Protein AF-0000000087730775 (afdb_homodimer)

Foldseek 3Di:
DDDDDPDDDDDDYDDDDYYDDDDDDDDDDDPPPDPPPPPPPPPPPPPQQDQDPQQRATDPPHQDLFADDCVHNNQVVVVVVLVVCVVVVNPSPPPPPPRPNVPPPVPPVPPPVVVVPPPDDDDDDPPVLLVVLVVLCVQFPCLQQVLDDPVLLVQQVVCVVVVHDHRDDPLLSQLLSLLSSLQSLLQQLVDFQVVSVVSSVVSNVRSCVSPVLDPPDQADSSNLSSLLSNLSSCLLDDCLPSNVVSLVSSQVSLVRSVLLAQCVLVVDPDLVSSLSSQSSNLSSVLSQLVSCVVVVHDGDADPVSNVNHDHRQQDDDDDPPPDPHSVSCLLNRLSSQLSSLLNVLCVLQSDCVLVVVVVVCVVPPDPPCCVSVVVLLVVLVVSVVVLVVSLVPRDQLQHPVCLVVHPDQSSSLSNLAVLLSSLVSLLSSLVNLLLCLLVPPDPDPPPPLVPDPVSVSSLVSLVVSLVSLLVSLVSCVVQDDDPSGCGSYHRLSVNLVSLLSSLVSLLSVLSCCVNDPPVVSVVSNVSSLVSLVVSVRSDCSSVVSNVVSVVSNVVSVVVVVVVVPVPDDPPPPPPDDPDPPPPPPDPDDPPDPVVVVVVVVVVVVVCDDDPPDPPVVCVVPPPPVVPCVCVVVVVPVVVVVVD/DDDPDDDDDYDDDDDDDDYDDDDDDDDDDDDDPDDPDPPPPPPPPPPQQDQDPQQRATDPPHQDLFADDCVHNNQVVVVVVLVVCVVVVNPSPPPPPPRPNVPPPVPPVPPPVVVVPPPDDDDDDDPVLLVVLVVLCVQFPCLQQVLDDPVLLVVQVVCVVVVHDHRDDPLLSQLLSLLSSLQSLLQQLVDFQVVSVVSSVVSNVRSCVSPVLDPPDQADSSNLSSLLSNLSSCLLDDCLPSNVVSLVSSQVSLVRSVLLAQCVLVVDPDLVSSLSSQSSNLSSVLSQLVSCVVVVHDGDADPVSNVNHDHRQQDDDDDPPPDPHSVSCLLNRLSSQLSSLLNVLCVLQSDCVLVVVVVVCVVPPDPPCCVSVVVLLVVLVVSVVVLVVSQVPRDQLQHPVCLVVRPDQSSNLSNLAVLLSSLVSLLSSLVNLLLCLLVPPDPDPPPPLVPDPSSVSSLVSLVVSLVSLLVSLVSCVVQDDDPSGCGSYHRLSVNLVSLLSSLVSLLSVLSCCVRDPPVVSVVSNVSSLVSLVVSVRSDCSSVVSNVVSVVSNVVSVVVVVVVVPVVDDPPPPPPDPPDPDPPPPDDDDPPDPVVVVVVVVVVVVVCDPDPCPPPVVCVVPPPPVVPCCCVVVVVPVVVPVVD

Solvent-accessible surface area (backbone atoms only — not comparable to full-atom values): 74127 Å² total; per-residue (Å²): 136,87,81,88,85,85,79,82,90,73,88,81,88,81,80,89,84,80,81,84,81,82,87,79,82,86,85,84,81,82,77,82,76,76,79,75,75,74,73,72,74,71,68,75,72,75,67,69,78,59,32,30,31,46,37,47,46,62,52,86,90,51,71,60,83,56,41,44,23,64,60,8,49,27,37,41,48,51,51,51,47,51,52,46,39,48,72,57,63,41,75,61,64,81,65,67,91,57,64,60,54,56,70,64,67,76,55,68,73,69,68,63,78,63,60,73,60,70,84,71,87,78,86,78,71,58,64,70,58,50,52,52,31,49,50,44,32,61,63,70,42,34,53,62,56,60,60,66,60,64,68,65,47,50,53,39,54,52,18,60,80,67,71,47,85,58,94,60,64,62,60,61,50,52,22,35,48,23,34,50,45,16,38,27,36,68,57,44,59,69,51,53,40,68,59,31,52,52,54,19,49,52,29,36,50,53,15,42,70,63,46,60,68,34,46,83,58,82,80,49,73,67,55,34,40,35,32,51,54,43,32,57,37,32,46,71,37,54,39,39,64,38,30,55,42,35,46,51,51,26,42,53,42,38,46,37,53,30,50,58,38,42,62,58,33,67,68,41,82,49,60,70,59,21,42,47,46,30,33,42,41,49,46,41,52,39,51,37,42,51,50,18,44,31,36,28,45,85,59,55,74,51,72,68,53,62,64,52,30,69,74,49,75,33,63,76,79,80,79,81,68,81,63,71,67,31,70,50,41,33,55,36,52,52,47,43,55,49,42,50,52,44,45,52,43,40,63,68,73,53,38,69,67,51,60,50,52,55,50,58,42,57,72,70,39,59,91,79,63,60,55,66,63,49,52,48,54,52,50,46,53,52,50,50,50,51,54,50,51,54,62,71,66,47,56,69,71,46,28,69,94,43,41,87,74,46,81,49,66,64,43,35,21,47,14,49,38,49,49,52,53,53,42,48,46,49,37,66,58,28,42,65,51,31,51,52,62,47,65,47,79,72,78,65,87,70,79,66,65,84,75,39,72,65,56,50,50,47,50,51,43,28,51,48,30,46,50,41,28,45,49,50,45,51,52,52,63,73,44,57,51,86,78,48,48,56,65,44,48,60,60,67,57,54,48,44,37,53,41,51,48,26,47,50,48,50,55,47,43,62,66,35,58,91,78,40,54,64,68,67,50,46,54,52,46,51,52,38,52,53,51,32,58,65,39,37,56,70,35,68,60,25,48,52,49,51,52,54,50,49,55,48,54,53,51,46,53,53,39,60,56,53,65,65,58,70,70,60,80,81,72,76,79,78,77,73,90,78,78,72,81,73,75,80,72,79,84,66,86,65,79,74,72,63,67,61,49,59,58,50,53,65,57,50,77,71,54,67,84,72,75,86,68,73,66,78,81,57,65,82,64,82,79,56,82,82,60,66,66,59,73,72,53,56,70,59,60,62,58,58,75,79,102,133,79,87,80,78,81,88,82,86,85,81,90,83,83,85,83,81,80,80,81,82,80,79,77,82,80,85,79,76,86,78,83,81,76,83,76,76,80,74,72,76,71,70,76,73,74,67,70,80,59,30,31,32,45,36,47,46,62,53,84,89,52,73,60,84,56,43,43,23,64,59,8,49,28,38,41,48,52,51,51,48,50,51,47,38,48,72,58,64,42,75,61,64,81,66,66,90,55,64,61,53,56,70,63,66,77,55,70,72,71,68,63,80,61,59,73,61,69,83,72,86,78,86,79,73,60,64,70,59,49,52,52,32,49,50,45,32,63,62,69,41,34,53,61,57,62,60,67,58,64,68,65,47,50,52,39,54,51,18,61,78,67,71,46,85,56,93,60,63,62,60,61,49,52,22,36,48,24,34,47,45,16,38,27,36,68,57,44,59,70,50,53,40,68,60,30,51,52,54,19,48,52,29,37,50,53,15,42,71,63,45,61,69,34,46,84,58,82,78,49,71,68,54,34,41,36,30,53,53,42,31,59,38,32,44,70,38,54,41,39,65,37,30,55,41,35,45,50,50,26,43,52,42,37,46,38,52,29,50,59,38,40,62,58,34,67,68,42,83,50,62,70,57,21,42,48,46,31,34,43,42,49,46,41,51,41,52,39,42,52,49,18,44,31,36,28,45,84,57,54,73,51,72,68,53,62,63,53,31,70,74,50,77,34,65,70,77,80,78,80,68,82,63,71,66,27,70,48,41,34,54,37,53,52,46,43,55,49,43,51,52,44,44,52,44,39,61,67,73,54,39,69,66,52,60,50,50,54,51,57,43,58,72,71,39,59,90,79,63,60,53,67,64,48,50,48,54,52,49,47,53,50,51,49,49,51,54,51,50,53,62,72,66,48,55,70,69,47,29,67,91,43,41,86,74,46,82,50,67,64,42,37,23,47,13,50,39,50,49,50,52,53,40,48,47,48,39,65,59,28,42,65,50,31,51,52,62,45,66,46,78,73,79,64,84,70,79,68,64,83,77,39,70,66,57,51,50,46,52,52,43,29,52,48,30,46,49,39,26,44,50,48,45,49,52,52,64,73,44,58,51,88,78,49,48,55,66,43,46,60,61,68,55,54,49,46,38,54,40,50,50,25,46,50,46,48,56,48,43,60,65,35,57,91,78,39,53,64,70,68,48,45,55,51,46,53,50,37,53,52,52,32,59,65,40,37,57,70,34,68,60,24,49,53,51,51,52,53,51,50,55,49,53,52,51,46,54,53,39,59,54,53,63,66,59,69,68,60,78,81,70,76,79,76,77,72,88,76,78,74,81,73,75,81,74,78,83,68,86,69,82,75,70,62,69,62,49,58,59,50,52,66,57,48,77,70,54,66,84,70,76,85,68,75,67,77,82,58,66,81,64,80,78,57,82,83,62,66,65,59,74,72,52,58,69,60,62,64,57,56,75,77,102

Radius of gyration: 39.63 Å; Cα contacts (8 Å, |Δi|>4): 1350; chains: 2; bounding box: 137×130×146 Å

Secondary structure (DSSP, 8-state):
----------------------------------------------------TTT----TT---S----TTSHHHHHHHHHHHHHHHTT-------S-------------TT-----------PPPHHHHHHHHHHIIIIITTT---S-HHHHHHHHHHHHHT---SS-HHHHHHHHHHHHHHHHHT-TTS-HHHHHHHHHHHHHHHHHH----TTSPP-HHHHHHHHHHHHHHTTTT-HHHHHHHHHHHHHHHHHTTTTSHHHHHT-S-HHHHHHHHHHHHHHHHHHHHHHHHHT---SS-HHHHHHSPPPP-S-SSS----S-THHHHHHHHHHHHHHHHHHHIIIIISTHHHHHHHHHHHHS-TT--HHHHHHHHHHHHHHHHHHHHHHT--GGG-GGGGGG---HHHHHHHHHHHHHHHHHHHHHHHHHHHHHHHSPP--S-GGGGG-HHHHHHHHHHHHHHHHHHHHHHHHHHT--SSSS-TTSPPHHHHHHHHHHHHHHHHHHTT-TTTS-HHHHHHHHHHHHHHHHHHTTT-HHHHHHHHHHHHHHHHHHHHHHHHHHTTS------------------------THHHHHHHHHHHTT--------GGGGTT----TT-GGGGGGHHHHHHHHT-/----------------------------------------------------TTT----TT---S----TTSHHHHHHHHHHHHHHHTT-------S-------------TT-----------PPPHHHHHHHHHHIIIIITTT---S-HHHHHHHHHHHHHT---SS-HHHHHHHHHHHHHHHHHT-TTS-HHHHHHHHHHHHHHHHHH----TTSPP-HHHHHHHHHHHHHHTTTT-HHHHHHHHHHHHHHHHHTTTTSHHHHHT-S-HHHHHHHHHHHHHHHHHHHHHHHHHT---SS-HHHHHHSPPPP-S--SS----S-THHHHHHHHHHHHHHHHHHHIIIIISTHHHHHHHHHHHHS-TT--HHHHHHHHHHHHHHHHHHHHHHT--GGG-GGGGGG---HHHHHHHHHHHHHHHHHHHHHHHHHHHHHHHSPP--S-GGGGG-HHHHHHHHHHHHHHHHHHHHHHHHHHT--SSSS-TTSPPHHHHHHHHHHHHHHHHHHTT-TTTS-HHHHHHHHHHHHHHHHHGGGT-HHHHHHHHHHHHHHHHHHHHHHHHHHTT-------------------------THHHHHHHHHHHTT--------GGGGTT----TT-GGGGGGHHHHHHHHT-

Nearest PDB structures (foldseek):
  6hc2-assembly1_C  TM=2.573E-01  e=1.402E-01  Homo sapiens
  8fbj-assembly1_A  TM=2.754E-01  e=6.454E+00  synthetic construct
  7zbw-assembly1_D  TM=2.064E-01  e=3.025E+00  Homo sapiens
  7k8a-assembly1_A  TM=1.127E-01  e=3.025E+00  Mycolicibacterium smegmatis MC2 155
  6hc2-assembly1_C  TM=2.617E-01  e=2.419E-01  Homo sapiens

InterPro domains:
  IPR007219 Xylanolytic transcriptional activator, regulatory domain [PF04082] (134-390)
  IPR007219 Xylanolytic transcriptional activator, regulatory domain [SM00906] (243-318)
  IPR051127 Fungal secondary metabolite regulators [PTHR47424] (12-629)

Sequence (1286 aa):
MGTQPARRPSNPPSQPHNSSPSTSTPGSRRQDAHGHHKAGVSLPSTSPSAIDSMTAVFDEGSSTGEFFGKSSAGSFTAQIKKAIDVRLGRPATNSQDNPSCVSRSAGGIDSTTSASFPAFPYVLPPRRQADHLMELYWFYVDPLYPFLDRTRWNRAYDAIFAGTAMDLDERIFMATLNVILALSTQLLESQSLDQREQSSETFFRRAQELLPMNPWEPGSLELVQCLLVTSQYLQSTYNPHQTWMVIGSAIRMAQGLGLHLPETSSSRSDLGERELLRRIWYGCVLMDRMVSVTHGRPAMISQHLAKSVPLPTESTTNEPCKIQNPEYYSFFVRSVRLYEIIHKTMMAFYSHIQDSRSKEKETHSDPESSDGEDDDLDRVVQLDRCISRWESRLPNHLRWDLLESNTDKIAQRQAVILRMRFLHARILLLRPVLSRFCLSPFPSKRPQAEDNLQTRVIQQSAMFCVATAQNMINTLVAHQSMDRTVGLLPAWWYRVYYVYSAATVLIAAKLRPDIFSAAGIGQSWGQAISLLKTHEQFGQSAKRCVTALHILSSKILQATSRGSLGREVVNNNGIPNLDTRDDQISPHMVPDIESIDRIQQMVQGFESPVPDFNPQDFVDFDFNVNDMSWLNDIQGVWELLNEMGTQPARRPSNPPSQPHNSSPSTSTPGSRRQDAHGHHKAGVSLPSTSPSAIDSMTAVFDEGSSTGEFFGKSSAGSFTAQIKKAIDVRLGRPATNSQDNPSCVSRSAGGIDSTTSASFPAFPYVLPPRRQADHLMELYWFYVDPLYPFLDRTRWNRAYDAIFAGTAMDLDERIFMATLNVILALSTQLLESQSLDQREQSSETFFRRAQELLPMNPWEPGSLELVQCLLVTSQYLQSTYNPHQTWMVIGSAIRMAQGLGLHLPETSSSRSDLGERELLRRIWYGCVLMDRMVSVTHGRPAMISQHLAKSVPLPTESTTNEPCKIQNPEYYSFFVRSVRLYEIIHKTMMAFYSHIQDSRSKEKETHSDPESSDGEDDDLDRVVQLDRCISRWESRLPNHLRWDLLESNTDKIAQRQAVILRMRFLHARILLLRPVLSRFCLSPFPSKRPQAEDNLQTRVIQQSAMFCVATAQNMINTLVAHQSMDRTVGLLPAWWYRVYYVYSAATVLIAAKLRPDIFSAAGIGQSWGQAISLLKTHEQFGQSAKRCVTALHILSSKILQATSRGSLGREVVNNNGIPNLDTRDDQISPHMVPDIESIDRIQQMVQGFESPVPDFNPQDFVDFDFNVNDMSWLNDIQGVWELLNE

Structure (mmCIF, N/CA/C/O backbone):
data_AF-0000000087730775-model_v1
#
loop_
_entity.id
_entity.type
_entity.pdbx_description
1 polymer 'Transcription factor domain-containing protein'
#
loop_
_atom_site.group_PDB
_atom_site.id
_atom_site.type_symbol
_atom_site.label_atom_id
_atom_site.label_alt_id
_atom_site.label_comp_id
_atom_site.label_asym_id
_atom_site.label_entity_id
_atom_site.label_seq_id
_atom_site.pdbx_PDB_ins_code
_atom_site.Cartn_x
_atom_site.Cartn_y
_atom_site.Cartn_z
_atom_site.occupancy
_atom_site.B_iso_or_equiv
_atom_site.auth_seq_id
_atom_site.auth_comp_id
_atom_site.auth_asym_id
_atom_site.auth_atom_id
_atom_site.pdbx_PDB_model_num
ATOM 1 N N . MET A 1 1 ? -70.938 -31.562 -40.219 1 16.22 1 MET A N 1
ATOM 2 C CA . MET A 1 1 ? -71.188 -31.422 -41.625 1 16.22 1 MET A CA 1
ATOM 3 C C . MET A 1 1 ? -70.562 -30.156 -42.188 1 16.22 1 MET A C 1
ATOM 5 O O . MET A 1 1 ? -69.812 -30.203 -43.188 1 16.22 1 MET A O 1
ATOM 9 N N . GLY A 1 2 ? -71.312 -29.125 -42.094 1 15.84 2 GLY A N 1
ATOM 10 C CA . GLY A 1 2 ? -71.688 -28.344 -43.25 1 15.84 2 GLY A CA 1
ATOM 11 C C . GLY A 1 2 ? -70.625 -27.406 -43.781 1 15.84 2 GLY A C 1
ATOM 12 O O . GLY A 1 2 ? -69.625 -27.125 -43.062 1 15.84 2 GLY A O 1
ATOM 13 N N . THR A 1 3 ? -71 -26.641 -44.75 1 15.52 3 THR A N 1
ATOM 14 C CA . THR A 1 3 ? -70.688 -26.25 -46.125 1 15.52 3 THR A CA 1
ATOM 15 C C . THR A 1 3 ? -69.875 -24.953 -46.125 1 15.52 3 THR A C 1
ATOM 17 O O . THR A 1 3 ? -68.875 -24.891 -46.781 1 15.52 3 THR A O 1
ATOM 20 N N . GLN A 1 4 ? -70.5 -23.812 -46.188 1 15.14 4 GLN A N 1
ATOM 21 C CA . GLN A 1 4 ? -70.562 -23.031 -47.406 1 15.14 4 GLN A CA 1
ATOM 22 C C . GLN A 1 4 ? -69.438 -22 -47.469 1 15.14 4 GLN A C 1
ATOM 24 O O . GLN A 1 4 ? -68.812 -21.688 -46.438 1 15.14 4 GLN A O 1
ATOM 29 N N . PRO A 1 5 ? -69.688 -20.719 -48.125 1 15.45 5 PRO A N 1
ATOM 30 C CA . PRO A 1 5 ? -69.375 -20 -49.344 1 15.45 5 PRO A CA 1
ATOM 31 C C . PRO A 1 5 ? -68.438 -18.828 -49.094 1 15.45 5 PRO A C 1
ATOM 33 O O . PRO A 1 5 ? -68.438 -18.25 -48 1 15.45 5 PRO A O 1
ATOM 36 N N . ALA A 1 6 ? -67.312 -18.656 -49.938 1 16.91 6 ALA A N 1
ATOM 37 C CA . ALA A 1 6 ? -66 -18.031 -50.25 1 16.91 6 ALA A CA 1
ATOM 38 C C . ALA A 1 6 ? -66.188 -16.578 -50.656 1 16.91 6 ALA A C 1
ATOM 40 O O . ALA A 1 6 ? -65.25 -15.953 -51.156 1 16.91 6 ALA A O 1
ATOM 41 N N . ARG A 1 7 ? -67.375 -15.969 -50.219 1 14.36 7 ARG A N 1
ATOM 42 C CA . ARG A 1 7 ? -67.812 -15.031 -51.281 1 14.36 7 ARG A CA 1
ATOM 43 C C . ARG A 1 7 ? -66.688 -14.016 -51.562 1 14.36 7 ARG A C 1
ATOM 45 O O . ARG A 1 7 ? -65.812 -13.781 -50.719 1 14.36 7 ARG A O 1
ATOM 52 N N . ARG A 1 8 ? -67.062 -12.961 -52.344 1 14.34 8 ARG A N 1
ATOM 53 C CA . ARG A 1 8 ? -66.812 -12.383 -53.656 1 14.34 8 ARG A CA 1
ATOM 54 C C . ARG A 1 8 ? -65.875 -11.195 -53.531 1 14.34 8 ARG A C 1
ATOM 56 O O . ARG A 1 8 ? -64.875 -11.125 -54.25 1 14.34 8 ARG A O 1
ATOM 63 N N . PRO A 1 9 ? -66.438 -9.938 -53.375 1 14.51 9 PRO A N 1
ATOM 64 C CA . PRO A 1 9 ? -66.312 -9.062 -54.562 1 14.51 9 PRO A CA 1
ATOM 65 C C . PRO A 1 9 ? -65.062 -8.219 -54.594 1 14.51 9 PRO A C 1
ATOM 67 O O . PRO A 1 9 ? -64.438 -8.047 -53.562 1 14.51 9 PRO A O 1
ATOM 70 N N . SER A 1 10 ? -65 -7.363 -55.719 1 13.97 10 SER A N 1
ATOM 71 C CA . SER A 1 10 ? -64.188 -6.836 -56.844 1 13.97 10 SER A CA 1
ATOM 72 C C . SER A 1 10 ? -63.562 -5.504 -56.469 1 13.97 10 SER A C 1
ATOM 74 O O . SER A 1 10 ? -62.5 -5.168 -57 1 13.97 10 SER A O 1
ATOM 76 N N . ASN A 1 11 ? -64.25 -4.586 -55.812 1 14.02 11 ASN A N 1
ATOM 77 C CA . ASN A 1 11 ? -64.25 -3.396 -56.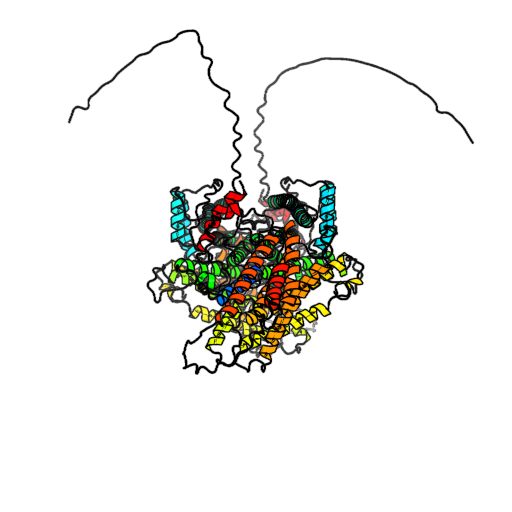656 1 14.02 11 ASN A CA 1
ATOM 78 C C . ASN A 1 11 ? -62.844 -2.748 -56.688 1 14.02 11 ASN A C 1
ATOM 80 O O . ASN A 1 11 ? -62.156 -2.766 -55.688 1 14.02 11 ASN A O 1
ATOM 84 N N . PRO A 1 12 ? -62.719 -2.016 -57.844 1 15.19 12 PRO A N 1
ATOM 85 C CA . PRO A 1 12 ? -61.594 -1.668 -58.75 1 15.19 12 PRO A CA 1
ATOM 86 C C . PRO A 1 12 ? -60.688 -0.576 -58.188 1 15.19 12 PRO A C 1
ATOM 88 O O . PRO A 1 12 ? -59.5 -0.777 -58.062 1 15.19 12 PRO A O 1
ATOM 91 N N . PRO A 1 13 ? -61.031 0.633 -58.812 1 14.6 13 PRO A N 1
ATOM 92 C CA . PRO A 1 13 ? -60.125 1.263 -59.781 1 14.6 13 PRO A CA 1
ATOM 93 C C . PRO A 1 13 ? -59.125 2.215 -59.125 1 14.6 13 PRO A C 1
ATOM 95 O O . PRO A 1 13 ? -59.219 2.463 -57.938 1 14.6 13 PRO A O 1
ATOM 98 N N . SER A 1 14 ? -59.25 3.465 -59.75 1 14.21 14 SER A N 1
ATOM 99 C CA . SER A 1 14 ? -58.375 4.227 -60.656 1 14.21 14 SER A CA 1
ATOM 100 C C . SER A 1 14 ? -57.562 5.27 -59.875 1 14.21 14 SER A C 1
ATOM 102 O O . SER A 1 14 ? -56.344 5.25 -59.875 1 14.21 14 SER A O 1
ATOM 104 N N . GLN A 1 15 ? -57.875 6.555 -60.312 1 13.59 15 GLN A N 1
ATOM 105 C CA . GLN A 1 15 ? -56.969 7.363 -61.156 1 13.59 15 GLN A CA 1
ATOM 106 C C . GLN A 1 15 ? -56.219 8.391 -60.312 1 13.59 15 GLN A C 1
ATOM 108 O O . GLN A 1 15 ? -55 8.492 -60.375 1 13.59 15 GLN A O 1
ATOM 113 N N . PRO A 1 16 ? -56.938 9.656 -60.188 1 14.73 16 PRO A N 1
ATOM 114 C CA . PRO A 1 16 ? -56.406 10.766 -61 1 14.73 16 PRO A CA 1
ATOM 115 C C . PRO A 1 16 ? -55.281 11.508 -60.281 1 14.73 16 PRO A C 1
ATOM 117 O O . PRO A 1 16 ? -55.062 11.297 -59.094 1 14.73 16 PRO A O 1
ATOM 120 N N . HIS A 1 17 ? -55.281 12.859 -60.656 1 14.44 17 HIS A N 1
ATOM 121 C CA . HIS A 1 17 ? -54.469 13.805 -61.406 1 14.44 17 HIS A CA 1
ATOM 122 C C . HIS A 1 17 ? -53.688 14.703 -60.438 1 14.44 17 HIS A C 1
ATOM 124 O O . HIS A 1 17 ? -52.438 14.789 -60.531 1 14.44 17 HIS A O 1
ATOM 130 N N . ASN A 1 18 ? -54.188 15.969 -60.438 1 14.16 18 ASN A N 1
ATOM 131 C CA . ASN A 1 18 ? -53.531 17.094 -61.125 1 14.16 18 ASN A CA 1
ATOM 132 C C . ASN A 1 18 ? -52.656 17.891 -60.156 1 14.16 18 ASN A C 1
ATOM 134 O O . ASN A 1 18 ? -51.469 18.078 -60.375 1 14.16 18 ASN A O 1
ATOM 138 N N . SER A 1 19 ? -53.156 19.125 -59.969 1 14.26 19 SER A N 1
ATOM 139 C CA . SER A 1 19 ? -52.562 20.328 -60.562 1 14.26 19 SER A CA 1
ATOM 140 C C . SER A 1 19 ? -51.625 21.016 -59.562 1 14.26 19 SER A C 1
ATOM 142 O O . SER A 1 19 ? -50.469 21.266 -59.875 1 14.26 19 SER A O 1
ATOM 144 N N . SER A 1 20 ? -52 22.312 -59.312 1 15.17 20 SER A N 1
ATOM 145 C CA . SER A 1 20 ? -51.344 23.484 -59.875 1 15.17 20 SER A CA 1
ATOM 146 C C . SER A 1 20 ? -50.344 24.094 -58.906 1 15.17 20 SER A C 1
ATOM 148 O O . SER A 1 20 ? -50.375 23.75 -57.719 1 15.17 20 SER A O 1
ATOM 150 N N . PRO A 1 21 ? -50.344 25.406 -59.031 1 14.96 21 PRO A N 1
ATOM 151 C CA . PRO A 1 21 ? -49.281 26.328 -59.438 1 14.96 21 PRO A CA 1
ATOM 152 C C . PRO A 1 21 ? -48.594 26.984 -58.25 1 14.96 21 PRO A C 1
ATOM 154 O O . PRO A 1 21 ? -47.344 26.984 -58.188 1 14.96 21 PRO A O 1
ATOM 157 N N . SER A 1 22 ? -49.375 27.969 -57.594 1 14.53 22 SER A N 1
ATOM 158 C CA . SER A 1 22 ? -48.969 29.344 -57.906 1 14.53 22 SER A CA 1
ATOM 159 C C . SER A 1 22 ? -47.875 29.812 -56.969 1 14.53 22 SER A C 1
ATOM 161 O O . SER A 1 22 ? -46.812 30.297 -57.406 1 14.53 22 SER A O 1
ATOM 163 N N . THR A 1 23 ? -48.281 30.859 -56.188 1 15.06 23 THR A N 1
ATOM 164 C CA . THR A 1 23 ? -47.844 32.25 -56.281 1 15.06 23 THR A CA 1
ATOM 165 C C . THR A 1 23 ? -46.75 32.531 -55.25 1 15.06 23 THR A C 1
ATOM 167 O O . THR A 1 23 ? -46.719 31.969 -54.188 1 15.06 23 THR A O 1
ATOM 170 N N . SER A 1 24 ? -45.844 33.469 -55.656 1 15.75 24 SER A N 1
ATOM 171 C CA . SER A 1 24 ? -44.469 33.906 -55.594 1 15.75 24 SER A CA 1
ATOM 172 C C . SER A 1 24 ? -44.25 34.719 -54.312 1 15.75 24 SER A C 1
ATOM 174 O O . SER A 1 24 ? -43.094 34.938 -53.906 1 15.75 24 SER A O 1
ATOM 176 N N . THR A 1 25 ? -45.312 35.406 -53.75 1 15.34 25 THR A N 1
ATOM 177 C CA . THR A 1 25 ? -44.906 36.812 -53.656 1 15.34 25 THR A CA 1
ATOM 178 C C . THR A 1 25 ? -43.812 36.969 -52.625 1 15.34 25 THR A C 1
ATOM 180 O O . THR A 1 25 ? -43.656 36.125 -51.719 1 15.34 25 THR A O 1
ATOM 183 N N . PRO A 1 26 ? -43.812 38.281 -52.094 1 15.95 26 PRO A N 1
ATOM 184 C CA . PRO A 1 26 ? -42.812 39.375 -52.094 1 15.95 26 PRO A CA 1
ATOM 185 C C . PRO A 1 26 ? -41.938 39.344 -50.844 1 15.95 26 PRO A C 1
ATOM 187 O O . PRO A 1 26 ? -40.781 38.906 -50.906 1 15.95 26 PRO A O 1
ATOM 190 N N . GLY A 1 27 ? -42.094 40.438 -50.031 1 15.44 27 GLY A N 1
ATOM 191 C CA . GLY A 1 27 ? -41.188 41.562 -49.812 1 15.44 27 GLY A CA 1
ATOM 192 C C . GLY A 1 27 ? -40.344 41.406 -48.531 1 15.44 27 GLY A C 1
ATOM 193 O O . GLY A 1 27 ? -39.125 41.281 -48.625 1 15.44 27 GLY A O 1
ATOM 194 N N . SER A 1 28 ? -40.844 42.062 -47.469 1 16.77 28 SER A N 1
ATOM 195 C CA . SER A 1 28 ? -40.219 43.156 -46.75 1 16.77 28 SER A CA 1
ATOM 196 C C . SER A 1 28 ? -39.312 42.656 -45.625 1 16.77 28 SER A C 1
ATOM 198 O O . SER A 1 28 ? -39.5 41.562 -45.125 1 16.77 28 SER A O 1
ATOM 200 N N . ARG A 1 29 ? -38.406 43.562 -45.219 1 16.5 29 ARG A N 1
ATOM 201 C CA . ARG A 1 29 ? -37.062 43.688 -44.656 1 16.5 29 ARG A CA 1
ATOM 202 C C . ARG A 1 29 ? -37.031 43.25 -43.219 1 16.5 29 ARG A C 1
ATOM 204 O O . ARG A 1 29 ? -38.062 43.25 -42.531 1 16.5 29 ARG A O 1
ATOM 211 N N . ARG A 1 30 ? -35.812 43.188 -42.719 1 16.75 30 ARG A N 1
ATOM 212 C CA . ARG A 1 30 ? -35 42.5 -41.719 1 16.75 30 ARG A CA 1
ATOM 213 C C . ARG A 1 30 ? -35.125 43.156 -40.344 1 16.75 30 ARG A C 1
ATOM 215 O O . ARG A 1 30 ? -34.594 44.25 -40.125 1 16.75 30 ARG A O 1
ATOM 222 N N . GLN A 1 31 ? -36.375 43.25 -39.844 1 16.3 31 GLN A N 1
ATOM 223 C CA . GLN A 1 31 ? -36.438 44.031 -38.594 1 16.3 31 GLN A CA 1
ATOM 224 C C . GLN A 1 31 ? -35.375 43.531 -37.594 1 16.3 31 GLN A C 1
ATOM 226 O O . GLN A 1 31 ? -35.094 42.344 -37.531 1 16.3 31 GLN A O 1
ATOM 231 N N . ASP A 1 32 ? -34.719 44.562 -36.938 1 18.78 32 ASP A N 1
ATOM 232 C CA . ASP A 1 32 ? -33.594 44.906 -36.062 1 18.78 32 ASP A CA 1
ATOM 233 C C . ASP A 1 32 ? -33.719 44.188 -34.719 1 18.78 32 ASP A C 1
ATOM 235 O O . ASP A 1 32 ? -34.5 44.625 -33.875 1 18.78 32 ASP A O 1
ATOM 239 N N . ALA A 1 33 ? -33.969 42.875 -34.688 1 16.44 33 ALA A N 1
ATOM 240 C CA . ALA A 1 33 ? -34.281 42.188 -33.438 1 16.44 33 ALA A CA 1
ATOM 241 C C . ALA A 1 33 ? -33.25 42.531 -32.375 1 16.44 33 ALA A C 1
ATOM 243 O O . ALA A 1 33 ? -32.031 42.469 -32.625 1 16.44 33 ALA A O 1
ATOM 244 N N . HIS A 1 34 ? -33.75 43.188 -31.359 1 17.8 34 HIS A N 1
ATOM 245 C CA . HIS A 1 34 ? -33.281 43.625 -30.047 1 17.8 34 HIS A CA 1
ATOM 246 C C . HIS A 1 34 ? -32.562 42.531 -29.297 1 17.8 34 HIS A C 1
ATOM 248 O O . HIS A 1 34 ? -33 41.375 -29.344 1 17.8 34 HIS A O 1
ATOM 254 N N . GLY A 1 35 ? -31.266 42.75 -29 1 18.3 35 GLY A N 1
ATOM 255 C CA . GLY A 1 35 ? -30.125 42.031 -28.438 1 18.3 35 GLY A CA 1
ATOM 256 C C . GLY A 1 35 ? -30.391 41.5 -27.047 1 18.3 35 GLY A C 1
ATOM 257 O O . GLY A 1 35 ? -29.953 42.062 -26.047 1 18.3 35 GLY A O 1
ATOM 258 N N . HIS A 1 36 ? -31.609 40.875 -26.797 1 18.27 36 HIS A N 1
ATOM 259 C CA . HIS A 1 36 ? -31.797 40.531 -25.391 1 18.27 36 HIS A CA 1
ATOM 260 C C . HIS A 1 36 ? -30.656 39.656 -24.891 1 18.27 36 HIS A C 1
ATOM 262 O O . HIS A 1 36 ? -30.281 38.688 -25.547 1 18.27 36 HIS A O 1
ATOM 268 N N . HIS A 1 37 ? -29.875 40.219 -24.047 1 18.92 37 HIS A N 1
ATOM 269 C CA . HIS A 1 37 ? -28.75 39.719 -23.266 1 18.92 37 HIS A CA 1
ATOM 270 C C . HIS A 1 37 ? -29.125 38.5 -22.469 1 18.92 37 HIS A C 1
ATOM 272 O O . HIS A 1 37 ? -29.938 38.562 -21.547 1 18.92 37 HIS A O 1
ATOM 278 N N . LYS A 1 38 ? -29.344 37.375 -23.109 1 21.12 38 LYS A N 1
ATOM 279 C CA . LYS A 1 38 ? -29.578 36.156 -22.344 1 21.12 38 LYS A CA 1
ATOM 280 C C . LYS A 1 38 ? -28.547 36 -21.219 1 21.12 38 LYS A C 1
ATOM 282 O O . LYS A 1 38 ? -27.344 36 -21.484 1 21.12 38 LYS A O 1
ATOM 287 N N . ALA A 1 39 ? -28.953 36.438 -20.141 1 21.3 39 ALA A N 1
ATOM 288 C CA . ALA A 1 39 ? -28.328 36.188 -18.844 1 21.3 39 ALA A CA 1
ATOM 289 C C . ALA A 1 39 ? -27.953 34.719 -18.703 1 21.3 39 ALA A C 1
ATOM 291 O O . ALA A 1 39 ? -28.812 33.844 -18.812 1 21.3 39 ALA A O 1
ATOM 292 N N . GLY A 1 40 ? -26.844 34.406 -19.25 1 21.61 40 GLY A N 1
ATOM 293 C CA . GLY A 1 40 ? -26.234 33.094 -19.125 1 21.61 40 GLY A CA 1
ATOM 294 C C . GLY A 1 40 ? -26.453 32.469 -17.766 1 21.61 40 GLY A C 1
ATOM 295 O O . GLY A 1 40 ? -26.219 33.094 -16.734 1 21.61 40 GLY A O 1
ATOM 296 N N . VAL A 1 41 ? -27.5 31.719 -17.594 1 26.62 41 VAL A N 1
ATOM 297 C CA . VAL A 1 41 ? -27.766 30.938 -16.391 1 26.62 41 VAL A CA 1
ATOM 298 C C . VAL A 1 41 ? -26.5 30.219 -15.953 1 26.62 41 VAL A C 1
ATOM 300 O O . VAL A 1 41 ? -25.922 29.422 -16.703 1 26.62 41 VAL A O 1
ATOM 303 N N . SER A 1 42 ? -25.703 30.938 -15.211 1 24.84 42 SER A N 1
ATOM 304 C CA . SER A 1 42 ? -24.594 30.312 -14.508 1 24.84 42 SER A CA 1
ATOM 305 C C . SER A 1 42 ? -25.016 28.969 -13.898 1 24.84 42 SER A C 1
ATOM 307 O O . SER A 1 42 ? -26.016 28.906 -13.172 1 24.84 42 SER A O 1
ATOM 309 N N . LEU A 1 43 ? -25.031 27.969 -14.727 1 27.05 43 LEU A N 1
ATOM 310 C CA . LEU A 1 43 ? -25.234 26.625 -14.188 1 27.05 43 LEU A CA 1
ATOM 311 C C . LEU A 1 43 ? -24.641 26.484 -12.797 1 27.05 43 LEU A C 1
ATOM 313 O O . LEU A 1 43 ? -23.484 26.875 -12.57 1 27.05 43 LEU A O 1
ATOM 317 N N . PRO A 1 44 ? -25.438 26.656 -11.836 1 28.36 44 PRO A N 1
ATOM 318 C CA . PRO A 1 44 ? -24.859 26.484 -10.5 1 28.36 44 PRO A CA 1
ATOM 319 C C . PRO A 1 44 ? -23.969 25.234 -10.406 1 28.36 44 PRO A C 1
ATOM 321 O O . PRO A 1 44 ? -24.344 24.172 -10.883 1 28.36 44 PRO A O 1
ATOM 324 N N . SER A 1 45 ? -22.688 25.344 -10.688 1 29.08 45 SER A N 1
ATOM 325 C CA . SER A 1 45 ? -21.703 24.312 -10.406 1 29.08 45 SER A CA 1
ATOM 326 C C . SER A 1 45 ? -22 23.594 -9.086 1 29.08 45 SER A C 1
ATOM 328 O O . SER A 1 45 ? -22 24.234 -8.023 1 29.08 45 SER A O 1
ATOM 330 N N . THR A 1 46 ? -23 22.797 -9.031 1 32.34 46 THR A N 1
ATOM 331 C CA . THR A 1 46 ? -23.141 21.922 -7.875 1 32.34 46 THR A CA 1
ATOM 332 C C . THR A 1 46 ? -21.766 21.453 -7.379 1 32.34 46 THR A C 1
ATOM 334 O O . THR A 1 46 ? -21.062 20.75 -8.086 1 32.34 46 THR A O 1
ATOM 337 N N . SER A 1 47 ? -21.078 22.25 -6.793 1 35.44 47 SER A N 1
ATOM 338 C CA . SER A 1 47 ? -19.766 21.953 -6.234 1 35.44 47 SER A CA 1
ATOM 339 C C . SER A 1 47 ? -19.75 20.609 -5.508 1 35.44 47 SER A C 1
ATOM 341 O O . SER A 1 47 ? -20.578 20.375 -4.621 1 35.44 47 SER A O 1
ATOM 343 N N . PRO A 1 48 ? -19.453 19.531 -6.133 1 42.34 48 PRO A N 1
ATOM 344 C CA . PRO A 1 48 ? -19.266 18.281 -5.398 1 42.34 48 PRO A CA 1
ATOM 345 C C . PRO A 1 48 ? -18.812 18.5 -3.957 1 42.34 48 PRO A C 1
ATOM 347 O O . PRO A 1 48 ? -18.219 19.547 -3.646 1 42.34 48 PRO A O 1
ATOM 350 N N . SER A 1 49 ? -19.516 18.031 -2.963 1 49.44 49 SER A N 1
ATOM 351 C CA . SER A 1 49 ? -19.219 18.109 -1.534 1 49.44 49 SER A CA 1
ATOM 352 C C . SER A 1 49 ? -17.719 18.062 -1.272 1 49.44 49 SER A C 1
ATOM 354 O O . SER A 1 49 ? -17.094 17.016 -1.479 1 49.44 49 SER A O 1
ATOM 356 N N . ALA A 1 50 ? -17.016 19.141 -1.376 1 61.59 50 ALA A N 1
ATOM 357 C CA . ALA A 1 50 ? -15.586 19.359 -1.268 1 61.59 50 ALA A CA 1
ATOM 358 C C . ALA A 1 50 ? -15.07 19 0.123 1 61.59 50 ALA A C 1
ATOM 360 O O . ALA A 1 50 ? -15.648 19.406 1.132 1 61.59 50 ALA A O 1
ATOM 361 N N . ILE A 1 51 ? -14.492 17.875 0.335 1 72.19 51 ILE A N 1
ATOM 362 C CA . ILE A 1 51 ? -13.766 17.453 1.527 1 72.19 51 ILE A CA 1
ATOM 363 C C . ILE A 1 51 ? -12.305 17.891 1.421 1 72.19 51 ILE A C 1
ATOM 365 O O . ILE A 1 51 ? -11.695 17.766 0.359 1 72.19 51 ILE A O 1
ATOM 369 N N . ASP A 1 52 ? -11.875 18.469 2.48 1 77.94 52 ASP A N 1
ATOM 370 C CA . ASP A 1 52 ? -10.5 18.953 2.518 1 77.94 52 ASP A CA 1
ATOM 371 C C . ASP A 1 52 ? -9.523 17.797 2.725 1 77.94 52 ASP A C 1
ATOM 373 O O . ASP A 1 52 ? -9.781 16.891 3.52 1 77.94 52 ASP A O 1
ATOM 377 N N . SER A 1 53 ? -8.414 17.891 2.148 1 79.94 53 SER A N 1
ATOM 378 C CA . SER A 1 53 ? -7.422 16.828 2.184 1 79.94 53 SER A CA 1
ATOM 379 C C . SER A 1 53 ? -6.785 16.703 3.562 1 79.94 53 SER A C 1
ATOM 381 O O . SER A 1 53 ? -6.395 15.617 3.982 1 79.94 53 SER A O 1
ATOM 383 N N . MET A 1 54 ? -6.715 17.859 4.277 1 79.25 54 MET A N 1
ATOM 384 C CA . MET A 1 54 ? -5.98 17.828 5.539 1 79.25 54 MET A CA 1
ATOM 385 C C . MET A 1 54 ? -6.938 17.688 6.719 1 79.25 54 MET A C 1
ATOM 387 O O . MET A 1 54 ? -6.711 16.875 7.617 1 79.25 54 MET A O 1
ATOM 391 N N . THR A 1 55 ? -8.055 18.359 6.715 1 76.81 55 THR A N 1
ATOM 392 C CA . THR A 1 55 ? -8.914 18.406 7.891 1 76.81 55 THR A CA 1
ATOM 393 C C . THR A 1 55 ? -10.016 17.344 7.801 1 76.81 55 THR A C 1
ATOM 395 O O . THR A 1 55 ? -10.609 16.969 8.82 1 76.81 55 THR A O 1
ATOM 398 N N . ALA A 1 56 ? -10.305 16.906 6.629 1 76.25 56 ALA A N 1
ATOM 399 C CA . ALA A 1 56 ? -11.352 15.914 6.391 1 76.25 56 ALA A CA 1
ATOM 400 C C . ALA A 1 56 ? -12.695 16.406 6.914 1 76.25 56 ALA A C 1
ATOM 402 O O . ALA A 1 56 ? -13.5 15.609 7.406 1 76.25 56 ALA A O 1
ATOM 403 N N . VAL A 1 57 ? -12.914 17.688 7.035 1 71.38 57 VAL A N 1
ATOM 404 C CA . VAL A 1 57 ? -14.18 18.266 7.48 1 71.38 57 VAL A CA 1
ATOM 405 C C . VAL A 1 57 ? -15.141 18.391 6.293 1 71.38 57 VAL A C 1
ATOM 407 O O . VAL A 1 57 ? -14.727 18.781 5.195 1 71.38 57 VAL A O 1
ATOM 410 N N . PHE A 1 58 ? -16.344 17.906 6.543 1 65.88 58 PHE A N 1
ATOM 411 C CA . PHE A 1 58 ? -17.344 17.906 5.492 1 65.88 58 PHE A CA 1
ATOM 412 C C . PHE A 1 58 ? -18.391 18.984 5.738 1 65.88 58 PHE A C 1
ATOM 414 O O . PHE A 1 58 ? -18.594 19.422 6.875 1 65.88 58 PHE A O 1
ATOM 421 N N . ASP A 1 59 ? -18.766 19.344 4.539 1 60.06 59 ASP A N 1
ATOM 422 C CA . ASP A 1 59 ? -19.906 20.234 4.668 1 60.06 59 ASP A CA 1
ATOM 423 C C . ASP A 1 59 ? -21.109 19.516 5.289 1 60.06 59 ASP A C 1
ATOM 425 O O . ASP A 1 59 ? -21.328 18.328 5.012 1 60.06 59 ASP A O 1
ATOM 429 N N . GLU A 1 60 ? -21.562 20.062 6.285 1 55.44 60 GLU A N 1
ATOM 430 C CA . GLU A 1 60 ? -22.734 19.469 6.941 1 55.44 60 GLU A CA 1
ATOM 431 C C . GLU A 1 60 ? -23.75 18.984 5.918 1 55.44 60 GLU A C 1
ATOM 433 O O . GLU A 1 60 ? -24.094 19.719 4.98 1 55.44 60 GLU A O 1
ATOM 438 N N . GLY A 1 61 ? -24.266 17.828 5.902 1 50.41 61 GLY A N 1
ATOM 439 C CA . GLY A 1 61 ? -25.25 17.25 5 1 50.41 61 GLY A CA 1
ATOM 440 C C . GLY A 1 61 ? -24.625 16.531 3.82 1 50.41 61 GLY A C 1
ATOM 441 O O . GLY A 1 61 ? -25.312 15.859 3.061 1 50.41 61 GLY A O 1
ATOM 442 N N . SER A 1 62 ? -23.359 16.828 3.701 1 55.34 62 SER A N 1
ATOM 443 C CA . SER A 1 62 ? -22.75 16.156 2.559 1 55.34 62 SER A CA 1
ATOM 444 C C . SER A 1 62 ? -22.156 14.812 2.955 1 55.34 62 SER A C 1
ATOM 446 O O . SER A 1 62 ? -21.766 14.609 4.105 1 55.34 62 SER A O 1
ATOM 448 N N . SER A 1 63 ? -22.656 13.719 2.404 1 56.69 63 SER A N 1
ATOM 449 C CA . SER A 1 63 ? -22.094 12.391 2.625 1 56.69 63 SER A CA 1
ATOM 450 C C . SER A 1 63 ? -21.062 12.047 1.551 1 56.69 63 SER A C 1
ATOM 452 O O . SER A 1 63 ? -21.266 12.359 0.374 1 56.69 63 SER A O 1
ATOM 454 N N . THR A 1 64 ? -19.812 11.93 2.082 1 63.84 64 THR A N 1
ATOM 455 C CA . THR A 1 64 ? -18.844 11.414 1.121 1 63.84 64 THR A CA 1
ATOM 456 C C . THR A 1 64 ? -18.75 9.891 1.198 1 63.84 64 THR A C 1
ATOM 458 O O . THR A 1 64 ? -19.062 9.305 2.238 1 63.84 64 THR A O 1
ATOM 461 N N . GLY A 1 65 ? -18.656 9.203 0.133 1 68.88 65 GLY A N 1
ATOM 462 C CA . GLY A 1 65 ? -18.469 7.766 0.111 1 68.88 65 GLY A CA 1
ATOM 463 C C . GLY A 1 65 ? -17.078 7.34 0.566 1 68.88 65 GLY A C 1
ATOM 464 O O . GLY A 1 65 ? -16.734 6.16 0.48 1 68.88 65 GLY A O 1
ATOM 465 N N . GLU A 1 66 ? -16.328 8.398 1.211 1 80.62 66 GLU A N 1
ATOM 466 C CA . GLU A 1 66 ? -14.953 8.086 1.622 1 80.62 66 GLU A CA 1
ATOM 467 C C . GLU A 1 66 ? -14.875 7.836 3.125 1 80.62 66 GLU A C 1
ATOM 469 O O . GLU A 1 66 ? -15.609 8.453 3.902 1 80.62 66 GLU A O 1
ATOM 474 N N . PHE A 1 67 ? -14.008 6.953 3.562 1 82.81 67 PHE A N 1
ATOM 475 C CA . PHE A 1 67 ? -13.797 6.652 4.973 1 82.81 67 PHE A CA 1
ATOM 476 C C . PHE A 1 67 ? -12.68 7.523 5.547 1 82.81 67 PHE A C 1
ATOM 478 O O . PHE A 1 67 ? -11.609 7.645 4.945 1 82.81 67 PHE A O 1
ATOM 485 N N . PHE A 1 68 ? -12.93 8.117 6.695 1 79.44 68 PHE A N 1
ATOM 486 C CA . PHE A 1 68 ? -11.938 8.805 7.504 1 79.44 68 PHE A CA 1
ATOM 487 C C . PHE A 1 68 ? -11.93 8.266 8.93 1 79.44 68 PHE A C 1
ATOM 489 O O . PHE A 1 68 ? -12.969 8.25 9.602 1 79.44 68 PHE A O 1
ATOM 496 N N . GLY A 1 69 ? -10.828 7.867 9.469 1 79.19 69 GLY A N 1
ATOM 497 C CA . GLY A 1 69 ? -10.711 7.188 10.75 1 79.19 69 GLY A CA 1
ATOM 498 C C . GLY A 1 69 ? -10.672 8.141 11.922 1 79.19 69 GLY A C 1
ATOM 499 O O . GLY A 1 69 ? -10.695 9.359 11.742 1 79.19 69 GLY A O 1
ATOM 500 N N . LYS A 1 70 ? -10.5 7.629 13.086 1 79.69 70 LYS A N 1
ATOM 501 C CA . LYS A 1 70 ? -10.664 8.328 14.359 1 79.69 70 LYS A CA 1
ATOM 502 C C . LYS A 1 70 ? -9.578 9.383 14.547 1 79.69 70 LYS A C 1
ATOM 504 O O . LYS A 1 70 ? -9.773 10.359 15.281 1 79.69 70 LYS A O 1
ATOM 509 N N . SER A 1 71 ? -8.461 9.172 13.938 1 81.19 71 SER A N 1
ATOM 510 C CA . SER A 1 71 ? -7.367 10.117 14.133 1 81.19 71 SER A CA 1
ATOM 511 C C . SER A 1 71 ? -7.578 11.383 13.305 1 81.19 71 SER A C 1
ATOM 513 O O . SER A 1 71 ? -6.906 12.391 13.523 1 81.19 71 SER A O 1
ATOM 515 N N . SER A 1 72 ? -8.461 11.273 12.258 1 78 72 SER A N 1
ATOM 516 C CA . SER A 1 72 ? -8.719 12.453 11.438 1 78 72 SER A CA 1
ATOM 517 C C . SER A 1 72 ? -9.406 13.555 12.234 1 78 72 SER A C 1
ATOM 519 O O . SER A 1 72 ? -10.172 13.266 13.156 1 78 72 SER A O 1
ATOM 521 N N . ALA A 1 73 ? -9.109 14.781 11.938 1 78.56 73 ALA A N 1
ATOM 522 C CA . ALA A 1 73 ? -9.711 15.914 12.648 1 78.56 73 ALA A CA 1
ATOM 523 C C . ALA A 1 73 ? -11.227 15.922 12.477 1 78.56 73 ALA A C 1
ATOM 525 O O . ALA A 1 73 ? -11.961 16.203 13.422 1 78.56 73 ALA A O 1
ATOM 526 N N . GLY A 1 74 ? -11.672 15.594 11.312 1 80.31 74 GLY A N 1
ATOM 527 C CA . GLY A 1 74 ? -13.102 15.531 11.062 1 80.31 74 GLY A CA 1
ATOM 528 C C . GLY A 1 74 ? -13.812 14.492 11.906 1 80.31 74 GLY A C 1
ATOM 529 O O . GLY A 1 74 ? -14.883 14.766 12.461 1 80.31 74 GLY A O 1
ATOM 530 N N . SER A 1 75 ? -13.227 13.352 12.008 1 79.12 75 SER A N 1
ATOM 531 C CA . SER A 1 75 ? -13.836 12.281 12.789 1 79.12 75 SER A CA 1
ATOM 532 C C . SER A 1 75 ? -13.844 12.625 14.273 1 79.12 75 SER A C 1
ATOM 534 O O . SER A 1 75 ? -14.781 12.258 15 1 79.12 75 SER A O 1
ATOM 536 N N . PHE A 1 76 ? -12.867 13.227 14.734 1 80.94 76 PHE A N 1
ATOM 537 C CA . PHE A 1 76 ? -12.844 13.664 16.125 1 80.94 76 PHE A CA 1
ATOM 538 C C . PHE A 1 76 ? -13.953 14.664 16.406 1 80.94 76 PHE A C 1
ATOM 540 O O . PHE A 1 76 ? -14.641 14.578 17.422 1 80.94 76 PHE A O 1
ATOM 547 N N . THR A 1 77 ? -14.078 15.508 15.531 1 80 77 THR A N 1
ATOM 548 C CA . THR A 1 77 ? -15.164 16.484 15.648 1 80 77 THR A CA 1
ATOM 549 C C . THR A 1 77 ? -16.516 15.781 15.711 1 80 77 THR A C 1
ATOM 551 O O . THR A 1 77 ? -17.375 16.141 16.516 1 80 77 THR A O 1
ATOM 554 N N . ALA A 1 78 ? -16.656 14.836 14.875 1 76.75 78 ALA A N 1
ATOM 555 C CA . ALA A 1 78 ? -17.891 14.07 14.867 1 76.75 78 ALA A CA 1
ATOM 556 C C . ALA A 1 78 ? -18.109 13.352 16.203 1 76.75 78 ALA A C 1
ATOM 558 O O . ALA A 1 78 ? -19.234 13.25 16.672 1 76.75 78 ALA A O 1
ATOM 559 N N . GLN A 1 79 ? -17.047 12.898 16.781 1 75.12 79 GLN A N 1
ATOM 560 C CA . GLN A 1 79 ? -17.109 12.234 18.078 1 75.12 79 GLN A CA 1
ATOM 561 C C . GLN A 1 79 ? -17.578 13.195 19.172 1 75.12 79 GLN A C 1
ATOM 563 O O . GLN A 1 79 ? -18.422 12.828 20 1 75.12 79 GLN A O 1
ATOM 568 N N . ILE A 1 80 ? -17.047 14.367 19.141 1 74.88 80 ILE A N 1
ATOM 569 C CA . ILE A 1 80 ? -17.422 15.367 20.141 1 74.88 80 ILE A CA 1
ATOM 570 C C . ILE A 1 80 ? -18.875 15.789 19.938 1 74.88 80 ILE A C 1
ATOM 572 O O . ILE A 1 80 ? -19.609 15.969 20.891 1 74.88 80 ILE A O 1
ATOM 576 N N . LYS A 1 81 ? -19.234 15.883 18.703 1 75.75 81 LYS A N 1
ATOM 577 C CA . LYS A 1 81 ? -20.609 16.219 18.391 1 75.75 81 LYS A CA 1
ATOM 578 C C . LYS A 1 81 ? -21.578 15.18 18.938 1 75.75 81 LYS A C 1
ATOM 580 O O . LYS A 1 81 ? -22.609 15.531 19.531 1 75.75 81 LYS A O 1
ATOM 585 N N . LYS A 1 82 ? -21.266 13.984 18.703 1 76 82 LYS A N 1
ATOM 586 C CA . LYS A 1 82 ? -22.094 12.898 19.219 1 76 82 LYS A CA 1
ATOM 587 C C . LYS A 1 82 ? -22.203 12.945 20.734 1 76 82 LYS A C 1
ATOM 589 O O . LYS A 1 82 ? -23.266 12.711 21.312 1 76 82 LYS A O 1
ATOM 594 N N . ALA A 1 83 ? -21.141 13.219 21.328 1 72.06 83 ALA A N 1
ATOM 595 C CA . ALA A 1 83 ? -21.109 13.297 22.781 1 72.06 83 ALA A CA 1
ATOM 596 C C . ALA A 1 83 ? -22 14.43 23.297 1 72.06 83 ALA A C 1
ATOM 598 O O . ALA A 1 83 ? -22.688 14.289 24.312 1 72.06 83 ALA A O 1
ATOM 599 N N . ILE A 1 84 ? -21.984 15.484 22.625 1 74 84 ILE A N 1
ATOM 600 C CA . ILE A 1 84 ? -22.812 16.625 22.984 1 74 84 ILE A CA 1
ATOM 601 C C . ILE A 1 84 ? -24.297 16.266 22.797 1 74 84 ILE A C 1
ATOM 603 O O . ILE A 1 84 ? -25.125 16.578 23.656 1 74 84 ILE A O 1
ATOM 607 N N . ASP A 1 85 ? -24.547 15.555 21.781 1 75.25 85 ASP A N 1
ATOM 608 C CA . ASP A 1 85 ? -25.922 15.148 21.5 1 75.25 85 ASP A CA 1
ATOM 609 C C . ASP A 1 85 ? -26.453 14.219 22.578 1 75.25 85 ASP A C 1
ATOM 611 O O . ASP A 1 85 ? -27.609 14.328 22.984 1 75.25 85 ASP A O 1
ATOM 615 N N . VAL A 1 86 ? -25.625 13.336 23 1 73.12 86 VAL A N 1
ATOM 616 C CA . VAL A 1 86 ? -26 12.414 24.062 1 73.12 86 VAL A CA 1
ATOM 617 C C . VAL A 1 86 ? -26.312 13.195 25.344 1 73.12 86 VAL A C 1
ATOM 619 O O . VAL A 1 86 ? -27.281 12.891 26.047 1 73.12 86 VAL A O 1
ATOM 622 N N . ARG A 1 87 ? -25.562 14.156 25.625 1 71.75 87 ARG A N 1
ATOM 623 C CA . ARG A 1 87 ? -25.75 14.961 26.828 1 71.75 87 ARG A CA 1
ATOM 624 C C . ARG A 1 87 ? -27.016 15.797 26.734 1 71.75 87 ARG A C 1
ATOM 626 O O . ARG A 1 87 ? -27.656 16.094 27.766 1 71.75 87 ARG A O 1
ATOM 633 N N . LEU A 1 88 ? -27.391 16.141 25.516 1 72.12 88 LEU A N 1
ATOM 634 C CA . LEU A 1 88 ? -28.578 16.953 25.297 1 72.12 88 LEU A CA 1
ATOM 635 C C . LEU A 1 88 ? -29.828 16.062 25.219 1 72.12 88 LEU A C 1
ATOM 637 O O . LEU A 1 88 ? -30.938 16.578 25.078 1 72.12 88 LEU A O 1
ATOM 641 N N . GLY A 1 89 ? -29.75 14.758 25.641 1 66.19 89 GLY A N 1
ATOM 642 C CA . GLY A 1 89 ? -30.859 13.828 25.625 1 66.19 89 GLY A CA 1
ATOM 643 C C . GLY A 1 89 ? -31.375 13.539 24.234 1 66.19 89 GLY A C 1
ATOM 644 O O . GLY A 1 89 ? -32.531 13.125 24.062 1 66.19 89 GLY A O 1
ATOM 645 N N . ARG A 1 90 ? -30.984 14.102 23.391 1 60.25 90 ARG A N 1
ATOM 646 C CA . ARG A 1 90 ? -31.406 13.797 22.031 1 60.25 90 ARG A CA 1
ATOM 647 C C . ARG A 1 90 ? -31.047 12.359 21.656 1 60.25 90 ARG A C 1
ATOM 649 O O . ARG A 1 90 ? -30 11.852 22.047 1 60.25 90 ARG A O 1
ATOM 656 N N . PRO A 1 91 ? -32.25 11.5 21.453 1 48.16 91 PRO A N 1
ATOM 657 C CA . PRO A 1 91 ? -31.938 10.102 21.156 1 48.16 91 PRO A CA 1
ATOM 658 C C . PRO A 1 91 ? -30.703 9.945 20.266 1 48.16 91 PRO A C 1
ATOM 660 O O . PRO A 1 91 ? -30.547 10.703 19.297 1 48.16 91 PRO A O 1
ATOM 663 N N . ALA A 1 92 ? -29.719 9.586 20.938 1 45.62 92 ALA A N 1
ATOM 664 C CA . ALA A 1 92 ? -28.625 9.109 20.094 1 45.62 92 ALA A CA 1
ATOM 665 C C . ALA A 1 92 ? -29.156 8.445 18.828 1 45.62 92 ALA A C 1
ATOM 667 O O . ALA A 1 92 ? -29.812 7.402 18.906 1 45.62 92 ALA A O 1
ATOM 668 N N . THR A 1 93 ? -29.859 9.039 17.984 1 39.31 93 THR A N 1
ATOM 669 C CA . THR A 1 93 ? -30.109 8.156 16.859 1 39.31 93 THR A CA 1
ATOM 670 C C . THR A 1 93 ? -29.078 7.031 16.828 1 39.31 93 THR A C 1
ATOM 672 O O . THR A 1 93 ? -27.875 7.273 16.984 1 39.31 93 THR A O 1
ATOM 675 N N . ASN A 1 94 ? -29.422 5.855 17.281 1 35.06 94 ASN A N 1
ATOM 676 C CA . ASN A 1 94 ? -28.641 4.621 17.219 1 35.06 94 ASN A CA 1
ATOM 677 C C . ASN A 1 94 ? -27.594 4.668 16.109 1 35.06 94 ASN A C 1
ATOM 679 O O . ASN A 1 94 ? -27.719 3.973 15.102 1 35.06 94 ASN A O 1
ATOM 683 N N . SER A 1 95 ? -27.328 5.734 15.617 1 35.81 95 SER A N 1
ATOM 684 C CA . SER A 1 95 ? -26.203 5.543 14.695 1 35.81 95 SER A CA 1
ATOM 685 C C . SER A 1 95 ? -25 4.922 15.398 1 35.81 95 SER A C 1
ATOM 687 O O . SER A 1 95 ? -24.484 5.48 16.375 1 35.81 95 SER A O 1
ATOM 689 N N . GLN A 1 96 ? -24.891 3.66 15.625 1 33.75 96 GLN A N 1
ATOM 690 C CA . GLN A 1 96 ? -23.797 2.807 16.062 1 33.75 96 GLN A CA 1
ATOM 691 C C . GLN A 1 96 ? -22.469 3.543 15.969 1 33.75 96 GLN A C 1
ATOM 693 O O . GLN A 1 96 ? -22.25 4.352 15.055 1 33.75 96 GLN A O 1
ATOM 698 N N . ASP A 1 97 ? -21.75 3.74 17.094 1 37.66 97 ASP A N 1
ATOM 699 C CA . ASP A 1 97 ? -20.391 4.211 17.391 1 37.66 97 ASP A CA 1
ATOM 700 C C . ASP A 1 97 ? -19.484 4.066 16.172 1 37.66 97 ASP A C 1
ATOM 702 O O . ASP A 1 97 ? -18.281 3.846 16.312 1 37.66 97 ASP A O 1
ATOM 706 N N . ASN A 1 98 ? -20.016 3.52 15.039 1 36.22 98 ASN A N 1
ATOM 707 C CA . ASN A 1 98 ? -19.109 3.215 13.93 1 36.22 98 ASN A CA 1
ATOM 708 C C . ASN A 1 98 ? -18.406 4.469 13.414 1 36.22 98 ASN A C 1
ATOM 710 O O . ASN A 1 98 ? -19.031 5.523 13.281 1 36.22 98 ASN A O 1
ATOM 714 N N . PRO A 1 99 ? -17.281 4.66 13.695 1 40.5 99 PRO A N 1
ATOM 715 C CA . PRO A 1 99 ? -16.578 5.723 12.969 1 40.5 99 PRO A CA 1
ATOM 716 C C . PRO A 1 99 ? -17.344 6.195 11.734 1 40.5 99 PRO A C 1
ATOM 718 O O . PRO A 1 99 ? -18.109 5.434 11.148 1 40.5 99 PRO A O 1
ATOM 721 N N . SER A 1 100 ? -17.719 7.508 11.781 1 36.75 100 SER A N 1
ATOM 722 C CA . SER A 1 100 ? -18.5 8.227 10.789 1 36.75 100 SER A CA 1
ATOM 723 C C . SER A 1 100 ? -18.312 7.621 9.398 1 36.75 100 SER A C 1
ATOM 725 O O . SER A 1 100 ? -17.344 7.922 8.703 1 36.75 100 SER A O 1
ATOM 727 N N . CYS A 1 101 ? -18.406 6.375 9.305 1 35.75 101 CYS A N 1
ATOM 728 C CA . CYS A 1 101 ? -18.906 6.145 7.957 1 35.75 101 CYS A CA 1
ATOM 729 C C . CYS A 1 101 ? -20.203 6.906 7.723 1 35.75 101 CYS A C 1
ATOM 731 O O . CYS A 1 101 ? -21.219 6.617 8.352 1 35.75 101 CYS A O 1
ATOM 733 N N . VAL A 1 102 ? -20.359 8.258 7.832 1 31.8 102 VAL A N 1
ATOM 734 C CA . VAL A 1 102 ? -21.594 8.883 7.359 1 31.8 102 VAL A CA 1
ATOM 735 C C . VAL A 1 102 ? -22.391 7.883 6.527 1 31.8 102 VAL A C 1
ATOM 737 O O . VAL A 1 102 ? -21.859 7.285 5.586 1 31.8 102 VAL A O 1
ATOM 740 N N . SER A 1 103 ? -23.312 7.285 7.277 1 29.44 103 SER A N 1
ATOM 741 C CA . SER A 1 103 ? -24.297 6.41 6.656 1 29.44 103 SER A CA 1
ATOM 742 C C . SER A 1 103 ? -24.641 6.875 5.246 1 29.44 103 SER A C 1
ATOM 744 O O . SER A 1 103 ? -25.109 8 5.055 1 29.44 103 SER A O 1
ATOM 746 N N . ARG A 1 104 ? -24.047 6.285 4.383 1 30.66 104 ARG A N 1
ATOM 747 C CA . ARG A 1 104 ? -24.609 6.309 3.037 1 30.66 104 ARG A CA 1
ATOM 748 C C . ARG A 1 104 ? -26.094 5.965 3.055 1 30.66 104 ARG A C 1
ATOM 750 O O . ARG A 1 104 ? -26.484 4.867 3.467 1 30.66 104 ARG A O 1
ATOM 757 N N . SER A 1 105 ? -27.047 6.77 3.537 1 25.47 105 SER A N 1
ATOM 758 C CA . SER A 1 105 ? -28.203 6.34 2.766 1 25.47 105 SER A CA 1
ATOM 759 C C . SER A 1 105 ? -27.797 5.703 1.446 1 25.47 105 SER A C 1
ATOM 761 O O . SER A 1 105 ? -26.969 6.258 0.711 1 25.47 105 SER A O 1
ATOM 763 N N . ALA A 1 106 ? -27.672 4.473 1.556 1 26.59 106 ALA A N 1
ATOM 764 C CA . ALA A 1 106 ? -27.844 3.84 0.249 1 26.59 106 ALA A CA 1
ATOM 765 C C . ALA A 1 106 ? -28.781 4.648 -0.633 1 26.59 106 ALA A C 1
ATOM 767 O O . ALA A 1 106 ? -29.906 4.223 -0.896 1 26.59 106 ALA A O 1
ATOM 768 N N . GLY A 1 107 ? -29.203 5.891 -0.181 1 25.67 107 GLY A N 1
ATOM 769 C CA . GLY A 1 107 ? -30 6.527 -1.218 1 25.67 107 GLY A CA 1
ATOM 770 C C . GLY A 1 107 ? -29.578 6.133 -2.621 1 25.67 107 GLY A C 1
ATOM 771 O O . GLY A 1 107 ? -28.484 5.602 -2.82 1 25.67 107 GLY A O 1
ATOM 772 N N . GLY A 1 108 ? -30.641 5.957 -3.4 1 25.98 108 GLY A N 1
ATOM 773 C CA . GLY A 1 108 ? -30.609 5.883 -4.852 1 25.98 108 GLY A CA 1
ATOM 774 C C . GLY A 1 108 ? -29.453 6.648 -5.465 1 25.98 108 GLY A C 1
ATOM 775 O O . GLY A 1 108 ? -28.984 7.629 -4.891 1 25.98 108 GLY A O 1
ATOM 776 N N . ILE A 1 109 ? -28.438 5.934 -5.93 1 27.95 109 ILE A N 1
ATOM 777 C CA . ILE A 1 109 ? -27.844 6.543 -7.117 1 27.95 109 ILE A CA 1
ATOM 778 C C . ILE A 1 109 ? -28.734 7.688 -7.602 1 27.95 109 ILE A C 1
ATOM 780 O O . ILE A 1 109 ? -29.859 7.461 -8.055 1 27.95 109 ILE A O 1
ATOM 784 N N . ASP A 1 110 ? -29.016 8.531 -6.719 1 28.47 110 ASP A N 1
ATOM 785 C CA . ASP A 1 110 ? -29.656 9.57 -7.523 1 28.47 110 ASP A CA 1
ATOM 786 C C . ASP A 1 110 ? -29.078 9.609 -8.938 1 28.47 110 ASP A C 1
ATOM 788 O O . ASP A 1 110 ? -27.891 9.898 -9.117 1 28.47 110 ASP A O 1
ATOM 792 N N . SER A 1 111 ? -29.516 8.719 -9.688 1 28.84 111 SER A N 1
ATOM 793 C CA . SER A 1 111 ? -29.672 8.672 -11.133 1 28.84 111 SER A CA 1
ATOM 794 C C . SER A 1 111 ? -29.781 10.078 -11.719 1 28.84 111 SER A C 1
ATOM 796 O O . SER A 1 111 ? -30.125 10.242 -12.891 1 28.84 111 SER A O 1
ATOM 798 N N . THR A 1 112 ? -30.078 11.07 -10.836 1 28.77 112 THR A N 1
ATOM 799 C CA . THR A 1 112 ? -30.5 12.25 -11.578 1 28.77 112 THR A CA 1
ATOM 800 C C . THR A 1 112 ? -29.344 12.828 -12.391 1 28.77 112 THR A C 1
ATOM 802 O O . THR A 1 112 ? -29.562 13.633 -13.297 1 28.77 112 THR A O 1
ATOM 805 N N . THR A 1 113 ? -28.266 13.203 -11.664 1 29.25 113 THR A N 1
ATOM 806 C CA . THR A 1 113 ? -27.562 13.938 -12.703 1 29.25 113 THR A CA 1
ATOM 807 C C . THR A 1 113 ? -27.141 12.992 -13.836 1 29.25 113 THR A C 1
ATOM 809 O O . THR A 1 113 ? -26.281 12.133 -13.648 1 29.25 113 THR A O 1
ATOM 812 N N . SER A 1 114 ? -28 12.508 -14.508 1 30.03 114 SER A N 1
ATOM 813 C CA . SER A 1 114 ? -27.75 12.203 -15.914 1 30.03 114 SER A CA 1
ATOM 814 C C . SER A 1 114 ? -26.656 13.094 -16.484 1 30.03 114 SER A C 1
ATOM 816 O O . SER A 1 114 ? -26.938 14.133 -17.078 1 30.03 114 SER A O 1
ATOM 818 N N . ALA A 1 115 ? -25.766 13.641 -15.625 1 33.12 115 ALA A N 1
ATOM 819 C CA . ALA A 1 115 ? -24.75 14.266 -16.453 1 33.12 115 ALA A CA 1
ATOM 820 C C . ALA A 1 115 ? -24.516 13.461 -17.734 1 33.12 115 ALA A C 1
ATOM 822 O O . ALA A 1 115 ? -24.391 12.234 -17.688 1 33.12 115 ALA A O 1
ATOM 823 N N . SER A 1 116 ? -25.031 13.812 -18.641 1 34 116 SER A N 1
ATOM 824 C CA . SER A 1 116 ? -24.703 13.398 -20 1 34 116 SER A CA 1
ATOM 825 C C . SER A 1 116 ? -23.266 12.93 -20.094 1 34 116 SER A C 1
ATOM 827 O O . SER A 1 116 ? -22.328 13.734 -20.016 1 34 116 SER A O 1
ATOM 829 N N . PHE A 1 117 ? -22.859 11.883 -19.234 1 39.12 117 PHE A N 1
ATOM 830 C CA . PHE A 1 117 ? -21.562 11.344 -19.594 1 39.12 117 PHE A CA 1
ATOM 831 C C . PHE A 1 117 ? -21.281 11.531 -21.078 1 39.12 117 PHE A C 1
ATOM 833 O O . PHE A 1 117 ? -22.172 11.328 -21.906 1 39.12 117 PHE A O 1
ATOM 840 N N . PRO A 1 118 ? -20.469 12.344 -21.312 1 45.81 118 PRO A N 1
ATOM 841 C CA . PRO A 1 118 ? -20.141 12.367 -22.734 1 45.81 118 PRO A CA 1
ATOM 842 C C . PRO A 1 118 ? -20.188 10.977 -23.375 1 45.81 118 PRO A C 1
ATOM 844 O O . PRO A 1 118 ? -19.922 9.977 -22.703 1 45.81 118 PRO A O 1
ATOM 847 N N . ALA A 1 119 ? -21.125 10.703 -24.188 1 53.53 119 ALA A N 1
ATOM 848 C CA . ALA A 1 119 ? -21.203 9.523 -25.062 1 53.53 119 ALA A CA 1
ATOM 849 C C . ALA A 1 119 ? -19.812 8.969 -25.359 1 53.53 119 ALA A C 1
ATOM 851 O O . ALA A 1 119 ? -18.969 9.672 -25.922 1 53.53 119 ALA A O 1
ATOM 852 N N . PHE A 1 120 ? -19.266 8.102 -24.328 1 66.94 120 PHE A N 1
ATOM 853 C CA . PHE A 1 120 ? -18 7.469 -24.672 1 66.94 120 PHE A CA 1
ATOM 854 C C . PHE A 1 120 ? -18.188 6.441 -25.781 1 66.94 120 PHE A C 1
ATOM 856 O O . PHE A 1 120 ? -19.047 5.57 -25.688 1 66.94 120 PHE A O 1
ATOM 863 N N . PRO A 1 121 ? -17.734 6.75 -26.812 1 72.12 121 PRO A N 1
ATOM 864 C CA . PRO A 1 121 ? -17.812 5.738 -27.875 1 72.12 121 PRO A CA 1
ATOM 865 C C . PRO A 1 121 ? -17.078 4.449 -27.516 1 72.12 121 PRO A C 1
ATOM 867 O O . PRO A 1 121 ? -16 4.492 -26.906 1 72.12 121 PRO A O 1
ATOM 870 N N . TYR A 1 122 ? -17.906 3.354 -27.391 1 81.25 122 TYR A N 1
ATOM 871 C CA . TYR A 1 122 ? -17.25 2.062 -27.25 1 81.25 122 TYR A CA 1
ATOM 872 C C . TYR A 1 122 ? -17.75 1.075 -28.297 1 81.25 122 TYR A C 1
ATOM 874 O O . TYR A 1 122 ? -18.75 1.329 -28.969 1 81.25 122 TYR A O 1
ATOM 882 N N . VAL A 1 123 ? -16.953 0.061 -28.531 1 84.19 123 VAL A N 1
ATOM 883 C CA . VAL A 1 123 ? -17.25 -0.992 -29.5 1 84.19 123 VAL A CA 1
ATOM 884 C C . VAL A 1 123 ? -17.547 -2.295 -28.766 1 84.19 123 VAL A C 1
ATOM 886 O O . VAL A 1 123 ? -16.859 -2.641 -27.797 1 84.19 123 VAL A O 1
ATOM 889 N N . LEU A 1 124 ? -18.688 -2.902 -29.141 1 87.06 124 LEU A N 1
ATOM 890 C CA . LEU A 1 124 ? -19.016 -4.219 -28.609 1 87.06 124 LEU A CA 1
ATOM 891 C C . LEU A 1 124 ? -18.688 -5.312 -29.625 1 87.06 124 LEU A C 1
ATOM 893 O O . LEU A 1 124 ? -18.906 -5.133 -30.828 1 87.06 124 LEU A O 1
ATOM 897 N N . PRO A 1 125 ? -18.109 -6.359 -29.141 1 91 125 PRO A N 1
ATOM 898 C CA . PRO A 1 125 ? -17.969 -7.496 -30.047 1 91 125 PRO A CA 1
ATOM 899 C C . PRO A 1 125 ? -19.312 -8.148 -30.375 1 91 125 PRO A C 1
ATOM 901 O O . PRO A 1 125 ? -20.312 -7.855 -29.734 1 91 125 PRO A O 1
ATOM 904 N N . PRO A 1 126 ? -19.297 -9.023 -31.438 1 92.25 126 PRO A N 1
ATOM 905 C CA . PRO A 1 126 ? -20.531 -9.781 -31.672 1 92.25 126 PRO A CA 1
ATOM 906 C C . PRO A 1 126 ? -21.031 -10.508 -30.438 1 92.25 126 PRO A C 1
ATOM 908 O O . PRO A 1 126 ? -20.234 -11.055 -29.672 1 92.25 126 PRO A O 1
ATOM 911 N N . ARG A 1 127 ? -22.375 -10.5 -30.25 1 94.12 127 ARG A N 1
ATOM 912 C CA . ARG A 1 127 ? -22.984 -11.039 -29.047 1 94.12 127 ARG A CA 1
ATOM 913 C C . ARG A 1 127 ? -22.578 -12.492 -28.812 1 94.12 127 ARG A C 1
ATOM 915 O O . ARG A 1 127 ? -22.312 -12.898 -27.688 1 94.12 127 ARG A O 1
ATOM 922 N N . ARG A 1 128 ? -22.547 -13.266 -29.922 1 94.69 128 ARG A N 1
ATOM 923 C CA . ARG A 1 128 ? -22.188 -14.672 -29.812 1 94.69 128 ARG A CA 1
ATOM 924 C C . ARG A 1 128 ? -20.797 -14.836 -29.234 1 94.69 128 ARG A C 1
ATOM 926 O O . ARG A 1 128 ? -20.562 -15.711 -28.391 1 94.69 128 ARG A O 1
ATOM 933 N N . GLN A 1 129 ? -19.938 -14.047 -29.719 1 94.94 129 GLN A N 1
ATOM 934 C CA . GLN A 1 129 ? -18.562 -14.094 -29.234 1 94.94 129 GLN A CA 1
ATOM 935 C C . GLN A 1 129 ? -18.484 -13.664 -27.766 1 94.94 129 GLN A C 1
ATOM 937 O O . GLN A 1 129 ? -17.812 -14.312 -26.953 1 94.94 129 GLN A O 1
ATOM 942 N N . ALA A 1 130 ? -19.109 -12.586 -27.453 1 97.06 130 ALA A N 1
ATOM 943 C CA . ALA A 1 130 ? -19.125 -12.086 -26.078 1 97.06 130 ALA A CA 1
ATOM 944 C C . ALA A 1 130 ? -19.734 -13.117 -25.125 1 97.06 130 ALA A C 1
ATOM 946 O O . ALA A 1 130 ? -19.203 -13.344 -24.031 1 97.06 130 ALA A O 1
ATOM 947 N N . ASP A 1 131 ? -20.844 -13.734 -25.531 1 97.44 131 ASP A N 1
ATOM 948 C CA . ASP A 1 131 ? -21.484 -14.758 -24.719 1 97.44 131 ASP A CA 1
ATOM 949 C C . ASP A 1 131 ? -20.547 -15.922 -24.438 1 97.44 131 ASP A C 1
ATOM 951 O O . ASP A 1 131 ? -20.484 -16.438 -23.312 1 97.44 131 ASP A O 1
ATOM 955 N N . HIS A 1 132 ? -19.875 -16.297 -25.484 1 96.5 132 HIS A N 1
ATOM 956 C CA . HIS A 1 132 ? -18.938 -17.406 -25.328 1 96.5 132 HIS A CA 1
ATOM 957 C C . HIS A 1 132 ? -17.844 -17.078 -24.344 1 96.5 132 HIS A C 1
ATOM 959 O O . HIS A 1 132 ? -17.531 -17.875 -23.453 1 96.5 132 HIS A O 1
ATOM 965 N N . LEU A 1 133 ? -17.219 -15.938 -24.516 1 97.44 133 LEU A N 1
ATOM 966 C CA . LEU A 1 133 ? -16.141 -15.516 -23.625 1 97.44 133 LEU A CA 1
ATOM 967 C C . LEU A 1 133 ? -16.656 -15.312 -22.203 1 97.44 133 LEU A C 1
ATOM 969 O O . LEU A 1 133 ? -15.945 -15.617 -21.234 1 97.44 133 LEU A O 1
ATOM 973 N N . MET A 1 134 ? -17.875 -14.812 -22.047 1 97.69 134 MET A N 1
ATOM 974 C CA . MET A 1 134 ? -18.469 -14.656 -20.719 1 97.69 134 MET A CA 1
ATOM 975 C C . MET A 1 134 ? -18.703 -16.016 -20.062 1 97.69 134 MET A C 1
ATOM 977 O O . MET A 1 134 ? -18.547 -16.156 -18.859 1 97.69 134 MET A O 1
ATOM 981 N N . GLU A 1 135 ? -19.078 -16.969 -20.859 1 96.5 135 GLU A N 1
ATOM 982 C CA . GLU A 1 135 ? -19.266 -18.312 -20.344 1 96.5 135 GLU A CA 1
ATOM 983 C C . GLU A 1 135 ? -17.953 -18.891 -19.797 1 96.5 135 GLU A C 1
ATOM 985 O O . GLU A 1 135 ? -17.938 -19.547 -18.766 1 96.5 135 GLU A O 1
ATOM 990 N N . LEU A 1 136 ? -16.906 -18.641 -20.531 1 96.19 136 LEU A N 1
ATOM 991 C CA . LEU A 1 136 ? -15.594 -19.078 -20.062 1 96.19 136 LEU A CA 1
ATOM 992 C C . LEU A 1 136 ? -15.242 -18.406 -18.734 1 96.19 136 LEU A C 1
ATOM 994 O O . LEU A 1 136 ? -14.703 -19.047 -17.828 1 96.19 136 LEU A O 1
ATOM 998 N N . TYR A 1 137 ? -15.547 -17.156 -18.641 1 97.75 137 TYR A N 1
ATOM 999 C CA . TYR A 1 137 ? -15.273 -16.422 -17.422 1 97.75 137 TYR A CA 1
ATOM 1000 C C . TYR A 1 137 ? -16.016 -17.031 -16.234 1 97.75 137 TYR A C 1
ATOM 1002 O O . TYR A 1 137 ? -15.43 -17.281 -15.18 1 97.75 137 TYR A O 1
ATOM 1010 N N . TRP A 1 138 ? -17.328 -17.25 -16.391 1 96.56 138 TRP A N 1
ATOM 1011 C CA . TRP A 1 138 ? -18.156 -17.766 -15.305 1 96.56 138 TRP A CA 1
ATOM 1012 C C . TRP A 1 138 ? -17.75 -19.172 -14.922 1 96.56 138 TRP A C 1
ATOM 1014 O O . TRP A 1 138 ? -17.906 -19.578 -13.773 1 96.56 138 TRP A O 1
ATOM 1024 N N . PHE A 1 139 ? -17.094 -19.859 -15.859 1 94.69 139 PHE A N 1
ATOM 1025 C CA . PHE A 1 139 ? -16.734 -21.25 -15.594 1 94.69 139 PHE A CA 1
ATOM 1026 C C . PHE A 1 139 ? -15.32 -21.344 -15.023 1 94.69 139 PHE A C 1
ATOM 1028 O O . PHE A 1 139 ? -15.07 -22.109 -14.086 1 94.69 139 PHE A O 1
ATOM 1035 N N . TYR A 1 140 ? -14.398 -20.578 -15.547 1 95.88 140 TYR A N 1
ATOM 1036 C CA . TYR A 1 140 ? -13 -20.797 -15.227 1 95.88 140 TYR A CA 1
ATOM 1037 C C . TYR A 1 140 ? -12.492 -19.766 -14.227 1 95.88 140 TYR A C 1
ATOM 1039 O O . TYR A 1 140 ? -11.531 -20.016 -13.5 1 95.88 140 TYR A O 1
ATOM 1047 N N . VAL A 1 141 ? -13.062 -18.562 -14.172 1 97.31 141 VAL A N 1
ATOM 1048 C CA . VAL A 1 141 ? -12.453 -17.484 -13.398 1 97.31 141 VAL A CA 1
ATOM 1049 C C . VAL A 1 141 ? -13.289 -17.203 -12.156 1 97.31 141 VAL A C 1
ATOM 1051 O O . VAL A 1 141 ? -12.773 -17.25 -11.031 1 97.31 141 VAL A O 1
ATOM 1054 N N . ASP A 1 142 ? -14.555 -17.047 -12.25 1 96.88 142 ASP A N 1
ATOM 1055 C CA . ASP A 1 142 ? -15.422 -16.594 -11.172 1 96.88 142 ASP A CA 1
ATOM 1056 C C . ASP A 1 142 ? -15.43 -17.594 -10.016 1 96.88 142 ASP A C 1
ATOM 1058 O O . ASP A 1 142 ? -15.461 -17.188 -8.852 1 96.88 142 ASP A O 1
ATOM 1062 N N . PRO A 1 143 ? -15.43 -18.891 -10.289 1 95.31 143 PRO A N 1
ATOM 1063 C CA . PRO A 1 143 ? -15.445 -19.844 -9.172 1 95.31 143 PRO A CA 1
ATOM 1064 C C . PRO A 1 143 ? -14.203 -19.734 -8.289 1 95.31 143 PRO A C 1
ATOM 1066 O O . PRO A 1 143 ? -14.227 -20.141 -7.129 1 95.31 143 PRO A O 1
ATOM 1069 N N . LEU A 1 144 ? -13.141 -19.234 -8.859 1 97.38 144 LEU A N 1
ATOM 1070 C CA . LEU A 1 144 ? -11.898 -19.078 -8.109 1 97.38 144 LEU A CA 1
ATOM 1071 C C . LEU A 1 144 ? -11.812 -17.688 -7.488 1 97.38 144 LEU A C 1
ATOM 1073 O O . LEU A 1 144 ? -11.336 -17.531 -6.363 1 97.38 144 LEU A O 1
ATOM 1077 N N . TYR A 1 145 ? -12.266 -16.672 -8.227 1 97.75 145 TYR A N 1
ATOM 1078 C CA . TYR A 1 145 ? -12.18 -15.273 -7.852 1 97.75 145 TYR A CA 1
ATOM 1079 C C . TYR A 1 145 ? -13.531 -14.578 -8.016 1 97.75 145 TYR A C 1
ATOM 1081 O O . TYR A 1 145 ? -13.719 -13.781 -8.945 1 97.75 145 TYR A O 1
ATOM 1089 N N . PRO A 1 146 ? -14.398 -14.766 -7.055 1 96.31 146 PRO A N 1
ATOM 1090 C CA . PRO A 1 146 ? -15.766 -14.266 -7.172 1 96.31 146 PRO A CA 1
ATOM 1091 C C . PRO A 1 146 ? -15.898 -12.797 -6.781 1 96.31 146 PRO A C 1
ATOM 1093 O O . PRO A 1 146 ? -16.516 -12.477 -5.77 1 96.31 146 PRO A O 1
ATOM 1096 N N . PHE A 1 147 ? -15.508 -11.938 -7.66 1 97.06 147 PHE A N 1
ATOM 1097 C CA . PHE A 1 147 ? -15.453 -10.516 -7.344 1 97.06 147 PHE A CA 1
ATOM 1098 C C . PHE A 1 147 ? -16.703 -9.805 -7.84 1 97.06 147 PHE A C 1
ATOM 1100 O O . PHE A 1 147 ? -16.953 -8.648 -7.48 1 97.06 147 PHE A O 1
ATOM 1107 N N . LEU A 1 148 ? -17.484 -10.484 -8.672 1 96.31 148 LEU A N 1
ATOM 1108 C CA . LEU A 1 148 ? -18.656 -9.852 -9.266 1 96.31 148 LEU A CA 1
ATOM 1109 C C . LEU A 1 148 ? -19.953 -10.492 -8.758 1 96.31 148 LEU A C 1
ATOM 1111 O O . LEU A 1 148 ? -19.969 -11.68 -8.43 1 96.31 148 LEU A O 1
ATOM 1115 N N . ASP A 1 149 ? -20.953 -9.68 -8.617 1 93.5 149 ASP A N 1
ATOM 1116 C CA . ASP A 1 149 ? -22.297 -10.203 -8.438 1 93.5 149 ASP A CA 1
ATOM 1117 C C . ASP A 1 149 ? -22.906 -10.656 -9.773 1 93.5 149 ASP A C 1
ATOM 1119 O O . ASP A 1 149 ? -23.266 -9.828 -10.609 1 93.5 149 ASP A O 1
ATOM 1123 N N . ARG A 1 150 ? -23.094 -11.891 -9.906 1 93.62 150 ARG A N 1
ATOM 1124 C CA . ARG A 1 150 ? -23.469 -12.477 -11.188 1 93.62 150 ARG A CA 1
ATOM 1125 C C . ARG A 1 150 ? -24.828 -11.961 -11.648 1 93.62 150 ARG A C 1
ATOM 1127 O O . ARG A 1 150 ? -25.016 -11.68 -12.836 1 93.62 150 ARG A O 1
ATOM 1134 N N . THR A 1 151 ? -25.75 -11.812 -10.734 1 92.5 151 THR A N 1
ATOM 1135 C CA . THR A 1 151 ? -27.094 -11.375 -11.078 1 92.5 151 THR A CA 1
ATOM 1136 C C . THR A 1 151 ? -27.094 -9.93 -11.57 1 92.5 151 THR A C 1
ATOM 1138 O O . THR A 1 151 ? -27.641 -9.625 -12.633 1 92.5 151 THR A O 1
ATOM 1141 N N . ARG A 1 152 ? -26.438 -9.148 -10.789 1 92.69 152 ARG A N 1
ATOM 1142 C CA . ARG A 1 152 ? -26.359 -7.742 -11.156 1 92.69 152 ARG A CA 1
ATOM 1143 C C . ARG A 1 152 ? -25.578 -7.559 -12.453 1 92.69 152 ARG A C 1
ATOM 1145 O O . ARG A 1 152 ? -25.938 -6.727 -13.289 1 92.69 152 ARG A O 1
ATOM 1152 N N . TRP A 1 153 ? -24.594 -8.344 -12.656 1 95.56 153 TRP A N 1
ATOM 1153 C CA . TRP A 1 153 ? -23.75 -8.281 -13.852 1 95.56 153 TRP A CA 1
ATOM 1154 C C . TRP A 1 153 ? -24.547 -8.688 -15.094 1 95.56 153 TRP A C 1
ATOM 1156 O O . TRP A 1 153 ? -24.484 -8.008 -16.125 1 95.56 153 TRP A O 1
ATOM 1166 N N . ASN A 1 154 ? -25.25 -9.758 -14.977 1 95.44 154 ASN A N 1
ATOM 1167 C CA . ASN A 1 154 ? -26 -10.258 -16.125 1 95.44 154 ASN A CA 1
ATOM 1168 C C . ASN A 1 154 ? -27.109 -9.297 -16.531 1 95.44 154 ASN A C 1
ATOM 1170 O O . ASN A 1 154 ? -27.406 -9.148 -17.719 1 95.44 154 ASN A O 1
ATOM 1174 N N . ARG A 1 155 ? -27.688 -8.664 -15.539 1 95.06 155 ARG A N 1
ATOM 1175 C CA . ARG A 1 155 ? -28.703 -7.656 -15.844 1 95.06 155 ARG A CA 1
ATOM 1176 C C . ARG A 1 155 ? -28.094 -6.508 -16.641 1 95.06 155 ARG A C 1
ATOM 1178 O O . ARG A 1 155 ? -28.688 -6.059 -17.625 1 95.06 155 ARG A O 1
ATOM 1185 N N . ALA A 1 156 ? -26.938 -6.059 -16.234 1 95.25 156 ALA A N 1
ATOM 1186 C CA . ALA A 1 156 ? -26.25 -4.98 -16.938 1 95.25 156 ALA A CA 1
ATOM 1187 C C . ALA A 1 156 ? -25.797 -5.434 -18.328 1 95.25 156 ALA A C 1
ATOM 1189 O O . ALA A 1 156 ? -25.875 -4.68 -19.297 1 95.25 156 ALA A O 1
ATOM 1190 N N . TYR A 1 157 ? -25.312 -6.66 -18.438 1 96.25 157 TYR A N 1
ATOM 1191 C CA . TYR A 1 157 ? -24.844 -7.258 -19.672 1 96.25 157 TYR A CA 1
ATOM 1192 C C . TYR A 1 157 ? -25.969 -7.34 -20.703 1 96.25 157 TYR A C 1
ATOM 1194 O O . TYR A 1 157 ? -25.781 -6.965 -21.859 1 96.25 157 TYR A O 1
ATOM 1202 N N . ASP A 1 158 ? -27.078 -7.715 -20.25 1 95.5 158 ASP A N 1
ATOM 1203 C CA . ASP A 1 158 ? -28.25 -7.801 -21.141 1 95.5 158 ASP A CA 1
ATOM 1204 C C . ASP A 1 158 ? -28.734 -6.414 -21.531 1 95.5 158 ASP A C 1
ATOM 1206 O O . ASP A 1 158 ? -29.156 -6.203 -22.672 1 95.5 158 ASP A O 1
ATOM 1210 N N . ALA A 1 159 ? -28.656 -5.543 -20.625 1 94.12 159 ALA A N 1
ATOM 1211 C CA . ALA A 1 159 ? -29.125 -4.184 -20.875 1 94.12 159 ALA A CA 1
ATOM 1212 C C . ALA A 1 159 ? -28.266 -3.514 -21.953 1 94.12 159 ALA A C 1
ATOM 1214 O O . ALA A 1 159 ? -28.781 -2.807 -22.812 1 94.12 159 ALA A O 1
ATOM 1215 N N . ILE A 1 160 ? -26.953 -3.736 -21.922 1 92.19 160 ILE A N 1
ATOM 1216 C CA . ILE A 1 160 ? -26.047 -3.082 -22.859 1 92.19 160 ILE A CA 1
ATOM 1217 C C . ILE A 1 160 ? -26.297 -3.609 -24.281 1 92.19 160 ILE A C 1
ATOM 1219 O O . ILE A 1 160 ? -26.266 -2.846 -25.234 1 92.19 160 ILE A O 1
ATOM 1223 N N . PHE A 1 161 ? -26.531 -4.879 -24.453 1 92.56 161 PHE A N 1
ATOM 1224 C CA . PHE A 1 161 ? -26.75 -5.469 -25.766 1 92.56 161 PHE A CA 1
ATOM 1225 C C . PHE A 1 161 ? -28.156 -5.16 -26.266 1 92.56 161 PHE A C 1
ATOM 1227 O O . PHE A 1 161 ? -28.391 -5.133 -27.484 1 92.56 161 PHE A O 1
ATOM 1234 N N . ALA A 1 162 ? -29.031 -4.836 -25.281 1 92.19 162 ALA A N 1
ATOM 1235 C CA . ALA A 1 162 ? -30.375 -4.453 -25.672 1 92.19 162 ALA A CA 1
ATOM 1236 C C . ALA A 1 162 ? -30.484 -2.949 -25.906 1 92.19 162 ALA A C 1
ATOM 1238 O O . ALA A 1 162 ? -31.453 -2.469 -26.484 1 92.19 162 ALA A O 1
ATOM 1239 N N . GLY A 1 163 ? -29.484 -2.205 -25.469 1 88.25 163 GLY A N 1
ATOM 1240 C CA . GLY A 1 163 ? -29.5 -0.757 -25.594 1 88.25 163 GLY A CA 1
ATOM 1241 C C . GLY A 1 163 ? -30.406 -0.082 -24.562 1 88.25 163 GLY A C 1
ATOM 1242 O O . GLY A 1 163 ? -31 0.956 -24.844 1 88.25 163 GLY A O 1
ATOM 1243 N N . THR A 1 164 ? -30.609 -0.749 -23.453 1 89.56 164 THR A N 1
ATOM 1244 C CA . THR A 1 164 ? -31.438 -0.191 -22.406 1 89.56 164 THR A CA 1
ATOM 1245 C C . THR A 1 164 ? -30.578 0.358 -21.266 1 89.56 164 THR A C 1
ATOM 1247 O O . THR A 1 164 ? -29.359 0.146 -21.25 1 89.56 164 THR A O 1
ATOM 1250 N N . ALA A 1 165 ? -31.219 1.153 -20.375 1 86 165 ALA A N 1
ATOM 1251 C CA . ALA A 1 165 ? -30.516 1.764 -19.266 1 86 165 ALA A CA 1
ATOM 1252 C C . ALA A 1 165 ? -30.062 0.706 -18.266 1 86 165 ALA A C 1
ATOM 1254 O O . ALA A 1 165 ? -30.719 -0.323 -18.094 1 86 165 ALA A O 1
ATOM 1255 N N . MET A 1 166 ? -28.875 1.049 -17.703 1 87.25 166 MET A N 1
ATOM 1256 C CA . MET A 1 166 ? -28.375 0.115 -16.703 1 87.25 166 MET A CA 1
ATOM 1257 C C . MET A 1 166 ? -28.172 0.815 -15.359 1 87.25 166 MET A C 1
ATOM 1259 O O . MET A 1 166 ? -28.078 2.043 -15.305 1 87.25 166 MET A O 1
ATOM 1263 N N . ASP A 1 167 ? -28.078 0.013 -14.297 1 85 167 ASP A N 1
ATOM 1264 C CA . ASP A 1 167 ? -27.953 0.498 -12.93 1 85 167 ASP A CA 1
ATOM 1265 C C . ASP A 1 167 ? -26.5 0.757 -12.57 1 85 167 ASP A C 1
ATOM 1267 O O . ASP A 1 167 ? -26.203 1.459 -11.594 1 85 167 ASP A O 1
ATOM 1271 N N . LEU A 1 168 ? -25.625 0.196 -13.344 1 87.31 168 LEU A N 1
ATOM 1272 C CA . LEU A 1 168 ? -24.203 0.343 -13.07 1 87.31 168 LEU A CA 1
ATOM 1273 C C . LEU A 1 168 ? -23.609 1.489 -13.883 1 87.31 168 LEU A C 1
ATOM 1275 O O . LEU A 1 168 ? -24.203 1.929 -14.875 1 87.31 168 LEU A O 1
ATOM 1279 N N . ASP A 1 169 ? -22.484 2.088 -13.422 1 89.38 169 ASP A N 1
ATOM 1280 C CA . ASP A 1 169 ? -21.734 3.039 -14.227 1 89.38 169 ASP A CA 1
ATOM 1281 C C . ASP A 1 169 ? -21.297 2.414 -15.555 1 89.38 169 ASP A C 1
ATOM 1283 O O . ASP A 1 169 ? -20.5 1.48 -15.578 1 89.38 169 ASP A O 1
ATOM 1287 N N . GLU A 1 170 ? -21.859 2.867 -16.609 1 91.62 170 GLU A N 1
ATOM 1288 C CA . GLU A 1 170 ? -21.688 2.262 -17.938 1 91.62 170 GLU A CA 1
ATOM 1289 C C . GLU A 1 170 ? -20.219 2.242 -18.344 1 91.62 170 GLU A C 1
ATOM 1291 O O . GLU A 1 170 ? -19.75 1.281 -18.969 1 91.62 170 GLU A O 1
ATOM 1296 N N . ARG A 1 171 ? -19.484 3.293 -18.078 1 92.31 171 ARG A N 1
ATOM 1297 C CA . ARG A 1 171 ? -18.078 3.375 -18.453 1 92.31 171 ARG A CA 1
ATOM 1298 C C . ARG A 1 171 ? -17.266 2.303 -17.734 1 92.31 171 ARG A C 1
ATOM 1300 O O . ARG A 1 171 ? -16.469 1.602 -18.359 1 92.31 171 ARG A O 1
ATOM 1307 N N . ILE A 1 172 ? -17.453 2.205 -16.438 1 94.56 172 ILE A N 1
ATOM 1308 C CA . ILE A 1 172 ? -16.734 1.216 -15.641 1 94.56 172 ILE A CA 1
ATOM 1309 C C . ILE A 1 172 ? -17.141 -0.19 -16.062 1 94.56 172 ILE A C 1
ATOM 1311 O O . ILE A 1 172 ? -16.312 -1.086 -16.172 1 94.56 172 ILE A O 1
ATOM 1315 N N . PHE A 1 173 ? -18.438 -0.377 -16.328 1 95.44 173 PHE A N 1
ATOM 1316 C CA . PHE A 1 173 ? -18.938 -1.675 -16.766 1 95.44 173 PHE A CA 1
ATOM 1317 C C . PHE A 1 173 ? -18.281 -2.098 -18.078 1 95.44 173 PHE A C 1
ATOM 1319 O O . PHE A 1 173 ? -17.812 -3.229 -18.203 1 95.44 173 PHE A O 1
ATOM 1326 N N . MET A 1 174 ? -18.25 -1.206 -19.016 1 95.5 174 MET A N 1
ATOM 1327 C CA . MET A 1 174 ? -17.703 -1.517 -20.344 1 95.5 174 MET A CA 1
ATOM 1328 C C . MET A 1 174 ? -16.203 -1.806 -20.25 1 95.5 174 MET A C 1
ATOM 1330 O O . MET A 1 174 ? -15.695 -2.678 -20.953 1 95.5 174 MET A O 1
ATOM 1334 N N . ALA A 1 175 ? -15.5 -1.043 -19.469 1 96.69 175 ALA A N 1
ATOM 1335 C CA . ALA A 1 175 ? -14.078 -1.312 -19.25 1 96.69 175 ALA A CA 1
ATOM 1336 C C . ALA A 1 175 ? -13.867 -2.695 -18.641 1 96.69 175 ALA A C 1
ATOM 1338 O O . ALA A 1 175 ? -13.008 -3.453 -19.094 1 96.69 175 ALA A O 1
ATOM 1339 N N . THR A 1 176 ? -14.664 -3 -17.609 1 97.88 176 THR A N 1
ATOM 1340 C CA . THR A 1 176 ? -14.562 -4.297 -16.953 1 97.88 176 THR A CA 1
ATOM 1341 C C . THR A 1 176 ? -14.891 -5.426 -17.922 1 97.88 176 THR A C 1
ATOM 1343 O O . THR A 1 176 ? -14.234 -6.473 -17.906 1 97.88 176 THR A O 1
ATOM 1346 N N . LEU A 1 177 ? -15.945 -5.191 -18.703 1 98 177 LEU A N 1
ATOM 1347 C CA . LEU A 1 177 ? -16.312 -6.184 -19.719 1 98 177 LEU A CA 1
ATOM 1348 C C . LEU A 1 177 ? -15.141 -6.449 -20.656 1 98 177 LEU A C 1
ATOM 1350 O O . LEU A 1 177 ? -14.82 -7.605 -20.953 1 98 177 LEU A O 1
ATOM 1354 N N . ASN A 1 178 ? -14.555 -5.445 -21.141 1 97.88 178 ASN A N 1
ATOM 1355 C CA . ASN A 1 178 ? -13.422 -5.613 -22.031 1 97.88 178 ASN A CA 1
ATOM 1356 C C . ASN A 1 178 ? -12.281 -6.363 -21.359 1 97.88 178 ASN A C 1
ATOM 1358 O O . ASN A 1 178 ? -11.594 -7.168 -22 1 97.88 178 ASN A O 1
ATOM 1362 N N . VAL A 1 179 ? -12.023 -6.113 -20.094 1 98.38 179 VAL A N 1
ATOM 1363 C CA . VAL A 1 179 ? -10.977 -6.828 -19.359 1 98.38 179 VAL A CA 1
ATOM 1364 C C . VAL A 1 179 ? -11.344 -8.305 -19.266 1 98.38 179 VAL A C 1
ATOM 1366 O O . VAL A 1 179 ? -10.484 -9.18 -19.422 1 98.38 179 VAL A O 1
ATOM 1369 N N . ILE A 1 180 ? -12.609 -8.562 -18.938 1 98.62 180 ILE A N 1
ATOM 1370 C CA . ILE A 1 180 ? -13.086 -9.938 -18.828 1 98.62 180 ILE A CA 1
ATOM 1371 C C . ILE A 1 180 ? -12.906 -10.648 -20.172 1 98.62 180 ILE A C 1
ATOM 1373 O O . ILE A 1 180 ? -12.445 -11.789 -20.219 1 98.62 180 ILE A O 1
ATOM 1377 N N . LEU A 1 181 ? -13.266 -9.984 -21.25 1 98.44 181 LEU A N 1
ATOM 1378 C CA . LEU A 1 181 ? -13.102 -10.57 -22.578 1 98.44 181 LEU A CA 1
ATOM 1379 C C . LEU A 1 181 ? -11.625 -10.82 -22.875 1 98.44 181 LEU A C 1
ATOM 1381 O O . LEU A 1 181 ? -11.281 -11.844 -23.469 1 98.44 181 LEU A O 1
ATOM 1385 N N . ALA A 1 182 ? -10.773 -9.898 -22.516 1 98.44 182 ALA A N 1
ATOM 1386 C CA . ALA A 1 182 ? -9.336 -10.086 -22.688 1 98.44 182 ALA A CA 1
ATOM 1387 C C . ALA A 1 182 ? -8.852 -11.305 -21.906 1 98.44 182 ALA A C 1
ATOM 1389 O O . ALA A 1 182 ? -8.109 -12.141 -22.438 1 98.44 182 ALA A O 1
ATOM 1390 N N . LEU A 1 183 ? -9.266 -11.422 -20.672 1 98.31 183 LEU A N 1
ATOM 1391 C CA . LEU A 1 183 ? -8.859 -12.508 -19.781 1 98.31 183 LEU A CA 1
ATOM 1392 C C . LEU A 1 183 ? -9.359 -13.852 -20.297 1 98.31 183 LEU A C 1
ATOM 1394 O O . LEU A 1 183 ? -8.602 -14.82 -20.344 1 98.31 183 LEU A O 1
ATOM 1398 N N . SER A 1 184 ? -10.609 -13.898 -20.703 1 98.12 184 SER A N 1
ATOM 1399 C CA . SER A 1 184 ? -11.211 -15.133 -21.203 1 98.12 184 SER A CA 1
ATOM 1400 C C . SER A 1 184 ? -10.547 -15.562 -22.516 1 98.12 184 SER A C 1
ATOM 1402 O O . SER A 1 184 ? -10.414 -16.766 -22.781 1 98.12 184 SER A O 1
ATOM 1404 N N . THR A 1 185 ? -10.18 -14.609 -23.297 1 97.31 185 THR A N 1
ATOM 1405 C CA . THR A 1 185 ? -9.461 -14.93 -24.531 1 97.31 185 THR A CA 1
ATOM 1406 C C . THR A 1 185 ? -8.164 -15.672 -24.219 1 97.31 185 THR A C 1
ATOM 1408 O O . THR A 1 185 ? -7.789 -16.594 -24.938 1 97.31 185 THR A O 1
ATOM 1411 N N . GLN A 1 186 ? -7.492 -15.273 -23.141 1 95.62 186 GLN A N 1
ATOM 1412 C CA . GLN A 1 186 ? -6.25 -15.93 -22.734 1 95.62 186 GLN A CA 1
ATOM 1413 C C . GLN A 1 186 ? -6.496 -17.375 -22.312 1 95.62 186 GLN A C 1
ATOM 1415 O O . GLN A 1 186 ? -5.57 -18.188 -22.297 1 95.62 186 GLN A O 1
ATOM 1420 N N . LEU A 1 187 ? -7.738 -17.719 -22.047 1 95.56 187 LEU A N 1
ATOM 1421 C CA . LEU A 1 187 ? -8.078 -19.047 -21.562 1 95.56 187 LEU A CA 1
ATOM 1422 C C . LEU A 1 187 ? -8.492 -19.953 -22.719 1 95.56 187 LEU A C 1
ATOM 1424 O O . LEU A 1 187 ? -8.703 -21.156 -22.531 1 95.56 187 LEU A O 1
ATOM 1428 N N . LEU A 1 188 ? -8.578 -19.312 -23.922 1 93.94 188 LEU A N 1
ATOM 1429 C CA . LEU A 1 188 ? -8.867 -20.109 -25.109 1 93.94 188 LEU A CA 1
ATOM 1430 C C . LEU A 1 188 ? -7.609 -20.812 -25.609 1 93.94 188 LEU A C 1
ATOM 1432 O O . LEU A 1 188 ? -7.016 -20.406 -26.609 1 93.94 188 LEU A O 1
ATOM 1436 N N . GLU A 1 189 ? -7.352 -21.875 -25.031 1 90.38 189 GLU A N 1
ATOM 1437 C CA . GLU A 1 189 ? -6.094 -22.578 -25.281 1 90.38 189 GLU A CA 1
ATOM 1438 C C . GLU A 1 189 ? -6.113 -23.281 -26.625 1 90.38 189 GLU A C 1
ATOM 1440 O O . GLU A 1 189 ? -5.078 -23.75 -27.109 1 90.38 189 GLU A O 1
ATOM 1445 N N . SER A 1 190 ? -7.227 -23.281 -27.297 1 89.38 190 SER A N 1
ATOM 1446 C CA . SER A 1 190 ? -7.328 -23.844 -28.641 1 89.38 190 SER A CA 1
ATOM 1447 C C . SER A 1 190 ? -6.793 -22.891 -29.688 1 89.38 190 SER A C 1
ATOM 1449 O O . SER A 1 190 ? -6.461 -23.297 -30.797 1 89.38 190 SER A O 1
ATOM 1451 N N . GLN A 1 191 ? -6.773 -21.672 -29.406 1 90.25 191 GLN A N 1
ATOM 1452 C CA . GLN A 1 191 ? -6.293 -20.656 -30.328 1 90.25 191 GLN A CA 1
ATOM 1453 C C . GLN A 1 191 ? -4.773 -20.531 -30.281 1 90.25 191 GLN A C 1
ATOM 1455 O O . GLN A 1 191 ? -4.16 -20.828 -29.25 1 90.25 191 GLN A O 1
ATOM 1460 N N . SER A 1 192 ? -4.203 -20.078 -31.359 1 90.94 192 SER A N 1
ATOM 1461 C CA . SER A 1 192 ? -2.758 -19.859 -31.406 1 90.94 192 SER A CA 1
ATOM 1462 C C . SER A 1 192 ? -2.342 -18.719 -30.5 1 90.94 192 SER A C 1
ATOM 1464 O O . SER A 1 192 ? -3.154 -17.844 -30.188 1 90.94 192 SER A O 1
ATOM 1466 N N . LEU A 1 193 ? -1.147 -18.781 -30.109 1 91 193 LEU A N 1
ATOM 1467 C CA . LEU A 1 193 ? -0.595 -17.75 -29.234 1 91 193 LEU A CA 1
ATOM 1468 C C . LEU A 1 193 ? -0.771 -16.359 -29.844 1 91 193 LEU A C 1
ATOM 1470 O O . LEU A 1 193 ? -1.22 -15.438 -29.156 1 91 193 LEU A O 1
ATOM 1474 N N . ASP A 1 194 ? -0.465 -16.172 -31.109 1 91.69 194 ASP A N 1
ATOM 1475 C CA . ASP A 1 194 ? -0.512 -14.867 -31.766 1 91.69 194 ASP A CA 1
ATOM 1476 C C . ASP A 1 194 ? -1.941 -14.336 -31.828 1 91.69 194 ASP A C 1
ATOM 1478 O O . ASP A 1 194 ? -2.174 -13.148 -31.594 1 91.69 194 ASP A O 1
ATOM 1482 N N . GLN A 1 195 ? -2.84 -15.234 -32.188 1 91.81 195 GLN A N 1
ATOM 1483 C CA . GLN A 1 195 ? -4.242 -14.836 -32.25 1 91.81 195 GLN A CA 1
ATOM 1484 C C . GLN A 1 195 ? -4.777 -14.43 -30.875 1 91.81 195 GLN A C 1
ATOM 1486 O O . GLN A 1 195 ? -5.496 -13.438 -30.766 1 91.81 195 GLN A O 1
ATOM 1491 N N . ARG A 1 196 ? -4.473 -15.156 -29.891 1 94 196 ARG A N 1
ATOM 1492 C CA . ARG A 1 196 ? -4.914 -14.867 -28.531 1 94 196 ARG A CA 1
ATOM 1493 C C . ARG A 1 196 ? -4.344 -13.539 -28.031 1 94 196 ARG A C 1
ATOM 1495 O O . ARG A 1 196 ? -5.066 -12.719 -27.469 1 94 196 ARG A O 1
ATOM 1502 N N . GLU A 1 197 ? -3.064 -13.359 -28.281 1 92.19 197 GLU A N 1
ATOM 1503 C CA . GLU A 1 197 ? -2.406 -12.133 -27.828 1 92.19 197 GLU A CA 1
ATOM 1504 C C . GLU A 1 197 ? -2.984 -10.906 -28.516 1 92.19 197 GLU A C 1
ATOM 1506 O O . GLU A 1 197 ? -3.219 -9.875 -27.875 1 92.19 197 GLU A O 1
ATOM 1511 N N . GLN A 1 198 ? -3.213 -11.023 -29.766 1 93.62 198 GLN A N 1
ATOM 1512 C CA . GLN A 1 198 ? -3.748 -9.891 -30.531 1 93.62 198 GLN A CA 1
ATOM 1513 C C . GLN A 1 198 ? -5.156 -9.539 -30.062 1 93.62 198 GLN A C 1
ATOM 1515 O O . GLN A 1 198 ? -5.461 -8.375 -29.812 1 93.62 198 GLN A O 1
ATOM 1520 N N . SER A 1 199 ? -5.984 -10.547 -29.984 1 94.25 199 SER A N 1
ATOM 1521 C CA . SER A 1 199 ? -7.359 -10.32 -29.562 1 94.25 199 SER A CA 1
ATOM 1522 C C . SER A 1 199 ? -7.422 -9.82 -28.125 1 94.25 199 SER A C 1
ATOM 1524 O O . SER A 1 199 ? -8.164 -8.883 -27.828 1 94.25 199 SER A O 1
ATOM 1526 N N . SER A 1 200 ? -6.707 -10.477 -27.266 1 96.69 200 SER A N 1
ATOM 1527 C CA . SER A 1 200 ? -6.668 -10.094 -25.859 1 96.69 200 SER A CA 1
ATOM 1528 C C . SER A 1 200 ? -6.18 -8.664 -25.688 1 96.69 200 SER A C 1
ATOM 1530 O O . SER A 1 200 ? -6.762 -7.887 -24.938 1 96.69 200 SER A O 1
ATOM 1532 N N . GLU A 1 201 ? -5.145 -8.273 -26.406 1 95.88 201 GLU A N 1
ATOM 1533 C CA . GLU A 1 201 ? -4.574 -6.934 -26.312 1 95.88 201 GLU A CA 1
ATOM 1534 C C . GLU A 1 201 ? -5.551 -5.883 -26.828 1 95.88 201 GLU A C 1
ATOM 1536 O O . GLU A 1 201 ? -5.594 -4.762 -26.312 1 95.88 201 GLU A O 1
ATOM 1541 N N . THR A 1 202 ? -6.27 -6.219 -27.859 1 95.94 202 THR A N 1
ATOM 1542 C CA . THR A 1 202 ? -7.266 -5.301 -28.406 1 95.94 202 THR A CA 1
ATOM 1543 C C . THR A 1 202 ? -8.336 -4.988 -27.359 1 95.94 202 THR A C 1
ATOM 1545 O O . THR A 1 202 ? -8.688 -3.824 -27.156 1 95.94 202 THR A O 1
ATOM 1548 N N . PHE A 1 203 ? -8.883 -6.023 -26.734 1 97.38 203 PHE A N 1
ATOM 1549 C CA . PHE A 1 203 ? -9.883 -5.824 -25.688 1 97.38 203 PHE A CA 1
ATOM 1550 C C . PHE A 1 203 ? -9.312 -4.992 -24.547 1 97.38 203 PHE A C 1
ATOM 1552 O O . PHE A 1 203 ? -9.984 -4.086 -24.031 1 97.38 203 PHE A O 1
ATOM 1559 N N . PHE A 1 204 ? -8.078 -5.273 -24.203 1 96.94 204 PHE A N 1
ATOM 1560 C CA . PHE A 1 204 ? -7.488 -4.57 -23.062 1 96.94 204 PHE A CA 1
ATOM 1561 C C . PHE A 1 204 ? -7.223 -3.111 -23.406 1 96.94 204 PHE A C 1
ATOM 1563 O O . PHE A 1 204 ? -7.41 -2.229 -22.562 1 96.94 204 PHE A O 1
ATOM 1570 N N . ARG A 1 205 ? -6.75 -2.859 -24.547 1 95.38 205 ARG A N 1
ATOM 1571 C CA . ARG A 1 205 ? -6.539 -1.484 -24.984 1 95.38 205 ARG A CA 1
ATOM 1572 C C . ARG A 1 205 ? -7.84 -0.687 -24.922 1 95.38 205 ARG A C 1
ATOM 1574 O O . ARG A 1 205 ? -7.844 0.473 -24.5 1 95.38 205 ARG A O 1
ATOM 1581 N N . ARG A 1 206 ? -8.891 -1.273 -25.328 1 94.94 206 ARG A N 1
ATOM 1582 C CA . ARG A 1 206 ? -10.195 -0.629 -25.234 1 94.94 206 ARG A CA 1
ATOM 1583 C C . ARG A 1 206 ? -10.555 -0.301 -23.797 1 94.94 206 ARG A C 1
ATOM 1585 O O . ARG A 1 206 ? -11.102 0.764 -23.516 1 94.94 206 ARG A O 1
ATOM 1592 N N . ALA A 1 207 ? -10.258 -1.259 -22.922 1 95.94 207 ALA A N 1
ATOM 1593 C CA . ALA A 1 207 ? -10.516 -1.029 -21.5 1 95.94 207 ALA A CA 1
ATOM 1594 C C . ALA A 1 207 ? -9.703 0.156 -20.984 1 95.94 207 ALA A C 1
ATOM 1596 O O . ALA A 1 207 ? -10.219 0.993 -20.234 1 95.94 207 ALA A O 1
ATOM 1597 N N . GLN A 1 208 ? -8.422 0.264 -21.344 1 93.5 208 GLN A N 1
ATOM 1598 C CA . GLN A 1 208 ? -7.539 1.336 -20.906 1 93.5 208 GLN A CA 1
ATOM 1599 C C . GLN A 1 208 ? -8.023 2.691 -21.406 1 93.5 208 GLN A C 1
ATOM 1601 O O . GLN A 1 208 ? -7.891 3.703 -20.719 1 93.5 208 GLN A O 1
ATOM 1606 N N . GLU A 1 209 ? -8.508 2.682 -22.578 1 91 209 GLU A N 1
ATOM 1607 C CA . GLU A 1 209 ? -9.008 3.92 -23.156 1 91 209 GLU A CA 1
ATOM 1608 C C . GLU A 1 209 ? -10.258 4.41 -22.438 1 91 209 GLU A C 1
ATOM 1610 O O . GLU A 1 209 ? -10.453 5.617 -22.266 1 91 209 GLU A O 1
ATOM 1615 N N . LEU A 1 210 ? -11.062 3.486 -22.047 1 91.31 210 LEU A N 1
ATOM 1616 C CA . LEU A 1 210 ? -12.289 3.832 -21.344 1 91.31 210 LEU A CA 1
ATOM 1617 C C . LEU A 1 210 ? -11.992 4.281 -19.922 1 91.31 210 LEU A C 1
ATOM 1619 O O . LEU A 1 210 ? -12.617 5.215 -19.406 1 91.31 210 LEU A O 1
ATOM 1623 N N . LEU A 1 211 ? -11.055 3.568 -19.297 1 89.94 211 LEU A N 1
ATOM 1624 C CA . LEU A 1 211 ? -10.711 3.832 -17.906 1 89.94 211 LEU A CA 1
ATOM 1625 C C . LEU A 1 211 ? -9.195 3.842 -17.719 1 89.94 211 LEU A C 1
ATOM 1627 O O . LEU A 1 211 ? -8.609 2.822 -17.344 1 89.94 211 LEU A O 1
ATOM 1631 N N . PRO A 1 212 ? -8.633 4.98 -17.734 1 79.69 212 PRO A N 1
ATOM 1632 C CA . PRO A 1 212 ? -7.172 5.043 -17.609 1 79.69 212 PRO A CA 1
ATOM 1633 C C . PRO A 1 212 ? -6.676 4.613 -16.234 1 79.69 212 PRO A C 1
ATOM 1635 O O . PRO A 1 212 ? -5.477 4.391 -16.047 1 79.69 212 PRO A O 1
ATOM 1638 N N . MET A 1 213 ? -7.551 4.418 -15.32 1 84.5 213 MET A N 1
ATOM 1639 C CA . MET A 1 213 ? -7.234 3.928 -13.984 1 84.5 213 MET A CA 1
ATOM 1640 C C . MET A 1 213 ? -6.238 4.852 -13.289 1 84.5 213 MET A C 1
ATOM 1642 O O . MET A 1 213 ? -5.328 4.383 -12.602 1 84.5 213 MET A O 1
ATOM 1646 N N . ASN A 1 214 ? -6.32 6.102 -13.586 1 84.31 214 ASN A N 1
ATOM 1647 C CA . ASN A 1 214 ? -5.488 7.102 -12.922 1 84.31 214 ASN A CA 1
ATOM 1648 C C . ASN A 1 214 ? -6.055 7.484 -11.555 1 84.31 214 ASN A C 1
ATOM 1650 O O . ASN A 1 214 ? -7.176 7.109 -11.219 1 84.31 214 ASN A O 1
ATOM 1654 N N . PRO A 1 215 ? -5.254 8.102 -10.758 1 87.75 215 PRO A N 1
ATOM 1655 C CA . PRO A 1 215 ? -5.684 8.414 -9.391 1 87.75 215 PRO A CA 1
ATOM 1656 C C . PRO A 1 215 ? -6.648 9.594 -9.328 1 87.75 215 PRO A C 1
ATOM 1658 O O . PRO A 1 215 ? -7.109 9.961 -8.242 1 87.75 215 PRO A O 1
ATOM 1661 N N . TRP A 1 216 ? -7.027 10.148 -10.414 1 87.69 216 TRP A N 1
ATOM 1662 C CA . TRP A 1 216 ? -7.738 11.422 -10.414 1 87.69 216 TRP A CA 1
ATOM 1663 C C . TRP A 1 216 ? -9.242 11.203 -10.25 1 87.69 216 TRP A C 1
ATOM 1665 O O . TRP A 1 216 ? -9.953 12.094 -9.773 1 87.69 216 TRP A O 1
ATOM 1675 N N . GLU A 1 217 ? -9.688 9.984 -10.523 1 82.12 217 GLU A N 1
ATOM 1676 C CA . GLU A 1 217 ? -11.109 9.688 -10.414 1 82.12 217 GLU A CA 1
ATOM 1677 C C . GLU A 1 217 ? -11.461 9.148 -9.031 1 82.12 217 GLU A C 1
ATOM 1679 O O . GLU A 1 217 ? -10.688 8.383 -8.445 1 82.12 217 GLU A O 1
ATOM 1684 N N . PRO A 1 218 ? -12.656 9.609 -8.578 1 85.25 218 PRO A N 1
ATOM 1685 C CA . PRO A 1 218 ? -13.062 9.117 -7.262 1 85.25 218 PRO A CA 1
ATOM 1686 C C . PRO A 1 218 ? -13.211 7.598 -7.219 1 85.25 218 PRO A C 1
ATOM 1688 O O . PRO A 1 218 ? -13.578 6.98 -8.219 1 85.25 218 PRO A O 1
ATOM 1691 N N . GLY A 1 219 ? -13.062 7.105 -6.082 1 88.69 219 GLY A N 1
ATOM 1692 C CA . GLY A 1 219 ? -13.156 5.664 -5.91 1 88.69 219 GLY A CA 1
ATOM 1693 C C . GLY A 1 219 ? -14.578 5.164 -5.809 1 88.69 219 GLY A C 1
ATOM 1694 O O . GLY A 1 219 ? -15.477 5.902 -5.387 1 88.69 219 GLY A O 1
ATOM 1695 N N . SER A 1 220 ? -14.805 3.984 -6.25 1 92.19 220 SER A N 1
ATOM 1696 C CA . SER A 1 220 ? -16.078 3.295 -6.129 1 92.19 220 SER A CA 1
ATOM 1697 C C . SER A 1 220 ? -15.891 1.788 -5.996 1 92.19 220 SER A C 1
ATOM 1699 O O . SER A 1 220 ? -14.812 1.267 -6.297 1 92.19 220 SER A O 1
ATOM 1701 N N . LEU A 1 221 ? -16.922 1.155 -5.48 1 93.94 221 LEU A N 1
ATOM 1702 C CA . LEU A 1 221 ? -16.859 -0.296 -5.336 1 93.94 221 LEU A CA 1
ATOM 1703 C C . LEU A 1 221 ? -16.672 -0.97 -6.691 1 93.94 221 LEU A C 1
ATOM 1705 O O . LEU A 1 221 ? -15.914 -1.931 -6.812 1 93.94 221 LEU A O 1
ATOM 1709 N N . GLU A 1 222 ? -17.344 -0.502 -7.746 1 94.94 222 GLU A N 1
ATOM 1710 C CA . GLU A 1 222 ? -17.25 -1.057 -9.094 1 94.94 222 GLU A CA 1
ATOM 1711 C C . GLU A 1 222 ? -15.844 -0.92 -9.648 1 94.94 222 GLU A C 1
ATOM 1713 O O . GLU A 1 222 ? -15.359 -1.809 -10.352 1 94.94 222 GLU A O 1
ATOM 1718 N N . LEU A 1 223 ? -15.273 0.205 -9.344 1 96 223 LEU A N 1
ATOM 1719 C CA . LEU A 1 223 ? -13.906 0.406 -9.82 1 96 223 LEU A CA 1
ATOM 1720 C C . LEU A 1 223 ? -12.945 -0.557 -9.133 1 96 223 LEU A C 1
ATOM 1722 O O . LEU A 1 223 ? -12 -1.047 -9.75 1 96 223 LEU A O 1
ATOM 1726 N N . VAL A 1 224 ? -13.125 -0.804 -7.789 1 97.62 224 VAL A N 1
ATOM 1727 C CA . VAL A 1 224 ? -12.305 -1.786 -7.09 1 97.62 224 VAL A CA 1
ATOM 1728 C C . VAL A 1 224 ? -12.469 -3.156 -7.742 1 97.62 224 VAL A C 1
ATOM 1730 O O . VAL A 1 224 ? -11.484 -3.865 -7.969 1 97.62 224 VAL A O 1
ATOM 1733 N N . GLN A 1 225 ? -13.695 -3.529 -8.047 1 97.88 225 GLN A N 1
ATOM 1734 C CA . GLN A 1 225 ? -13.961 -4.785 -8.742 1 97.88 225 GLN A CA 1
ATOM 1735 C C . GLN A 1 225 ? -13.227 -4.836 -10.086 1 97.88 225 GLN A C 1
ATOM 1737 O O . GLN A 1 225 ? -12.625 -5.855 -10.422 1 97.88 225 GLN A O 1
ATOM 1742 N N . CYS A 1 226 ? -13.312 -3.771 -10.805 1 97.69 226 CYS A N 1
ATOM 1743 C CA . CYS A 1 226 ? -12.648 -3.684 -12.102 1 97.69 226 CYS A CA 1
ATOM 1744 C C . CYS A 1 226 ? -11.141 -3.879 -11.961 1 97.69 226 CYS A C 1
ATOM 1746 O O . CYS A 1 226 ? -10.531 -4.605 -12.75 1 97.69 226 CYS A O 1
ATOM 1748 N N . LEU A 1 227 ? -10.578 -3.219 -10.992 1 98 227 LEU A N 1
ATOM 1749 C CA . LEU A 1 227 ? -9.141 -3.322 -10.758 1 98 227 LEU A CA 1
ATOM 1750 C C . LEU A 1 227 ? -8.75 -4.746 -10.375 1 98 227 LEU A C 1
ATOM 1752 O O . LEU A 1 227 ? -7.719 -5.254 -10.82 1 98 227 LEU A O 1
ATOM 1756 N N . LEU A 1 228 ? -9.516 -5.41 -9.57 1 98.5 228 LEU A N 1
ATOM 1757 C CA . LEU A 1 228 ? -9.25 -6.789 -9.172 1 98.5 228 LEU A CA 1
ATOM 1758 C C . LEU A 1 228 ? -9.281 -7.719 -10.375 1 98.5 228 LEU A C 1
ATOM 1760 O O . LEU A 1 228 ? -8.391 -8.555 -10.547 1 98.5 228 LEU A O 1
ATOM 1764 N N . VAL A 1 229 ? -10.281 -7.539 -11.219 1 98.5 229 VAL A N 1
ATOM 1765 C CA . VAL A 1 229 ? -10.367 -8.352 -12.43 1 98.5 229 VAL A CA 1
ATOM 1766 C C . VAL A 1 229 ? -9.195 -8.031 -13.352 1 98.5 229 VAL A C 1
ATOM 1768 O O . VAL A 1 229 ? -8.633 -8.93 -13.984 1 98.5 229 VAL A O 1
ATOM 1771 N N . THR A 1 230 ? -8.875 -6.766 -13.453 1 98.25 230 THR A N 1
ATOM 1772 C CA . THR A 1 230 ? -7.738 -6.348 -14.273 1 98.25 230 THR A CA 1
ATOM 1773 C C . THR A 1 230 ? -6.453 -7.008 -13.781 1 98.25 230 THR A C 1
ATOM 1775 O O . THR A 1 230 ? -5.605 -7.406 -14.586 1 98.25 230 THR A O 1
ATOM 1778 N N . SER A 1 231 ? -6.316 -7.086 -12.484 1 97.31 231 SER A N 1
ATOM 1779 C CA . SER A 1 231 ? -5.121 -7.715 -11.93 1 97.31 231 SER A CA 1
ATOM 1780 C C . SER A 1 231 ? -5.027 -9.18 -12.336 1 97.31 231 SER A C 1
ATOM 1782 O O . SER A 1 231 ? -3.934 -9.695 -12.562 1 97.31 231 SER A O 1
ATOM 1784 N N . GLN A 1 232 ? -6.113 -9.867 -12.445 1 97.31 232 GLN A N 1
ATOM 1785 C CA . GLN A 1 232 ? -6.137 -11.25 -12.906 1 97.31 232 GLN A CA 1
ATOM 1786 C C . GLN A 1 232 ? -5.641 -11.359 -14.344 1 97.31 232 GLN A C 1
ATOM 1788 O O . GLN A 1 232 ? -4.848 -12.242 -14.672 1 97.31 232 GLN A O 1
ATOM 1793 N N . TYR A 1 233 ? -6.148 -10.492 -15.141 1 97.81 233 TYR A N 1
ATOM 1794 C CA . TYR A 1 233 ? -5.715 -10.477 -16.531 1 97.81 233 TYR A CA 1
ATOM 1795 C C . TYR A 1 233 ? -4.219 -10.211 -16.641 1 97.81 233 TYR A C 1
ATOM 1797 O O . TYR A 1 233 ? -3.516 -10.883 -17.406 1 97.81 233 TYR A O 1
ATOM 1805 N N . LEU A 1 234 ? -3.75 -9.219 -15.898 1 96.25 234 LEU A N 1
ATOM 1806 C CA . LEU A 1 234 ? -2.361 -8.781 -16.016 1 96.25 234 LEU A CA 1
ATOM 1807 C C . LEU A 1 234 ? -1.407 -9.891 -15.586 1 96.25 234 LEU A C 1
ATOM 1809 O O . LEU A 1 234 ? -0.256 -9.93 -16.031 1 96.25 234 LEU A O 1
ATOM 1813 N N . GLN A 1 235 ? -1.827 -10.828 -14.773 1 93.56 235 GLN A N 1
ATOM 1814 C CA . GLN A 1 235 ? -1.003 -11.969 -14.391 1 93.56 235 GLN A CA 1
ATOM 1815 C C . GLN A 1 235 ? -0.683 -12.852 -15.594 1 93.56 235 GLN A C 1
ATOM 1817 O O . GLN A 1 235 ? 0.288 -13.609 -15.578 1 93.56 235 GLN A O 1
ATOM 1822 N N . SER A 1 236 ? -1.502 -12.773 -16.609 1 93.75 236 SER A N 1
ATOM 1823 C CA . SER A 1 236 ? -1.276 -13.562 -17.812 1 93.75 236 SER A CA 1
ATOM 1824 C C . SER A 1 236 ? -0.376 -12.828 -18.812 1 93.75 236 SER A C 1
ATOM 1826 O O . SER A 1 236 ? -0.084 -13.344 -19.891 1 93.75 236 SER A O 1
ATOM 1828 N N . THR A 1 237 ? 0.063 -11.617 -18.453 1 91.75 237 THR A N 1
ATOM 1829 C CA . THR A 1 237 ? 0.834 -10.773 -19.359 1 91.75 237 THR A CA 1
ATOM 1830 C C . THR A 1 237 ? 2.289 -10.688 -18.906 1 91.75 237 THR A C 1
ATOM 1832 O O . THR A 1 237 ? 2.695 -11.367 -17.953 1 91.75 237 THR A O 1
ATOM 1835 N N . TYR A 1 238 ? 3.041 -9.867 -19.578 1 86.31 238 TYR A N 1
ATOM 1836 C CA . TYR A 1 238 ? 4.469 -9.727 -19.312 1 86.31 238 TYR A CA 1
ATOM 1837 C C . TYR A 1 238 ? 4.777 -8.367 -18.688 1 86.31 238 TYR A C 1
ATOM 1839 O O . TYR A 1 238 ? 5.797 -7.754 -19 1 86.31 238 TYR A O 1
ATOM 1847 N N . ASN A 1 239 ? 3.859 -7.91 -17.859 1 88 239 ASN A N 1
ATOM 1848 C CA . ASN A 1 239 ? 4.027 -6.594 -17.25 1 88 239 ASN A CA 1
ATOM 1849 C C . ASN A 1 239 ? 3.869 -6.652 -15.734 1 88 239 ASN A C 1
ATOM 1851 O O . ASN A 1 239 ? 2.887 -6.148 -15.188 1 88 239 ASN A O 1
ATOM 1855 N N . PRO A 1 240 ? 4.906 -7.148 -15.062 1 90.25 240 PRO A N 1
ATOM 1856 C CA . PRO A 1 240 ? 4.805 -7.27 -13.609 1 90.25 240 PRO A CA 1
ATOM 1857 C C . PRO A 1 240 ? 4.586 -5.926 -12.922 1 90.25 240 PRO A C 1
ATOM 1859 O O . PRO A 1 240 ? 3.91 -5.859 -11.891 1 90.25 240 PRO A O 1
ATOM 1862 N N . HIS A 1 241 ? 5.137 -4.832 -13.461 1 91.12 241 HIS A N 1
ATOM 1863 C CA . HIS A 1 241 ? 4.949 -3.508 -12.875 1 91.12 241 HIS A CA 1
ATOM 1864 C C . HIS A 1 241 ? 3.471 -3.129 -12.836 1 91.12 241 HIS A C 1
ATO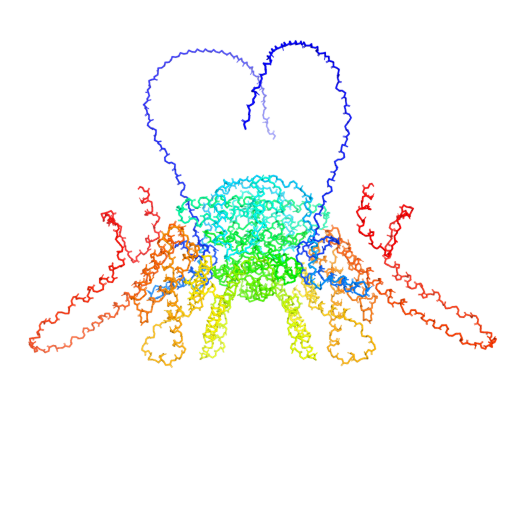M 1866 O O . HIS A 1 241 ? 2.971 -2.67 -11.812 1 91.12 241 HIS A O 1
ATOM 1872 N N . GLN A 1 242 ? 2.834 -3.35 -13.953 1 93.38 242 GLN A N 1
ATOM 1873 C CA . GLN A 1 242 ? 1.416 -3.014 -14.031 1 93.38 242 GLN A CA 1
ATOM 1874 C C . GLN A 1 242 ? 0.6 -3.844 -13.047 1 93.38 242 GLN A C 1
ATOM 1876 O O . GLN A 1 242 ? -0.318 -3.33 -12.406 1 93.38 242 GLN A O 1
ATOM 1881 N N . THR A 1 243 ? 0.932 -5.141 -12.992 1 94.44 243 THR A N 1
ATOM 1882 C CA . THR A 1 243 ? 0.24 -6.008 -12.055 1 94.44 243 THR A CA 1
ATOM 1883 C C . THR A 1 243 ? 0.402 -5.496 -10.625 1 94.44 243 THR A C 1
ATOM 1885 O O . THR A 1 243 ? -0.577 -5.387 -9.883 1 94.44 243 THR A O 1
ATOM 1888 N N . TRP A 1 244 ? 1.642 -5.133 -10.25 1 95.06 244 TRP A N 1
ATOM 1889 C CA . TRP A 1 244 ? 1.998 -4.629 -8.93 1 95.06 244 TRP A CA 1
ATOM 1890 C C . TRP A 1 244 ? 1.232 -3.348 -8.609 1 95.06 244 TRP A C 1
ATOM 1892 O O . TRP A 1 244 ? 0.619 -3.232 -7.547 1 95.06 244 TRP A O 1
ATOM 1902 N N . MET A 1 245 ? 1.167 -2.436 -9.539 1 96.44 245 MET A N 1
ATOM 1903 C CA . MET A 1 245 ? 0.569 -1.118 -9.336 1 96.44 245 MET A CA 1
ATOM 1904 C C . MET A 1 245 ? -0.951 -1.216 -9.266 1 96.44 245 MET A C 1
ATOM 1906 O O . MET A 1 245 ? -1.584 -0.546 -8.445 1 96.44 245 MET A O 1
ATOM 1910 N N . VAL A 1 246 ? -1.55 -2.039 -10.133 1 96.94 246 VAL A N 1
ATOM 1911 C CA . VAL A 1 246 ? -3.002 -2.16 -10.195 1 96.94 246 VAL A CA 1
ATOM 1912 C C . VAL A 1 246 ? -3.533 -2.758 -8.898 1 96.94 246 VAL A C 1
ATOM 1914 O O . VAL A 1 246 ? -4.547 -2.303 -8.367 1 96.94 246 VAL A O 1
ATOM 1917 N N . ILE A 1 247 ? -2.869 -3.748 -8.398 1 97.5 247 ILE A N 1
ATOM 1918 C CA . ILE A 1 247 ? -3.283 -4.355 -7.137 1 97.5 247 ILE A CA 1
ATOM 1919 C C . ILE A 1 247 ? -3.174 -3.334 -6.008 1 97.5 247 ILE A C 1
ATOM 1921 O O . ILE A 1 247 ? -4.074 -3.227 -5.168 1 97.5 247 ILE A O 1
ATOM 1925 N N . GLY A 1 248 ? -2.064 -2.592 -5.973 1 97 248 GLY A N 1
ATOM 1926 C CA . GLY A 1 248 ? -1.923 -1.534 -4.984 1 97 248 GLY A CA 1
ATOM 1927 C C . GLY A 1 248 ? -3.049 -0.519 -5.031 1 97 248 GLY A C 1
ATOM 1928 O O . GLY A 1 248 ? -3.568 -0.111 -3.992 1 97 248 GLY A O 1
ATOM 1929 N N . SER A 1 249 ? -3.396 -0.133 -6.227 1 96.56 249 SER A N 1
ATOM 1930 C CA . SER A 1 249 ? -4.48 0.827 -6.398 1 96.56 249 SER A CA 1
ATOM 1931 C C . SER A 1 249 ? -5.801 0.268 -5.883 1 96.56 249 SER A C 1
ATOM 1933 O O . SER A 1 249 ? -6.59 0.988 -5.266 1 96.56 249 SER A O 1
ATOM 1935 N N . ALA A 1 250 ? -6.066 -0.991 -6.203 1 97.69 250 ALA A N 1
ATOM 1936 C CA . ALA A 1 250 ? -7.293 -1.627 -5.723 1 97.69 250 ALA A CA 1
ATOM 1937 C C . ALA A 1 250 ? -7.367 -1.592 -4.199 1 97.69 250 ALA A C 1
ATOM 1939 O O . ALA A 1 250 ? -8.414 -1.264 -3.631 1 97.69 250 ALA A O 1
ATOM 1940 N N . ILE A 1 251 ? -6.289 -1.92 -3.537 1 97.94 251 ILE A N 1
ATOM 1941 C CA . ILE A 1 251 ? -6.246 -1.999 -2.082 1 97.94 251 ILE A CA 1
ATOM 1942 C C . ILE A 1 251 ? -6.457 -0.61 -1.482 1 97.94 251 ILE A C 1
ATOM 1944 O O . ILE A 1 251 ? -7.262 -0.438 -0.566 1 97.94 251 ILE A O 1
ATOM 1948 N N . ARG A 1 252 ? -5.734 0.406 -1.969 1 96.75 252 ARG A N 1
ATOM 1949 C CA . ARG A 1 252 ? -5.844 1.762 -1.438 1 96.75 252 ARG A CA 1
ATOM 1950 C C . ARG A 1 252 ? -7.254 2.311 -1.623 1 96.75 252 ARG A C 1
ATOM 1952 O O . ARG A 1 252 ? -7.777 2.998 -0.744 1 96.75 252 ARG A O 1
ATOM 1959 N N . MET A 1 253 ? -7.773 2.039 -2.771 1 95.81 253 MET A N 1
ATOM 1960 C CA . MET A 1 253 ? -9.141 2.496 -3.023 1 95.81 253 MET A CA 1
ATOM 1961 C C . MET A 1 253 ? -10.125 1.815 -2.078 1 95.81 253 MET A C 1
ATOM 1963 O O . MET A 1 253 ? -11.031 2.461 -1.554 1 95.81 253 MET A O 1
ATOM 1967 N N . ALA A 1 254 ? -9.977 0.508 -1.926 1 97.06 254 ALA A N 1
ATOM 1968 C CA . ALA A 1 254 ? -10.828 -0.219 -0.99 1 97.06 254 ALA A CA 1
ATOM 1969 C C . ALA A 1 254 ? -10.734 0.369 0.415 1 97.06 254 ALA A C 1
ATOM 1971 O O . ALA A 1 254 ? -11.742 0.501 1.112 1 97.06 254 ALA A O 1
ATOM 1972 N N . GLN A 1 255 ? -9.555 0.721 0.863 1 95.31 255 GLN A N 1
ATOM 1973 C CA . GLN A 1 255 ? -9.352 1.325 2.176 1 95.31 255 GLN A CA 1
ATOM 1974 C C . GLN A 1 255 ? -10 2.707 2.25 1 95.31 255 GLN A C 1
ATOM 1976 O O . GLN A 1 255 ? -10.547 3.09 3.287 1 95.31 255 GLN A O 1
ATOM 1981 N N . GLY A 1 256 ? -9.859 3.414 1.12 1 93.19 256 GLY A N 1
ATOM 1982 C CA . GLY A 1 256 ? -10.523 4.707 1.061 1 93.19 256 GLY A CA 1
ATOM 1983 C C . GLY A 1 256 ? -12.031 4.613 1.205 1 93.19 256 GLY A C 1
ATOM 1984 O O . GLY A 1 256 ? -12.672 5.551 1.685 1 93.19 256 GLY A O 1
ATOM 1985 N N . LEU A 1 257 ? -12.578 3.451 0.84 1 92.75 257 LEU A N 1
ATOM 1986 C CA . LEU A 1 257 ? -14.016 3.221 0.924 1 92.75 257 LEU A CA 1
ATOM 1987 C C . LEU A 1 257 ? -14.391 2.605 2.268 1 92.75 257 LEU A C 1
ATOM 1989 O O . LEU A 1 257 ? -15.57 2.398 2.555 1 92.75 257 LEU A O 1
ATOM 1993 N N . GLY A 1 258 ? -13.422 2.229 3.111 1 92.25 258 GLY A N 1
ATOM 1994 C CA . GLY A 1 258 ? -13.672 1.692 4.441 1 92.25 258 GLY A CA 1
ATOM 1995 C C . GLY A 1 258 ? -13.891 0.191 4.445 1 92.25 258 GLY A C 1
ATOM 1996 O O . GLY A 1 258 ? -14.359 -0.368 5.441 1 92.25 258 GLY A O 1
ATOM 1997 N N . LEU A 1 259 ? -13.531 -0.564 3.375 1 95.25 259 LEU A N 1
ATOM 1998 C CA . LEU A 1 259 ? -13.82 -1.99 3.266 1 95.25 259 LEU A CA 1
ATOM 1999 C C . LEU A 1 259 ? -12.984 -2.793 4.258 1 95.25 259 LEU A C 1
ATOM 2001 O O . LEU A 1 259 ? -13.289 -3.953 4.535 1 95.25 259 LEU A O 1
ATOM 2005 N N . HIS A 1 260 ? -11.922 -2.234 4.801 1 94.19 260 HIS A N 1
ATOM 2006 C CA . HIS A 1 260 ? -11.062 -2.922 5.758 1 94.19 260 HIS A CA 1
ATOM 2007 C C . HIS A 1 260 ? -11.68 -2.918 7.152 1 94.19 260 HIS A C 1
ATOM 2009 O O . HIS A 1 260 ? -11.141 -3.543 8.07 1 94.19 260 HIS A O 1
ATOM 2015 N N . LEU A 1 261 ? -12.734 -2.254 7.332 1 90.75 261 LEU A N 1
ATOM 2016 C CA . LEU A 1 261 ? -13.422 -2.176 8.617 1 90.75 261 LEU A CA 1
ATOM 2017 C C . LEU A 1 261 ? -14.531 -3.217 8.703 1 90.75 261 LEU A C 1
ATOM 2019 O O . LEU A 1 261 ? -15.32 -3.367 7.77 1 90.75 261 LEU A O 1
ATOM 2023 N N . PRO A 1 262 ? -14.641 -3.953 9.773 1 90.12 262 PRO A N 1
ATOM 2024 C CA . PRO A 1 262 ? -15.711 -4.941 9.914 1 90.12 262 PRO A CA 1
ATOM 2025 C C . PRO A 1 262 ? -17.094 -4.309 9.891 1 90.12 262 PRO A C 1
ATOM 2027 O O . PRO A 1 262 ? -18.047 -4.918 9.391 1 90.12 262 PRO A O 1
ATOM 2030 N N . GLU A 1 263 ? -17.25 -3.072 10.352 1 88.62 263 GLU A N 1
ATOM 2031 C CA . GLU A 1 263 ? -18.547 -2.395 10.445 1 88.62 263 GLU A CA 1
ATOM 2032 C C . GLU A 1 263 ? -19.109 -2.094 9.062 1 88.62 263 GLU A C 1
ATOM 2034 O O . GLU A 1 263 ? -20.328 -2.062 8.883 1 88.62 263 GLU A O 1
ATOM 2039 N N . THR A 1 264 ? -18.234 -1.89 8.109 1 90.38 264 THR A N 1
ATOM 2040 C CA . THR A 1 264 ? -18.688 -1.52 6.77 1 90.38 264 THR A CA 1
ATOM 2041 C C . THR A 1 264 ? -19.531 -2.635 6.156 1 90.38 264 THR A C 1
ATOM 2043 O O . THR A 1 264 ? -20.594 -2.375 5.594 1 90.38 264 THR A O 1
ATOM 2046 N N . SER A 1 265 ? -19.047 -3.84 6.23 1 91.12 265 SER A N 1
ATOM 2047 C CA . SER A 1 265 ? -19.828 -4.953 5.695 1 91.12 265 SER A CA 1
ATOM 2048 C C . SER A 1 265 ? -20.969 -5.332 6.633 1 91.12 265 SER A C 1
ATOM 2050 O O . SER A 1 265 ? -22.078 -5.602 6.18 1 91.12 265 SER A O 1
ATOM 2052 N N . SER A 1 266 ? -20.75 -5.273 7.953 1 90.38 266 SER A N 1
ATOM 2053 C CA . SER A 1 266 ? -21.734 -5.738 8.922 1 90.38 266 SER A CA 1
ATOM 2054 C C . SER A 1 266 ? -22.938 -4.812 8.977 1 90.38 266 SER A C 1
ATOM 2056 O O . SER A 1 266 ? -24.047 -5.242 9.328 1 90.38 266 SER A O 1
ATOM 2058 N N . SER A 1 267 ? -22.766 -3.598 8.609 1 87.88 267 SER A N 1
ATOM 2059 C CA . SER A 1 267 ? -23.844 -2.617 8.703 1 87.88 267 SER A CA 1
ATOM 2060 C C . SER A 1 267 ? -24.812 -2.756 7.535 1 87.88 267 SER A C 1
ATOM 2062 O O . SER A 1 267 ? -25.906 -2.191 7.562 1 87.88 267 SER A O 1
ATOM 2064 N N . ARG A 1 268 ? -24.422 -3.582 6.535 1 88.5 268 ARG A N 1
ATOM 2065 C CA . ARG A 1 268 ? -25.312 -3.764 5.387 1 88.5 268 ARG A CA 1
ATOM 2066 C C . ARG A 1 268 ? -26.453 -4.719 5.715 1 88.5 268 ARG A C 1
ATOM 2068 O O . ARG A 1 268 ? -26.219 -5.824 6.211 1 88.5 268 ARG A O 1
ATOM 2075 N N . SER A 1 269 ? -27.625 -4.23 5.477 1 89.31 269 SER A N 1
ATOM 2076 C CA . SER A 1 269 ? -28.797 -5.051 5.766 1 89.31 269 SER A CA 1
ATOM 2077 C C . SER A 1 269 ? -28.953 -6.168 4.738 1 89.31 269 SER A C 1
ATOM 2079 O O . SER A 1 269 ? -29.406 -7.27 5.074 1 89.31 269 SER A O 1
ATOM 2081 N N . ASP A 1 270 ? -28.609 -5.867 3.502 1 89.44 270 ASP A N 1
ATOM 2082 C CA . ASP A 1 270 ? -28.688 -6.879 2.449 1 89.44 270 ASP A CA 1
ATOM 2083 C C . ASP A 1 270 ? -27.547 -7.871 2.553 1 89.44 270 ASP A C 1
ATOM 2085 O O . ASP A 1 270 ? -26.375 -7.488 2.445 1 89.44 270 ASP A O 1
ATOM 2089 N N . LEU A 1 271 ? -27.891 -9.117 2.717 1 87.62 271 LEU A N 1
ATOM 2090 C CA . LEU A 1 271 ? -26.891 -10.164 2.902 1 87.62 271 LEU A CA 1
ATOM 2091 C C . LEU A 1 271 ? -26 -10.289 1.671 1 87.62 271 LEU A C 1
ATOM 2093 O O . LEU A 1 271 ? -24.797 -10.547 1.791 1 87.62 271 LEU A O 1
ATOM 2097 N N . GLY A 1 272 ? -26.656 -10.273 0.524 1 88 272 GLY A N 1
ATOM 2098 C CA . GLY A 1 272 ? -25.875 -10.352 -0.706 1 88 272 GLY A CA 1
ATOM 2099 C C . GLY A 1 272 ? -24.828 -9.266 -0.812 1 88 272 GLY A C 1
ATOM 2100 O O . GLY A 1 272 ? -23.688 -9.531 -1.211 1 88 272 GLY A O 1
ATOM 2101 N N . GLU A 1 273 ? -25.234 -8.094 -0.43 1 90.88 273 GLU A N 1
ATOM 2102 C CA . GLU A 1 273 ? -24.312 -6.965 -0.464 1 90.88 273 GLU A CA 1
ATOM 2103 C C . GLU A 1 273 ? -23.219 -7.121 0.583 1 90.88 273 GLU A C 1
ATOM 2105 O O . GLU A 1 273 ? -22.062 -6.797 0.323 1 90.88 273 GLU A O 1
ATOM 2110 N N . ARG A 1 274 ? -23.609 -7.551 1.72 1 93.25 274 ARG A N 1
ATOM 2111 C CA . ARG A 1 274 ? -22.641 -7.785 2.793 1 93.25 274 ARG A CA 1
ATOM 2112 C C . ARG A 1 274 ? -21.562 -8.773 2.361 1 93.25 274 ARG A C 1
ATOM 2114 O O . ARG A 1 274 ? -20.375 -8.523 2.547 1 93.25 274 ARG A O 1
ATOM 2121 N N . GLU A 1 275 ? -22 -9.883 1.799 1 93 275 GLU A N 1
ATOM 2122 C CA . GLU A 1 275 ? -21.078 -10.93 1.364 1 93 275 GLU A CA 1
ATOM 2123 C C . GLU A 1 275 ? -20.203 -10.438 0.215 1 93 275 GLU A C 1
ATOM 2125 O O . GLU A 1 275 ? -19.016 -10.797 0.13 1 93 275 GLU A O 1
ATOM 2130 N N . LEU A 1 276 ? -20.781 -9.68 -0.627 1 94.38 276 LEU A N 1
ATOM 2131 C CA . LEU A 1 276 ? -20.016 -9.141 -1.746 1 94.38 276 LEU A CA 1
ATOM 2132 C C . LEU A 1 276 ? -18.891 -8.227 -1.25 1 94.38 276 LEU A C 1
ATOM 2134 O O . LEU A 1 276 ? -17.766 -8.305 -1.738 1 94.38 276 LEU A O 1
ATOM 2138 N N . LEU A 1 277 ? -19.234 -7.332 -0.278 1 96.25 277 LEU A N 1
ATOM 2139 C CA . LEU A 1 277 ? -18.234 -6.43 0.28 1 96.25 277 LEU A CA 1
ATOM 2140 C C . LEU A 1 277 ? -17.078 -7.215 0.902 1 96.25 277 LEU A C 1
ATOM 2142 O O . LEU A 1 277 ? -15.914 -6.855 0.731 1 96.25 277 LEU A O 1
ATOM 2146 N N . ARG A 1 278 ? -17.406 -8.258 1.589 1 96.38 278 ARG A N 1
ATOM 2147 C CA . ARG A 1 278 ? -16.391 -9.094 2.217 1 96.38 278 ARG A CA 1
ATOM 2148 C C . ARG A 1 278 ? -15.539 -9.797 1.169 1 96.38 278 ARG A C 1
ATOM 2150 O O . ARG A 1 278 ? -14.312 -9.875 1.304 1 96.38 278 ARG A O 1
ATOM 2157 N N . ARG A 1 279 ? -16.141 -10.312 0.129 1 96.44 279 ARG A N 1
ATOM 2158 C CA . ARG A 1 279 ? -15.391 -10.969 -0.943 1 96.44 279 ARG A CA 1
ATOM 2159 C C . ARG A 1 279 ? -14.438 -9.992 -1.622 1 96.44 279 ARG A C 1
ATOM 2161 O O . ARG A 1 279 ? -13.305 -10.359 -1.951 1 96.44 279 ARG A O 1
ATOM 2168 N N . ILE A 1 280 ? -14.898 -8.805 -1.817 1 97.69 280 ILE A N 1
ATOM 2169 C CA . ILE A 1 280 ? -14.062 -7.809 -2.484 1 97.69 280 ILE A CA 1
ATOM 2170 C C . ILE A 1 280 ? -12.875 -7.453 -1.595 1 97.69 280 ILE A C 1
ATOM 2172 O O . ILE A 1 280 ? -11.742 -7.375 -2.068 1 97.69 280 ILE A O 1
ATOM 2176 N N . TRP A 1 281 ? -13.102 -7.223 -0.304 1 98 281 TRP A N 1
ATOM 2177 C CA . TRP A 1 281 ? -11.992 -6.922 0.594 1 98 281 TRP A CA 1
ATOM 2178 C C . TRP A 1 281 ? -10.977 -8.062 0.606 1 98 281 TRP A C 1
ATOM 2180 O O . TRP A 1 281 ? -9.773 -7.836 0.464 1 98 281 TRP A O 1
ATOM 2190 N N . TYR A 1 282 ? -11.492 -9.258 0.743 1 98.06 282 TYR A N 1
ATOM 2191 C CA . TYR A 1 282 ? -10.578 -10.391 0.817 1 98.06 282 TYR A CA 1
ATOM 2192 C C . TYR A 1 282 ? -9.992 -10.711 -0.554 1 98.06 282 TYR A C 1
ATOM 2194 O O . TYR A 1 282 ? -8.969 -11.398 -0.656 1 98.06 282 TYR A O 1
ATOM 2202 N N . GLY A 1 283 ? -10.711 -10.289 -1.609 1 98.5 283 GLY A N 1
ATOM 2203 C CA . GLY A 1 283 ? -10.055 -10.289 -2.904 1 98.5 283 GLY A CA 1
ATOM 2204 C C . GLY A 1 283 ? -8.797 -9.438 -2.93 1 98.5 283 GLY A C 1
ATOM 2205 O O . GLY A 1 283 ? -7.777 -9.852 -3.492 1 98.5 283 GLY A O 1
ATOM 2206 N N . CYS A 1 284 ? -8.867 -8.25 -2.32 1 98.5 284 CYS A N 1
ATOM 2207 C CA . CYS A 1 284 ? -7.695 -7.391 -2.18 1 98.5 284 CYS A CA 1
ATOM 2208 C C . CYS A 1 284 ? -6.602 -8.078 -1.374 1 98.5 284 CYS A C 1
ATOM 2210 O O . CYS A 1 284 ? -5.434 -8.055 -1.758 1 98.5 284 CYS A O 1
ATOM 2212 N N . VAL A 1 285 ? -6.992 -8.719 -0.277 1 98.31 285 VAL A N 1
ATOM 2213 C CA . VAL A 1 285 ? -6.039 -9.406 0.592 1 98.31 285 VAL A CA 1
ATOM 2214 C C . VAL A 1 285 ? -5.359 -10.531 -0.175 1 98.31 285 VAL A C 1
ATOM 2216 O O . VAL A 1 285 ? -4.133 -10.664 -0.142 1 98.31 285 VAL A O 1
ATOM 2219 N N . LEU A 1 286 ? -6.164 -11.297 -0.861 1 98.44 286 LEU A N 1
ATOM 2220 C CA . LEU A 1 286 ? -5.645 -12.445 -1.595 1 98.44 286 LEU A CA 1
ATOM 2221 C C . LEU A 1 286 ? -4.668 -12 -2.678 1 98.44 286 LEU A C 1
ATOM 2223 O O . LEU A 1 286 ? -3.584 -12.57 -2.812 1 98.44 286 LEU A O 1
ATOM 2227 N N . MET A 1 287 ? -5.043 -11.016 -3.461 1 98.19 287 MET A N 1
ATOM 2228 C CA . MET A 1 287 ? -4.168 -10.531 -4.523 1 98.19 287 MET A CA 1
ATOM 2229 C C . MET A 1 287 ? -2.883 -9.945 -3.949 1 98.19 287 MET A C 1
ATOM 2231 O O . MET A 1 287 ? -1.811 -10.094 -4.539 1 98.19 287 MET A O 1
ATOM 2235 N N . ASP A 1 288 ? -3.012 -9.258 -2.832 1 97.69 288 ASP A N 1
ATOM 2236 C CA . ASP A 1 288 ? -1.847 -8.695 -2.154 1 97.69 288 ASP A CA 1
ATOM 2237 C C . ASP A 1 288 ? -0.84 -9.781 -1.797 1 97.69 288 ASP A C 1
ATOM 2239 O O . ASP A 1 288 ? 0.358 -9.641 -2.051 1 97.69 288 ASP A O 1
ATOM 2243 N N . ARG A 1 289 ? -1.31 -10.859 -1.177 1 97.38 289 ARG A N 1
ATOM 2244 C CA . ARG A 1 289 ? -0.439 -11.953 -0.767 1 97.38 289 ARG A CA 1
ATOM 2245 C C . ARG A 1 289 ? 0.157 -12.664 -1.979 1 97.38 289 ARG A C 1
ATOM 2247 O O . ARG A 1 289 ? 1.344 -13 -1.987 1 97.38 289 ARG A O 1
ATOM 2254 N N . MET A 1 290 ? -0.655 -12.852 -2.961 1 96.12 290 MET A N 1
ATOM 2255 C CA . MET A 1 290 ? -0.22 -13.578 -4.152 1 96.12 290 MET A CA 1
ATOM 2256 C C . MET A 1 290 ? 0.899 -12.828 -4.863 1 96.12 290 MET A C 1
ATOM 2258 O O . MET A 1 290 ? 1.917 -13.414 -5.227 1 96.12 290 MET A O 1
ATOM 2262 N N . VAL A 1 291 ? 0.69 -11.555 -5.066 1 94.31 291 VAL A N 1
ATOM 2263 C CA . VAL A 1 291 ? 1.672 -10.797 -5.84 1 94.31 291 VAL A CA 1
ATOM 2264 C C . VAL A 1 291 ? 2.928 -10.57 -5.004 1 94.31 291 VAL A C 1
ATOM 2266 O O . VAL A 1 291 ? 4.043 -10.555 -5.535 1 94.31 291 VAL A O 1
ATOM 2269 N N . SER A 1 292 ? 2.777 -10.406 -3.688 1 94.31 292 SER A N 1
ATOM 2270 C CA . SER A 1 292 ? 3.928 -10.289 -2.797 1 94.31 292 SER A CA 1
ATOM 2271 C C . SER A 1 292 ? 4.848 -11.5 -2.912 1 94.31 292 SER A C 1
ATOM 2273 O O . SER A 1 292 ? 6.062 -11.352 -3.039 1 94.31 292 SER A O 1
ATOM 2275 N N . VAL A 1 293 ? 4.289 -12.68 -2.936 1 92.44 293 VAL A N 1
ATOM 2276 C CA . VAL A 1 293 ? 5.074 -13.906 -3 1 92.44 293 VAL A CA 1
ATOM 2277 C C . VAL A 1 293 ? 5.688 -14.055 -4.391 1 92.44 293 VAL A C 1
ATOM 2279 O O . VAL A 1 293 ? 6.855 -14.422 -4.523 1 92.44 293 VAL A O 1
ATOM 2282 N N . THR A 1 294 ? 4.914 -13.742 -5.391 1 91.44 294 THR A N 1
ATOM 2283 C CA . THR A 1 294 ? 5.371 -13.945 -6.762 1 91.44 294 THR A CA 1
ATOM 2284 C C . THR A 1 294 ? 6.469 -12.945 -7.121 1 91.44 294 THR A C 1
ATOM 2286 O O . THR A 1 294 ? 7.406 -13.281 -7.844 1 91.44 294 THR A O 1
ATOM 2289 N N . HIS A 1 295 ? 6.355 -11.719 -6.633 1 91.06 295 HIS A N 1
ATOM 2290 C CA . HIS A 1 295 ? 7.324 -10.68 -6.973 1 91.06 295 HIS A CA 1
ATOM 2291 C C . HIS A 1 295 ? 8.414 -10.578 -5.914 1 91.06 295 HIS A C 1
ATOM 2293 O O . HIS A 1 295 ? 9.477 -10 -6.164 1 91.06 295 HIS A O 1
ATOM 2299 N N . GLY A 1 296 ? 8.188 -11.18 -4.727 1 90.62 296 GLY A N 1
ATOM 2300 C CA . GLY A 1 296 ? 9.133 -11.047 -3.627 1 90.62 296 GLY A CA 1
ATOM 2301 C C . GLY A 1 296 ? 9.156 -9.648 -3.033 1 90.62 296 GLY A C 1
ATOM 2302 O O . GLY A 1 296 ? 10.219 -9.164 -2.623 1 90.62 296 GLY A O 1
ATOM 2303 N N . ARG A 1 297 ? 8.062 -8.953 -3.107 1 92 297 ARG A N 1
ATOM 2304 C CA . ARG A 1 297 ? 7.91 -7.598 -2.584 1 92 297 ARG A CA 1
ATOM 2305 C C . ARG A 1 297 ? 7.027 -7.59 -1.339 1 92 297 ARG A C 1
ATOM 2307 O O . ARG A 1 297 ? 6.266 -8.531 -1.107 1 92 297 ARG A O 1
ATOM 2314 N N . PRO A 1 298 ? 7.191 -6.598 -0.458 1 92.69 298 PRO A N 1
ATOM 2315 C CA . PRO A 1 298 ? 6.418 -6.594 0.786 1 92.69 298 PRO A CA 1
ATOM 2316 C C . PRO A 1 298 ? 4.918 -6.445 0.545 1 92.69 298 PRO A C 1
ATOM 2318 O O . PRO A 1 298 ? 4.5 -5.691 -0.336 1 92.69 298 PRO A O 1
ATOM 2321 N N . ALA A 1 299 ? 4.168 -7.203 1.325 1 94.44 299 ALA A N 1
ATOM 2322 C CA . ALA A 1 299 ? 2.715 -7.047 1.283 1 94.44 299 ALA A CA 1
ATOM 2323 C C . ALA A 1 299 ? 2.289 -5.707 1.881 1 94.44 299 ALA A C 1
ATOM 2325 O O . ALA A 1 299 ? 2.965 -5.172 2.762 1 94.44 299 ALA A O 1
ATOM 2326 N N . MET A 1 300 ? 1.176 -5.207 1.428 1 94.94 300 MET A N 1
ATOM 2327 C CA . MET A 1 300 ? 0.684 -3.893 1.833 1 94.94 300 MET A CA 1
ATOM 2328 C C . MET A 1 300 ? -0.253 -4.008 3.031 1 94.94 300 MET A C 1
ATOM 2330 O O . MET A 1 300 ? -0.359 -3.078 3.832 1 94.94 300 MET A O 1
ATOM 2334 N N . ILE A 1 301 ? -1.002 -5.039 3.111 1 95.81 301 ILE A N 1
ATOM 2335 C CA . ILE A 1 301 ? -2.016 -5.203 4.148 1 95.81 301 ILE A CA 1
ATOM 2336 C C . ILE A 1 301 ? -1.439 -6.012 5.309 1 95.81 301 ILE A C 1
ATOM 2338 O O . ILE A 1 301 ? -1.011 -7.152 5.129 1 95.81 301 ILE A O 1
ATOM 2342 N N . SER A 1 302 ? -1.445 -5.441 6.484 1 92.19 302 SER A N 1
ATOM 2343 C CA . SER A 1 302 ? -0.949 -6.152 7.656 1 92.19 302 SER A CA 1
ATOM 2344 C C . SER A 1 302 ? -1.85 -7.336 8.008 1 92.19 302 SER A C 1
ATOM 2346 O O . SER A 1 302 ? -3.016 -7.371 7.613 1 92.19 302 SER A O 1
ATOM 2348 N N . GLN A 1 303 ? -1.271 -8.289 8.727 1 89.69 303 GLN A N 1
ATOM 2349 C CA . GLN A 1 303 ? -2.031 -9.461 9.133 1 89.69 303 GLN A CA 1
ATOM 2350 C C . GLN A 1 303 ? -3.227 -9.07 10 1 89.69 303 GLN A C 1
ATOM 2352 O O . GLN A 1 303 ? -4.316 -9.625 9.844 1 89.69 303 GLN A O 1
ATOM 2357 N N . HIS A 1 304 ? -3.008 -8.164 10.852 1 86.62 304 HIS A N 1
ATOM 2358 C CA . HIS A 1 304 ? -4.059 -7.742 11.766 1 86.62 304 HIS A CA 1
ATOM 2359 C C . HIS A 1 304 ? -5.219 -7.09 11.023 1 86.62 304 HIS A C 1
ATOM 2361 O O . HIS A 1 304 ? -6.383 -7.355 11.32 1 86.62 304 HIS A O 1
ATOM 2367 N N . LEU A 1 305 ? -4.891 -6.289 10.102 1 88.88 305 LEU A N 1
ATOM 2368 C CA . LEU A 1 305 ? -5.91 -5.602 9.312 1 88.88 305 LEU A CA 1
ATOM 2369 C C . LEU A 1 305 ? -6.711 -6.594 8.484 1 88.88 305 LEU A C 1
ATOM 2371 O O . LEU A 1 305 ? -7.926 -6.441 8.328 1 88.88 305 LEU A O 1
ATOM 2375 N N . ALA A 1 306 ? -6.043 -7.543 7.918 1 90.69 306 ALA A N 1
ATOM 2376 C CA . ALA A 1 306 ? -6.707 -8.547 7.09 1 90.69 306 ALA A CA 1
ATOM 2377 C C . ALA A 1 306 ? -7.711 -9.352 7.91 1 90.69 306 ALA A C 1
ATOM 2379 O O . ALA A 1 306 ? -8.797 -9.68 7.43 1 90.69 306 ALA A O 1
ATOM 2380 N N . LYS A 1 307 ? -7.441 -9.602 9.141 1 88.31 307 LYS A N 1
ATOM 2381 C CA . LYS A 1 307 ? -8.25 -10.477 9.984 1 88.31 307 LYS A CA 1
ATOM 2382 C C . LYS A 1 307 ? -9.398 -9.719 10.625 1 88.31 307 LYS A C 1
ATOM 2384 O O . LYS A 1 307 ? -10.328 -10.328 11.172 1 88.31 307 LYS A O 1
ATOM 2389 N N . SER A 1 308 ? -9.383 -8.445 10.531 1 89.94 308 SER A N 1
ATOM 2390 C CA . SER A 1 308 ? -10.383 -7.629 11.211 1 89.94 308 SER A CA 1
ATOM 2391 C C . SER A 1 308 ? -11.758 -7.797 10.578 1 89.94 308 SER A C 1
ATOM 2393 O O . SER A 1 308 ? -12.781 -7.68 11.258 1 89.94 308 SER A O 1
ATOM 2395 N N . VAL A 1 309 ? -11.836 -8.078 9.312 1 93.88 309 VAL A N 1
ATOM 2396 C CA . VAL A 1 309 ? -13.094 -8.242 8.602 1 93.88 309 VAL A CA 1
ATOM 2397 C C . VAL A 1 309 ? -13.492 -9.719 8.602 1 93.88 309 VAL A C 1
ATOM 2399 O O . VAL A 1 309 ? -12.672 -10.586 8.297 1 93.88 309 VAL A O 1
ATOM 2402 N N . PRO A 1 310 ? -14.719 -10.023 9.008 1 93.44 310 PRO A N 1
ATOM 2403 C CA . PRO A 1 310 ? -15.133 -11.422 8.938 1 93.44 310 PRO A CA 1
ATOM 2404 C C . PRO A 1 310 ? -15.016 -12.008 7.527 1 93.44 310 PRO A C 1
ATOM 2406 O O . PRO A 1 310 ? -15.305 -11.32 6.547 1 93.44 310 PRO A O 1
ATOM 2409 N N . LEU A 1 311 ? -14.555 -13.25 7.414 1 93.94 311 LEU A N 1
ATOM 2410 C CA . LEU A 1 311 ? -14.461 -13.938 6.133 1 93.94 311 LEU A CA 1
ATOM 2411 C C . LEU A 1 311 ? -15.844 -14.133 5.512 1 93.94 311 LEU A C 1
ATOM 2413 O O . LEU A 1 311 ? -16.844 -14.242 6.23 1 93.94 311 LEU A O 1
ATOM 2417 N N . PRO A 1 312 ? -15.867 -14.117 4.156 1 91.5 312 PRO A N 1
ATOM 2418 C CA . PRO A 1 312 ? -17.141 -14.461 3.52 1 91.5 312 PRO A CA 1
ATOM 2419 C C . PRO A 1 312 ? -17.625 -15.852 3.918 1 91.5 312 PRO A C 1
ATOM 2421 O O . PRO A 1 312 ? -16.828 -16.734 4.25 1 91.5 312 PRO A O 1
ATOM 2424 N N . THR A 1 313 ? -18.906 -16.016 4 1 82.94 313 THR A N 1
ATOM 2425 C CA . THR A 1 313 ? -19.516 -17.297 4.367 1 82.94 313 THR A CA 1
ATOM 2426 C C . THR A 1 313 ? -19.219 -18.359 3.311 1 82.94 313 THR A C 1
ATOM 2428 O O . THR A 1 313 ? -19.312 -18.078 2.109 1 82.94 313 THR A O 1
ATOM 2431 N N . GLU A 1 314 ? -18.609 -19.453 3.859 1 68.06 314 GLU A N 1
ATOM 2432 C CA . GLU A 1 314 ? -18.375 -20.531 2.922 1 68.06 314 GLU A CA 1
ATOM 2433 C C . GLU A 1 314 ? -19.672 -21.219 2.516 1 68.06 314 GLU A C 1
ATOM 2435 O O . GLU A 1 314 ? -19.922 -21.438 1.328 1 68.06 314 GLU A O 1
ATOM 2440 N N . SER A 1 315 ? -20.031 -22.281 3.152 1 52.38 315 SER A N 1
ATOM 2441 C CA . SER A 1 315 ? -21.219 -23.109 2.928 1 52.38 315 SER A CA 1
ATOM 2442 C C . SER A 1 315 ? -22.375 -22.656 3.809 1 52.38 315 SER A C 1
ATOM 2444 O O . SER A 1 315 ? -22.375 -21.547 4.336 1 52.38 315 SER A O 1
ATOM 2446 N N . THR A 1 316 ? -22.969 -23.812 4.488 1 41.75 316 THR A N 1
ATOM 2447 C CA . THR A 1 316 ? -24.156 -24.641 4.594 1 41.75 316 THR A CA 1
ATOM 2448 C C . THR A 1 316 ? -25.078 -24.141 5.711 1 41.75 316 THR A C 1
ATOM 2450 O O . THR A 1 316 ? -26.125 -24.734 5.969 1 41.75 316 THR A O 1
ATOM 2453 N N . THR A 1 317 ? -24.578 -23.906 6.93 1 39.19 317 THR A N 1
ATOM 2454 C CA . THR A 1 317 ? -25.594 -24.406 7.859 1 39.19 317 THR A CA 1
ATOM 2455 C C . THR A 1 317 ? -26.891 -23.625 7.723 1 39.19 317 THR A C 1
ATOM 2457 O O . THR A 1 317 ? -27.969 -24.219 7.617 1 39.19 317 THR A O 1
ATOM 2460 N N . ASN A 1 318 ? -27.172 -22.609 8.734 1 37.62 318 ASN A N 1
ATOM 2461 C CA . ASN A 1 318 ? -28.516 -22.406 9.258 1 37.62 318 ASN A CA 1
ATOM 2462 C C . ASN A 1 318 ? -29.438 -21.75 8.227 1 37.62 318 ASN A C 1
ATOM 2464 O O . ASN A 1 318 ? -30.562 -22.203 8.023 1 37.62 318 ASN A O 1
ATOM 2468 N N . GLU A 1 319 ? -29.531 -20.344 8.234 1 40.19 319 GLU A N 1
ATOM 2469 C CA . GLU A 1 319 ? -30.75 -19.734 7.711 1 40.19 319 GLU A CA 1
ATOM 2470 C C . GLU A 1 319 ? -30.828 -19.891 6.195 1 40.19 319 GLU A C 1
ATOM 2472 O O . GLU A 1 319 ? -29.797 -19.875 5.508 1 40.19 319 GLU A O 1
ATOM 2477 N N . PRO A 1 320 ? -32.031 -20.375 5.613 1 36.22 320 PRO A N 1
ATOM 2478 C CA . PRO A 1 320 ? -32.469 -20.406 4.215 1 36.22 320 PRO A CA 1
ATOM 2479 C C . PRO A 1 320 ? -31.906 -19.266 3.387 1 36.22 320 PRO A C 1
ATOM 2481 O O . PRO A 1 320 ? -32.531 -18.828 2.408 1 36.22 320 PRO A O 1
ATOM 2484 N N . CYS A 1 321 ? -31.062 -18.516 3.809 1 37.41 321 CYS A N 1
ATOM 2485 C CA . CYS A 1 321 ? -30.875 -17.5 2.783 1 37.41 321 CYS A CA 1
ATOM 2486 C C . CYS A 1 321 ? -30.422 -18.125 1.469 1 37.41 321 CYS A C 1
ATOM 2488 O O . CYS A 1 321 ? -29.516 -18.969 1.456 1 37.41 321 CYS A O 1
ATOM 2490 N N . LYS A 1 322 ? -31.188 -18.078 0.384 1 41.5 322 LYS A N 1
ATOM 2491 C CA . LYS A 1 322 ? -31.125 -18.391 -1.042 1 41.5 322 LYS A CA 1
ATOM 2492 C C . LYS A 1 322 ? -29.75 -18.094 -1.618 1 41.5 322 LYS A C 1
ATOM 2494 O O . LYS A 1 322 ? -29.625 -17.312 -2.57 1 41.5 322 LYS A O 1
ATOM 2499 N N . ILE A 1 323 ? -28.844 -17.766 -0.77 1 45.88 323 ILE A N 1
ATOM 2500 C CA . ILE A 1 323 ? -27.625 -17.484 -1.516 1 45.88 323 ILE A CA 1
ATOM 2501 C C . ILE A 1 323 ? -27.25 -18.703 -2.359 1 45.88 323 ILE A C 1
ATOM 2503 O O . ILE A 1 323 ? -27.406 -19.844 -1.924 1 45.88 323 ILE A O 1
ATOM 2507 N N . GLN A 1 324 ? -26.828 -18.594 -3.543 1 49.19 324 GLN A N 1
ATOM 2508 C CA . GLN A 1 324 ? -26.234 -19.594 -4.434 1 49.19 324 GLN A CA 1
ATOM 2509 C C . GLN A 1 324 ? -25.359 -20.562 -3.66 1 49.19 324 GLN A C 1
ATOM 2511 O O . GLN A 1 324 ? -24.969 -20.297 -2.518 1 49.19 324 GLN A O 1
ATOM 2516 N N . ASN A 1 325 ? -24.953 -21.781 -4.223 1 56.56 325 ASN A N 1
ATOM 2517 C CA . ASN A 1 325 ? -24.203 -22.953 -3.795 1 56.56 325 ASN A CA 1
ATOM 2518 C C . ASN A 1 325 ? -23.031 -22.578 -2.906 1 56.56 325 ASN A C 1
ATOM 2520 O O . ASN A 1 325 ? -22.031 -22.047 -3.389 1 56.56 325 ASN A O 1
ATOM 2524 N N . PRO A 1 326 ? -23.344 -22.406 -1.547 1 57.72 326 PRO A N 1
ATOM 2525 C CA . PRO A 1 326 ? -22.281 -22.125 -0.585 1 57.72 326 PRO A CA 1
ATOM 2526 C C . PRO A 1 326 ? -20.969 -22.812 -0.933 1 57.72 326 PRO A C 1
ATOM 2528 O O . PRO A 1 326 ? -19.891 -22.312 -0.619 1 57.72 326 PRO A O 1
ATOM 2531 N N . GLU A 1 327 ? -21.109 -23.891 -1.551 1 79.44 327 GLU A N 1
ATOM 2532 C CA . GLU A 1 327 ? -19.906 -24.625 -1.892 1 79.44 327 GLU A CA 1
ATOM 2533 C C . GLU A 1 327 ? -19.094 -23.906 -2.973 1 79.44 327 GLU A C 1
ATOM 2535 O O . GLU A 1 327 ? -17.891 -24.109 -3.088 1 79.44 327 GLU A O 1
ATOM 2540 N N . TYR A 1 328 ? -19.797 -22.922 -3.396 1 81.88 328 TYR A N 1
ATOM 2541 C CA . TYR A 1 328 ? -19.219 -22.203 -4.527 1 81.88 328 TYR A CA 1
ATOM 2542 C C . TYR A 1 328 ? -18.094 -21.297 -4.07 1 81.88 328 TYR A C 1
ATOM 2544 O O . TYR A 1 328 ? -17.078 -21.156 -4.77 1 81.88 328 TYR A O 1
ATOM 2552 N N . TYR A 1 329 ? -18.219 -20.766 -2.844 1 91.56 329 TYR A N 1
ATOM 2553 C CA . TYR A 1 329 ? -17.281 -19.75 -2.391 1 91.56 329 TYR A CA 1
ATOM 2554 C C . TYR A 1 329 ? -16.219 -20.359 -1.467 1 91.56 329 TYR A C 1
ATOM 2556 O O . TYR A 1 329 ? -15.289 -19.672 -1.049 1 91.56 329 TYR A O 1
ATOM 2564 N N . SER A 1 330 ? -16.359 -21.656 -1.193 1 93.44 330 SER A N 1
ATOM 2565 C CA . SER A 1 330 ? -15.453 -22.297 -0.259 1 93.44 330 SER A CA 1
ATOM 2566 C C . SER A 1 330 ? -14.016 -22.25 -0.76 1 93.44 330 SER A C 1
ATOM 2568 O O . SER A 1 330 ? -13.086 -22.047 0.024 1 93.44 330 SER A O 1
ATOM 2570 N N . PHE A 1 331 ? -13.898 -22.484 -2.053 1 96.5 331 PHE A N 1
ATOM 2571 C CA . PHE A 1 331 ? -12.555 -22.438 -2.623 1 96.5 331 PHE A CA 1
ATOM 2572 C C . PHE A 1 331 ? -11.875 -21.109 -2.307 1 96.5 331 PHE A C 1
ATOM 2574 O O . PHE A 1 331 ? -10.711 -21.094 -1.896 1 96.5 331 PHE A O 1
ATOM 2581 N N . PHE A 1 332 ? -12.641 -20.047 -2.539 1 97.19 332 PHE A N 1
ATOM 2582 C CA . PHE A 1 332 ? -12.117 -18.703 -2.342 1 97.19 332 PHE A CA 1
ATOM 2583 C C . PHE A 1 332 ? -11.695 -18.484 -0.892 1 97.19 332 PHE A C 1
ATOM 2585 O O . PHE A 1 332 ? -10.586 -18.031 -0.622 1 97.19 332 PHE A O 1
ATOM 2592 N N . VAL A 1 333 ? -12.484 -18.812 0.02 1 96.06 333 VAL A N 1
ATOM 2593 C CA . VAL A 1 333 ? -12.242 -18.609 1.446 1 96.06 333 VAL A CA 1
ATOM 2594 C C . VAL A 1 333 ? -11.031 -19.438 1.882 1 96.06 333 VAL A C 1
ATOM 2596 O O . VAL A 1 333 ? -10.164 -18.938 2.6 1 96.06 333 VAL A O 1
ATOM 2599 N N . ARG A 1 334 ? -10.961 -20.703 1.411 1 96.81 334 ARG A N 1
ATOM 2600 C CA . ARG A 1 334 ? -9.852 -21.578 1.784 1 96.81 334 ARG A CA 1
ATOM 2601 C C . ARG A 1 334 ? -8.547 -21.094 1.159 1 96.81 334 ARG A C 1
ATOM 2603 O O . ARG A 1 334 ? -7.477 -21.266 1.748 1 96.81 334 ARG A O 1
ATOM 2610 N N . SER A 1 335 ? -8.672 -20.516 -0.035 1 98 335 SER A N 1
ATOM 2611 C CA . SER A 1 335 ? -7.488 -19.922 -0.645 1 98 335 SER A CA 1
ATOM 2612 C C . SER A 1 335 ? -6.973 -18.75 0.183 1 98 335 SER A C 1
ATOM 2614 O O . SER A 1 335 ? -5.762 -18.609 0.379 1 98 335 SER A O 1
ATOM 2616 N N . VAL A 1 336 ? -7.867 -17.906 0.647 1 97.75 336 VAL A N 1
ATOM 2617 C CA . VAL A 1 336 ? -7.48 -16.766 1.483 1 97.75 336 VAL A CA 1
ATOM 2618 C C . VAL A 1 336 ? -6.746 -17.266 2.725 1 97.75 336 VAL A C 1
ATOM 2620 O O . VAL A 1 336 ? -5.703 -16.734 3.098 1 97.75 336 VAL A O 1
ATOM 2623 N N . ARG A 1 337 ? -7.207 -18.297 3.34 1 97.38 337 ARG A N 1
ATOM 2624 C CA . ARG A 1 337 ? -6.594 -18.859 4.535 1 97.38 337 ARG A CA 1
ATOM 2625 C C . ARG A 1 337 ? -5.211 -19.422 4.23 1 97.38 337 ARG A C 1
ATOM 2627 O O . ARG A 1 337 ? -4.277 -19.25 5.02 1 97.38 337 ARG A O 1
ATOM 2634 N N . LEU A 1 338 ? -5.145 -20.125 3.145 1 98.31 338 LEU A N 1
ATOM 2635 C CA . LEU A 1 338 ? -3.857 -20.703 2.768 1 98.31 338 LEU A CA 1
ATOM 2636 C C . LEU A 1 338 ? -2.826 -19.609 2.516 1 98.31 338 LEU A C 1
ATOM 2638 O O . LEU A 1 338 ? -1.678 -19.719 2.947 1 98.31 338 LEU A O 1
ATOM 2642 N N . TYR A 1 339 ? -3.211 -18.594 1.836 1 98.19 339 TYR A N 1
ATOM 2643 C CA . TYR A 1 339 ? -2.275 -17.531 1.48 1 98.19 339 TYR A CA 1
ATOM 2644 C C . TYR A 1 339 ? -1.904 -16.688 2.701 1 98.19 339 TYR A C 1
ATOM 2646 O O . TYR A 1 339 ? -0.875 -16.016 2.707 1 98.19 339 TYR A O 1
ATOM 2654 N N . GLU A 1 340 ? -2.697 -16.688 3.732 1 97.25 340 GLU A N 1
ATOM 2655 C CA . GLU A 1 340 ? -2.264 -16.094 4.996 1 97.25 340 GLU A CA 1
ATOM 2656 C C . GLU A 1 340 ? -1.11 -16.875 5.609 1 97.25 340 GLU A C 1
ATOM 2658 O O . GLU A 1 340 ? -0.206 -16.297 6.211 1 97.25 340 GLU A O 1
ATOM 2663 N N . ILE A 1 341 ? -1.161 -18.188 5.5 1 97.31 341 ILE A N 1
ATOM 2664 C CA . ILE A 1 341 ? -0.061 -19.016 5.977 1 97.31 341 ILE A CA 1
ATOM 2665 C C . ILE A 1 341 ? 1.188 -18.75 5.145 1 97.31 341 ILE A C 1
ATOM 2667 O O . ILE A 1 341 ? 2.293 -18.641 5.684 1 97.31 341 ILE A O 1
ATOM 2671 N N . ILE A 1 342 ? 0.989 -18.688 3.848 1 97.38 342 ILE A N 1
ATOM 2672 C CA . ILE A 1 342 ? 2.102 -18.359 2.963 1 97.38 342 ILE A CA 1
ATOM 2673 C C . ILE A 1 342 ? 2.697 -17.016 3.355 1 97.38 342 ILE A C 1
ATOM 2675 O O . ILE A 1 342 ? 3.92 -16.844 3.367 1 97.38 342 ILE A O 1
ATOM 2679 N N . HIS A 1 343 ? 1.815 -16.078 3.652 1 96.19 343 HIS A N 1
ATOM 2680 C CA . HIS A 1 343 ? 2.281 -14.758 4.07 1 96.19 343 HIS A CA 1
ATOM 2681 C C . HIS A 1 343 ? 3.143 -14.852 5.328 1 96.19 343 HIS A C 1
ATOM 2683 O O . HIS A 1 343 ? 4.176 -14.188 5.426 1 96.19 343 HIS A O 1
ATOM 2689 N N . LYS A 1 344 ? 2.771 -15.617 6.293 1 95.19 344 LYS A N 1
ATOM 2690 C CA . LYS A 1 344 ? 3.576 -15.844 7.488 1 95.19 344 LYS A CA 1
ATOM 2691 C C . LYS A 1 344 ? 4.938 -16.438 7.133 1 95.19 344 LYS A C 1
ATOM 2693 O O . LYS A 1 344 ? 5.953 -16.078 7.738 1 95.19 344 LYS A O 1
ATOM 2698 N N . THR A 1 345 ? 4.895 -17.344 6.191 1 94.94 345 THR A N 1
ATOM 2699 C CA . THR A 1 345 ? 6.133 -17.938 5.707 1 94.94 345 THR A CA 1
ATOM 2700 C C . THR A 1 345 ? 7.055 -16.875 5.117 1 94.94 345 THR A C 1
ATOM 2702 O O . THR A 1 345 ? 8.258 -16.875 5.383 1 94.94 345 THR A O 1
ATOM 2705 N N . MET A 1 346 ? 6.48 -15.961 4.32 1 93.31 346 MET A N 1
ATOM 2706 C CA . MET A 1 346 ? 7.242 -14.875 3.703 1 93.31 346 MET A CA 1
ATOM 2707 C C . MET A 1 346 ? 7.887 -13.992 4.766 1 93.31 346 MET A C 1
ATOM 2709 O O . MET A 1 346 ? 9.055 -13.625 4.645 1 93.31 346 MET A O 1
ATOM 2713 N N . MET A 1 347 ? 7.148 -13.68 5.754 1 90.38 347 MET A N 1
ATOM 2714 C CA . MET A 1 347 ? 7.645 -12.82 6.82 1 90.38 347 MET A CA 1
ATOM 2715 C C . MET A 1 347 ? 8.75 -13.508 7.609 1 90.38 347 MET A C 1
ATOM 2717 O O . MET A 1 347 ? 9.703 -12.867 8.055 1 90.38 347 MET A O 1
ATOM 2721 N N . ALA A 1 348 ? 8.664 -14.773 7.711 1 90.06 348 ALA A N 1
ATOM 2722 C CA . ALA A 1 348 ? 9.586 -15.531 8.555 1 90.06 348 ALA A CA 1
ATOM 2723 C C . ALA A 1 348 ? 10.914 -15.773 7.836 1 90.06 348 ALA A C 1
ATOM 2725 O O . ALA A 1 348 ? 11.984 -15.711 8.453 1 90.06 348 ALA A O 1
ATOM 2726 N N . PHE A 1 349 ? 10.852 -16.016 6.477 1 89.81 349 PHE A N 1
ATOM 2727 C CA . PHE A 1 349 ? 12.055 -16.578 5.871 1 89.81 349 PHE A CA 1
ATOM 2728 C C . PHE A 1 349 ? 12.508 -15.734 4.688 1 89.81 349 PHE A C 1
ATOM 2730 O O . PHE A 1 349 ? 13.641 -15.867 4.219 1 89.81 349 PHE A O 1
ATOM 2737 N N . TYR A 1 350 ? 11.664 -14.922 4.211 1 86.88 350 TYR A N 1
ATOM 2738 C CA . TYR A 1 350 ? 12 -14.219 2.977 1 86.88 350 TYR A CA 1
ATOM 2739 C C . TYR A 1 350 ? 12.148 -12.727 3.221 1 86.88 350 TYR A C 1
ATOM 2741 O O . TYR A 1 350 ? 12.516 -11.977 2.312 1 86.88 350 TYR A O 1
ATOM 2749 N N . SER A 1 351 ? 11.789 -12.211 4.441 1 79.19 351 SER A N 1
ATOM 2750 C CA . SER A 1 351 ? 11.875 -10.781 4.746 1 79.19 351 SER A CA 1
ATOM 2751 C C . SER A 1 351 ? 13.281 -10.391 5.168 1 79.19 351 SER A C 1
ATOM 2753 O O . SER A 1 351 ? 14.031 -11.219 5.688 1 79.19 351 SER A O 1
ATOM 2755 N N . HIS A 1 352 ? 13.797 -9.312 4.785 1 62.22 352 HIS A N 1
ATOM 2756 C CA . HIS A 1 352 ? 15.133 -8.805 5.035 1 62.22 352 HIS A CA 1
ATOM 2757 C C . HIS A 1 352 ? 15.391 -8.641 6.531 1 62.22 352 HIS A C 1
ATOM 2759 O O . HIS A 1 352 ? 16.547 -8.492 6.957 1 62.22 352 HIS A O 1
ATOM 2765 N N . ILE A 1 353 ? 14.352 -8.438 7.316 1 53.94 353 ILE A N 1
ATOM 2766 C CA . ILE A 1 353 ? 14.555 -8.219 8.742 1 53.94 353 ILE A CA 1
ATOM 2767 C C . ILE A 1 353 ? 15.398 -9.352 9.328 1 53.94 353 ILE A C 1
ATOM 2769 O O . ILE A 1 353 ? 16.219 -9.125 10.211 1 53.94 353 ILE A O 1
ATOM 2773 N N . GLN A 1 354 ? 15.18 -10.57 8.859 1 48.81 354 GLN A N 1
ATOM 2774 C CA . GLN A 1 354 ? 15.812 -11.766 9.406 1 48.81 354 GLN A CA 1
ATOM 2775 C C . GLN A 1 354 ? 17.328 -11.734 9.172 1 48.81 354 GLN A C 1
ATOM 2777 O O . GLN A 1 354 ? 18.094 -12.211 10.016 1 48.81 354 GLN A O 1
ATOM 2782 N N . ASP A 1 355 ? 17.672 -11.133 8.039 1 46.91 355 ASP A N 1
ATOM 2783 C CA . ASP A 1 355 ? 19.109 -11.156 7.785 1 46.91 355 ASP A CA 1
ATOM 2784 C C . ASP A 1 355 ? 19.859 -10.289 8.805 1 46.91 355 ASP A C 1
ATOM 2786 O O . ASP A 1 355 ? 20.984 -10.609 9.195 1 46.91 355 ASP A O 1
ATOM 2790 N N . SER A 1 356 ? 19.125 -9.188 9.219 1 46 356 SER A N 1
ATOM 2791 C CA . SER A 1 356 ? 19.797 -8.297 10.156 1 46 356 SER A CA 1
ATOM 2792 C C . SER A 1 356 ? 19.797 -8.883 11.562 1 46 356 SER A C 1
ATOM 2794 O O . SER A 1 356 ? 20.688 -8.586 12.367 1 46 356 SER A O 1
ATOM 2796 N N . ARG A 1 357 ? 18.75 -9.609 11.992 1 45.47 357 ARG A N 1
ATOM 2797 C CA . ARG A 1 357 ? 18.766 -10.281 13.289 1 45.47 357 ARG A CA 1
ATOM 2798 C C . ARG A 1 357 ? 19.906 -11.289 13.375 1 45.47 357 ARG A C 1
ATOM 2800 O O . ARG A 1 357 ? 20.469 -11.5 14.445 1 45.47 357 ARG A O 1
ATOM 2807 N N . SER A 1 358 ? 20 -11.969 12.234 1 43.5 358 SER A N 1
ATOM 2808 C CA . SER A 1 358 ? 21.094 -12.93 12.211 1 43.5 358 SER A CA 1
ATOM 2809 C C . SER A 1 358 ? 22.438 -12.234 12.336 1 43.5 358 SER A C 1
ATOM 2811 O O . SER A 1 358 ? 23.391 -12.789 12.898 1 43.5 358 SER A O 1
ATOM 2813 N N . LYS A 1 359 ? 22.516 -11 11.789 1 46.84 359 LYS A N 1
ATOM 2814 C CA . LYS A 1 359 ? 23.797 -10.328 11.93 1 46.84 359 LYS A CA 1
ATOM 2815 C C . LYS A 1 359 ? 23.969 -9.734 13.328 1 46.84 359 LYS A C 1
ATOM 2817 O O . LYS A 1 359 ? 25.078 -9.695 13.867 1 46.84 359 LYS A O 1
ATOM 2822 N N . GLU A 1 360 ? 22.938 -9.016 13.852 1 45.97 360 GLU A N 1
ATOM 2823 C CA . GLU A 1 360 ? 23.062 -8.438 15.188 1 45.97 360 GLU A CA 1
ATOM 2824 C C . GLU A 1 360 ? 23.281 -9.516 16.234 1 45.97 360 GLU A C 1
ATOM 2826 O O . GLU A 1 360 ? 23.969 -9.289 17.234 1 45.97 360 GLU A O 1
ATOM 2831 N N . LYS A 1 361 ? 22.562 -10.586 16.156 1 42.34 361 LYS A N 1
ATOM 2832 C CA . LYS A 1 361 ? 22.797 -11.688 17.078 1 42.34 361 LYS A CA 1
ATOM 2833 C C . LYS A 1 361 ? 24.172 -12.312 16.859 1 42.34 361 LYS A C 1
ATOM 2835 O O . LYS A 1 361 ? 24.656 -13.055 17.703 1 42.34 361 LYS A O 1
ATOM 2840 N N . GLU A 1 362 ? 24.625 -12.305 15.695 1 39.97 362 GLU A N 1
ATOM 2841 C CA . GLU A 1 362 ? 26 -12.797 15.516 1 39.97 362 GLU A CA 1
ATOM 2842 C C . GLU A 1 362 ? 26.969 -12.031 16.391 1 39.97 362 GLU A C 1
ATOM 2844 O O . GLU A 1 362 ? 28.016 -12.57 16.781 1 39.97 362 GLU A O 1
ATOM 2849 N N . THR A 1 363 ? 26.797 -10.68 16.562 1 40.69 363 THR A N 1
ATOM 2850 C CA . THR A 1 363 ? 27.812 -9.984 17.359 1 40.69 363 THR A CA 1
ATOM 2851 C C . THR A 1 363 ? 27.703 -10.398 18.812 1 40.69 363 THR A C 1
ATOM 2853 O O . THR A 1 363 ? 28.703 -10.328 19.547 1 40.69 363 THR A O 1
ATOM 2856 N N . HIS A 1 364 ? 26.516 -10.422 19.422 1 38.47 364 HIS A N 1
ATOM 2857 C CA . HIS A 1 364 ? 26.5 -10.719 20.844 1 38.47 364 HIS A CA 1
ATOM 2858 C C . HIS A 1 364 ? 26.234 -12.195 21.094 1 38.47 364 HIS A C 1
ATOM 2860 O O . HIS A 1 364 ? 26.047 -12.609 22.25 1 38.47 364 HIS A O 1
ATOM 2866 N N . SER A 1 365 ? 25.734 -12.859 20.141 1 37.16 365 SER A N 1
ATOM 2867 C CA . SER A 1 365 ? 25.469 -14.242 20.531 1 37.16 365 SER A CA 1
ATOM 2868 C C . SER A 1 365 ? 26.766 -15.016 20.734 1 37.16 365 SER A C 1
ATOM 2870 O O . SER A 1 365 ? 27.797 -14.688 20.125 1 37.16 365 SER A O 1
ATOM 2872 N N . ASP A 1 366 ? 26.922 -15.68 21.828 1 36.75 366 ASP A N 1
ATOM 2873 C CA . ASP A 1 366 ? 27.906 -16.75 22.016 1 36.75 366 ASP A CA 1
ATOM 2874 C C . ASP A 1 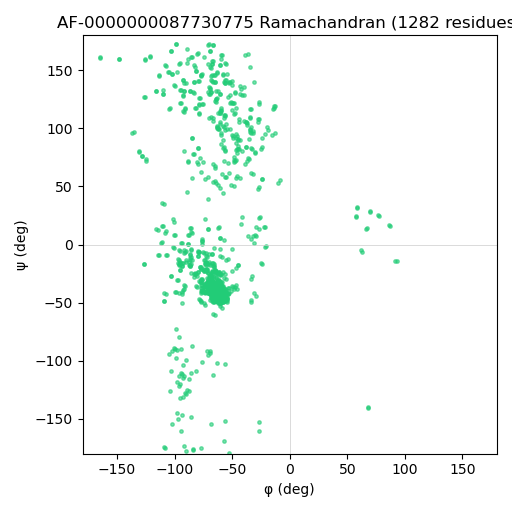366 ? 28.109 -17.531 20.719 1 36.75 366 ASP A C 1
ATOM 2876 O O . ASP A 1 366 ? 27.156 -17.828 20 1 36.75 366 ASP A O 1
ATOM 2880 N N . PRO A 1 367 ? 29.312 -17.516 20.141 1 40.44 367 PRO A N 1
ATOM 2881 C CA . PRO A 1 367 ? 29.609 -18.344 18.969 1 40.44 367 PRO A CA 1
ATOM 2882 C C . PRO A 1 367 ? 28.781 -19.625 18.953 1 40.44 367 PRO A C 1
ATOM 2884 O O . PRO A 1 367 ? 28.641 -20.25 17.891 1 40.44 367 PRO A O 1
ATOM 2887 N N . GLU A 1 368 ? 28.672 -20.297 20.062 1 40.53 368 GLU A N 1
ATOM 2888 C CA . GLU A 1 368 ? 28.094 -21.625 20.172 1 40.53 368 GLU A CA 1
ATOM 2889 C C . GLU A 1 368 ? 26.578 -2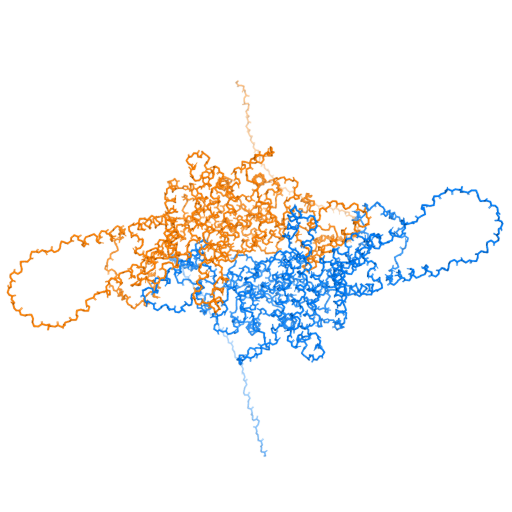1.578 19.984 1 40.53 368 GLU A C 1
ATOM 2891 O O . GLU A 1 368 ? 25.922 -22.625 19.891 1 40.53 368 GLU A O 1
ATOM 2896 N N . SER A 1 369 ? 25.922 -20.594 20.344 1 39.91 369 SER A N 1
ATOM 2897 C CA . SER A 1 369 ? 24.469 -20.609 20.391 1 39.91 369 SER A CA 1
ATOM 2898 C C . SER A 1 369 ? 23.875 -20.375 19 1 39.91 369 SER A C 1
ATOM 2900 O O . SER A 1 369 ? 23.938 -19.266 18.469 1 39.91 369 SER A O 1
ATOM 2902 N N . SER A 1 370 ? 23.922 -21.266 18.031 1 43.16 370 SER A N 1
ATOM 2903 C CA . SER A 1 370 ? 23.203 -21.641 16.812 1 43.16 370 SER A CA 1
ATOM 2904 C C . SER A 1 370 ? 21.719 -21.281 16.922 1 43.16 370 SER A C 1
ATOM 2906 O O . SER A 1 370 ? 20.891 -21.844 16.203 1 43.16 370 SER A O 1
ATOM 2908 N N . ASP A 1 371 ? 21.297 -20.5 17.797 1 46.41 371 ASP A N 1
ATOM 2909 C CA . ASP A 1 371 ? 19.922 -20.234 18.219 1 46.41 371 ASP A CA 1
ATOM 2910 C C . ASP A 1 371 ? 19.109 -19.641 17.062 1 46.41 371 ASP A C 1
ATOM 2912 O O . ASP A 1 371 ? 17.922 -19.938 16.922 1 46.41 371 ASP A O 1
ATOM 2916 N N . GLY A 1 372 ? 19.781 -18.891 16.234 1 50.19 372 GLY A N 1
ATOM 2917 C CA . GLY A 1 372 ? 19.016 -18.312 15.148 1 50.19 372 GLY A CA 1
ATOM 2918 C C . GLY A 1 372 ? 18.547 -19.344 14.133 1 50.19 372 GLY A C 1
ATOM 2919 O O . GLY A 1 372 ? 17.391 -19.328 13.711 1 50.19 372 GLY A O 1
ATOM 2920 N N . GLU A 1 373 ? 19.5 -20.25 13.828 1 52.78 373 GLU A N 1
ATOM 2921 C CA . GLU A 1 373 ? 19.156 -21.328 12.906 1 52.78 373 GLU A CA 1
ATOM 2922 C C . GLU A 1 373 ? 18.125 -22.266 13.508 1 52.78 373 GLU A C 1
ATOM 2924 O O . GLU A 1 373 ? 17.234 -22.75 12.812 1 52.78 373 GLU A O 1
ATOM 2929 N N . ASP A 1 374 ? 18.234 -22.391 14.734 1 55.16 374 ASP A N 1
ATOM 2930 C CA . ASP A 1 374 ? 17.281 -23.266 15.43 1 55.16 374 ASP A CA 1
ATOM 2931 C C . ASP A 1 374 ? 15.891 -22.656 15.445 1 55.16 374 ASP A C 1
ATOM 2933 O O . ASP A 1 374 ? 14.898 -23.359 15.258 1 55.16 374 ASP A O 1
ATOM 2937 N N . ASP A 1 375 ? 15.984 -21.453 15.586 1 70.19 375 ASP A N 1
ATOM 2938 C CA . ASP A 1 375 ? 14.695 -20.766 15.609 1 70.19 375 ASP A CA 1
ATOM 2939 C C . ASP A 1 375 ? 14.016 -20.828 14.242 1 70.19 375 ASP A C 1
ATOM 2941 O O . ASP A 1 375 ? 12.789 -20.938 14.156 1 70.19 375 ASP A O 1
ATOM 2945 N N . ASP A 1 376 ? 14.82 -21 13.328 1 80.06 376 ASP A N 1
ATOM 2946 C CA . ASP A 1 376 ? 14.273 -21.062 11.969 1 80.06 376 ASP A CA 1
ATOM 2947 C C . ASP A 1 376 ? 13.617 -22.422 11.711 1 80.06 376 ASP A C 1
ATOM 2949 O O . ASP A 1 376 ? 12.531 -22.5 11.141 1 80.06 376 ASP A O 1
ATOM 2953 N N . LEU A 1 377 ? 14.258 -23.5 12.172 1 87.06 377 LEU A N 1
ATOM 2954 C CA . LEU A 1 377 ? 13.719 -24.828 11.922 1 87.06 377 LEU A CA 1
ATOM 2955 C C . LEU A 1 377 ? 12.422 -25.047 12.695 1 87.06 377 LEU A C 1
ATOM 2957 O O . LEU A 1 377 ? 11.508 -25.719 12.211 1 87.06 377 LEU A O 1
ATOM 2961 N N . ASP A 1 378 ? 12.398 -24.469 13.883 1 89.56 378 ASP A N 1
ATOM 2962 C CA . ASP A 1 378 ? 11.164 -24.531 14.656 1 89.56 378 ASP A CA 1
ATOM 2963 C C . ASP A 1 378 ? 10.016 -23.844 13.914 1 89.56 378 ASP A C 1
ATOM 2965 O O . ASP A 1 378 ? 8.891 -24.359 13.906 1 89.56 378 ASP A O 1
ATOM 2969 N N . ARG A 1 379 ? 10.344 -22.75 13.391 1 92.31 379 ARG A N 1
ATOM 2970 C CA . ARG A 1 379 ? 9.328 -22.016 12.656 1 92.31 379 ARG A CA 1
ATOM 2971 C C . ARG A 1 379 ? 8.867 -22.781 11.422 1 92.31 379 ARG A C 1
ATOM 2973 O O . ARG A 1 379 ? 7.691 -22.734 11.055 1 92.31 379 ARG A O 1
ATOM 2980 N N . VAL A 1 380 ? 9.797 -23.516 10.758 1 94.38 380 VAL A N 1
ATOM 2981 C CA . VAL A 1 380 ? 9.453 -24.328 9.586 1 94.38 380 VAL A CA 1
ATOM 2982 C C . VAL A 1 380 ? 8.477 -25.422 9.992 1 94.38 380 VAL A C 1
ATOM 2984 O O . VAL A 1 380 ? 7.477 -25.656 9.305 1 94.38 380 VAL A O 1
ATOM 2987 N N . VAL A 1 381 ? 8.766 -26.047 11.094 1 94.62 381 VAL A N 1
ATOM 2988 C CA . VAL A 1 381 ? 7.922 -27.141 11.562 1 94.62 381 VAL A CA 1
ATOM 2989 C C . VAL A 1 381 ? 6.543 -26.609 11.945 1 94.62 381 VAL A C 1
ATOM 2991 O O . VAL A 1 381 ? 5.52 -27.219 11.633 1 94.62 381 VAL A O 1
ATOM 2994 N N . GLN A 1 382 ? 6.543 -25.453 12.57 1 95.31 382 GLN A N 1
ATOM 2995 C CA . GLN A 1 382 ? 5.285 -24.844 12.984 1 95.31 382 GLN A CA 1
ATOM 2996 C C . GLN A 1 382 ? 4.422 -24.469 11.781 1 95.31 382 GLN A C 1
ATOM 2998 O O . GLN A 1 382 ? 3.217 -24.734 11.773 1 95.31 382 GLN A O 1
ATOM 3003 N N . LEU A 1 383 ? 4.98 -23.891 10.828 1 96.06 383 LEU A N 1
ATOM 3004 C CA . LEU A 1 383 ? 4.234 -23.453 9.648 1 96.06 383 LEU A CA 1
ATOM 3005 C C . LEU A 1 383 ? 3.793 -24.641 8.812 1 96.06 383 LEU A C 1
ATOM 3007 O O . LEU A 1 383 ? 2.725 -24.625 8.195 1 96.06 383 LEU A O 1
ATOM 3011 N N . ASP A 1 384 ? 4.59 -25.703 8.797 1 96.75 384 ASP A N 1
ATOM 3012 C CA . ASP A 1 384 ? 4.164 -26.922 8.109 1 96.75 384 ASP A CA 1
ATOM 3013 C C . ASP A 1 384 ? 2.939 -27.531 8.781 1 96.75 384 ASP A C 1
ATOM 3015 O O . ASP A 1 384 ? 2.064 -28.094 8.117 1 96.75 384 ASP A O 1
ATOM 3019 N N . ARG A 1 385 ? 2.961 -27.469 10.102 1 96.62 385 ARG A N 1
ATOM 3020 C CA . ARG A 1 385 ? 1.792 -27.938 10.836 1 96.62 385 ARG A CA 1
ATOM 3021 C C . ARG A 1 385 ? 0.552 -27.125 10.469 1 96.62 385 ARG A C 1
ATOM 3023 O O . ARG A 1 385 ? -0.54 -27.688 10.328 1 96.62 385 ARG A O 1
ATOM 3030 N N . CYS A 1 386 ? 0.729 -25.828 10.305 1 97.38 386 CYS A N 1
ATOM 3031 C CA . CYS A 1 386 ? -0.376 -24.969 9.898 1 97.38 386 CYS A CA 1
ATOM 3032 C C . CYS A 1 386 ? -0.892 -25.359 8.516 1 97.38 386 CYS A C 1
ATOM 3034 O O . CYS A 1 386 ? -2.104 -25.406 8.297 1 97.38 386 CYS A O 1
ATOM 3036 N N . ILE A 1 387 ? -0.033 -25.672 7.566 1 97.75 387 ILE A N 1
ATOM 3037 C CA . ILE A 1 387 ? -0.407 -26.062 6.211 1 97.75 387 ILE A CA 1
ATOM 3038 C C . ILE A 1 387 ? -1.156 -27.391 6.254 1 97.75 387 ILE A C 1
ATOM 3040 O O . ILE A 1 387 ? -2.176 -27.562 5.578 1 97.75 387 ILE A O 1
ATOM 3044 N N . SER A 1 388 ? -0.675 -28.297 7.121 1 97 388 SER A N 1
ATOM 3045 C CA . SER A 1 388 ? -1.309 -29.594 7.246 1 97 388 SER A CA 1
ATOM 3046 C C . SER A 1 388 ? -2.695 -29.484 7.867 1 97 388 SER A C 1
ATOM 3048 O O . SER A 1 388 ? -3.631 -30.172 7.445 1 97 388 SER A O 1
ATOM 3050 N N . ARG A 1 389 ? -2.77 -28.656 8.867 1 96.88 389 ARG A N 1
ATOM 3051 C CA . ARG A 1 389 ? -4.066 -28.422 9.492 1 96.88 389 ARG A CA 1
ATOM 3052 C C . ARG A 1 389 ? -5.047 -27.797 8.516 1 96.88 389 ARG A C 1
ATOM 3054 O O . ARG A 1 389 ? -6.234 -28.125 8.508 1 96.88 389 ARG A O 1
ATOM 3061 N N . TRP A 1 390 ? -4.629 -26.891 7.75 1 97.31 390 TRP A N 1
ATOM 3062 C CA . TRP A 1 390 ? -5.445 -26.281 6.707 1 97.31 390 TRP A CA 1
ATOM 3063 C C . TRP A 1 390 ? -5.996 -27.328 5.754 1 97.31 390 TRP A C 1
ATOM 3065 O O . TRP A 1 390 ? -7.184 -27.312 5.418 1 97.31 390 TRP A O 1
ATOM 3075 N N . GLU A 1 391 ? -5.125 -28.25 5.277 1 97.25 391 GLU A N 1
ATOM 3076 C CA . GLU A 1 391 ? -5.543 -29.312 4.355 1 97.25 391 GLU A CA 1
ATOM 3077 C C . GLU A 1 391 ? -6.59 -30.219 4.992 1 97.25 391 GLU A C 1
ATOM 3079 O O . GLU A 1 391 ? -7.566 -30.594 4.34 1 97.25 391 GLU A O 1
ATOM 3084 N N . SER A 1 392 ? -6.406 -30.484 6.309 1 95.81 392 SER A N 1
ATOM 3085 C CA . SER A 1 392 ? -7.301 -31.406 7.004 1 95.81 392 SER A CA 1
ATOM 3086 C C . SER A 1 392 ? -8.672 -30.781 7.223 1 95.81 392 SER A C 1
ATOM 3088 O O . SER A 1 392 ? -9.656 -31.484 7.426 1 95.81 392 SER A O 1
ATOM 3090 N N . ARG A 1 393 ? -8.781 -29.469 7.109 1 94.31 393 ARG A N 1
ATOM 3091 C CA . ARG A 1 393 ? -10.031 -28.766 7.406 1 94.31 393 ARG A CA 1
ATOM 3092 C C . ARG A 1 393 ? -10.781 -28.422 6.125 1 94.31 393 ARG A C 1
ATOM 3094 O O . ARG A 1 393 ? -11.82 -27.75 6.168 1 94.31 393 ARG A O 1
ATOM 3101 N N . LEU A 1 394 ? -10.312 -28.938 5.008 1 95.38 394 LEU A N 1
ATOM 3102 C CA . LEU A 1 394 ? -11 -28.688 3.746 1 95.38 394 LEU A CA 1
ATOM 3103 C C . LEU A 1 394 ? -12.336 -29.406 3.703 1 95.38 394 LEU A C 1
ATOM 3105 O O . LEU A 1 394 ? -12.453 -30.547 4.18 1 95.38 394 LEU A O 1
ATOM 3109 N N . PRO A 1 395 ? -13.398 -28.734 3.268 1 93.06 395 PRO A N 1
ATOM 3110 C CA . PRO A 1 395 ? -14.664 -29.453 3.062 1 93.06 395 PRO A CA 1
ATOM 3111 C C . PRO A 1 395 ? -14.531 -30.594 2.061 1 93.06 395 PRO A C 1
ATOM 3113 O O . PRO A 1 395 ? -13.656 -30.562 1.191 1 93.06 395 PRO A O 1
ATOM 3116 N N . ASN A 1 396 ? -15.438 -31.484 2.041 1 91.56 396 ASN A N 1
ATOM 3117 C CA . ASN A 1 396 ? -15.352 -32.75 1.286 1 91.56 396 ASN A CA 1
ATOM 3118 C C . ASN A 1 396 ? -15.211 -32.469 -0.211 1 91.56 396 ASN A C 1
ATOM 3120 O O . ASN A 1 396 ? -14.422 -33.125 -0.889 1 91.56 396 ASN A O 1
ATOM 3124 N N . HIS A 1 397 ? -15.906 -31.562 -0.687 1 91.56 397 HIS A N 1
ATOM 3125 C CA . HIS A 1 397 ? -15.938 -31.344 -2.131 1 91.56 397 HIS A CA 1
ATOM 3126 C C . HIS A 1 397 ? -14.633 -30.734 -2.621 1 91.56 397 HIS A C 1
ATOM 3128 O O . HIS A 1 397 ? -14.367 -30.703 -3.826 1 91.56 397 HIS A O 1
ATOM 3134 N N . LEU A 1 398 ? -13.719 -30.281 -1.679 1 94.94 398 LEU A N 1
ATOM 3135 C CA . LEU A 1 398 ? -12.453 -29.656 -2.057 1 94.94 398 LEU A CA 1
ATOM 3136 C C . LEU A 1 398 ? -11.281 -30.547 -1.682 1 94.94 398 LEU A C 1
ATOM 3138 O O . LEU A 1 398 ? -10.125 -30.188 -1.923 1 94.94 398 LEU A O 1
ATOM 3142 N N . ARG A 1 399 ? -11.555 -31.688 -1.138 1 95.06 399 ARG A N 1
ATOM 3143 C CA . ARG A 1 399 ? -10.492 -32.562 -0.683 1 95.06 399 ARG A CA 1
ATOM 3144 C C . ARG A 1 399 ? -9.875 -33.312 -1.853 1 95.06 399 ARG A C 1
ATOM 3146 O O . ARG A 1 399 ? -10.594 -33.844 -2.719 1 95.06 399 ARG A O 1
ATOM 3153 N N . TRP A 1 400 ? -8.633 -33.469 -1.841 1 94.69 400 TRP A N 1
ATOM 3154 C CA . TRP A 1 400 ? -7.863 -34.156 -2.883 1 94.69 400 TRP A CA 1
ATOM 3155 C C . TRP A 1 400 ? -8.148 -35.656 -2.896 1 94.69 400 TRP A C 1
ATOM 3157 O O . TRP A 1 400 ? -8.258 -36.25 -3.963 1 94.69 400 TRP A O 1
ATOM 3167 N N . ASP A 1 401 ? -8.297 -36.25 -1.752 1 93.88 401 ASP A N 1
ATOM 3168 C CA . ASP A 1 401 ? -8.492 -37.688 -1.632 1 93.88 401 ASP A CA 1
ATOM 3169 C C . ASP A 1 401 ? -9.883 -38.094 -2.113 1 93.88 401 ASP A C 1
ATOM 3171 O O . ASP A 1 401 ? -10.133 -39.281 -2.404 1 93.88 401 ASP A O 1
ATOM 3175 N N . LEU A 1 402 ? -10.789 -37.125 -2.252 1 93.88 402 LEU A N 1
ATOM 3176 C CA . LEU A 1 402 ? -12.156 -37.406 -2.68 1 93.88 402 LEU A CA 1
ATOM 3177 C C . LEU A 1 402 ? -12.398 -36.875 -4.086 1 93.88 402 LEU A C 1
ATOM 3179 O O . LEU A 1 402 ? -13.547 -36.719 -4.504 1 93.88 402 LEU A O 1
ATOM 3183 N N . LEU A 1 403 ? -11.352 -36.562 -4.828 1 93.69 403 LEU A N 1
ATOM 3184 C CA . LEU A 1 403 ? -11.445 -35.938 -6.148 1 93.69 403 LEU A CA 1
ATOM 3185 C C . LEU A 1 403 ? -12.281 -36.812 -7.094 1 93.69 403 LEU A C 1
ATOM 3187 O O . LEU A 1 403 ? -13.133 -36.281 -7.82 1 93.69 403 LEU A O 1
ATOM 3191 N N . GLU A 1 404 ? -12.078 -38.125 -7.066 1 91.19 404 GLU A N 1
ATOM 3192 C CA . GLU A 1 404 ? -12.727 -39 -8.016 1 91.19 404 GLU A CA 1
ATOM 3193 C C . GLU A 1 404 ? -14.219 -39.156 -7.715 1 91.19 404 GLU A C 1
ATOM 3195 O O . GLU A 1 404 ? -15.016 -39.438 -8.617 1 91.19 404 GLU A O 1
ATOM 3200 N N . SER A 1 405 ? -14.57 -38.906 -6.52 1 90.56 405 SER A N 1
ATOM 3201 C CA . SER A 1 405 ? -15.969 -39.031 -6.117 1 90.56 405 SER A CA 1
ATOM 3202 C C . SER A 1 405 ? -16.766 -37.781 -6.426 1 90.56 405 SER A C 1
ATOM 3204 O O . SER A 1 405 ? -18 -37.812 -6.445 1 90.56 405 SER A O 1
ATOM 3206 N N . ASN A 1 406 ? -16.109 -36.75 -6.727 1 88.12 406 ASN A N 1
ATOM 3207 C CA . ASN A 1 406 ? -16.766 -35.469 -7.02 1 88.12 406 ASN A CA 1
ATOM 3208 C C . ASN A 1 406 ? -17.328 -35.438 -8.43 1 88.12 406 ASN A C 1
ATOM 3210 O O . ASN A 1 406 ? -16.609 -35.625 -9.406 1 88.12 406 ASN A O 1
ATOM 3214 N N . THR A 1 407 ? -18.578 -35.25 -8.516 1 86.94 407 THR A N 1
ATOM 3215 C CA . THR A 1 407 ? -19.234 -35.281 -9.812 1 86.94 407 THR A CA 1
ATOM 3216 C C . THR A 1 407 ? -19.328 -33.875 -10.406 1 86.94 407 THR A C 1
ATOM 3218 O O . THR A 1 407 ? -19.562 -33.719 -11.609 1 86.94 407 THR A O 1
ATOM 3221 N N . ASP A 1 408 ? -19.188 -32.844 -9.609 1 89.69 408 ASP A N 1
ATOM 3222 C CA . ASP A 1 408 ? -19.25 -31.469 -10.086 1 89.69 408 ASP A CA 1
ATOM 3223 C C . ASP A 1 408 ? -17.906 -31.016 -10.664 1 89.69 408 ASP A C 1
ATOM 3225 O O . ASP A 1 408 ? -16.922 -30.922 -9.938 1 89.69 408 ASP A O 1
ATOM 3229 N N . LYS A 1 409 ? -17.875 -30.688 -11.922 1 90.31 409 LYS A N 1
ATOM 3230 C CA . LYS A 1 409 ? -16.625 -30.359 -12.609 1 90.31 409 LYS A CA 1
ATOM 3231 C C . LYS A 1 409 ? -15.984 -29.109 -12.008 1 90.31 409 LYS A C 1
ATOM 3233 O O . LYS A 1 409 ? -14.758 -29.016 -11.945 1 90.31 409 LYS A O 1
ATOM 3238 N N . ILE A 1 410 ? -16.75 -28.141 -11.633 1 92.25 410 ILE A N 1
ATOM 3239 C CA . ILE A 1 410 ? -16.219 -26.922 -11.023 1 92.25 410 ILE A CA 1
ATOM 3240 C C . ILE A 1 410 ? -15.547 -27.266 -9.695 1 92.25 410 ILE A C 1
ATOM 3242 O O . ILE A 1 410 ? -14.43 -26.812 -9.43 1 92.25 410 ILE A O 1
ATOM 3246 N N . ALA A 1 411 ? -16.188 -28.078 -8.875 1 92.62 411 ALA A N 1
ATOM 3247 C CA . ALA A 1 411 ? -15.625 -28.469 -7.586 1 92.62 411 ALA A CA 1
ATOM 3248 C C . ALA A 1 411 ? -14.359 -29.297 -7.777 1 92.62 411 ALA A C 1
ATOM 3250 O O . ALA A 1 411 ? -13.414 -29.188 -6.996 1 92.62 411 ALA A O 1
ATOM 3251 N N . GLN A 1 412 ? -14.391 -30.172 -8.781 1 94.25 412 GLN A N 1
ATOM 3252 C CA . GLN A 1 412 ? -13.211 -30.969 -9.086 1 94.25 412 GLN A CA 1
ATOM 3253 C C . GLN A 1 412 ? -12.023 -30.078 -9.445 1 94.25 412 GLN A C 1
ATOM 3255 O O . GLN A 1 412 ? -10.914 -30.297 -8.961 1 94.25 412 GLN A O 1
ATOM 3260 N N . ARG A 1 413 ? -12.297 -29.156 -10.32 1 95.56 413 ARG A N 1
ATOM 3261 C CA . ARG A 1 413 ? -11.242 -28.234 -10.727 1 95.56 413 ARG A CA 1
ATOM 3262 C C . ARG A 1 413 ? -10.734 -27.438 -9.531 1 95.56 413 ARG A C 1
ATOM 3264 O O . ARG A 1 413 ? -9.523 -27.25 -9.383 1 95.56 413 ARG A O 1
ATOM 3271 N N . GLN A 1 414 ? -11.633 -26.922 -8.695 1 96.5 414 GLN A N 1
ATOM 3272 C CA . GLN A 1 414 ? -11.258 -26.203 -7.484 1 96.5 414 GLN A CA 1
ATOM 3273 C C . GLN A 1 414 ? -10.344 -27.047 -6.598 1 96.5 414 GLN A C 1
ATOM 3275 O O . GLN A 1 414 ? -9.359 -26.547 -6.055 1 96.5 414 GLN A O 1
ATOM 3280 N N . ALA A 1 415 ? -10.664 -28.297 -6.5 1 96.56 415 ALA A N 1
ATOM 3281 C CA . ALA A 1 415 ? -9.883 -29.203 -5.664 1 96.56 415 ALA A CA 1
ATOM 3282 C C . ALA A 1 415 ? -8.469 -29.375 -6.223 1 96.56 415 ALA A C 1
ATOM 3284 O O . ALA A 1 415 ? -7.492 -29.375 -5.469 1 96.56 415 ALA A O 1
ATOM 3285 N N . VAL A 1 416 ? -8.352 -29.547 -7.52 1 97.38 416 VAL A N 1
ATOM 3286 C CA . VAL A 1 416 ? -7.051 -29.719 -8.164 1 97.38 416 VAL A CA 1
ATOM 3287 C C . VAL A 1 416 ? -6.211 -28.453 -7.988 1 97.38 416 VAL A C 1
ATOM 3289 O O . VAL A 1 416 ? -5.023 -28.531 -7.672 1 97.38 416 VAL A O 1
ATOM 3292 N N . ILE A 1 417 ? -6.816 -27.297 -8.203 1 97.88 417 ILE A N 1
ATOM 3293 C CA . ILE A 1 417 ? -6.109 -26.031 -8.102 1 97.88 417 ILE A CA 1
ATOM 3294 C C . ILE A 1 417 ? -5.672 -25.797 -6.656 1 97.88 417 ILE A C 1
ATOM 3296 O O . ILE A 1 417 ? -4.566 -25.312 -6.406 1 97.88 417 ILE A O 1
ATOM 3300 N N . LEU A 1 418 ? -6.547 -26.125 -5.707 1 97.88 418 LEU A N 1
ATOM 3301 C CA . LEU A 1 418 ? -6.195 -25.984 -4.297 1 97.88 418 LEU A CA 1
ATOM 3302 C C . LEU A 1 418 ? -5.027 -26.891 -3.932 1 97.88 418 LEU A C 1
ATOM 3304 O O . LEU A 1 418 ? -4.184 -26.531 -3.111 1 97.88 418 LEU A O 1
ATOM 3308 N N . ARG A 1 419 ? -5.004 -28.109 -4.488 1 97.94 419 ARG A N 1
ATOM 3309 C CA . ARG A 1 419 ? -3.885 -29.031 -4.289 1 97.94 419 ARG A CA 1
ATOM 3310 C C . ARG A 1 419 ? -2.582 -28.422 -4.789 1 97.94 419 ARG A C 1
ATOM 3312 O O . ARG A 1 419 ? -1.549 -28.516 -4.121 1 97.94 419 ARG A O 1
ATOM 3319 N N . MET A 1 420 ? -2.646 -27.844 -5.945 1 97.81 420 MET A N 1
ATOM 3320 C CA . MET A 1 420 ? -1.461 -27.188 -6.504 1 97.81 420 MET A CA 1
ATOM 3321 C C . MET A 1 420 ? -0.982 -26.062 -5.598 1 97.81 420 MET A C 1
ATOM 3323 O O . MET A 1 420 ? 0.217 -25.922 -5.355 1 97.81 420 MET A O 1
ATOM 3327 N N . ARG A 1 421 ? -1.932 -25.266 -5.125 1 98.19 421 ARG A N 1
ATOM 3328 C CA . ARG A 1 421 ? -1.582 -24.156 -4.227 1 98.19 421 ARG A CA 1
ATOM 3329 C C . ARG A 1 421 ? -0.987 -24.688 -2.926 1 98.19 421 ARG A C 1
ATOM 3331 O O . ARG A 1 421 ? -0.057 -24.094 -2.377 1 98.19 421 ARG A O 1
ATOM 3338 N N . PHE A 1 422 ? -1.549 -25.859 -2.404 1 98.25 422 PHE A N 1
ATOM 3339 C CA . PHE A 1 422 ? -1.055 -26.531 -1.204 1 98.25 422 PHE A CA 1
ATOM 3340 C C . PHE A 1 422 ? 0.394 -26.969 -1.386 1 98.25 422 PHE A C 1
ATOM 3342 O O . PHE A 1 422 ? 1.24 -26.703 -0.531 1 98.25 422 PHE A O 1
ATOM 3349 N N . LEU A 1 423 ? 0.67 -27.562 -2.463 1 98.56 423 LEU A N 1
ATOM 3350 C CA . LEU A 1 423 ? 2.018 -28.047 -2.748 1 98.56 423 LEU A CA 1
ATOM 3351 C C . LEU A 1 423 ? 2.986 -26.875 -2.908 1 98.56 423 LEU A C 1
ATOM 3353 O O . LEU A 1 423 ? 4.113 -26.922 -2.412 1 98.56 423 LEU A O 1
ATOM 3357 N N . HIS A 1 424 ? 2.547 -25.875 -3.582 1 97.88 424 HIS A N 1
ATOM 3358 C CA . HIS A 1 424 ? 3.398 -24.703 -3.762 1 97.88 424 HIS A CA 1
ATOM 3359 C C . HIS A 1 424 ? 3.715 -24.047 -2.426 1 97.88 424 HIS A C 1
ATOM 3361 O O . HIS A 1 424 ? 4.836 -23.578 -2.209 1 97.88 424 HIS A O 1
ATOM 3367 N N . ALA A 1 425 ? 2.723 -23.922 -1.562 1 98.19 425 ALA A N 1
ATOM 3368 C CA . ALA A 1 425 ? 2.941 -23.375 -0.227 1 98.19 425 ALA A CA 1
ATOM 3369 C C . ALA A 1 425 ? 4.047 -24.125 0.504 1 98.19 425 ALA A C 1
ATOM 3371 O O . ALA A 1 425 ? 4.895 -23.516 1.158 1 98.19 425 ALA A O 1
ATOM 3372 N N . ARG A 1 426 ? 4.02 -25.391 0.389 1 97.56 426 ARG A N 1
ATOM 3373 C CA . ARG A 1 426 ? 5.02 -26.219 1.051 1 97.56 426 ARG A CA 1
ATOM 3374 C C . ARG A 1 426 ? 6.395 -26.016 0.423 1 97.56 426 ARG A C 1
ATOM 3376 O O . ARG A 1 426 ? 7.406 -25.984 1.128 1 97.56 426 ARG A O 1
ATOM 3383 N N . ILE A 1 427 ? 6.469 -25.922 -0.869 1 96.94 427 ILE A N 1
ATOM 3384 C CA . ILE A 1 427 ? 7.738 -25.656 -1.538 1 96.94 427 ILE A CA 1
ATOM 3385 C C . ILE A 1 427 ? 8.328 -24.344 -1.025 1 96.94 427 ILE A C 1
ATOM 3387 O O . ILE A 1 427 ? 9.508 -24.281 -0.682 1 96.94 427 ILE A O 1
ATOM 3391 N N . LEU A 1 428 ? 7.504 -23.312 -0.976 1 95.62 428 LEU A N 1
ATOM 3392 C CA . LEU A 1 428 ? 7.949 -22 -0.503 1 95.62 428 LEU A CA 1
ATOM 3393 C C . LEU A 1 428 ? 8.469 -22.094 0.928 1 95.62 428 LEU A C 1
ATOM 3395 O O . LEU A 1 428 ? 9.438 -21.422 1.285 1 95.62 428 LEU A O 1
ATOM 3399 N N . LEU A 1 429 ? 7.84 -22.875 1.73 1 96.88 429 LEU A N 1
ATOM 3400 C CA . LEU A 1 429 ? 8.219 -23.047 3.129 1 96.88 429 LEU A CA 1
ATOM 3401 C C . LEU A 1 429 ? 9.57 -23.734 3.246 1 96.88 429 LEU A C 1
ATOM 3403 O O . LEU A 1 429 ? 10.391 -23.375 4.09 1 96.88 429 LEU A O 1
ATOM 3407 N N . LEU A 1 430 ? 9.836 -24.703 2.402 1 95.88 430 LEU A N 1
ATOM 3408 C CA . LEU A 1 430 ? 10.977 -25.609 2.574 1 95.88 430 LEU A CA 1
ATOM 3409 C C . LEU A 1 430 ? 12.172 -25.141 1.745 1 95.88 430 LEU A C 1
ATOM 3411 O O . LEU A 1 430 ? 13.305 -25.562 1.982 1 95.88 430 LEU A O 1
ATOM 3415 N N . ARG A 1 431 ? 11.93 -24.312 0.844 1 92.44 431 ARG A N 1
ATOM 3416 C CA . ARG A 1 431 ? 12.93 -23.844 -0.105 1 92.44 431 ARG A CA 1
ATOM 3417 C C . ARG A 1 431 ? 14.148 -23.266 0.621 1 92.44 431 ARG A C 1
ATOM 3419 O O . ARG A 1 431 ? 15.289 -23.562 0.266 1 92.44 431 ARG A O 1
ATOM 3426 N N . PRO A 1 432 ? 13.961 -22.391 1.585 1 88.88 432 PRO A N 1
ATOM 3427 C CA . PRO A 1 432 ? 15.133 -21.859 2.285 1 88.88 432 PRO A CA 1
ATOM 3428 C C . PRO A 1 432 ? 15.984 -22.938 2.938 1 88.88 432 PRO A C 1
ATOM 3430 O O . PRO A 1 432 ? 17.203 -22.828 2.963 1 88.88 432 PRO A O 1
ATOM 3433 N N . VAL A 1 433 ? 15.398 -23.984 3.455 1 90.88 433 VAL A N 1
ATOM 3434 C CA . VAL A 1 433 ? 16.125 -25.094 4.074 1 90.88 433 VAL A CA 1
ATOM 3435 C C . VAL A 1 433 ? 16.875 -25.891 3.006 1 90.88 433 VAL A C 1
ATOM 3437 O O . VAL A 1 433 ? 18.031 -26.281 3.217 1 90.88 433 VAL A O 1
ATOM 3440 N N . LEU A 1 434 ? 16.234 -26.109 1.892 1 91.44 434 LEU A N 1
ATOM 3441 C CA . LEU A 1 434 ? 16.875 -26.797 0.781 1 91.44 434 LEU A CA 1
ATOM 3442 C C . LEU A 1 434 ? 18.109 -26.031 0.312 1 91.44 434 LEU A C 1
ATOM 3444 O O . LEU A 1 434 ? 19.156 -26.625 0.067 1 91.44 434 LEU A O 1
ATOM 3448 N N . SER A 1 435 ? 17.969 -24.734 0.161 1 86.19 435 SER A N 1
ATOM 3449 C CA . SER A 1 435 ? 19.078 -23.891 -0.273 1 86.19 435 SER A CA 1
ATOM 3450 C C . SER A 1 435 ? 20.25 -23.984 0.69 1 86.19 435 SER A C 1
ATOM 3452 O O . SER A 1 435 ? 21.406 -24.109 0.263 1 86.19 435 SER A O 1
ATOM 3454 N N . ARG A 1 436 ? 19.938 -23.922 1.917 1 81.56 436 ARG A N 1
ATOM 3455 C CA . ARG A 1 436 ? 20.984 -24.031 2.93 1 81.56 436 ARG A CA 1
ATOM 3456 C C . ARG A 1 436 ? 21.656 -25.406 2.861 1 81.56 436 ARG A C 1
ATOM 3458 O O . ARG A 1 436 ? 22.875 -25.5 2.98 1 81.56 436 ARG A O 1
ATOM 3465 N N . PHE A 1 437 ? 20.922 -26.422 2.705 1 86 437 PHE A N 1
ATOM 3466 C CA . PHE A 1 437 ? 21.406 -27.797 2.656 1 86 437 PHE A CA 1
ATOM 3467 C C . PHE A 1 437 ? 22.297 -28.016 1.439 1 86 437 PHE A C 1
ATOM 3469 O O . PHE A 1 437 ? 23.344 -28.656 1.541 1 86 437 PHE A O 1
ATOM 3476 N N . CYS A 1 438 ? 21.891 -27.516 0.347 1 82.06 438 CYS A N 1
ATOM 3477 C CA . CYS A 1 438 ? 22.578 -27.781 -0.911 1 82.06 438 CYS A CA 1
ATOM 3478 C C . CYS A 1 438 ? 23.781 -26.875 -1.096 1 82.06 438 CYS A C 1
ATOM 3480 O O . CYS A 1 438 ? 24.719 -27.203 -1.816 1 82.06 438 CYS A O 1
ATOM 3482 N N . LEU A 1 439 ? 23.719 -25.75 -0.462 1 74.75 439 LEU A N 1
ATOM 3483 C CA . LEU A 1 439 ? 24.797 -24.781 -0.648 1 74.75 439 LEU A CA 1
ATOM 3484 C C . LEU A 1 439 ? 25.859 -24.938 0.428 1 74.75 439 LEU A C 1
ATOM 3486 O O . LEU A 1 439 ? 26.969 -24.422 0.291 1 74.75 439 LEU A O 1
ATOM 3490 N N . SER A 1 440 ? 25.547 -25.625 1.486 1 69.19 440 SER A N 1
ATOM 3491 C CA . SER A 1 440 ? 26.547 -25.906 2.518 1 69.19 440 SER A CA 1
ATOM 3492 C C . SER A 1 440 ? 27.625 -26.859 2.008 1 69.19 440 SER A C 1
ATOM 3494 O O . SER A 1 440 ? 27.328 -27.766 1.232 1 69.19 440 SER A O 1
ATOM 3496 N N . PRO A 1 441 ? 29 -26.422 2.27 1 61.38 441 PRO A N 1
ATOM 3497 C CA . PRO A 1 441 ? 30.094 -27.281 1.804 1 61.38 441 PRO A CA 1
ATOM 3498 C C . PRO A 1 441 ? 29.922 -28.734 2.234 1 61.38 441 PRO A C 1
ATOM 3500 O O . PRO A 1 441 ? 29.344 -29.016 3.289 1 61.38 441 PRO A O 1
ATOM 3503 N N . PHE A 1 442 ? 30.25 -29.688 1.37 1 56.38 442 PHE A N 1
ATOM 3504 C CA . PHE A 1 442 ? 30.172 -31.125 1.569 1 56.38 442 PHE A CA 1
ATOM 3505 C C . PHE A 1 442 ? 30.875 -31.531 2.861 1 56.38 442 PHE A C 1
ATOM 3507 O O . PHE A 1 442 ? 31.906 -30.953 3.219 1 56.38 442 PHE A O 1
ATOM 3514 N N . PRO A 1 443 ? 30.172 -32.156 3.77 1 46.84 443 PRO A N 1
ATOM 3515 C CA . PRO A 1 443 ? 30.953 -32.625 4.91 1 46.84 443 PRO A CA 1
ATOM 3516 C C . PRO A 1 443 ? 32.25 -33.312 4.484 1 46.84 443 PRO A C 1
ATOM 3518 O O . PRO A 1 443 ? 32.25 -34.25 3.684 1 46.84 443 PRO A O 1
ATOM 3521 N N . SER A 1 444 ? 33.438 -32.781 4.148 1 44.88 444 SER A N 1
ATOM 3522 C CA . SER A 1 444 ? 34.562 -33.688 4.242 1 44.88 444 SER A CA 1
ATOM 3523 C C . SER A 1 444 ? 34.312 -34.781 5.258 1 44.88 444 SER A C 1
ATOM 3525 O O . SER A 1 444 ? 33.344 -34.75 6.004 1 44.88 444 SER A O 1
ATOM 3527 N N . LYS A 1 445 ? 35.719 -35.562 5.832 1 40 445 LYS A N 1
ATOM 3528 C CA . LYS A 1 445 ? 35.906 -36.594 6.852 1 40 445 LYS A CA 1
ATOM 3529 C C . LYS A 1 445 ? 35.125 -36.25 8.125 1 40 445 LYS A C 1
ATOM 3531 O O . LYS A 1 445 ? 35.406 -36.812 9.195 1 40 445 LYS A O 1
ATOM 3536 N N . ARG A 1 446 ? 34.812 -35.094 8.273 1 40.72 446 ARG A N 1
ATOM 3537 C CA . ARG A 1 446 ? 34.469 -35.031 9.688 1 40.72 446 ARG A CA 1
ATOM 3538 C C . ARG A 1 446 ? 33.25 -35.938 9.992 1 40.72 446 ARG A C 1
ATOM 3540 O O . ARG A 1 446 ? 32.188 -35.812 9.375 1 40.72 446 ARG A O 1
ATOM 3547 N N . PRO A 1 447 ? 33.406 -37.094 10.531 1 42.25 447 PRO A N 1
ATOM 3548 C CA . PRO A 1 447 ? 32.562 -38.219 10.922 1 42.2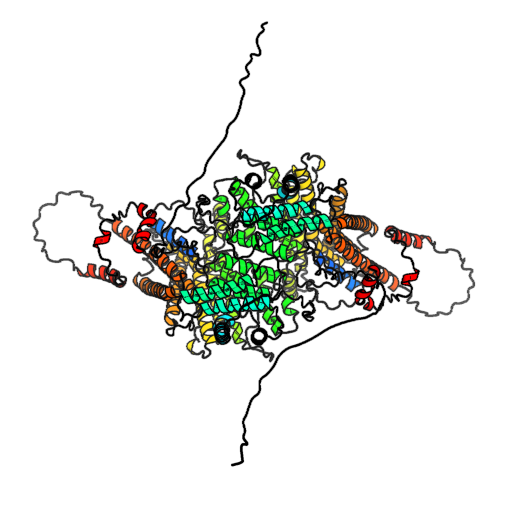5 447 PRO A CA 1
ATOM 3549 C C . PRO A 1 447 ? 31.188 -37.75 11.406 1 42.25 447 PRO A C 1
ATOM 3551 O O . PRO A 1 447 ? 30.281 -38.594 11.516 1 42.25 447 PRO A O 1
ATOM 3554 N N . GLN A 1 448 ? 31 -36.719 12.336 1 43.19 448 GLN A N 1
ATOM 3555 C CA . GLN A 1 448 ? 30.109 -36.594 13.492 1 43.19 448 GLN A CA 1
ATOM 3556 C C . GLN A 1 448 ? 28.75 -36.031 13.086 1 43.19 448 GLN A C 1
ATOM 3558 O O . GLN A 1 448 ? 27.906 -35.75 13.945 1 43.19 448 GLN A O 1
ATOM 3563 N N . ALA A 1 449 ? 28.5 -35.438 12.039 1 47.97 449 ALA A N 1
ATOM 3564 C CA . ALA A 1 449 ? 27.281 -34.812 11.57 1 47.97 449 ALA A CA 1
ATOM 3565 C C . ALA A 1 449 ? 26.078 -35.75 11.766 1 47.97 449 ALA A C 1
ATOM 3567 O O . ALA A 1 449 ? 24.953 -35.281 11.969 1 47.97 449 ALA A O 1
ATOM 3568 N N . GLU A 1 450 ? 26.328 -37.094 11.555 1 54.34 450 GLU A N 1
ATOM 3569 C CA . GLU A 1 450 ? 25.281 -38.125 11.656 1 54.34 450 GLU A CA 1
ATOM 3570 C C . GLU A 1 450 ? 24.672 -38.156 13.055 1 54.34 450 GLU A C 1
ATOM 3572 O O . GLU A 1 450 ? 23.594 -38.719 13.25 1 54.34 450 GLU A O 1
ATOM 3577 N N . ASP A 1 451 ? 25.297 -37.438 13.945 1 63.44 451 ASP A N 1
ATOM 3578 C CA . ASP A 1 451 ? 24.797 -37.75 15.273 1 63.44 451 ASP A CA 1
ATOM 3579 C C . ASP A 1 451 ? 23.953 -36.594 15.828 1 63.44 451 ASP A C 1
ATOM 3581 O O . ASP A 1 451 ? 23.703 -36.531 17.031 1 63.44 451 ASP A O 1
ATOM 3585 N N . ASN A 1 452 ? 23.609 -35.531 14.883 1 78.44 452 ASN A N 1
ATOM 3586 C CA . ASN A 1 452 ? 22.812 -34.469 15.438 1 78.44 452 ASN A CA 1
ATOM 3587 C C . ASN A 1 452 ? 21.438 -34.375 14.781 1 78.44 452 ASN A C 1
ATOM 3589 O O . ASN A 1 452 ? 21.312 -34.531 13.57 1 78.44 452 ASN A O 1
ATOM 3593 N N . LEU A 1 453 ? 20.359 -34.281 15.609 1 82.88 453 LEU A N 1
ATOM 3594 C CA . LEU A 1 453 ? 18.969 -34.25 15.188 1 82.88 453 LEU A CA 1
ATOM 3595 C C . LEU A 1 453 ? 18.719 -33.094 14.219 1 82.88 453 LEU A C 1
ATOM 3597 O O . LEU A 1 453 ? 17.922 -33.25 13.273 1 82.88 453 LEU A O 1
ATOM 3601 N N . GLN A 1 454 ? 19.344 -32 14.438 1 83.38 454 GLN A N 1
ATOM 3602 C CA . GLN A 1 454 ? 19.156 -30.828 13.594 1 83.38 454 GLN A CA 1
ATOM 3603 C C . GLN A 1 454 ? 19.562 -31.109 12.148 1 83.38 454 GLN A C 1
ATOM 3605 O O . GLN A 1 454 ? 18.844 -30.75 11.219 1 83.38 454 GLN A O 1
ATOM 3610 N N . THR A 1 455 ? 20.688 -31.703 12.008 1 84.12 455 THR A N 1
ATOM 3611 C CA . THR A 1 455 ? 21.172 -32.031 10.672 1 84.12 455 THR A CA 1
ATOM 3612 C C . THR A 1 455 ? 20.234 -33 9.977 1 84.12 455 THR A C 1
ATOM 3614 O O . THR A 1 455 ? 20.016 -32.906 8.766 1 84.12 455 THR A O 1
ATOM 3617 N N . ARG A 1 456 ? 19.703 -33.906 10.742 1 87.62 456 ARG A N 1
ATOM 3618 C CA . ARG A 1 456 ? 18.766 -34.875 10.172 1 87.62 456 ARG A CA 1
ATOM 3619 C C . ARG A 1 456 ? 17.469 -34.188 9.734 1 87.62 456 ARG A C 1
ATOM 3621 O O . ARG A 1 456 ? 16.906 -34.562 8.695 1 87.62 456 ARG A O 1
ATOM 3628 N N . VAL A 1 457 ? 17.047 -33.281 10.555 1 89.56 457 VAL A N 1
ATOM 3629 C CA . VAL A 1 457 ? 15.812 -32.562 10.227 1 89.56 457 VAL A CA 1
ATOM 3630 C C . VAL A 1 457 ? 16.016 -31.734 8.969 1 89.56 457 VAL A C 1
ATOM 3632 O O . VAL A 1 457 ? 15.125 -31.641 8.117 1 89.56 457 VAL A O 1
ATOM 3635 N N . ILE A 1 458 ? 17.125 -31.125 8.883 1 90.38 458 ILE A N 1
ATOM 3636 C CA . ILE A 1 458 ? 17.453 -30.328 7.703 1 90.38 458 ILE A CA 1
ATOM 3637 C C . ILE A 1 458 ? 17.453 -31.203 6.461 1 90.38 458 ILE A C 1
ATOM 3639 O O . ILE A 1 458 ? 16.859 -30.859 5.438 1 90.38 458 ILE A O 1
ATOM 3643 N N . GLN A 1 459 ? 18.109 -32.344 6.57 1 91.12 459 GLN A N 1
ATOM 3644 C CA . GLN A 1 459 ? 18.172 -33.281 5.441 1 91.12 459 GLN A CA 1
ATOM 3645 C C . GLN A 1 459 ? 16.781 -33.781 5.066 1 91.12 459 GLN A C 1
ATOM 3647 O O . GLN A 1 459 ? 16.422 -33.812 3.885 1 91.12 459 GLN A O 1
ATOM 3652 N N . GLN A 1 460 ? 15.992 -34.125 6.051 1 93.62 460 GLN A N 1
ATOM 3653 C CA . GLN A 1 460 ? 14.641 -34.625 5.789 1 93.62 460 GLN A CA 1
ATOM 3654 C C . GLN A 1 460 ? 13.773 -33.531 5.164 1 93.62 460 GLN A C 1
ATOM 3656 O O . GLN A 1 460 ? 12.93 -33.812 4.309 1 93.62 460 GLN A O 1
ATOM 3661 N N . SER A 1 461 ? 13.945 -32.312 5.648 1 94.56 461 SER A N 1
ATOM 3662 C CA . SER A 1 461 ? 13.195 -31.203 5.086 1 94.56 461 SER A CA 1
ATOM 3663 C C . SER A 1 461 ? 13.555 -30.969 3.623 1 94.56 461 SER A C 1
ATOM 3665 O O . SER A 1 461 ? 12.688 -30.672 2.801 1 94.56 461 SER A O 1
ATOM 3667 N N . ALA A 1 462 ? 14.82 -31.078 3.375 1 93.81 462 ALA A N 1
ATOM 3668 C CA . ALA A 1 462 ? 15.273 -30.938 1.992 1 93.81 462 ALA A CA 1
ATOM 3669 C C . ALA A 1 462 ? 14.68 -32.031 1.108 1 93.81 462 ALA A C 1
ATOM 3671 O O . ALA A 1 462 ? 14.203 -31.766 0.003 1 93.81 462 ALA A O 1
ATOM 3672 N N . MET A 1 463 ? 14.695 -33.281 1.584 1 95.56 463 MET A N 1
ATOM 3673 C CA . MET A 1 463 ? 14.133 -34.406 0.84 1 95.56 463 MET A CA 1
ATOM 3674 C C . MET A 1 463 ? 12.633 -34.188 0.628 1 95.56 463 MET A C 1
ATOM 3676 O O . MET A 1 463 ? 12.109 -34.5 -0.443 1 95.56 463 MET A O 1
ATOM 3680 N N . PHE A 1 464 ? 12.016 -33.719 1.651 1 97 464 PHE A N 1
ATOM 3681 C CA . PHE A 1 464 ? 10.578 -33.438 1.582 1 97 464 PHE A CA 1
ATOM 3682 C C . PHE A 1 464 ? 10.273 -32.375 0.538 1 97 464 PHE A C 1
ATOM 3684 O O . PHE A 1 464 ? 9.266 -32.469 -0.169 1 97 464 PHE A O 1
ATOM 3691 N N . CYS A 1 465 ? 11.078 -31.344 0.479 1 96.69 465 CYS A N 1
ATOM 3692 C CA . CYS A 1 465 ? 10.922 -30.297 -0.521 1 96.69 465 CYS A CA 1
ATOM 3693 C C . CYS A 1 465 ? 10.984 -30.875 -1.931 1 96.69 465 CYS A C 1
ATOM 3695 O O . CYS A 1 465 ? 10.141 -30.547 -2.771 1 96.69 465 CYS A O 1
ATOM 3697 N N . VAL A 1 466 ? 11.953 -31.734 -2.189 1 96.69 466 VAL A N 1
ATOM 3698 C CA . VAL A 1 466 ? 12.141 -32.344 -3.502 1 96.69 466 VAL A CA 1
ATOM 3699 C C . VAL A 1 466 ? 10.961 -33.25 -3.822 1 96.69 466 VAL A C 1
ATOM 3701 O O . VAL A 1 466 ? 10.438 -33.219 -4.938 1 96.69 466 VAL A O 1
ATOM 3704 N N . ALA A 1 467 ? 10.586 -34 -2.834 1 97.56 467 ALA A N 1
ATOM 3705 C CA . ALA A 1 467 ? 9.43 -34.875 -3.031 1 97.56 467 ALA A CA 1
ATOM 3706 C C . ALA A 1 467 ? 8.18 -34.062 -3.367 1 97.56 467 ALA A C 1
ATOM 3708 O O . ALA A 1 467 ? 7.352 -34.469 -4.176 1 97.56 467 ALA A O 1
ATOM 3709 N N . THR A 1 468 ? 8.016 -32.938 -2.693 1 98.12 468 THR A N 1
ATOM 3710 C CA . THR A 1 468 ? 6.875 -32.062 -2.943 1 98.12 468 THR A CA 1
ATOM 3711 C C . THR A 1 468 ? 6.918 -31.516 -4.367 1 98.12 468 THR A C 1
ATOM 3713 O O . THR A 1 468 ? 5.887 -31.422 -5.035 1 98.12 468 THR A O 1
ATOM 3716 N N . ALA A 1 469 ? 8.078 -31.109 -4.797 1 97.69 469 ALA A N 1
ATOM 3717 C CA . ALA A 1 469 ? 8.242 -30.625 -6.164 1 97.69 469 ALA A CA 1
ATOM 3718 C C . ALA A 1 469 ? 7.871 -31.703 -7.176 1 97.69 469 ALA A C 1
ATOM 3720 O O . ALA A 1 469 ? 7.207 -31.422 -8.18 1 97.69 469 ALA A O 1
ATOM 3721 N N . GLN A 1 470 ? 8.32 -32.906 -6.922 1 98 470 GLN A N 1
ATOM 3722 C CA . GLN A 1 470 ? 7.984 -34.031 -7.797 1 98 470 GLN A CA 1
ATOM 3723 C C . GLN A 1 470 ? 6.48 -34.281 -7.812 1 98 470 GLN A C 1
ATOM 3725 O O . GLN A 1 470 ? 5.906 -34.594 -8.867 1 98 470 GLN A O 1
ATOM 3730 N N . ASN A 1 471 ? 5.891 -34.188 -6.617 1 97.94 471 ASN A N 1
ATOM 3731 C CA . ASN A 1 471 ? 4.441 -34.344 -6.527 1 97.94 471 ASN A CA 1
ATOM 3732 C C . ASN A 1 471 ? 3.711 -33.312 -7.352 1 97.94 471 ASN A C 1
ATOM 3734 O O . ASN A 1 471 ? 2.678 -33.594 -7.957 1 97.94 471 ASN A O 1
ATOM 3738 N N . MET A 1 472 ? 4.16 -32.094 -7.336 1 97.75 472 MET A N 1
ATOM 3739 C CA . MET A 1 472 ? 3.572 -31 -8.117 1 97.75 472 MET A CA 1
ATOM 3740 C C . MET A 1 472 ? 3.629 -31.312 -9.609 1 97.75 472 MET A C 1
ATOM 3742 O O . MET A 1 472 ? 2.629 -31.156 -10.312 1 97.75 472 MET A O 1
ATOM 3746 N N . ILE A 1 473 ? 4.789 -31.766 -10.086 1 97.75 473 ILE A N 1
ATOM 3747 C CA . ILE A 1 473 ? 4.973 -32.125 -11.492 1 97.75 473 ILE A CA 1
ATOM 3748 C C . ILE A 1 473 ? 4.066 -33.281 -11.859 1 97.75 473 ILE A C 1
ATOM 3750 O O . ILE A 1 473 ? 3.387 -33.25 -12.891 1 97.75 473 ILE A O 1
ATOM 3754 N N . ASN A 1 474 ? 4.027 -34.25 -10.992 1 97.25 474 ASN A N 1
ATOM 3755 C CA . ASN A 1 474 ? 3.191 -35.438 -11.242 1 97.25 474 ASN A CA 1
ATOM 3756 C C . ASN A 1 474 ? 1.715 -35.062 -11.336 1 97.25 474 ASN A C 1
ATOM 3758 O O . ASN A 1 474 ? 0.981 -35.594 -12.164 1 97.25 474 ASN A O 1
ATOM 3762 N N . THR A 1 475 ? 1.279 -34.188 -10.469 1 97 475 THR A N 1
ATOM 3763 C CA . THR A 1 475 ? -0.112 -33.75 -10.469 1 97 475 THR A CA 1
ATOM 3764 C C . THR A 1 475 ? -0.449 -33 -11.766 1 97 475 THR A C 1
ATOM 3766 O O . THR A 1 475 ? -1.526 -33.219 -12.328 1 97 475 THR A O 1
ATOM 3769 N N . LEU A 1 476 ? 0.445 -32.188 -12.219 1 96.94 476 LEU A N 1
ATOM 3770 C CA . LEU A 1 476 ? 0.239 -31.453 -13.469 1 96.94 476 LEU A CA 1
ATOM 3771 C C . LEU A 1 476 ? 0.188 -32.406 -14.656 1 96.94 476 LEU A C 1
ATOM 3773 O O . LEU A 1 476 ? -0.662 -32.25 -15.539 1 96.94 476 LEU A O 1
ATOM 3777 N N . VAL A 1 477 ? 1.09 -33.438 -14.664 1 95.81 477 VAL A N 1
ATOM 3778 C CA . VAL A 1 477 ? 1.139 -34.406 -15.75 1 95.81 477 VAL A CA 1
ATOM 3779 C C . VAL A 1 477 ? -0.138 -35.25 -15.75 1 95.81 477 VAL A C 1
ATOM 3781 O O . VAL A 1 477 ? -0.725 -35.5 -16.797 1 95.81 477 VAL A O 1
ATOM 3784 N N . ALA A 1 478 ? -0.62 -35.594 -14.609 1 94.69 478 ALA A N 1
ATOM 3785 C CA . ALA A 1 478 ? -1.767 -36.469 -14.461 1 94.69 478 ALA A CA 1
ATOM 3786 C C . ALA A 1 478 ? -3.053 -35.812 -14.914 1 94.69 478 ALA A C 1
ATOM 3788 O O . ALA A 1 478 ? -3.998 -36.469 -15.344 1 94.69 478 ALA A O 1
ATOM 3789 N N . HIS A 1 479 ? -3.102 -34.5 -14.859 1 94.19 479 HIS A N 1
ATOM 3790 C CA . HIS A 1 479 ? -4.363 -33.812 -15.141 1 94.19 479 HIS A CA 1
ATOM 3791 C C . HIS A 1 479 ? -4.258 -32.938 -16.391 1 94.19 479 HIS A C 1
ATOM 3793 O O . HIS A 1 479 ? -5.082 -32.062 -16.609 1 94.19 479 HIS A O 1
ATOM 3799 N N . GLN A 1 480 ? -3.223 -33.156 -17.109 1 91.5 480 GLN A N 1
ATOM 3800 C CA . GLN A 1 480 ? -3.104 -32.438 -18.391 1 91.5 480 GLN A CA 1
ATOM 3801 C C . GLN A 1 480 ? -4.27 -32.781 -19.312 1 91.5 480 GLN A C 1
ATOM 3803 O O . GLN A 1 480 ? -4.664 -33.938 -19.422 1 91.5 480 GLN A O 1
ATOM 3808 N N . SER A 1 481 ? -4.852 -31.734 -19.797 1 87.81 481 SER A N 1
ATOM 3809 C CA . SER A 1 481 ? -5.973 -31.938 -20.719 1 87.81 481 SER A CA 1
ATOM 3810 C C . SER A 1 481 ? -5.496 -32.344 -22.094 1 87.81 481 SER A C 1
ATOM 3812 O O . SER A 1 481 ? -4.477 -31.859 -22.578 1 87.81 481 SER A O 1
ATOM 3814 N N . MET A 1 482 ? -6.336 -33.188 -22.734 1 81.69 482 MET A N 1
ATOM 3815 C CA . MET A 1 482 ? -6.016 -33.656 -24.078 1 81.69 482 MET A CA 1
ATOM 3816 C C . MET A 1 482 ? -6.922 -33 -25.109 1 81.69 482 MET A C 1
ATOM 3818 O O . MET A 1 482 ? -6.711 -33.156 -26.312 1 81.69 482 MET A O 1
ATOM 3822 N N . ASP A 1 483 ? -7.953 -32.281 -24.672 1 82.31 483 ASP A N 1
ATOM 3823 C CA . ASP A 1 483 ? -8.938 -31.719 -25.594 1 82.31 483 ASP A CA 1
ATOM 3824 C C . ASP A 1 483 ? -8.672 -30.234 -25.859 1 82.31 483 ASP A C 1
ATOM 3826 O O . ASP A 1 483 ? -9.586 -29.484 -26.219 1 82.31 483 ASP A O 1
ATOM 3830 N N . ARG A 1 484 ? -7.598 -29.703 -25.656 1 81.06 484 ARG A N 1
ATOM 3831 C CA . ARG A 1 484 ? -7.172 -28.344 -25.953 1 81.06 484 ARG A CA 1
ATOM 3832 C C . ARG A 1 484 ? -7.938 -27.344 -25.094 1 81.06 484 ARG A C 1
ATOM 3834 O O . ARG A 1 484 ? -8.164 -26.203 -25.5 1 81.06 484 ARG A O 1
ATOM 3841 N N . THR A 1 485 ? -8.602 -27.812 -24.062 1 86.44 485 THR A N 1
ATOM 3842 C CA . THR A 1 485 ? -9.18 -26.938 -23.062 1 86.44 485 THR A CA 1
ATOM 3843 C C . THR A 1 485 ? -8.266 -26.844 -21.828 1 86.44 485 THR A C 1
ATOM 3845 O O . THR A 1 485 ? -7.254 -27.547 -21.75 1 86.44 485 THR A O 1
ATOM 3848 N N . VAL A 1 486 ? -8.602 -25.984 -20.938 1 90.25 486 VAL A N 1
ATOM 3849 C CA . VAL A 1 486 ? -7.824 -25.812 -19.719 1 90.25 486 VAL A CA 1
ATOM 3850 C C . VAL A 1 486 ? -7.977 -27.062 -18.828 1 90.25 486 VAL A C 1
ATOM 3852 O O . VAL A 1 486 ? -7.047 -27.438 -18.109 1 90.25 486 VAL A O 1
ATOM 3855 N N . GLY A 1 487 ? -9.141 -27.734 -18.906 1 91.94 487 GLY A N 1
ATOM 3856 C CA . GLY A 1 487 ? -9.398 -28.906 -18.094 1 91.94 487 GLY A CA 1
ATOM 3857 C C . GLY A 1 487 ? -9.523 -28.594 -16.609 1 91.94 487 GLY A C 1
ATOM 3858 O O . GLY A 1 487 ? -10.141 -27.578 -16.25 1 91.94 487 GLY A O 1
ATOM 3859 N N . LEU A 1 488 ? -8.969 -29.453 -15.781 1 94.38 488 LEU A N 1
ATOM 3860 C CA . LEU A 1 488 ? -9.109 -29.281 -14.336 1 94.38 488 LEU A CA 1
ATOM 3861 C C . LEU A 1 488 ? -7.953 -28.469 -13.773 1 94.38 488 LEU A C 1
ATOM 3863 O O . LEU A 1 488 ? -7.961 -28.109 -12.594 1 94.38 488 LEU A O 1
ATOM 3867 N N . LEU A 1 489 ? -7.004 -28.141 -14.609 1 95.69 489 LEU A N 1
ATOM 3868 C CA . LEU A 1 489 ? -5.793 -27.453 -14.172 1 95.69 489 LEU A CA 1
ATOM 3869 C C . LEU A 1 489 ? -6.012 -25.953 -14.117 1 95.69 489 LEU A C 1
ATOM 3871 O O . LEU A 1 489 ? -7.012 -25.438 -14.633 1 95.69 489 LEU A O 1
ATOM 3875 N N . PRO A 1 490 ? -5.141 -25.172 -13.367 1 96.06 490 PRO A N 1
ATOM 3876 C CA . PRO A 1 490 ? -5.223 -23.719 -13.438 1 96.06 490 PRO A CA 1
ATOM 3877 C C . PRO A 1 490 ? -4.832 -23.172 -14.805 1 96.06 490 PRO A C 1
ATOM 3879 O O . PRO A 1 490 ? -4.379 -23.922 -15.672 1 96.06 490 PRO A O 1
ATOM 3882 N N . ALA A 1 491 ? -5.051 -21.859 -14.969 1 95.25 491 ALA A N 1
ATOM 3883 C CA . ALA A 1 491 ? -4.684 -21.188 -16.219 1 95.25 491 ALA A CA 1
ATOM 3884 C C . ALA A 1 491 ? -3.205 -21.406 -16.531 1 95.25 491 ALA A C 1
ATOM 3886 O O . ALA A 1 491 ? -2.4 -21.656 -15.641 1 95.25 491 ALA A O 1
ATOM 3887 N N . TRP A 1 492 ? -2.812 -21.312 -17.812 1 94.88 492 TRP A N 1
ATOM 3888 C CA . TRP A 1 492 ? -1.491 -21.719 -18.281 1 94.88 492 TRP A CA 1
ATOM 3889 C C . TRP A 1 492 ? -0.397 -20.906 -17.594 1 94.88 492 TRP A C 1
ATOM 3891 O O . TRP A 1 492 ? 0.704 -21.406 -17.359 1 94.88 492 TRP A O 1
ATOM 3901 N N . TRP A 1 493 ? -0.604 -19.672 -17.266 1 93.62 493 TRP A N 1
ATOM 3902 C CA . TRP A 1 493 ? 0.446 -18.875 -16.656 1 93.62 493 TRP A CA 1
ATOM 3903 C C . TRP A 1 493 ? 0.725 -19.359 -15.227 1 93.62 493 TRP A C 1
ATOM 3905 O O . TRP A 1 493 ? 1.838 -19.203 -14.719 1 93.62 493 TRP A O 1
ATOM 3915 N N . TYR A 1 494 ? -0.239 -19.938 -14.516 1 95.56 494 TYR A N 1
ATOM 3916 C CA . TYR A 1 494 ? -0.009 -20.547 -13.211 1 95.56 494 TYR A CA 1
ATOM 3917 C C . TYR A 1 494 ? 0.712 -21.875 -13.352 1 95.56 494 TYR A C 1
ATOM 3919 O O . TYR A 1 494 ? 1.566 -22.219 -12.523 1 95.56 494 TYR A O 1
ATOM 3927 N N . ARG A 1 495 ? 0.321 -22.656 -14.359 1 96.12 495 ARG A N 1
ATOM 3928 C CA . ARG A 1 495 ? 0.976 -23.938 -14.602 1 96.12 495 ARG A CA 1
ATOM 3929 C C . ARG A 1 495 ? 2.469 -23.75 -14.844 1 96.12 495 ARG A C 1
ATOM 3931 O O . ARG A 1 495 ? 3.293 -24.453 -14.258 1 96.12 495 ARG A O 1
ATOM 3938 N N . VAL A 1 496 ? 2.742 -22.797 -15.711 1 94.5 496 VAL A N 1
ATOM 3939 C CA . VAL A 1 496 ? 4.137 -22.5 -16.016 1 94.5 496 VAL A CA 1
ATOM 3940 C C . VAL A 1 496 ? 4.867 -22.094 -14.734 1 94.5 496 VAL A C 1
ATOM 3942 O O . VAL A 1 496 ? 5.992 -22.531 -14.484 1 94.5 496 VAL A O 1
ATOM 3945 N N . TYR A 1 497 ? 4.266 -21.297 -13.953 1 94.69 497 TYR A N 1
ATOM 3946 C CA . TYR A 1 497 ? 4.828 -20.812 -12.703 1 94.69 497 TYR A CA 1
ATOM 3947 C C . TYR A 1 497 ? 5.125 -21.969 -11.758 1 94.69 497 TYR A C 1
ATOM 3949 O O . TYR A 1 497 ? 6.215 -22.047 -11.18 1 94.69 497 TYR A O 1
ATOM 3957 N N . TYR A 1 498 ? 4.191 -22.875 -11.555 1 95.81 498 TYR A N 1
ATOM 3958 C CA . TYR A 1 498 ? 4.336 -24 -10.633 1 95.81 498 TYR A CA 1
ATOM 3959 C C . TYR A 1 498 ? 5.398 -24.969 -11.117 1 95.81 498 TYR A C 1
ATOM 3961 O O . TYR A 1 498 ? 6.234 -25.438 -10.336 1 95.81 498 TYR A O 1
ATOM 3969 N N . VAL A 1 499 ? 5.406 -25.266 -12.398 1 96.62 499 VAL A N 1
ATOM 3970 C CA . VAL A 1 499 ? 6.375 -26.203 -12.953 1 96.62 499 VAL A CA 1
ATOM 3971 C C . VAL A 1 499 ? 7.781 -25.625 -12.844 1 96.62 499 VAL A C 1
ATOM 3973 O O . VAL A 1 499 ? 8.727 -26.344 -12.5 1 96.62 499 VAL A O 1
ATOM 3976 N N . TYR A 1 500 ? 7.926 -24.422 -13.18 1 93.81 500 TYR A N 1
ATOM 3977 C CA . TYR A 1 500 ? 9.227 -23.781 -13.094 1 93.81 500 TYR A CA 1
ATOM 3978 C C . TYR A 1 500 ? 9.758 -23.797 -11.672 1 93.81 500 TYR A C 1
ATOM 3980 O O . TYR A 1 500 ? 10.945 -24.078 -11.445 1 93.81 500 TYR A O 1
ATOM 3988 N N . SER A 1 501 ? 8.867 -23.406 -10.719 1 92.88 501 SER A N 1
ATOM 3989 C CA . SER A 1 501 ? 9.25 -23.453 -9.312 1 92.88 501 SER A CA 1
ATOM 3990 C C . SER A 1 501 ? 9.711 -24.844 -8.898 1 92.88 501 SER A C 1
ATOM 3992 O O . SER A 1 501 ? 10.734 -24.984 -8.219 1 92.88 501 SER A O 1
ATOM 3994 N N . ALA A 1 502 ? 8.977 -25.828 -9.312 1 96.5 502 ALA A N 1
ATOM 3995 C CA . ALA A 1 502 ? 9.305 -27.219 -8.969 1 96.5 502 ALA A CA 1
ATOM 3996 C C . ALA A 1 502 ? 10.602 -27.656 -9.648 1 96.5 502 ALA A C 1
ATOM 3998 O O . ALA A 1 502 ? 11.438 -28.312 -9.031 1 96.5 502 ALA A O 1
ATOM 3999 N N . ALA A 1 503 ? 10.766 -27.312 -10.883 1 95.44 503 ALA A N 1
ATOM 4000 C CA . ALA A 1 503 ? 11.945 -27.703 -11.648 1 95.44 503 ALA A CA 1
ATOM 4001 C C . ALA A 1 503 ? 13.211 -27.078 -11.047 1 95.44 503 ALA A C 1
ATOM 4003 O O . ALA A 1 503 ? 14.273 -27.703 -11.047 1 95.44 503 ALA A O 1
ATOM 4004 N N . THR A 1 504 ? 13.117 -25.875 -10.609 1 91.31 504 THR A N 1
ATOM 4005 C CA . THR A 1 504 ? 14.266 -25.219 -9.992 1 91.31 504 THR A CA 1
ATOM 4006 C C . THR A 1 504 ? 14.688 -25.969 -8.727 1 91.31 504 THR A C 1
ATOM 4008 O O . THR A 1 504 ? 15.883 -26.062 -8.422 1 91.31 504 THR A O 1
ATOM 4011 N N . VAL A 1 505 ? 13.734 -26.453 -7.957 1 93.38 505 VAL A N 1
ATOM 4012 C CA . VAL A 1 505 ? 14.016 -27.266 -6.781 1 93.38 505 VAL A CA 1
ATOM 4013 C C . VAL A 1 505 ? 14.789 -28.516 -7.191 1 93.38 505 VAL A C 1
ATOM 4015 O O . VAL A 1 505 ? 15.742 -28.906 -6.512 1 93.38 505 VAL A O 1
ATOM 4018 N N . LEU A 1 506 ? 14.406 -29.141 -8.312 1 94.38 506 LEU A N 1
ATOM 4019 C CA . LEU A 1 506 ? 15.094 -30.328 -8.797 1 94.38 506 LEU A CA 1
ATOM 4020 C C . LEU A 1 506 ? 16.531 -30.016 -9.18 1 94.38 506 LEU A C 1
ATOM 4022 O O . LEU A 1 506 ? 17.438 -30.828 -8.945 1 94.38 506 LEU A O 1
ATOM 4026 N N . ILE A 1 507 ? 16.75 -28.875 -9.766 1 90.12 507 ILE A N 1
ATOM 4027 C CA . ILE A 1 507 ? 18.109 -28.453 -10.109 1 90.12 507 ILE A CA 1
ATOM 4028 C C . ILE A 1 507 ? 18.938 -28.297 -8.844 1 90.12 507 ILE A C 1
ATOM 4030 O O . ILE A 1 507 ? 20.094 -28.719 -8.805 1 90.12 507 ILE A O 1
ATOM 4034 N N . ALA A 1 508 ? 18.375 -27.672 -7.852 1 87.88 508 ALA A N 1
ATOM 4035 C CA . ALA A 1 508 ? 19.062 -27.531 -6.578 1 87.88 508 ALA A CA 1
ATOM 4036 C C . ALA A 1 508 ? 19.453 -28.891 -6.004 1 87.88 508 ALA A C 1
ATOM 4038 O O . ALA A 1 508 ? 20.547 -29.062 -5.461 1 87.88 508 ALA A O 1
ATOM 4039 N N . ALA A 1 509 ? 18.531 -29.828 -6.152 1 90.19 509 ALA A N 1
ATOM 4040 C CA . ALA A 1 509 ? 18.766 -31.172 -5.625 1 90.19 509 ALA A CA 1
ATOM 4041 C C . ALA A 1 509 ? 19.938 -31.844 -6.32 1 90.19 509 ALA A C 1
ATOM 4043 O O . ALA A 1 509 ? 20.656 -32.656 -5.715 1 90.19 509 ALA A O 1
ATOM 4044 N N . LYS A 1 510 ? 20.203 -31.5 -7.527 1 87.69 510 LYS A N 1
ATOM 4045 C CA . LYS A 1 510 ? 21.297 -32.094 -8.297 1 87.69 510 LYS A CA 1
ATOM 4046 C C . LYS A 1 510 ? 22.656 -31.688 -7.715 1 87.69 510 LYS A C 1
ATOM 4048 O O . LYS A 1 510 ? 23.672 -32.312 -8.008 1 87.69 510 LYS A O 1
ATOM 4053 N N . LEU A 1 511 ? 22.672 -30.688 -6.906 1 83.5 511 LEU A N 1
ATOM 4054 C CA . LEU A 1 511 ? 23.906 -30.234 -6.273 1 83.5 511 LEU A CA 1
ATOM 4055 C C . LEU A 1 511 ? 24.328 -31.188 -5.16 1 83.5 511 LEU A C 1
ATOM 4057 O O . LEU A 1 511 ? 25.469 -31.156 -4.691 1 83.5 511 LEU A O 1
ATOM 4061 N N . ARG A 1 512 ? 23.422 -32.094 -4.746 1 85.62 512 ARG A N 1
ATOM 4062 C CA . ARG A 1 512 ? 23.703 -33.062 -3.711 1 85.62 512 ARG A CA 1
ATOM 4063 C C . ARG A 1 512 ? 23.438 -34.5 -4.215 1 85.62 512 ARG A C 1
ATOM 4065 O O . ARG A 1 512 ? 22.5 -35.156 -3.744 1 85.62 512 ARG A O 1
ATOM 4072 N N . PRO A 1 513 ? 24.297 -34.969 -5.086 1 85.25 513 PRO A N 1
ATOM 4073 C CA . PRO A 1 513 ? 24.094 -36.312 -5.648 1 85.25 513 PRO A CA 1
ATOM 4074 C C . PRO A 1 513 ? 24.219 -37.438 -4.605 1 85.25 513 PRO A C 1
ATOM 4076 O O . PRO A 1 513 ? 23.781 -38.562 -4.84 1 85.25 513 PRO A O 1
ATOM 4079 N N . ASP A 1 514 ? 24.875 -37.094 -3.498 1 84.06 514 ASP A N 1
ATOM 4080 C CA . ASP A 1 514 ? 25.031 -38.062 -2.42 1 84.06 514 ASP A CA 1
ATOM 4081 C C . ASP A 1 514 ? 23.688 -38.438 -1.796 1 84.06 514 ASP A C 1
ATOM 4083 O O . ASP A 1 514 ? 23.531 -39.531 -1.278 1 84.06 514 ASP A O 1
ATOM 4087 N N . ILE A 1 515 ? 22.75 -37.531 -1.908 1 87.25 515 ILE A N 1
ATOM 4088 C CA . ILE A 1 515 ? 21.469 -37.75 -1.251 1 87.25 515 ILE A CA 1
ATOM 4089 C C . ILE A 1 515 ? 20.391 -38.031 -2.299 1 87.25 515 ILE A C 1
ATOM 4091 O O . ILE A 1 515 ? 19.547 -38.906 -2.098 1 87.25 515 ILE A O 1
ATOM 4095 N N . PHE A 1 516 ? 20.438 -37.281 -3.379 1 89.56 516 PHE A N 1
ATOM 4096 C CA . PHE A 1 516 ? 19.406 -37.375 -4.398 1 89.56 516 PHE A CA 1
ATOM 4097 C C . PHE A 1 516 ? 19.922 -38.156 -5.617 1 89.56 516 PHE A C 1
ATOM 4099 O O . PHE A 1 516 ? 20.812 -37.656 -6.312 1 89.56 516 PHE A O 1
ATOM 4106 N N . SER A 1 517 ? 19.266 -39.281 -5.859 1 87.56 517 SER A N 1
ATOM 4107 C CA . SER A 1 517 ? 19.688 -40.094 -6.988 1 87.56 517 SER A CA 1
ATOM 4108 C C . SER A 1 517 ? 19.391 -39.406 -8.312 1 87.56 517 SER A C 1
ATOM 4110 O O . SER A 1 517 ? 18.344 -38.781 -8.477 1 87.56 517 SER A O 1
ATOM 4112 N N . ALA A 1 518 ? 20.266 -39.531 -9.219 1 83.69 518 ALA A N 1
ATOM 4113 C CA . ALA A 1 518 ? 20.141 -38.938 -10.547 1 83.69 518 ALA A CA 1
ATOM 4114 C C . ALA A 1 518 ? 18.938 -39.5 -11.289 1 83.69 518 ALA A C 1
ATOM 4116 O O . ALA A 1 518 ? 18.25 -38.75 -12.023 1 83.69 518 ALA A O 1
ATOM 4117 N N . ALA A 1 519 ? 18.688 -40.781 -11.086 1 85.44 519 ALA A N 1
ATOM 4118 C CA . ALA A 1 519 ? 17.594 -41.406 -11.781 1 85.44 519 ALA A CA 1
ATOM 4119 C C . ALA A 1 519 ? 16.25 -40.844 -11.328 1 85.44 519 ALA A C 1
ATOM 4121 O O . ALA A 1 519 ? 15.367 -40.594 -12.148 1 85.44 519 ALA A O 1
ATOM 4122 N N . GLY A 1 520 ? 16.141 -40.719 -10.086 1 84.38 520 GLY A N 1
ATOM 4123 C CA . GLY A 1 520 ? 14.875 -40.219 -9.547 1 84.38 520 GLY A CA 1
ATOM 4124 C C . GLY A 1 520 ? 14.609 -38.781 -9.906 1 84.38 520 GLY A C 1
ATOM 4125 O O . GLY A 1 520 ? 13.477 -38.406 -10.203 1 84.38 520 GLY A O 1
ATOM 4126 N N . ILE A 1 521 ? 15.609 -37.938 -9.906 1 91.38 521 ILE A N 1
ATOM 4127 C CA . ILE A 1 521 ? 15.477 -36.531 -10.273 1 91.38 521 ILE A CA 1
ATOM 4128 C C . ILE A 1 521 ? 15.289 -36.406 -11.781 1 91.38 521 ILE A C 1
ATOM 4130 O O . ILE A 1 521 ? 14.539 -35.562 -12.25 1 91.38 521 ILE A O 1
ATOM 4134 N N . GLY A 1 522 ? 15.93 -37.281 -12.5 1 91.06 522 GLY A N 1
ATOM 4135 C CA . GLY A 1 522 ? 15.938 -37.219 -13.953 1 91.06 522 GLY A CA 1
ATOM 4136 C C . GLY A 1 522 ? 14.562 -37.375 -14.562 1 91.06 522 GLY A C 1
ATOM 4137 O O . GLY A 1 522 ? 14.195 -36.688 -15.516 1 91.06 522 GLY A O 1
ATOM 4138 N N . GLN A 1 523 ? 13.844 -38.375 -14.055 1 94.06 523 GLN A N 1
ATOM 4139 C CA . GLN A 1 523 ? 12.508 -38.625 -14.578 1 94.06 523 GLN A CA 1
ATOM 4140 C C . GLN A 1 523 ? 11.609 -37.375 -14.406 1 94.06 523 GLN A C 1
ATOM 4142 O O . GLN A 1 523 ? 10.953 -36.969 -15.352 1 94.06 523 GLN A O 1
ATOM 4147 N N . SER A 1 524 ? 11.508 -36.875 -13.188 1 95.81 524 SER A N 1
ATOM 4148 C CA . SER A 1 524 ? 10.695 -35.688 -12.906 1 95.81 524 SER A CA 1
ATOM 4149 C C . SER A 1 524 ? 11.18 -34.5 -13.703 1 95.81 524 SER A C 1
ATOM 4151 O O . SER A 1 524 ? 10.375 -33.656 -14.148 1 95.81 524 SER A O 1
ATOM 4153 N N . TRP A 1 525 ? 12.461 -34.375 -13.82 1 94.5 525 TRP A N 1
ATOM 4154 C CA . TRP A 1 525 ? 13.039 -33.281 -14.609 1 94.5 525 TRP A CA 1
ATOM 4155 C C . TRP A 1 525 ? 12.562 -33.375 -16.062 1 94.5 525 TRP A C 1
ATOM 4157 O O . TRP A 1 525 ? 12.125 -32.344 -16.625 1 94.5 525 TRP A O 1
ATOM 4167 N N . GLY A 1 526 ? 12.672 -34.562 -16.641 1 95.19 526 GLY A N 1
ATOM 4168 C CA . GLY A 1 526 ? 12.188 -34.75 -18 1 95.19 526 GLY A CA 1
ATOM 4169 C C . GLY A 1 526 ? 10.727 -34.375 -18.172 1 95.19 526 GLY A C 1
ATOM 4170 O O . GLY A 1 526 ? 10.352 -33.781 -19.172 1 95.19 526 GLY A O 1
ATOM 4171 N N . GLN A 1 527 ? 9.93 -34.781 -17.219 1 96.56 527 GLN A N 1
ATOM 4172 C CA . GLN A 1 527 ? 8.508 -34.469 -17.25 1 96.56 527 GLN A CA 1
ATOM 4173 C C . GLN A 1 527 ? 8.281 -32.938 -17.156 1 96.56 527 GLN A C 1
ATOM 4175 O O . GLN A 1 527 ? 7.418 -32.406 -17.844 1 96.56 527 GLN A O 1
ATOM 4180 N N . ALA A 1 528 ? 9.008 -32.281 -16.281 1 96.81 528 ALA A N 1
ATOM 4181 C CA . ALA A 1 528 ? 8.875 -30.844 -16.094 1 96.81 528 ALA A CA 1
ATOM 4182 C C . ALA A 1 528 ? 9.219 -30.094 -17.391 1 96.81 528 ALA A C 1
ATOM 4184 O O . ALA A 1 528 ? 8.492 -29.188 -17.797 1 96.81 528 ALA A O 1
ATOM 4185 N N . ILE A 1 529 ? 10.305 -30.469 -18.031 1 96.06 529 ILE A N 1
ATOM 4186 C CA . ILE A 1 529 ? 10.742 -29.828 -19.266 1 96.06 529 ILE A CA 1
ATOM 4187 C C . ILE A 1 529 ? 9.711 -30.078 -20.375 1 96.06 529 ILE A C 1
ATOM 4189 O O . ILE A 1 529 ? 9.391 -29.172 -21.141 1 96.06 529 ILE A O 1
ATOM 4193 N N . SER A 1 530 ? 9.258 -31.297 -20.422 1 96.19 530 SER A N 1
ATOM 4194 C CA . SER A 1 530 ? 8.242 -31.625 -21.422 1 96.19 530 SER A CA 1
ATOM 4195 C C . SER A 1 530 ? 6.984 -30.797 -21.234 1 96.19 530 SER A C 1
ATOM 4197 O O . SER A 1 530 ? 6.387 -30.328 -22.203 1 96.19 530 SER A O 1
ATOM 4199 N N . LEU A 1 531 ? 6.562 -30.625 -20 1 95.75 531 LEU A N 1
ATOM 4200 C CA . LEU A 1 531 ? 5.398 -29.812 -19.672 1 95.75 531 LEU A CA 1
ATOM 4201 C C . LEU A 1 531 ? 5.605 -28.375 -20.125 1 95.75 531 LEU A C 1
ATOM 4203 O O . LEU A 1 531 ? 4.715 -27.766 -20.719 1 95.75 531 LEU A O 1
ATOM 4207 N N . LEU A 1 532 ? 6.723 -27.781 -19.781 1 95.19 532 LEU A N 1
ATOM 4208 C CA . LEU A 1 532 ? 7.008 -26.391 -20.156 1 95.19 532 LEU A CA 1
ATOM 4209 C C . LEU A 1 532 ? 7.051 -26.234 -21.672 1 95.19 532 LEU A C 1
ATOM 4211 O O . LEU A 1 532 ? 6.543 -25.25 -22.219 1 95.19 532 LEU A O 1
ATOM 4215 N N . LYS A 1 533 ? 7.621 -27.203 -22.375 1 94.94 533 LYS A N 1
ATOM 4216 C CA . LYS A 1 533 ? 7.688 -27.141 -23.828 1 94.94 533 LYS A CA 1
ATOM 4217 C C . LYS A 1 533 ? 6.289 -27.156 -24.438 1 94.94 533 LYS A C 1
ATOM 4219 O O . LYS A 1 533 ? 6.023 -26.453 -25.406 1 94.94 533 LYS A O 1
ATOM 4224 N N . THR A 1 534 ? 5.48 -27.984 -23.875 1 92.5 534 THR A N 1
ATOM 4225 C CA . THR A 1 534 ? 4.102 -28.016 -24.359 1 92.5 534 THR A CA 1
ATOM 4226 C C . THR A 1 534 ? 3.412 -26.672 -24.141 1 92.5 534 THR A C 1
ATOM 4228 O O . THR A 1 534 ? 2.555 -26.281 -24.922 1 92.5 534 THR A O 1
ATOM 4231 N N . HIS A 1 535 ? 3.793 -25.938 -23.109 1 93.56 535 HIS A N 1
ATOM 4232 C CA . HIS A 1 535 ? 3.15 -24.672 -22.766 1 93.56 535 HIS A CA 1
ATOM 4233 C C . HIS A 1 535 ? 3.754 -23.516 -23.547 1 93.56 535 HIS A C 1
ATOM 4235 O O . HIS A 1 535 ? 3.273 -22.391 -23.438 1 93.56 535 HIS A O 1
ATOM 4241 N N . GLU A 1 536 ? 4.781 -23.75 -24.344 1 91.62 536 GLU A N 1
ATOM 4242 C CA . GLU A 1 536 ? 5.367 -22.703 -25.172 1 91.62 536 GLU A CA 1
ATOM 4243 C C . GLU A 1 536 ? 4.348 -22.156 -26.172 1 91.62 536 GLU A C 1
ATOM 4245 O O . GLU A 1 536 ? 4.469 -21.016 -26.625 1 91.62 536 GLU A O 1
ATOM 4250 N N . GLN A 1 537 ? 3.402 -22.938 -26.453 1 90.69 537 GLN A N 1
ATOM 4251 C CA . GLN A 1 537 ? 2.373 -22.5 -27.391 1 90.69 537 GLN A CA 1
ATOM 4252 C C . GLN A 1 537 ? 1.441 -21.469 -26.766 1 90.69 537 GLN A C 1
ATOM 4254 O O . GLN A 1 537 ? 0.721 -20.766 -27.484 1 90.69 537 GLN A O 1
ATOM 4259 N N . PHE A 1 538 ? 1.455 -21.375 -25.5 1 88.88 538 PHE A N 1
ATOM 4260 C CA . PHE A 1 538 ? 0.526 -20.469 -24.828 1 88.88 538 PHE A CA 1
ATOM 4261 C C . PHE A 1 538 ? 1.194 -19.141 -24.5 1 88.88 538 PHE A C 1
ATOM 4263 O O . PHE A 1 538 ? 0.523 -18.109 -24.406 1 88.88 538 PHE A O 1
ATOM 4270 N N . GLY A 1 539 ? 2.471 -19.172 -24.266 1 85.94 539 GLY A N 1
ATOM 4271 C CA . GLY A 1 539 ? 3.117 -17.922 -23.891 1 85.94 539 GLY A CA 1
ATOM 4272 C C . GLY A 1 539 ? 4.629 -17.984 -24 1 85.94 539 GLY A C 1
ATOM 4273 O O . GLY A 1 539 ? 5.223 -19.062 -23.938 1 85.94 539 GLY A O 1
ATOM 4274 N N . GLN A 1 540 ? 5.18 -16.812 -24.062 1 84.62 540 GLN A N 1
ATOM 4275 C CA . GLN A 1 540 ? 6.629 -16.672 -24.156 1 84.62 540 GLN A CA 1
ATOM 4276 C C . GLN A 1 540 ? 7.305 -17.016 -22.828 1 84.62 540 GLN A C 1
ATOM 4278 O O . GLN A 1 540 ? 8.484 -17.375 -22.797 1 84.62 540 GLN A O 1
ATOM 4283 N N . SER A 1 541 ? 6.535 -16.938 -21.812 1 86.69 541 SER A N 1
ATOM 4284 C CA . SER A 1 541 ? 7.062 -17.234 -20.484 1 86.69 541 SER A CA 1
ATOM 4285 C C . SER A 1 541 ? 7.594 -18.656 -20.406 1 86.69 541 SER A C 1
ATOM 4287 O O . SER A 1 541 ? 8.641 -18.906 -19.797 1 86.69 541 SER A O 1
ATOM 4289 N N . ALA A 1 542 ? 6.852 -19.578 -20.984 1 91 542 ALA A N 1
ATOM 4290 C CA . ALA A 1 542 ? 7.273 -20.984 -20.969 1 91 542 ALA A CA 1
ATOM 4291 C C . ALA A 1 542 ? 8.602 -21.156 -21.703 1 91 542 ALA A C 1
ATOM 4293 O O . ALA A 1 542 ? 9.469 -21.906 -21.234 1 91 542 ALA A O 1
ATOM 4294 N N . LYS A 1 543 ? 8.75 -20.484 -22.766 1 88.62 543 LYS A N 1
ATOM 4295 C CA . LYS A 1 543 ? 9.992 -20.562 -23.531 1 88.62 543 LYS A CA 1
ATOM 4296 C C . LYS A 1 543 ? 11.164 -20.016 -22.734 1 88.62 543 LYS A C 1
ATOM 4298 O O . LYS A 1 543 ? 12.25 -20.609 -22.719 1 88.62 543 LYS A O 1
ATOM 4303 N N . ARG A 1 544 ? 10.961 -18.953 -22.109 1 85.94 544 ARG A N 1
ATOM 4304 C CA . ARG A 1 544 ? 11.992 -18.344 -21.266 1 85.94 544 ARG A CA 1
ATOM 4305 C C . ARG A 1 544 ? 12.375 -19.266 -20.109 1 85.94 544 ARG A C 1
ATOM 4307 O O . ARG A 1 544 ? 13.555 -19.359 -19.766 1 85.94 544 ARG A O 1
ATOM 4314 N N . CYS A 1 545 ? 11.383 -19.891 -19.516 1 87.56 545 CYS A N 1
ATOM 4315 C CA . CYS A 1 545 ? 11.625 -20.797 -18.406 1 87.56 545 CYS A CA 1
ATOM 4316 C C . CYS A 1 545 ? 12.445 -22 -18.844 1 87.56 545 CYS A C 1
ATOM 4318 O O . CYS A 1 545 ? 13.383 -22.391 -18.141 1 87.56 545 CYS A O 1
ATOM 4320 N N . VAL A 1 546 ? 12.125 -22.531 -20.031 1 91.62 546 VAL A N 1
ATOM 4321 C CA . VAL A 1 546 ? 12.867 -23.672 -20.562 1 91.62 546 VAL A CA 1
ATOM 4322 C C . VAL A 1 546 ? 14.328 -23.281 -20.797 1 91.62 546 VAL A C 1
ATOM 4324 O O . VAL A 1 546 ? 15.234 -24.016 -20.406 1 91.62 546 VAL A O 1
ATOM 4327 N N . THR A 1 547 ? 14.508 -22.141 -21.344 1 86.06 547 THR A N 1
ATOM 4328 C CA . THR A 1 547 ? 15.852 -21.672 -21.625 1 86.06 547 THR A CA 1
ATOM 4329 C C . THR A 1 547 ? 16.641 -21.469 -20.344 1 86.06 547 THR A C 1
ATOM 4331 O O . THR A 1 547 ? 17.797 -21.922 -20.234 1 86.06 547 THR A O 1
ATOM 4334 N N . ALA A 1 548 ? 16.062 -20.844 -19.406 1 82.38 548 ALA A N 1
ATOM 4335 C CA . ALA A 1 548 ? 16.719 -20.594 -18.125 1 82.38 548 ALA A CA 1
ATOM 4336 C C . ALA A 1 548 ? 17.094 -21.906 -17.438 1 82.38 548 ALA A C 1
ATOM 4338 O O . ALA A 1 548 ? 18.188 -22.016 -16.875 1 82.38 548 ALA A O 1
ATOM 4339 N N . LEU A 1 549 ? 16.219 -22.891 -17.453 1 88.31 549 LEU A N 1
ATOM 4340 C CA . LEU A 1 549 ? 16.438 -24.156 -16.781 1 88.31 549 LEU A CA 1
ATOM 4341 C C . LEU A 1 549 ? 17.531 -24.953 -17.484 1 88.31 549 LEU A C 1
ATOM 4343 O O . LEU A 1 549 ? 18.344 -25.625 -16.828 1 88.31 549 LEU A O 1
ATOM 4347 N N . HIS A 1 550 ? 17.562 -24.844 -18.75 1 87.19 550 HIS A N 1
ATOM 4348 C CA . HIS A 1 550 ? 18.609 -25.531 -19.5 1 87.19 550 HIS A CA 1
ATOM 4349 C C . HIS A 1 550 ? 19.984 -24.938 -19.219 1 87.19 550 HIS A C 1
ATOM 4351 O O . HIS A 1 550 ? 20.969 -25.656 -19.109 1 87.19 550 HIS A O 1
ATOM 4357 N N . ILE A 1 551 ? 20 -23.688 -19.141 1 79.81 551 ILE A N 1
ATOM 4358 C CA . ILE A 1 551 ? 21.25 -23.016 -18.828 1 79.81 551 ILE A CA 1
ATOM 4359 C C . ILE A 1 551 ? 21.75 -23.469 -17.453 1 79.81 551 ILE A C 1
ATOM 4361 O O . ILE A 1 551 ? 22.938 -23.781 -17.297 1 79.81 551 ILE A O 1
ATOM 4365 N N . LEU A 1 552 ? 20.922 -23.562 -16.531 1 80.5 552 LEU A N 1
ATOM 4366 C CA . LEU A 1 552 ? 21.297 -23.969 -15.188 1 80.5 552 LEU A CA 1
ATOM 4367 C C . LEU A 1 552 ? 21.734 -25.422 -15.156 1 80.5 552 LEU A C 1
ATOM 4369 O O . LEU A 1 552 ? 22.703 -25.781 -14.484 1 80.5 552 LEU A O 1
ATOM 4373 N N . SER A 1 553 ? 20.953 -26.234 -15.805 1 84.38 553 SER A N 1
ATOM 4374 C CA . SER A 1 553 ? 21.266 -27.656 -15.836 1 84.38 553 SER A CA 1
ATOM 4375 C C . SER A 1 553 ? 22.625 -27.906 -16.469 1 84.38 553 SER A C 1
ATOM 4377 O O . SER A 1 553 ? 23.375 -28.781 -16.031 1 84.38 553 SER A O 1
ATOM 4379 N N . SER A 1 554 ? 22.906 -27.172 -17.469 1 82.19 554 SER A N 1
ATOM 4380 C CA . SER A 1 554 ? 24.188 -27.312 -18.141 1 82.19 554 SER A CA 1
ATOM 4381 C C . SER A 1 554 ? 25.344 -26.906 -17.234 1 82.19 554 SER A C 1
ATOM 4383 O O . SER A 1 554 ? 26.406 -27.516 -17.266 1 82.19 554 SER A O 1
ATOM 4385 N N . LYS A 1 555 ? 25.141 -25.969 -16.484 1 77.88 555 LYS A N 1
ATOM 4386 C CA . LYS A 1 555 ? 26.172 -25.5 -15.562 1 77.88 555 LYS A CA 1
ATOM 4387 C C . LYS A 1 555 ? 26.453 -26.531 -14.469 1 77.88 555 LYS A C 1
ATOM 4389 O O . LYS A 1 555 ? 27.594 -26.703 -14.047 1 77.88 555 LYS A O 1
ATOM 4394 N N . ILE A 1 556 ? 25.5 -27.156 -14.016 1 77 556 ILE A N 1
ATOM 4395 C CA . ILE A 1 556 ? 25.672 -28.172 -12.969 1 77 556 ILE A CA 1
ATOM 4396 C C . ILE A 1 556 ? 26.453 -29.359 -13.516 1 77 556 ILE A C 1
ATOM 4398 O O . ILE A 1 556 ? 27.266 -29.938 -12.812 1 77 556 ILE A O 1
ATOM 4402 N N . LEU A 1 557 ? 26.141 -29.734 -14.711 1 73.19 557 LEU A N 1
ATOM 4403 C CA . LEU A 1 557 ? 26.828 -30.859 -15.336 1 73.19 557 LEU A CA 1
ATOM 4404 C C . LEU A 1 557 ? 28.312 -30.562 -15.484 1 73.19 557 LEU A C 1
ATOM 4406 O O . LEU A 1 557 ? 29.156 -31.453 -15.305 1 73.19 557 LEU A O 1
ATOM 4410 N N . GLN A 1 558 ? 28.578 -29.375 -15.695 1 71.69 558 GLN A N 1
ATOM 4411 C CA . GLN A 1 558 ? 29.969 -28.953 -15.773 1 71.69 558 GLN A CA 1
ATOM 4412 C C . GLN A 1 558 ? 30.641 -29.016 -14.398 1 71.69 558 GLN A C 1
ATOM 4414 O O . GLN A 1 558 ? 31.797 -29.422 -14.289 1 71.69 558 GLN A O 1
ATOM 4419 N N . ALA A 1 559 ? 29.922 -28.719 -13.422 1 65.19 559 ALA A N 1
ATOM 4420 C CA . ALA A 1 559 ? 30.453 -28.688 -12.062 1 65.19 559 ALA A CA 1
ATOM 4421 C C . ALA A 1 559 ? 30.672 -30.109 -11.531 1 65.19 559 ALA A C 1
ATOM 4423 O O . ALA A 1 559 ? 31.625 -30.359 -10.805 1 65.19 559 ALA A O 1
ATOM 4424 N N . THR A 1 560 ? 29.875 -31.031 -11.828 1 62.69 560 THR A N 1
ATOM 4425 C CA . THR A 1 560 ? 29.969 -32.406 -11.359 1 62.69 560 THR A CA 1
ATOM 4426 C C . THR A 1 560 ? 31.031 -33.156 -12.141 1 62.69 560 THR A C 1
ATOM 4428 O O . THR A 1 560 ? 31.672 -34.062 -11.609 1 62.69 560 THR A O 1
ATOM 4431 N N . SER A 1 561 ? 31.297 -32.875 -13.43 1 57.44 561 SER A N 1
ATOM 4432 C CA . SER A 1 561 ? 32.312 -33.5 -14.234 1 57.44 561 SER A CA 1
ATOM 4433 C C . SER A 1 561 ? 33.719 -33.062 -13.812 1 57.44 561 SER A C 1
ATOM 4435 O O . SER A 1 561 ? 34.656 -33.844 -13.805 1 57.44 561 SER A O 1
ATOM 4437 N N . ARG A 1 562 ? 33.938 -31.875 -13.375 1 50.53 562 ARG A N 1
ATOM 4438 C CA . ARG A 1 562 ? 35.25 -31.391 -12.961 1 50.53 562 ARG A CA 1
ATOM 4439 C C . ARG A 1 562 ? 35.625 -31.922 -11.578 1 50.53 562 ARG A C 1
ATOM 4441 O O . ARG A 1 562 ? 36.781 -32.125 -11.281 1 50.53 562 ARG A O 1
ATOM 4448 N N . GLY A 1 563 ? 34.781 -32.156 -10.766 1 46.44 563 GLY A N 1
ATOM 4449 C CA . GLY A 1 563 ? 35.094 -32.781 -9.484 1 46.44 563 GLY A CA 1
ATOM 4450 C C . GLY A 1 563 ? 35.594 -34.219 -9.625 1 46.44 563 GLY A C 1
ATOM 4451 O O . GLY A 1 563 ? 36.312 -34.719 -8.758 1 46.44 563 GLY A O 1
ATOM 4452 N N . SER A 1 564 ? 35.25 -35.031 -10.617 1 40.44 564 SER A N 1
ATOM 4453 C CA . SER A 1 564 ? 35.781 -36.375 -10.82 1 40.44 564 SER A CA 1
ATOM 4454 C C . SER A 1 564 ? 37.188 -36.312 -11.43 1 40.44 564 SER A C 1
ATOM 4456 O O . SER A 1 564 ? 37.969 -37.25 -11.258 1 40.44 564 SER A O 1
ATOM 4458 N N . LEU A 1 565 ? 37.594 -35.375 -12.188 1 37.22 565 LEU A N 1
ATOM 4459 C CA . LEU A 1 565 ? 38.906 -35.375 -12.852 1 37.22 565 LEU A CA 1
ATOM 4460 C C . LEU A 1 565 ? 40 -34.875 -11.898 1 37.22 565 LEU A C 1
ATOM 4462 O O . LEU A 1 565 ? 41.188 -35.094 -12.148 1 37.22 565 LEU A O 1
ATOM 4466 N N . GLY A 1 566 ? 39.719 -34.125 -10.922 1 34.5 566 GLY A N 1
ATOM 4467 C CA . GLY A 1 566 ? 40.844 -33.656 -10.109 1 34.5 566 GLY A CA 1
ATOM 4468 C C . GLY A 1 566 ? 41.438 -34.719 -9.227 1 34.5 566 GLY A C 1
ATOM 4469 O O . GLY A 1 566 ? 42.344 -34.469 -8.445 1 34.5 566 GLY A O 1
ATOM 4470 N N . ARG A 1 567 ? 40.719 -35.844 -9.008 1 33.72 567 ARG A N 1
ATOM 4471 C CA . ARG A 1 567 ? 41.438 -36.812 -8.219 1 33.72 567 ARG A CA 1
ATOM 4472 C C . ARG A 1 567 ? 42.5 -37.531 -9.07 1 33.72 567 ARG A C 1
ATOM 4474 O O . ARG A 1 567 ? 43 -38.594 -8.672 1 33.72 567 ARG A O 1
ATOM 4481 N N . GLU A 1 568 ? 42.656 -37.219 -10.328 1 28.66 568 GLU A N 1
ATOM 4482 C CA . GLU A 1 568 ? 43.656 -38.125 -10.945 1 28.66 568 GLU A CA 1
ATOM 4483 C C . GLU A 1 568 ? 44.969 -38.062 -10.188 1 28.66 568 GLU A C 1
ATOM 4485 O O . GLU A 1 568 ? 45.219 -37.156 -9.414 1 28.66 568 GLU A O 1
ATOM 4490 N N . VAL A 1 569 ? 46.156 -38.344 -10.977 1 31.55 569 VAL A N 1
ATOM 4491 C CA . VAL A 1 569 ? 47.438 -39.062 -11.016 1 31.55 569 VAL A CA 1
ATOM 4492 C C . VAL A 1 569 ? 48.531 -38.188 -10.445 1 31.55 569 VAL A C 1
ATOM 4494 O O . VAL A 1 569 ? 49 -37.25 -11.109 1 31.55 569 VAL A O 1
ATOM 4497 N N . VAL A 1 570 ? 48.438 -37.469 -9.336 1 29.11 570 VAL A N 1
ATOM 4498 C CA . VAL A 1 570 ? 49.781 -37.125 -8.875 1 29.11 570 VAL A CA 1
ATOM 4499 C C . VAL A 1 570 ? 50.625 -38.375 -8.773 1 29.11 570 VAL A C 1
ATOM 4501 O O . VAL A 1 570 ? 50.406 -39.219 -7.891 1 29.11 570 VAL A O 1
ATOM 4504 N N . ASN A 1 571 ? 50.906 -39.156 -9.867 1 25.92 571 ASN A N 1
ATOM 4505 C CA . ASN A 1 571 ? 52 -40.125 -9.969 1 25.92 571 ASN A CA 1
ATOM 4506 C C . ASN A 1 571 ? 53.312 -39.531 -9.523 1 25.92 571 ASN A C 1
ATOM 4508 O O . ASN A 1 571 ? 53.844 -38.625 -10.172 1 25.92 571 ASN A O 1
ATOM 4512 N N . ASN A 1 572 ? 53.531 -39.312 -8.219 1 25.27 572 ASN A N 1
ATOM 4513 C CA . ASN A 1 572 ? 54.875 -39.219 -7.684 1 25.27 572 ASN A CA 1
ATOM 4514 C C . ASN A 1 572 ? 55.781 -40.344 -8.211 1 25.27 572 ASN A C 1
ATOM 4516 O O . ASN A 1 572 ? 55.469 -41.5 -8.031 1 25.27 572 ASN A O 1
ATOM 4520 N N . ASN A 1 573 ? 56.562 -40.188 -9.312 1 25.44 573 ASN A N 1
ATOM 4521 C CA . ASN A 1 573 ? 57.719 -40.875 -9.93 1 25.44 573 ASN A CA 1
ATOM 4522 C C . ASN A 1 573 ? 58.75 -41.281 -8.898 1 25.44 573 ASN A C 1
ATOM 4524 O O . ASN A 1 573 ? 59.875 -40.781 -8.93 1 25.44 573 ASN A O 1
ATOM 4528 N N . GLY A 1 574 ? 58.625 -41.406 -7.551 1 25.25 574 GLY A N 1
ATOM 4529 C CA . GLY A 1 574 ? 59.781 -42.031 -6.93 1 25.25 574 GLY A CA 1
ATOM 4530 C C . GLY A 1 574 ? 60.062 -43.406 -7.445 1 25.25 574 GLY A C 1
ATOM 4531 O O . GLY A 1 574 ? 59.188 -44.281 -7.395 1 25.25 574 GLY A O 1
ATOM 4532 N N . ILE A 1 575 ? 61 -43.625 -8.469 1 25.06 575 ILE A N 1
ATOM 4533 C CA . ILE A 1 575 ? 61.625 -44.75 -9.148 1 25.06 575 ILE A CA 1
ATOM 4534 C C . ILE A 1 575 ? 62.188 -45.719 -8.117 1 25.06 575 ILE A C 1
ATOM 4536 O O . ILE A 1 575 ? 63.219 -45.438 -7.48 1 25.06 575 ILE A O 1
ATOM 4540 N N . PRO A 1 576 ? 61.625 -46.25 -7.09 1 26.34 576 PRO A N 1
ATOM 4541 C CA . PRO A 1 576 ? 62.5 -47.281 -6.484 1 26.34 576 PRO A CA 1
ATOM 4542 C C . PRO A 1 576 ? 62.938 -48.344 -7.484 1 26.34 576 PRO A C 1
ATOM 4544 O O . PRO A 1 576 ? 62.312 -48.531 -8.516 1 26.34 576 PRO A O 1
ATOM 4547 N N . ASN A 1 577 ? 64.312 -48.969 -7.348 1 26.16 577 ASN A N 1
ATOM 4548 C CA . ASN A 1 577 ? 65.062 -50.031 -7.996 1 26.16 577 ASN A CA 1
ATOM 4549 C C . ASN A 1 577 ? 64.312 -51.312 -8.125 1 26.16 577 ASN A C 1
ATOM 4551 O O . ASN A 1 577 ? 63.812 -51.875 -7.125 1 26.16 577 ASN A O 1
ATOM 4555 N N . LEU A 1 578 ? 63.531 -51.625 -9.281 1 23.16 578 LEU A N 1
ATOM 4556 C CA . LEU A 1 578 ? 62.812 -52.812 -9.781 1 23.16 578 LEU A CA 1
ATOM 4557 C C . LEU A 1 578 ? 63.781 -53.969 -9.898 1 23.16 578 LEU A C 1
ATOM 4559 O O . LEU A 1 578 ? 64.688 -53.938 -10.703 1 23.16 578 LEU A O 1
ATOM 4563 N N . ASP A 1 579 ? 64.312 -54.656 -8.797 1 25.47 579 ASP A N 1
ATOM 4564 C CA . ASP A 1 579 ? 64.812 -56 -9.031 1 25.47 579 ASP A CA 1
ATOM 4565 C C . ASP A 1 579 ? 63.906 -56.75 -9.977 1 25.47 579 ASP A C 1
ATOM 4567 O O . ASP A 1 579 ? 62.688 -56.531 -10.016 1 25.47 579 ASP A O 1
ATOM 4571 N N . THR A 1 580 ? 64.438 -57.531 -11.047 1 24.84 580 THR A N 1
ATOM 4572 C CA . THR A 1 580 ? 64.125 -58.156 -12.32 1 24.84 580 THR A CA 1
ATOM 4573 C C . THR A 1 580 ? 63.094 -59.281 -12.125 1 24.84 580 THR A C 1
ATOM 4575 O O . THR A 1 580 ? 62.812 -60 -13.055 1 24.84 580 THR A O 1
ATOM 4578 N N . ARG A 1 581 ? 62.688 -59.562 -10.906 1 24.83 581 ARG A N 1
ATOM 4579 C CA . ARG A 1 581 ? 62.188 -60.938 -11.039 1 24.83 581 ARG A CA 1
ATOM 4580 C C . ARG A 1 581 ? 61.062 -61.031 -12.062 1 24.83 581 ARG A C 1
ATOM 4582 O O . ARG A 1 581 ? 60.219 -60.125 -12.125 1 24.83 581 ARG A O 1
ATOM 4589 N N . ASP A 1 582 ? 61.188 -61.781 -13.195 1 25.53 582 ASP A N 1
ATOM 4590 C CA . ASP A 1 582 ? 60.594 -62.156 -14.484 1 25.53 582 ASP A CA 1
ATOM 4591 C C . ASP A 1 582 ? 59.125 -62.562 -14.312 1 25.53 582 ASP A C 1
ATOM 4593 O O . ASP A 1 582 ? 58.5 -63.094 -15.242 1 25.53 582 ASP A O 1
ATOM 4597 N N . ASP A 1 583 ? 58.625 -62.594 -13.062 1 24.2 583 ASP A N 1
ATOM 4598 C CA . ASP A 1 583 ? 57.469 -63.531 -13.117 1 24.2 583 ASP A CA 1
ATOM 4599 C C . ASP A 1 583 ? 56.406 -63 -14.055 1 24.2 583 ASP A C 1
ATOM 4601 O O . ASP A 1 583 ? 56.188 -61.781 -14.156 1 24.2 583 ASP A O 1
ATOM 4605 N N . GLN A 1 584 ? 55.875 -63.844 -14.992 1 23.36 584 GLN A N 1
ATOM 4606 C CA . GLN A 1 584 ? 54.969 -63.875 -16.141 1 23.36 584 GLN A CA 1
ATOM 4607 C C . GLN A 1 584 ? 53.594 -63.344 -15.773 1 23.36 584 GLN A C 1
ATOM 4609 O O . GLN A 1 584 ? 52.844 -63.969 -15.016 1 23.36 584 GLN A O 1
ATOM 4614 N N . ILE A 1 585 ? 53.594 -62.094 -15.297 1 23.75 585 ILE A N 1
ATOM 4615 C CA . ILE A 1 585 ? 52.312 -61.531 -14.875 1 23.75 585 ILE A CA 1
ATOM 4616 C C . ILE A 1 585 ? 51.281 -61.625 -16.016 1 23.75 585 ILE A C 1
ATOM 4618 O O . ILE A 1 585 ? 51.562 -61.156 -17.125 1 23.75 585 ILE A O 1
ATOM 4622 N N . SER A 1 586 ? 50.406 -62.656 -15.922 1 24.02 586 SER A N 1
ATOM 4623 C CA . SER A 1 586 ? 49.375 -63.031 -16.906 1 24.02 586 SER A CA 1
ATOM 4624 C C . SER A 1 586 ? 48.531 -61.812 -17.266 1 24.02 586 SER A C 1
ATOM 4626 O O . SER A 1 586 ? 48.219 -60.969 -16.406 1 24.02 586 SER A O 1
ATOM 4628 N N . PRO A 1 587 ? 48.406 -61.375 -18.578 1 24.38 587 PRO A N 1
ATOM 4629 C CA . PRO A 1 587 ? 47.812 -60.25 -19.281 1 24.38 587 PRO A CA 1
ATOM 4630 C C . PRO A 1 587 ? 46.344 -60.031 -18.969 1 24.38 587 PRO A C 1
ATOM 4632 O O . PRO A 1 587 ? 45.719 -59.125 -19.531 1 24.38 587 PRO A O 1
ATOM 4635 N N . HIS A 1 588 ? 45.562 -60.906 -18.328 1 22.83 588 HIS A N 1
ATOM 4636 C CA . HIS A 1 588 ? 44.219 -61.094 -18.828 1 22.83 588 HIS A CA 1
ATOM 4637 C C . HIS A 1 588 ? 43.344 -59.875 -18.484 1 22.83 588 HIS A C 1
ATOM 4639 O O . HIS A 1 588 ? 42.281 -59.688 -19.062 1 22.83 588 HIS A O 1
ATOM 4645 N N . MET A 1 589 ? 43.281 -59.438 -17.203 1 23.91 589 MET A N 1
ATOM 4646 C CA . MET A 1 589 ? 41.938 -58.969 -16.844 1 23.91 589 MET A CA 1
ATOM 4647 C C . MET A 1 589 ? 41.656 -57.594 -17.453 1 23.91 589 MET A C 1
ATOM 4649 O O . MET A 1 589 ? 42.25 -56.594 -17.031 1 23.91 589 MET A O 1
ATOM 4653 N N . VAL A 1 590 ? 41.469 -57.5 -18.797 1 26.14 590 VAL A N 1
ATOM 4654 C CA . VAL A 1 590 ? 41.062 -56.281 -19.484 1 26.14 590 VAL A CA 1
ATOM 4655 C C . VAL A 1 590 ? 39.812 -55.719 -18.828 1 26.14 590 VAL A C 1
ATOM 4657 O O . VAL A 1 590 ? 38.812 -56.438 -18.688 1 26.14 590 VAL A O 1
ATOM 4660 N N . PRO A 1 591 ? 39.938 -54.719 -17.953 1 27.64 591 PRO A N 1
ATOM 4661 C CA . PRO A 1 591 ? 38.719 -54.156 -17.312 1 27.64 591 PRO A CA 1
ATOM 4662 C C . PRO A 1 591 ? 37.625 -53.875 -18.312 1 27.64 591 PRO A C 1
ATOM 4664 O O . PRO A 1 591 ? 37.875 -53.469 -19.453 1 27.64 591 PRO A O 1
ATOM 4667 N N . ASP A 1 592 ? 36.469 -54.625 -18.234 1 27.45 592 ASP A N 1
ATOM 4668 C CA . ASP A 1 592 ? 35.312 -54.656 -19.125 1 27.45 592 ASP A CA 1
ATOM 4669 C C . ASP A 1 592 ? 34.812 -53.25 -19.453 1 27.45 592 ASP A C 1
ATOM 4671 O O . ASP A 1 592 ? 34.812 -52.375 -18.578 1 27.45 592 ASP A O 1
ATOM 4675 N N . ILE A 1 593 ? 34.781 -52.906 -20.75 1 29.03 593 ILE A N 1
ATOM 4676 C CA . ILE A 1 593 ? 34.281 -51.812 -21.594 1 29.03 593 ILE A CA 1
ATOM 4677 C C . ILE A 1 593 ? 32.875 -51.438 -21.188 1 29.03 593 ILE A C 1
ATOM 4679 O O . ILE A 1 593 ? 32.312 -50.469 -21.719 1 29.03 593 ILE A O 1
ATOM 4683 N N . GLU A 1 594 ? 32.156 -52.312 -20.438 1 30.8 594 GLU A N 1
ATOM 4684 C CA . GLU A 1 594 ? 30.734 -52.062 -20.266 1 30.8 594 GLU A CA 1
ATOM 4685 C C . GLU A 1 594 ? 30.5 -50.844 -19.422 1 30.8 594 GLU A C 1
ATOM 4687 O O . GLU A 1 594 ? 29.375 -50.312 -19.375 1 30.8 594 GLU A O 1
ATOM 4692 N N . SER A 1 595 ? 31.438 -50.5 -18.531 1 31.61 595 SER A N 1
ATOM 4693 C CA . SER A 1 595 ? 31.094 -49.406 -17.641 1 31.61 595 SER A CA 1
ATOM 4694 C C . SER A 1 595 ? 31.031 -48.094 -18.406 1 31.61 595 SER A C 1
ATOM 4696 O O . SER A 1 595 ? 30.547 -47.094 -17.875 1 31.61 595 SER A O 1
ATOM 4698 N N . ILE A 1 596 ? 31.797 -48.031 -19.547 1 31.31 596 ILE A N 1
ATOM 4699 C CA . ILE A 1 596 ? 31.75 -46.781 -20.328 1 31.31 596 ILE A CA 1
ATOM 4700 C C . ILE A 1 596 ? 30.375 -46.656 -21 1 31.31 596 ILE A C 1
ATOM 4702 O O . ILE A 1 596 ? 29.922 -45.562 -21.266 1 31.31 596 ILE A O 1
ATOM 4706 N N . ASP A 1 597 ? 29.75 -47.812 -21.391 1 30.55 597 ASP A N 1
ATOM 4707 C CA . ASP A 1 597 ? 28.484 -47.75 -22.109 1 30.55 597 ASP A CA 1
ATOM 4708 C C . ASP A 1 597 ? 27.391 -47.156 -21.234 1 30.55 597 ASP A C 1
ATOM 4710 O O . ASP A 1 597 ? 26.469 -46.5 -21.734 1 30.55 597 ASP A O 1
ATOM 4714 N N . ARG A 1 598 ? 27.359 -47.5 -19.984 1 31.34 598 ARG A N 1
ATOM 4715 C CA . ARG A 1 598 ? 26.297 -47 -19.125 1 31.34 598 ARG A CA 1
ATOM 4716 C C . ARG A 1 598 ? 26.375 -45.5 -18.984 1 31.34 598 ARG A C 1
ATOM 4718 O O . ARG A 1 598 ? 25.375 -44.844 -18.703 1 31.34 598 ARG A O 1
ATOM 4725 N N . ILE A 1 599 ? 27.562 -44.969 -18.984 1 31.77 599 ILE A N 1
ATOM 4726 C CA . ILE A 1 599 ? 27.672 -43.5 -18.969 1 31.77 599 ILE A CA 1
ATOM 4727 C C . ILE A 1 599 ? 27.109 -42.938 -20.281 1 31.77 599 ILE A C 1
ATOM 4729 O O . ILE A 1 599 ? 26.469 -41.875 -20.281 1 31.77 599 ILE A O 1
ATOM 4733 N N . GLN A 1 600 ? 27.312 -43.625 -21.5 1 30.86 600 GLN A N 1
ATOM 4734 C CA . GLN A 1 600 ? 26.781 -43.156 -22.781 1 30.86 600 GLN A CA 1
ATOM 4735 C C . GLN A 1 600 ? 25.25 -43.219 -22.797 1 30.86 600 GLN A C 1
ATOM 4737 O O . GLN A 1 600 ? 24.594 -42.375 -23.406 1 30.86 600 GLN A O 1
ATOM 4742 N N . GLN A 1 601 ? 24.672 -44.281 -22.297 1 30.3 601 GLN A N 1
ATOM 4743 C CA . GLN A 1 601 ? 23.203 -44.375 -22.328 1 30.3 601 GLN A CA 1
ATOM 4744 C C . GLN A 1 601 ? 22.578 -43.25 -21.484 1 30.3 601 GLN A C 1
ATOM 4746 O O . GLN A 1 601 ? 21.438 -42.875 -21.719 1 30.3 601 GLN A O 1
ATOM 4751 N N . MET A 1 602 ? 23.156 -42.969 -20.375 1 28.56 602 MET A N 1
ATOM 4752 C CA . MET A 1 602 ? 22.609 -41.875 -19.547 1 28.56 602 MET A CA 1
ATOM 4753 C C . MET A 1 602 ? 22.641 -40.562 -20.312 1 28.56 602 MET A C 1
ATOM 4755 O O . MET A 1 602 ? 21.766 -39.719 -20.109 1 28.56 602 MET A O 1
ATOM 4759 N N . VAL A 1 603 ? 23.672 -40.25 -21.203 1 31.95 603 VAL A N 1
ATOM 4760 C CA . VAL A 1 603 ? 23.719 -39.094 -22.062 1 31.95 603 VAL A CA 1
ATOM 4761 C C . VAL A 1 603 ? 22.656 -39.219 -23.156 1 31.95 603 VAL A C 1
ATOM 4763 O O . VAL A 1 603 ? 22.062 -38.219 -23.594 1 31.95 603 VAL A O 1
ATOM 4766 N N . GLN A 1 604 ? 22.359 -40.406 -23.719 1 30.72 604 GLN A N 1
ATOM 4767 C CA . GLN A 1 604 ? 21.469 -40.594 -24.875 1 30.72 604 GLN A CA 1
ATOM 4768 C C . GLN A 1 604 ? 20.031 -40.219 -24.516 1 30.72 604 GLN A C 1
ATOM 4770 O O . GLN A 1 604 ? 19.203 -40 -25.406 1 30.72 604 GLN A O 1
ATOM 4775 N N . GLY A 1 605 ? 19.516 -40.656 -23.375 1 28.98 605 GLY A N 1
ATOM 4776 C CA . GLY A 1 605 ? 18.109 -40.344 -23.141 1 28.98 605 GLY A CA 1
ATOM 4777 C C . GLY A 1 605 ? 17.797 -38.875 -23.219 1 28.98 605 GLY A C 1
ATOM 4778 O O . GLY A 1 605 ? 16.641 -38.469 -23.094 1 28.98 605 GLY A O 1
ATOM 4779 N N . PHE A 1 606 ? 18.766 -38.062 -22.875 1 29.11 606 PHE A N 1
ATOM 4780 C CA . PHE A 1 606 ? 18.547 -36.625 -22.984 1 29.11 606 PHE A CA 1
ATOM 4781 C C . PHE A 1 606 ? 18.688 -36.156 -24.438 1 29.11 606 PHE A C 1
ATOM 4783 O O . PHE A 1 606 ? 18.734 -34.969 -24.719 1 29.11 606 PHE A O 1
ATOM 4790 N N . GLU A 1 607 ? 19.156 -37.094 -25.516 1 28.27 607 GLU A N 1
ATOM 4791 C CA . GLU A 1 607 ? 19.438 -36.688 -26.891 1 28.27 607 GLU A CA 1
ATOM 4792 C C . GLU A 1 607 ? 18.156 -36.344 -27.641 1 28.27 607 GLU A C 1
ATOM 4794 O O . GLU A 1 607 ? 17.422 -37.25 -28.047 1 28.27 607 GLU A O 1
ATOM 4799 N N . SER A 1 608 ? 17.344 -35.531 -27.359 1 28.2 608 SER A N 1
ATOM 4800 C CA . SER A 1 608 ? 16.344 -35.25 -28.375 1 28.2 608 SER A CA 1
ATOM 4801 C C . SER A 1 608 ? 16.984 -35.031 -29.75 1 28.2 608 SER A C 1
ATOM 4803 O O . SER A 1 608 ? 18.141 -34.625 -29.828 1 28.2 608 SER A O 1
ATOM 4805 N N . PRO A 1 609 ? 16.562 -35.656 -30.844 1 25.48 609 PRO A N 1
ATOM 4806 C CA . PRO A 1 609 ? 17.094 -35.562 -32.188 1 25.48 609 PRO A CA 1
ATOM 4807 C C . PRO A 1 609 ? 17.5 -34.156 -32.594 1 25.48 609 PRO A C 1
ATOM 4809 O O . PRO A 1 609 ? 16.766 -33.219 -32.344 1 25.48 609 PRO A O 1
ATOM 4812 N N . VAL A 1 610 ? 18.781 -33.906 -32.656 1 28.19 610 VAL A N 1
ATOM 4813 C CA . VAL A 1 610 ? 19.391 -32.688 -33.156 1 28.19 610 VAL A CA 1
ATOM 4814 C C . VAL A 1 610 ? 18.953 -32.438 -34.594 1 28.19 610 VAL A C 1
ATOM 4816 O O . VAL A 1 610 ? 19.078 -33.344 -35.438 1 28.19 610 VAL A O 1
ATOM 4819 N N . PRO A 1 611 ? 18.078 -31.625 -34.969 1 27.84 611 PRO A N 1
ATOM 4820 C CA . PRO A 1 611 ? 17.812 -31.469 -36.406 1 27.84 611 PRO A CA 1
ATOM 4821 C C . PRO A 1 611 ? 19.094 -31.406 -37.219 1 27.84 611 PRO A C 1
ATOM 4823 O O . PRO A 1 611 ? 20.156 -31.109 -36.719 1 27.84 611 PRO A O 1
ATOM 4826 N N . ASP A 1 612 ? 19.266 -32.031 -38.312 1 27.09 612 ASP A N 1
ATOM 4827 C CA . ASP A 1 612 ? 20.297 -32.25 -39.312 1 27.09 612 ASP A CA 1
ATOM 4828 C C . ASP A 1 612 ? 20.938 -30.922 -39.688 1 27.09 612 ASP A C 1
ATOM 4830 O O . ASP A 1 612 ? 20.438 -30.203 -40.562 1 27.09 612 ASP A O 1
ATOM 4834 N N . PHE A 1 613 ? 21.516 -30.141 -38.75 1 26.34 613 PHE A N 1
ATOM 4835 C CA . PHE A 1 613 ? 22.219 -28.953 -39.219 1 26.34 613 PHE A CA 1
ATOM 4836 C C . PHE A 1 613 ? 23.453 -29.328 -40.031 1 26.34 613 PHE A C 1
ATOM 4838 O O . PHE A 1 613 ? 24.156 -30.281 -39.688 1 26.34 613 PHE A O 1
ATOM 4845 N N . ASN A 1 614 ? 23.469 -29.141 -41.312 1 26.64 614 ASN A N 1
ATOM 4846 C CA . ASN A 1 614 ? 24.609 -29.359 -42.188 1 26.64 614 ASN A CA 1
ATOM 4847 C C . ASN A 1 614 ? 25.891 -28.797 -41.594 1 26.64 614 ASN A C 1
ATOM 4849 O O . ASN A 1 614 ? 25.953 -27.625 -41.25 1 26.64 614 ASN A O 1
ATOM 4853 N N . PRO A 1 615 ? 26.906 -29.547 -41.094 1 29.33 615 PRO A N 1
ATOM 4854 C CA . PRO A 1 615 ? 28.188 -29.328 -40.406 1 29.33 615 PRO A CA 1
ATOM 4855 C C . PRO A 1 615 ? 29.047 -28.266 -41.094 1 29.33 615 PRO A C 1
ATOM 4857 O O . PRO A 1 615 ? 29.969 -27.734 -40.5 1 29.33 615 PRO A O 1
ATOM 4860 N N . GLN A 1 616 ? 29.047 -28.25 -42.406 1 29.5 616 GLN A N 1
ATOM 4861 C CA . GLN A 1 616 ? 30.031 -27.484 -43.188 1 29.5 616 GLN A CA 1
ATOM 4862 C C . GLN A 1 616 ? 29.969 -26 -42.844 1 29.5 616 GLN A C 1
ATOM 4864 O O . GLN A 1 616 ? 30.938 -25.266 -43.062 1 29.5 616 GLN A O 1
ATOM 4869 N N . ASP A 1 617 ? 28.797 -25.547 -42.594 1 29.11 617 ASP A N 1
ATOM 4870 C CA . ASP A 1 617 ? 28.656 -24.094 -42.5 1 29.11 617 ASP A CA 1
ATOM 4871 C C . ASP A 1 617 ? 29.219 -23.547 -41.188 1 29.11 617 ASP A C 1
ATOM 4873 O O . ASP A 1 617 ? 29.25 -22.344 -40.969 1 29.11 617 ASP A O 1
ATOM 4877 N N . PHE A 1 618 ? 29.359 -24.469 -40.094 1 27.48 618 PHE A N 1
ATOM 4878 C CA . PHE A 1 618 ? 29.875 -24.016 -38.812 1 27.48 618 PHE A CA 1
ATOM 4879 C C . PHE A 1 618 ? 31.391 -24.234 -38.719 1 27.48 618 PHE A C 1
ATOM 4881 O O . PHE A 1 618 ? 31.969 -24.109 -37.656 1 27.48 618 PHE A O 1
ATOM 4888 N N . VAL A 1 619 ? 32.031 -24.672 -39.562 1 29.05 619 VAL A N 1
ATOM 4889 C CA . VAL A 1 619 ? 33.469 -25 -39.5 1 29.05 619 VAL A CA 1
ATOM 4890 C C . VAL A 1 619 ? 34.25 -23.797 -39 1 29.05 619 VAL A C 1
ATOM 4892 O O . VAL A 1 619 ? 35.219 -23.938 -38.25 1 29.05 619 VAL A O 1
ATOM 4895 N N . ASP A 1 620 ? 33.938 -22.609 -39.438 1 28.92 620 ASP A N 1
ATOM 4896 C CA . ASP A 1 620 ? 34.906 -21.531 -39.25 1 28.92 620 ASP A CA 1
ATOM 4897 C C . ASP A 1 620 ? 34.719 -20.875 -37.875 1 28.92 620 ASP A C 1
ATOM 4899 O O . ASP A 1 620 ? 35.25 -19.797 -37.625 1 28.92 620 ASP A O 1
ATOM 4903 N N . PHE A 1 621 ? 33.625 -21.234 -37.156 1 27.17 621 PHE A N 1
ATOM 4904 C CA . PHE A 1 621 ? 33.406 -20.484 -35.938 1 27.17 621 PHE A CA 1
ATOM 4905 C C . PHE A 1 621 ? 34.219 -21.078 -34.781 1 27.17 621 PHE A C 1
ATOM 4907 O O . PHE A 1 621 ? 34.062 -22.25 -34.438 1 27.17 621 PHE A O 1
ATOM 4914 N N . ASP A 1 622 ? 35.438 -20.625 -34.531 1 27.88 622 ASP A N 1
ATOM 4915 C CA . ASP A 1 622 ? 36.375 -21.062 -33.5 1 27.88 622 ASP A CA 1
ATOM 4916 C C . ASP A 1 622 ? 35.75 -20.906 -32.094 1 27.88 622 ASP A C 1
ATOM 4918 O O . ASP A 1 622 ? 35.5 -19.781 -31.656 1 27.88 622 ASP A O 1
ATOM 4922 N N . PHE A 1 623 ? 34.969 -21.797 -31.594 1 27.86 623 PHE A N 1
ATOM 4923 C CA . PHE A 1 623 ? 34.281 -21.922 -30.312 1 27.86 623 PHE A CA 1
ATOM 4924 C C . PHE A 1 623 ? 35.281 -22.062 -29.172 1 27.86 623 PHE A C 1
ATOM 4926 O O . PHE A 1 623 ? 35.719 -23.172 -28.859 1 27.86 623 PHE A O 1
ATOM 4933 N N . ASN A 1 624 ? 36.281 -21.094 -29.031 1 30.66 624 ASN A N 1
ATOM 4934 C CA . ASN A 1 624 ? 37.156 -21.281 -27.875 1 30.66 624 ASN A CA 1
ATOM 4935 C C . ASN A 1 624 ? 36.375 -21.172 -26.578 1 30.66 624 ASN A C 1
ATOM 4937 O O . ASN A 1 624 ? 35.812 -20.125 -26.266 1 30.66 624 ASN A O 1
ATOM 4941 N N . VAL A 1 625 ? 35.969 -22.156 -25.891 1 31.33 625 VAL A N 1
ATOM 4942 C CA . VAL A 1 625 ? 35.25 -22.453 -24.688 1 31.33 625 VAL A CA 1
ATOM 4943 C C . VAL A 1 625 ? 35.75 -21.609 -23.531 1 31.33 625 VAL A C 1
ATOM 4945 O O . VAL A 1 625 ? 35.031 -21.328 -22.562 1 31.33 625 VAL A O 1
ATOM 4948 N N . ASN A 1 626 ? 37.031 -21.312 -23.484 1 29.31 626 ASN A N 1
ATOM 4949 C CA . ASN A 1 626 ? 37.688 -20.609 -22.406 1 29.31 626 ASN A CA 1
ATOM 4950 C C . ASN A 1 626 ? 37.406 -19.109 -22.469 1 29.31 626 ASN A C 1
ATOM 4952 O O . ASN A 1 626 ? 37.719 -18.375 -21.531 1 29.31 626 ASN A O 1
ATOM 4956 N N . ASP A 1 627 ? 37.562 -18.469 -23.656 1 29.67 627 ASP A N 1
ATOM 4957 C CA . ASP A 1 627 ? 37.438 -17.047 -23.922 1 29.67 627 ASP A CA 1
ATOM 4958 C C . ASP A 1 627 ? 36 -16.688 -24.266 1 29.67 627 ASP A C 1
ATOM 4960 O O . ASP A 1 627 ? 35.531 -16.984 -25.375 1 29.67 627 ASP A O 1
ATOM 4964 N N . MET A 1 628 ? 35.062 -16.734 -23.141 1 29.12 628 MET A N 1
ATOM 4965 C CA . MET A 1 628 ? 33.625 -16.547 -23.219 1 29.12 628 MET A CA 1
ATOM 4966 C C . MET A 1 628 ? 33.281 -15.156 -23.734 1 29.12 628 MET A C 1
ATOM 4968 O O . MET A 1 628 ? 32.156 -14.688 -23.594 1 29.12 628 MET A O 1
ATOM 4972 N N . SER A 1 629 ? 34.219 -14.469 -24.281 1 31.64 629 SER A N 1
ATOM 4973 C CA . SER A 1 629 ? 34.062 -13.148 -24.891 1 31.64 629 SER A CA 1
ATOM 4974 C C . SER A 1 629 ? 33.062 -13.18 -26.031 1 31.64 629 SER A C 1
ATOM 4976 O O . SER A 1 629 ? 32.531 -12.141 -26.422 1 31.64 629 SER A O 1
ATOM 4978 N N . TRP A 1 630 ? 33 -14.266 -26.688 1 30.58 630 TRP A N 1
ATOM 4979 C CA . TRP A 1 630 ? 32.188 -14.43 -27.891 1 30.58 630 TRP A CA 1
ATOM 4980 C C . TRP A 1 630 ? 30.688 -14.391 -27.562 1 30.58 630 TRP A C 1
ATOM 4982 O O . TRP A 1 630 ? 29.859 -14.141 -28.438 1 30.58 630 TRP A O 1
ATOM 4992 N N . LEU A 1 631 ? 30.234 -14.797 -26.328 1 28.33 631 LEU A N 1
ATOM 4993 C CA . LEU A 1 631 ? 28.875 -14.656 -25.859 1 28.33 631 LEU A CA 1
ATOM 4994 C C . LEU A 1 631 ? 28.438 -13.195 -25.875 1 28.33 631 LEU A C 1
ATOM 4996 O O . LEU A 1 631 ? 27.234 -12.898 -25.875 1 28.33 631 LEU A O 1
ATOM 5000 N N . ASN A 1 632 ? 29.328 -12.406 -25.828 1 29.56 632 ASN A N 1
ATOM 5001 C CA . ASN A 1 632 ? 29.078 -10.984 -26 1 29.56 632 ASN A CA 1
ATOM 5002 C C . ASN A 1 632 ? 28.688 -10.656 -27.438 1 29.56 632 ASN A C 1
ATOM 5004 O O . ASN A 1 632 ? 28.203 -9.555 -27.719 1 29.56 632 ASN A O 1
ATOM 5008 N N . ASP A 1 633 ? 29.25 -11.375 -28.438 1 28.22 633 ASP A N 1
ATOM 5009 C CA . ASP A 1 633 ? 29.125 -11 -29.844 1 28.22 633 ASP A CA 1
ATOM 5010 C C . ASP A 1 633 ? 27.859 -11.594 -30.469 1 28.22 633 ASP A C 1
ATOM 5012 O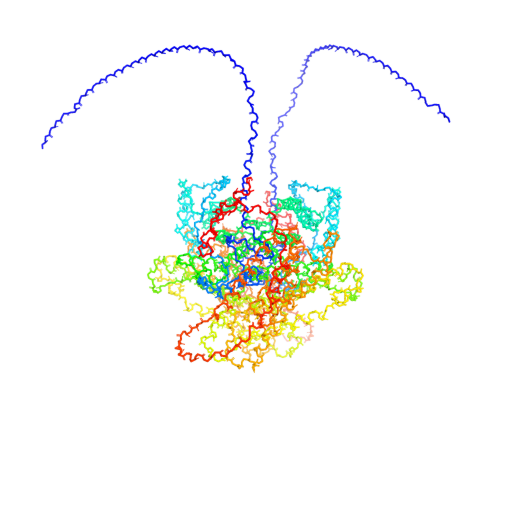 O . ASP A 1 633 ? 27.797 -11.805 -31.672 1 28.22 633 ASP A O 1
ATOM 5016 N N . ILE A 1 634 ? 26.969 -12.188 -29.734 1 27.83 634 ILE A N 1
ATOM 5017 C CA . ILE A 1 634 ? 25.781 -12.828 -30.266 1 27.83 634 ILE A CA 1
ATOM 5018 C C . ILE A 1 634 ? 24.922 -11.797 -31 1 27.83 634 ILE A C 1
ATOM 5020 O O . ILE A 1 634 ? 23.859 -12.117 -31.516 1 27.83 634 ILE A O 1
ATOM 5024 N N . GLN A 1 635 ? 25.281 -10.656 -31.172 1 27.81 635 GLN A N 1
ATOM 5025 C CA . GLN A 1 635 ? 24.609 -9.742 -32.094 1 27.81 635 GLN A CA 1
ATOM 5026 C C . GLN A 1 635 ? 24.656 -10.266 -33.5 1 27.81 635 GLN A C 1
ATOM 5028 O O . GLN A 1 635 ? 23.672 -10.188 -34.25 1 27.81 635 GLN A O 1
ATOM 5033 N N . GLY A 1 636 ? 25.734 -10.766 -33.969 1 27.98 636 GLY A N 1
ATOM 5034 C CA . GLY A 1 636 ? 25.969 -11.125 -35.344 1 27.98 636 GLY A CA 1
ATOM 5035 C C . GLY A 1 636 ? 25.297 -12.422 -35.75 1 27.98 636 GLY A C 1
ATOM 5036 O O . GLY A 1 636 ? 24.906 -12.594 -36.906 1 27.98 636 GLY A O 1
ATOM 5037 N N . VAL A 1 637 ? 25.25 -13.414 -35 1 28.34 637 VAL A N 1
ATOM 5038 C CA . VAL A 1 637 ? 24.719 -14.68 -35.469 1 28.34 637 VAL A CA 1
ATOM 5039 C C . VAL A 1 637 ? 23.203 -14.57 -35.656 1 28.34 637 VAL A C 1
ATOM 5041 O O . VAL A 1 637 ? 22.641 -15.164 -36.594 1 28.34 637 VAL A O 1
ATOM 5044 N N . TRP A 1 638 ? 22.5 -13.828 -34.938 1 24.45 638 TRP A N 1
ATOM 5045 C CA . TRP A 1 638 ? 21.062 -13.656 -35.156 1 24.45 638 TRP A CA 1
ATOM 5046 C C . TRP A 1 638 ? 20.797 -12.93 -36.469 1 24.45 638 TRP A C 1
ATOM 5048 O O . TRP A 1 638 ? 19.797 -13.18 -37.125 1 24.45 638 TRP A O 1
ATOM 5058 N N . GLU A 1 639 ? 21.688 -12.188 -37 1 27.72 639 GLU A N 1
ATOM 5059 C CA . GLU A 1 639 ? 21.469 -11.609 -38.312 1 27.72 639 GLU A CA 1
ATOM 5060 C C . GLU A 1 639 ? 21.5 -12.68 -39.406 1 27.72 639 GLU A C 1
ATOM 5062 O O . GLU A 1 639 ? 20.797 -12.578 -40.406 1 27.72 639 GLU A O 1
ATOM 5067 N N . LEU A 1 640 ? 22.234 -13.766 -39.281 1 25.88 640 LEU A N 1
ATOM 5068 C CA . LEU A 1 640 ? 22.391 -14.742 -40.344 1 25.88 640 LEU A CA 1
ATOM 5069 C C . LEU A 1 640 ? 21.141 -15.602 -40.469 1 25.88 640 LEU A C 1
ATOM 5071 O O . LEU A 1 640 ? 20.734 -15.953 -41.594 1 25.88 640 LEU A O 1
ATOM 5075 N N . LEU A 1 641 ? 20.453 -16.031 -39.406 1 23.66 641 LEU A N 1
ATOM 5076 C CA . LEU A 1 641 ? 19.344 -16.953 -39.656 1 23.66 641 LEU A CA 1
ATOM 5077 C C . LEU A 1 641 ? 18.156 -16.234 -40.25 1 23.66 641 LEU A C 1
ATOM 5079 O O . LEU A 1 641 ? 17.234 -16.875 -40.781 1 23.66 641 LEU A O 1
ATOM 5083 N N . ASN A 1 642 ? 17.953 -14.891 -40.125 1 22.53 642 ASN A N 1
ATOM 5084 C CA . ASN A 1 642 ? 16.875 -14.18 -40.812 1 22.53 642 ASN A CA 1
ATOM 5085 C C . ASN A 1 642 ? 17.266 -13.773 -42.219 1 22.53 642 ASN A C 1
ATOM 5087 O O . ASN A 1 642 ? 16.578 -12.977 -42.875 1 22.53 642 ASN A O 1
ATOM 5091 N N . GLU A 1 643 ? 18.391 -14.25 -42.75 1 22.95 643 GLU A N 1
ATOM 5092 C CA . GLU A 1 643 ? 18.422 -14.148 -44.219 1 22.95 643 GLU A CA 1
ATOM 5093 C C . GLU A 1 643 ? 17.766 -15.352 -44.875 1 22.95 643 GLU A C 1
ATOM 5095 O O . GLU A 1 643 ? 17.969 -16.484 -44.438 1 22.95 643 GLU A O 1
ATOM 5100 N N . MET B 1 1 ? 36.781 65.688 -39.656 1 17.84 1 MET B N 1
ATOM 5101 C CA . MET B 1 1 ? 35.688 66.375 -40.375 1 17.84 1 MET B CA 1
ATOM 5102 C C . MET B 1 1 ? 35.219 65.5 -41.562 1 17.84 1 MET B C 1
ATOM 5104 O O . MET B 1 1 ? 34.344 65.938 -42.344 1 17.84 1 MET B O 1
ATOM 5108 N N . GLY B 1 2 ? 35.875 64.5 -41.969 1 17.58 2 GLY B N 1
ATOM 5109 C CA . GLY B 1 2 ? 35.875 64.312 -43.406 1 17.58 2 GLY B CA 1
ATOM 5110 C C . GLY B 1 2 ? 34.531 63.875 -43.969 1 17.58 2 GLY B C 1
ATOM 5111 O O . GLY B 1 2 ? 33.688 63.438 -43.219 1 17.58 2 GLY B O 1
ATOM 5112 N N . THR B 1 3 ? 34.531 63.875 -45.281 1 16.8 3 THR B N 1
ATOM 5113 C CA . THR B 1 3 ? 33.75 64.25 -46.438 1 16.8 3 THR B CA 1
ATOM 5114 C C . THR B 1 3 ? 32.875 63.062 -46.875 1 16.8 3 THR B C 1
ATOM 5116 O O . THR B 1 3 ? 33.344 62.031 -47.312 1 16.8 3 THR B O 1
ATOM 5119 N N . GLN B 1 4 ? 31.703 62.844 -46.188 1 17.64 4 GLN B N 1
ATOM 5120 C CA . GLN B 1 4 ? 30.625 61.875 -46.062 1 17.64 4 GLN B CA 1
ATOM 5121 C C . GLN B 1 4 ? 29.797 61.781 -47.312 1 17.64 4 GLN B C 1
ATOM 5123 O O . GLN B 1 4 ? 28.906 62.625 -47.562 1 17.64 4 GLN B O 1
ATOM 5128 N N . PRO B 1 5 ? 30.5 61.219 -48.281 1 15.38 5 PRO B N 1
ATOM 5129 C CA . PRO B 1 5 ? 30.047 61.344 -49.656 1 15.38 5 PRO B CA 1
ATOM 5130 C C . PRO B 1 5 ? 28.656 60.75 -49.875 1 15.38 5 PRO B C 1
ATOM 5132 O O . PRO B 1 5 ? 28.25 59.844 -49.156 1 15.38 5 PRO B O 1
ATOM 5135 N N . ALA B 1 6 ? 28.109 61.25 -50.969 1 15.11 6 ALA B N 1
ATOM 5136 C CA . ALA B 1 6 ? 26.797 61.688 -51.406 1 15.11 6 ALA B CA 1
ATOM 5137 C C . ALA B 1 6 ? 25.922 60.5 -51.844 1 15.11 6 ALA B C 1
ATOM 5139 O O . ALA B 1 6 ? 24.969 60.156 -51.156 1 15.11 6 ALA B O 1
ATOM 5140 N N . ARG B 1 7 ? 25.688 60.406 -53.156 1 14.91 7 ARG B N 1
ATOM 5141 C CA . ARG B 1 7 ? 24.453 60.875 -53.781 1 14.91 7 ARG B CA 1
ATOM 5142 C C . ARG B 1 7 ? 23.516 59.719 -54.094 1 14.91 7 ARG B C 1
ATOM 5144 O O . ARG B 1 7 ? 23.922 58.562 -54.094 1 14.91 7 ARG B O 1
ATOM 5151 N N . ARG B 1 8 ? 22.672 59.938 -55.094 1 14.89 8 ARG B N 1
ATOM 5152 C CA . ARG B 1 8 ? 21.234 60.094 -55.281 1 14.89 8 ARG B CA 1
ATOM 5153 C C . ARG B 1 8 ? 20.641 58.812 -55.906 1 14.89 8 ARG B C 1
ATOM 5155 O O . ARG B 1 8 ? 19.672 58.25 -55.375 1 14.89 8 ARG B O 1
ATOM 5162 N N . PRO B 1 9 ? 20.516 58.812 -57.312 1 14.82 9 PRO B N 1
ATOM 5163 C CA . PRO B 1 9 ? 19.172 59.031 -57.875 1 14.82 9 PRO B CA 1
ATOM 5164 C C . PRO B 1 9 ? 18.453 57.719 -58.188 1 14.82 9 PRO B C 1
ATOM 5166 O O . PRO B 1 9 ? 19.062 56.625 -58.094 1 14.82 9 PRO B O 1
ATOM 5169 N N . SER B 1 10 ? 18.109 57.562 -59.562 1 14.27 10 SER B N 1
ATOM 5170 C CA . SER B 1 10 ? 16.828 57.656 -60.281 1 14.27 10 SER B CA 1
ATOM 5171 C C . SER B 1 10 ? 16.297 56.281 -60.625 1 14.27 10 SER B C 1
ATOM 5173 O O . SER B 1 10 ? 17 55.281 -60.438 1 14.27 10 SER B O 1
ATOM 5175 N N . ASN B 1 11 ? 16 56.094 -61.969 1 14.21 11 ASN B N 1
ATOM 5176 C CA . ASN B 1 11 ? 14.68 56 -62.562 1 14.21 11 ASN B CA 1
ATOM 5177 C C . ASN B 1 11 ? 14.289 54.531 -62.812 1 14.21 11 ASN B C 1
ATOM 5179 O O . ASN B 1 11 ? 13.211 54.094 -62.406 1 14.21 11 ASN B O 1
ATOM 5183 N N . PRO B 1 12 ? 14.625 53.938 -64.062 1 15.23 12 PRO B N 1
ATOM 5184 C CA . PRO B 1 12 ? 13.547 53.844 -65.062 1 15.23 12 PRO B CA 1
ATOM 5185 C C . PRO B 1 12 ? 12.789 52.531 -65 1 15.23 12 PRO B C 1
ATOM 5187 O O . PRO B 1 12 ? 13.289 51.562 -64.375 1 15.23 12 PRO B O 1
ATOM 5190 N N . PRO B 1 13 ? 11.875 52.406 -66.062 1 15.16 13 PRO B N 1
ATOM 5191 C CA . PRO B 1 13 ? 10.508 51.938 -66.312 1 15.16 13 PRO B CA 1
ATOM 5192 C C . PRO B 1 13 ? 10.438 50.438 -66.562 1 15.16 13 PRO B C 1
ATOM 5194 O O . PRO B 1 13 ? 9.68 49.719 -65.938 1 15.16 13 PRO B O 1
ATOM 5197 N N . SER B 1 14 ? 10.641 50.188 -67.938 1 14.3 14 SER B N 1
ATOM 5198 C CA . SER B 1 14 ? 9.531 49.75 -68.75 1 14.3 14 SER B CA 1
ATOM 5199 C C . SER B 1 14 ? 9.352 48.25 -68.75 1 14.3 14 SER B C 1
ATOM 5201 O O . SER B 1 14 ? 10.172 47.531 -68.125 1 14.3 14 SER B O 1
ATOM 5203 N N . GLN B 1 15 ? 9.328 47.75 -69.938 1 14.55 15 GLN B N 1
ATOM 5204 C CA . GLN B 1 15 ? 8.211 47.219 -70.75 1 14.55 15 GLN B CA 1
ATOM 5205 C C . GLN B 1 15 ? 8.156 45.688 -70.625 1 14.55 15 GLN B C 1
ATOM 5207 O O . GLN B 1 15 ? 9.125 45.062 -70.25 1 14.55 15 GLN B O 1
ATOM 5212 N N . PRO B 1 16 ? 7.645 45.219 -71.812 1 15.44 16 PRO B N 1
ATOM 5213 C CA . PRO B 1 16 ? 6.48 44.406 -72.125 1 15.44 16 PRO B CA 1
ATOM 5214 C C . PRO B 1 16 ? 6.785 42.906 -72.188 1 15.44 16 PRO B C 1
ATOM 5216 O O . PRO B 1 16 ? 6.141 42.156 -71.438 1 15.44 16 PRO B O 1
ATOM 5219 N N . HIS B 1 17 ? 6.848 42.5 -73.438 1 14.24 17 HIS B N 1
ATOM 5220 C CA . HIS B 1 17 ? 5.848 41.656 -74.125 1 14.24 17 HIS B CA 1
ATOM 5221 C C . HIS B 1 17 ? 6.246 40.188 -74.062 1 14.24 17 HIS B C 1
ATOM 5223 O O . HIS B 1 17 ? 5.457 39.344 -73.625 1 14.24 17 HIS B O 1
ATOM 5229 N N . ASN B 1 18 ? 7.047 39.906 -75.188 1 14.11 18 ASN B N 1
ATOM 5230 C CA . ASN B 1 18 ? 6.438 39.094 -76.188 1 14.11 18 ASN B CA 1
ATOM 5231 C C . ASN B 1 18 ? 6.57 37.625 -75.938 1 14.11 18 ASN B C 1
ATOM 5233 O O . ASN B 1 18 ? 5.566 36.906 -75.875 1 14.11 18 ASN B O 1
ATOM 5237 N N . SER B 1 19 ? 7.371 37.094 -76.812 1 14.34 19 SER B N 1
ATOM 5238 C CA . SER B 1 19 ? 6.93 36.188 -77.875 1 14.34 19 SER B CA 1
ATOM 5239 C C . SER B 1 19 ? 6.996 34.75 -77.438 1 14.34 19 SER B C 1
ATOM 5241 O O . SER B 1 19 ? 5.996 34.031 -77.5 1 14.34 19 SER B O 1
ATOM 5243 N N . SER B 1 20 ? 7.668 34.062 -78.312 1 14.78 20 SER B N 1
ATOM 5244 C CA . SER B 1 20 ? 7.207 33.094 -79.312 1 14.78 20 SER B CA 1
ATOM 5245 C C . SER B 1 20 ? 7.328 31.672 -78.75 1 14.78 20 SER B C 1
ATOM 5247 O O . SER B 1 20 ? 6.324 30.984 -78.562 1 14.78 20 SER B O 1
ATOM 5249 N N . PRO B 1 21 ? 7.93 30.953 -79.688 1 15.38 21 PRO B N 1
ATOM 5250 C CA . PRO B 1 21 ? 7.402 29.859 -80.5 1 15.38 21 PRO B CA 1
ATOM 5251 C C . PRO B 1 21 ? 7.637 28.484 -79.875 1 15.38 21 PRO B C 1
ATOM 5253 O O . PRO B 1 21 ? 6.688 27.75 -79.625 1 15.38 21 PRO B O 1
ATOM 5256 N N . SER B 1 22 ? 8.469 27.844 -80.625 1 14.98 22 SER B N 1
ATOM 5257 C CA . SER B 1 22 ? 8.18 26.672 -81.5 1 14.98 22 SER B CA 1
ATOM 5258 C C . SER B 1 22 ? 8.461 25.375 -80.75 1 14.98 22 SER B C 1
ATOM 5260 O O . SER B 1 22 ? 7.594 24.5 -80.625 1 14.98 22 SER B O 1
ATOM 5262 N N . THR B 1 23 ? 9.469 24.797 -81.25 1 14.79 23 THR B N 1
ATOM 5263 C CA . THR B 1 23 ? 9.391 23.578 -82.062 1 14.79 23 THR B CA 1
ATOM 5264 C C . THR B 1 23 ? 9.609 22.344 -81.188 1 14.79 23 THR B C 1
ATOM 5266 O O . THR B 1 23 ? 8.805 21.406 -81.188 1 14.79 23 THR B O 1
ATOM 5269 N N . SER B 1 24 ? 10.773 21.797 -81.5 1 14.68 24 SER B N 1
ATOM 5270 C CA . SER B 1 24 ? 10.906 20.516 -82.188 1 14.68 24 SER B CA 1
ATOM 5271 C C . SER B 1 24 ? 10.977 19.359 -81.188 1 14.68 24 SER B C 1
ATOM 5273 O O . SER B 1 24 ? 10.211 18.391 -81.312 1 14.68 24 SER B O 1
ATOM 5275 N N . THR B 1 25 ? 12.203 18.984 -81 1 15 25 THR B N 1
ATOM 5276 C CA . THR B 1 25 ? 12.633 17.703 -81.562 1 15 25 THR B CA 1
ATOM 5277 C C . THR B 1 25 ? 12.406 16.562 -80.562 1 15 25 THR B C 1
ATOM 5279 O O . THR B 1 25 ? 11.414 15.844 -80.688 1 15 25 THR B O 1
ATOM 5282 N N . PRO B 1 26 ? 13.531 15.805 -80.375 1 15.66 26 PRO B N 1
ATOM 5283 C CA . PRO B 1 26 ? 13.727 14.414 -80.812 1 15.66 26 PRO B CA 1
ATOM 5284 C C . PRO B 1 26 ? 13.43 13.414 -79.688 1 15.66 26 PRO B C 1
ATOM 5286 O O . PRO B 1 26 ? 12.688 12.453 -79.875 1 15.66 26 PRO B O 1
ATOM 5289 N N . GLY B 1 27 ? 14.398 13.234 -78.75 1 15.36 27 GLY B N 1
ATOM 5290 C CA . GLY B 1 27 ? 15.109 11.961 -78.688 1 15.36 27 GLY B CA 1
ATOM 5291 C C . GLY B 1 27 ? 14.461 10.953 -77.812 1 15.36 27 GLY B C 1
ATOM 5292 O O . GLY B 1 27 ? 13.648 11.32 -76.938 1 15.36 27 GLY B O 1
ATOM 5293 N N . SER B 1 28 ? 14.727 9.688 -78.062 1 16.34 28 SER B N 1
ATOM 5294 C CA . SER B 1 28 ? 14.203 8.328 -78 1 16.34 28 SER B CA 1
ATOM 5295 C C . SER B 1 28 ? 14.328 7.758 -76.625 1 16.34 28 SER B C 1
ATOM 5297 O O . SER B 1 28 ? 13.766 6.699 -76.312 1 16.34 28 SER B O 1
ATOM 5299 N N . ARG B 1 29 ? 15.383 8.266 -75.812 1 14.94 29 ARG B N 1
ATOM 5300 C CA . ARG B 1 29 ? 16.109 7.086 -75.375 1 14.94 29 ARG B CA 1
ATOM 5301 C C . ARG B 1 29 ? 15.234 6.242 -74.438 1 14.94 29 ARG B C 1
ATOM 5303 O O . ARG B 1 29 ? 15.078 5.039 -74.688 1 14.94 29 ARG B O 1
ATOM 5310 N N . ARG B 1 30 ? 15.75 6.262 -73.125 1 15.42 30 ARG B N 1
ATOM 5311 C CA . ARG B 1 30 ? 16.328 5.109 -72.438 1 15.42 30 ARG B CA 1
ATOM 5312 C C . ARG B 1 30 ? 15.242 4.328 -71.688 1 15.42 30 ARG B C 1
ATOM 5314 O O . ARG B 1 30 ? 14.211 4.887 -71.312 1 15.42 30 ARG B O 1
ATOM 5321 N N . GLN B 1 31 ? 15.727 3.094 -71.25 1 16.89 31 GLN B N 1
ATOM 5322 C CA . GLN B 1 31 ? 15.32 1.725 -70.938 1 16.89 31 GLN B CA 1
ATOM 5323 C C . GLN B 1 31 ? 14.578 1.645 -69.625 1 16.89 31 GLN B C 1
ATOM 5325 O O . GLN B 1 31 ? 14.758 2.504 -68.75 1 16.89 31 GLN B O 1
ATOM 5330 N N . ASP B 1 32 ? 13.852 0.562 -69.438 1 16.86 32 ASP B N 1
ATOM 5331 C CA . ASP B 1 32 ? 12.742 0.014 -68.625 1 16.86 32 ASP B CA 1
ATOM 5332 C C . ASP B 1 32 ? 13.156 -0.228 -67.188 1 16.86 32 ASP B C 1
ATOM 5334 O O . ASP B 1 32 ? 13.43 -1.364 -66.812 1 16.86 32 ASP B O 1
ATOM 5338 N N . ALA B 1 33 ? 13.992 0.716 -66.562 1 16.03 33 ALA B N 1
ATOM 5339 C CA . ALA B 1 33 ? 14.57 0.179 -65.312 1 16.03 33 ALA B CA 1
ATOM 5340 C C . ALA B 1 33 ? 13.492 -0.383 -64.375 1 16.03 33 ALA B C 1
ATOM 5342 O O . ALA B 1 33 ? 12.453 0.256 -64.188 1 16.03 33 ALA B O 1
ATOM 5343 N N . HIS B 1 34 ? 13.742 -1.646 -63.938 1 17.31 34 HIS B N 1
ATOM 5344 C CA . HIS B 1 34 ? 13.086 -2.721 -63.219 1 17.31 34 HIS B CA 1
ATOM 5345 C C . HIS B 1 34 ? 12.766 -2.295 -61.781 1 17.31 34 HIS B C 1
ATOM 5347 O O . HIS B 1 34 ? 13.492 -1.503 -61.188 1 17.31 34 HIS B O 1
ATOM 5353 N N . GLY B 1 35 ? 11.547 -2.506 -61.281 1 17.8 35 GLY B N 1
ATOM 5354 C CA . GLY B 1 35 ? 10.727 -2.189 -60.125 1 17.8 35 GLY B CA 1
ATOM 5355 C C . GLY B 1 35 ? 11.258 -2.773 -58.844 1 17.8 35 GLY B C 1
ATOM 5356 O O . GLY B 1 35 ? 11.109 -3.971 -58.562 1 17.8 35 GLY B O 1
ATOM 5357 N N . HIS B 1 36 ? 12.617 -2.51 -58.5 1 18.67 36 HIS B N 1
ATOM 5358 C CA . HIS B 1 36 ? 13.07 -3.172 -57.281 1 18.67 36 HIS B CA 1
ATOM 5359 C C . HIS B 1 36 ? 12.195 -2.795 -56.094 1 18.67 36 HIS B C 1
ATOM 5361 O O . HIS B 1 36 ? 11.945 -1.611 -55.844 1 18.67 36 HIS B O 1
ATOM 5367 N N . HIS B 1 37 ? 11.43 -3.736 -55.656 1 18.11 37 HIS B N 1
ATOM 5368 C CA . HIS B 1 37 ? 10.523 -3.773 -54.5 1 18.11 37 HIS B CA 1
ATOM 5369 C C . HIS B 1 37 ? 11.266 -3.465 -53.219 1 18.11 37 HIS B C 1
ATOM 5371 O O . HIS B 1 37 ? 12.227 -4.148 -52.875 1 18.11 37 HIS B O 1
ATOM 5377 N N . LYS B 1 38 ? 11.5 -2.264 -52.812 1 20.23 38 LYS B N 1
ATOM 5378 C CA . LYS B 1 38 ? 12.094 -1.9 -51.531 1 20.23 38 LYS B CA 1
ATOM 5379 C C . LYS B 1 38 ? 11.391 -2.604 -50.375 1 20.23 38 LYS B C 1
ATOM 5381 O O . LYS B 1 38 ? 10.188 -2.41 -50.188 1 20.23 38 LYS B O 1
ATOM 5386 N N . ALA B 1 39 ? 11.945 -3.725 -50 1 22.27 39 ALA B N 1
ATOM 5387 C CA . ALA B 1 39 ? 11.664 -4.516 -48.812 1 22.27 39 ALA B CA 1
ATOM 5388 C C . ALA B 1 39 ? 11.664 -3.639 -47.562 1 22.27 39 ALA B C 1
ATOM 5390 O O . ALA B 1 39 ? 12.625 -2.908 -47.312 1 22.27 39 ALA B O 1
ATOM 5391 N N . GLY B 1 40 ? 10.586 -3.18 -47.188 1 20.94 40 GLY B N 1
ATOM 5392 C CA . GLY B 1 40 ? 10.297 -2.398 -46 1 20.94 40 GLY B CA 1
ATOM 5393 C C . GLY B 1 40 ? 11.078 -2.863 -44.781 1 20.94 40 GLY B C 1
ATOM 5394 O O . GLY B 1 40 ? 11.242 -4.066 -44.562 1 20.94 40 GLY B O 1
ATOM 5395 N N . VAL B 1 41 ? 12.07 -2.156 -44.375 1 25.12 41 VAL B N 1
ATOM 5396 C CA . VAL B 1 41 ? 12.891 -2.322 -43.188 1 25.12 41 VAL B CA 1
ATOM 5397 C C . VAL B 1 41 ? 11.992 -2.561 -41.969 1 25.12 41 VAL B C 1
ATOM 5399 O O . VAL B 1 41 ? 11.141 -1.727 -41.656 1 25.12 41 VAL B O 1
ATOM 5402 N N . SER B 1 42 ? 11.547 -3.805 -41.812 1 23.94 42 SER B N 1
ATOM 5403 C CA . SER B 1 42 ? 10.906 -4.207 -40.562 1 23.94 42 SER B CA 1
ATOM 5404 C C . SER B 1 42 ? 11.664 -3.684 -39.344 1 23.94 42 SER B C 1
ATOM 5406 O O . SER B 1 42 ? 12.867 -3.914 -39.219 1 23.94 42 SER B O 1
ATOM 5408 N N . LEU B 1 43 ? 11.422 -2.455 -39 1 26.39 43 LEU B N 1
ATOM 5409 C CA . LEU B 1 43 ? 11.969 -1.929 -37.75 1 26.39 43 LEU B CA 1
ATOM 5410 C C . LEU B 1 43 ? 12.016 -3.01 -36.656 1 26.39 43 LEU B C 1
ATOM 5412 O O . LEU B 1 43 ? 11.023 -3.709 -36.438 1 26.39 43 LEU B O 1
ATOM 5416 N N . PRO B 1 44 ? 13.117 -3.615 -36.5 1 28.09 44 PRO B N 1
ATOM 5417 C CA . PRO B 1 44 ? 13.18 -4.617 -35.438 1 28.09 44 PRO B CA 1
ATOM 5418 C C . PRO B 1 44 ? 12.578 -4.117 -34.125 1 28.09 44 PRO B C 1
ATOM 5420 O O . PRO B 1 44 ? 12.844 -2.986 -33.719 1 28.09 44 PRO B O 1
ATOM 5423 N N . SER B 1 45 ? 11.32 -4.32 -33.844 1 28.83 45 SER B N 1
ATOM 5424 C CA . SER B 1 45 ? 10.695 -4.121 -32.562 1 28.83 45 SER B CA 1
ATOM 5425 C C . SER B 1 45 ? 11.617 -4.559 -31.422 1 28.83 45 SER B C 1
ATOM 5427 O O . SER B 1 45 ? 11.961 -5.738 -31.312 1 28.83 45 SER B O 1
ATOM 5429 N N . THR B 1 46 ? 12.672 -3.863 -31.172 1 32.41 46 THR B N 1
ATOM 5430 C CA . THR B 1 46 ? 13.414 -4.102 -29.938 1 32.41 46 THR B CA 1
ATOM 5431 C C . THR B 1 46 ? 12.469 -4.438 -28.797 1 32.41 46 THR B C 1
ATOM 5433 O O . THR B 1 46 ? 11.688 -3.59 -28.359 1 32.41 46 THR B O 1
ATOM 5436 N N . SER B 1 47 ? 11.938 -5.523 -28.75 1 35.56 47 SER B N 1
ATOM 5437 C CA . SER B 1 47 ? 11.047 -5.996 -27.703 1 35.56 47 SER B CA 1
ATOM 5438 C C . SER B 1 47 ? 11.586 -5.66 -26.312 1 35.56 47 SER B C 1
ATOM 5440 O O . SER B 1 47 ? 12.727 -6.008 -26 1 35.56 47 SER B O 1
ATOM 5442 N N . PRO B 1 48 ? 11.281 -4.57 -25.734 1 42.44 48 PRO B N 1
ATOM 5443 C CA . PRO B 1 48 ? 11.648 -4.332 -24.328 1 42.44 48 PRO B CA 1
ATOM 5444 C C . PRO B 1 48 ? 11.781 -5.625 -23.531 1 42.44 48 PRO B C 1
ATOM 5446 O O . PRO B 1 48 ? 11.164 -6.637 -23.875 1 42.44 48 PRO B O 1
ATOM 5449 N N . SER B 1 49 ? 12.914 -5.934 -22.938 1 49.5 49 SER B N 1
ATOM 5450 C CA . SER B 1 49 ? 13.219 -7.09 -22.109 1 49.5 49 SER B CA 1
ATOM 5451 C C . SER B 1 49 ? 12 -7.527 -21.297 1 49.5 49 SER B C 1
ATOM 5453 O O . SER B 1 49 ? 11.562 -6.82 -20.391 1 49.5 49 SER B O 1
ATOM 5455 N N . ALA B 1 50 ? 11.102 -8.281 -21.844 1 61.88 50 ALA B N 1
ATOM 5456 C CA . ALA B 1 50 ? 9.812 -8.781 -21.359 1 61.88 50 ALA B CA 1
ATOM 5457 C C . ALA B 1 50 ? 9.992 -9.664 -20.125 1 61.88 50 ALA B C 1
ATOM 5459 O O . ALA B 1 50 ? 10.836 -10.562 -20.125 1 61.88 50 ALA B O 1
ATOM 5460 N N . ILE B 1 51 ? 9.789 -9.195 -18.938 1 72.12 51 ILE B N 1
ATOM 5461 C CA . ILE B 1 51 ? 9.703 -9.938 -17.688 1 72.12 51 ILE B CA 1
ATOM 5462 C C . ILE B 1 51 ? 8.266 -10.422 -17.469 1 72.12 51 ILE B C 1
ATOM 5464 O O . ILE B 1 51 ? 7.312 -9.672 -17.688 1 72.12 51 ILE B O 1
ATOM 5468 N N . ASP B 1 52 ? 8.195 -11.664 -17.141 1 78.88 52 ASP B N 1
ATOM 5469 C CA . ASP B 1 52 ? 6.883 -12.266 -16.922 1 78.88 52 ASP B CA 1
ATOM 5470 C C . ASP B 1 52 ? 6.316 -11.852 -15.562 1 78.88 52 ASP B C 1
ATOM 5472 O O . ASP B 1 52 ? 7.047 -11.797 -14.57 1 78.88 52 ASP B O 1
ATOM 5476 N N . SER B 1 53 ? 5.074 -11.703 -15.5 1 80.12 53 SER B N 1
ATOM 5477 C CA . SER B 1 53 ? 4.414 -11.219 -14.289 1 80.12 53 SER B CA 1
ATOM 5478 C C . SER B 1 53 ? 4.426 -12.281 -13.195 1 80.12 53 SER B C 1
ATOM 5480 O O . SER B 1 53 ? 4.449 -11.953 -12.008 1 80.12 53 SER B O 1
ATOM 5482 N N . MET B 1 54 ? 4.434 -13.562 -13.617 1 79.5 54 MET B N 1
ATOM 5483 C CA . MET B 1 54 ? 4.301 -14.609 -12.609 1 79.5 54 MET B CA 1
ATOM 5484 C C . MET B 1 54 ? 5.66 -15.203 -12.258 1 79.5 54 MET B C 1
ATOM 5486 O O . MET B 1 54 ? 5.98 -15.375 -11.078 1 79.5 54 MET B O 1
ATOM 5490 N N . THR B 1 55 ? 6.527 -15.422 -13.195 1 76.81 55 THR B N 1
ATOM 5491 C CA . THR B 1 55 ? 7.766 -16.141 -12.945 1 76.81 55 THR B CA 1
ATOM 5492 C C . THR B 1 55 ? 8.914 -15.18 -12.664 1 76.81 55 THR B C 1
ATOM 5494 O O . THR B 1 55 ? 9.93 -15.57 -12.078 1 76.81 55 THR B O 1
ATOM 5497 N N . ALA B 1 56 ? 8.781 -13.977 -13.102 1 76.38 56 ALA B N 1
ATOM 5498 C CA . ALA B 1 56 ? 9.812 -12.953 -12.93 1 76.38 56 ALA B CA 1
ATOM 5499 C C . ALA B 1 56 ? 11.133 -13.398 -13.547 1 76.38 56 ALA B C 1
ATOM 5501 O O . ALA B 1 56 ? 12.203 -13.094 -13.023 1 76.38 56 ALA B O 1
ATOM 5502 N N . VAL B 1 57 ? 11.133 -14.297 -14.508 1 71.5 57 VAL B N 1
ATOM 5503 C CA . VAL B 1 57 ? 12.328 -14.758 -15.203 1 71.5 57 VAL B CA 1
ATOM 5504 C C . VAL B 1 57 ? 12.68 -13.789 -16.328 1 71.5 57 VAL B C 1
ATOM 5506 O O . VAL B 1 57 ? 11.797 -13.312 -17.047 1 71.5 57 VAL B O 1
ATOM 5509 N N . PHE B 1 58 ? 13.953 -13.422 -16.312 1 65.81 58 PHE B N 1
ATOM 5510 C CA . PHE B 1 58 ? 14.43 -12.453 -17.297 1 65.81 58 PHE B CA 1
ATOM 5511 C C . PHE B 1 58 ? 15.25 -13.141 -18.391 1 65.81 58 PHE B C 1
ATOM 5513 O O . PHE B 1 58 ? 15.805 -14.219 -18.156 1 65.81 58 PHE B O 1
ATOM 5520 N N . ASP B 1 59 ? 15.016 -12.422 -19.438 1 60.12 59 ASP B N 1
ATOM 5521 C CA . ASP B 1 59 ? 15.922 -12.883 -20.5 1 60.12 59 ASP B CA 1
ATOM 5522 C C . ASP B 1 59 ? 17.375 -12.633 -20.109 1 60.12 59 ASP B C 1
ATOM 5524 O O . ASP B 1 59 ? 17.703 -11.609 -19.5 1 60.12 59 ASP B O 1
ATOM 5528 N N . GLU B 1 60 ? 18.094 -13.641 -20.156 1 55.44 60 GLU B N 1
ATOM 5529 C CA . GLU B 1 60 ? 19.516 -13.508 -19.828 1 55.44 60 GLU B CA 1
ATOM 5530 C C . GLU B 1 60 ? 20.094 -12.25 -20.469 1 55.44 60 GLU B C 1
ATOM 5532 O O . GLU B 1 60 ? 19.875 -11.977 -21.641 1 55.44 60 GLU B O 1
ATOM 5537 N N . GLY B 1 61 ? 20.766 -11.375 -19.828 1 50.38 61 GLY B N 1
ATOM 5538 C CA . GLY B 1 61 ? 21.391 -10.148 -20.312 1 50.38 61 GLY B CA 1
ATOM 5539 C C . GLY B 1 61 ? 20.484 -8.93 -20.172 1 50.38 61 GLY B C 1
ATOM 5540 O O . GLY B 1 61 ? 20.922 -7.797 -20.375 1 50.38 61 GLY B O 1
ATOM 5541 N N . SER B 1 62 ? 19.266 -9.281 -19.938 1 55.59 62 SER B N 1
ATOM 5542 C CA . SER B 1 62 ? 18.375 -8.133 -19.812 1 55.59 62 SER B CA 1
ATOM 5543 C C . SER B 1 62 ? 18.266 -7.66 -18.375 1 55.59 62 SER B C 1
ATOM 5545 O O . SER B 1 62 ? 18.438 -8.445 -17.438 1 55.59 62 SER B O 1
ATOM 5547 N N . SER B 1 63 ? 18.703 -6.441 -18.094 1 56.69 63 SER B N 1
ATOM 5548 C CA . SER B 1 63 ? 18.531 -5.852 -16.766 1 56.69 63 SER B CA 1
ATOM 5549 C C . SER B 1 63 ? 17.25 -5.035 -16.672 1 56.69 63 SER B C 1
ATOM 5551 O O . SER B 1 63 ? 16.891 -4.324 -17.625 1 56.69 63 SER B O 1
ATOM 5553 N N . THR B 1 64 ? 16.359 -5.59 -15.789 1 64.25 64 THR B N 1
ATOM 5554 C CA . THR B 1 64 ? 15.203 -4.734 -15.539 1 64.25 64 THR B CA 1
ATOM 5555 C C . THR B 1 64 ? 15.461 -3.809 -14.352 1 64.25 64 THR B C 1
ATOM 5557 O O . THR B 1 64 ? 16.266 -4.125 -13.477 1 64.25 64 THR B O 1
ATOM 5560 N N . GLY B 1 65 ? 15.078 -2.594 -14.398 1 68.62 65 GLY B N 1
ATOM 5561 C CA . GLY B 1 65 ? 15.188 -1.675 -13.273 1 68.62 65 GLY B CA 1
ATOM 5562 C C . GLY B 1 65 ? 14.219 -1.993 -12.148 1 68.62 65 GLY B C 1
ATOM 5563 O O . GLY B 1 65 ? 14.094 -1.226 -11.195 1 68.62 65 GLY B O 1
ATOM 5564 N N . GLU B 1 66 ? 13.594 -3.314 -12.266 1 80.69 66 GLU B N 1
ATOM 5565 C CA . GLU B 1 66 ? 12.609 -3.672 -11.25 1 80.69 66 GLU B CA 1
ATOM 5566 C C . GLU B 1 66 ? 13.195 -4.625 -10.219 1 80.69 66 GLU B C 1
ATOM 5568 O O . GLU B 1 66 ? 14.047 -5.457 -10.547 1 80.69 66 GLU B O 1
ATOM 5573 N N . PHE B 1 67 ? 12.766 -4.531 -8.984 1 83 67 PHE B N 1
ATOM 5574 C CA . PHE B 1 67 ? 13.203 -5.414 -7.902 1 83 67 PHE B CA 1
ATOM 5575 C C . PHE B 1 67 ? 12.281 -6.617 -7.777 1 83 67 PHE B C 1
ATOM 5577 O O . PHE B 1 67 ? 11.055 -6.469 -7.766 1 83 67 PHE B O 1
ATOM 5584 N N . PHE B 1 68 ? 12.867 -7.797 -7.684 1 79.75 68 PHE B N 1
ATOM 5585 C CA . PHE B 1 68 ? 12.18 -9.031 -7.348 1 79.75 68 PHE B CA 1
ATOM 5586 C C . PHE B 1 68 ? 12.859 -9.734 -6.176 1 79.75 68 PHE B C 1
ATOM 5588 O O . PHE B 1 68 ? 14.055 -10.023 -6.23 1 79.75 68 PHE B O 1
ATOM 5595 N N . GLY B 1 69 ? 12.164 -10.07 -5.137 1 79.56 69 GLY B N 1
ATOM 5596 C CA . GLY B 1 69 ? 12.719 -10.594 -3.9 1 79.56 69 GLY B CA 1
ATOM 5597 C C . GLY B 1 69 ? 12.969 -12.094 -3.945 1 79.56 69 GLY B C 1
ATOM 5598 O O . GLY B 1 69 ? 12.68 -12.742 -4.949 1 79.56 69 GLY B O 1
ATOM 5599 N N . LYS B 1 70 ? 13.391 -12.648 -2.863 1 80.06 70 LYS B N 1
ATOM 5600 C CA . LYS B 1 70 ? 13.914 -14.008 -2.752 1 80.06 70 LYS B CA 1
ATOM 5601 C C . LYS B 1 70 ? 12.812 -15.039 -2.98 1 80.06 70 LYS B C 1
ATOM 5603 O O . LYS B 1 70 ? 13.094 -16.172 -3.371 1 80.06 70 LYS B O 1
ATOM 5608 N N . SER B 1 71 ? 11.609 -14.656 -2.695 1 81.25 71 SER B N 1
ATOM 5609 C CA . SER B 1 71 ? 10.523 -15.625 -2.838 1 81.25 71 SER B CA 1
ATOM 5610 C C . SER B 1 71 ? 10.133 -15.805 -4.301 1 81.25 71 SER B C 1
ATOM 5612 O O . SER B 1 71 ? 9.43 -16.75 -4.648 1 81.25 71 SER B O 1
ATOM 5614 N N . SER B 1 72 ? 10.516 -14.805 -5.152 1 78.12 72 SER B N 1
ATOM 5615 C CA . SER B 1 72 ? 10.18 -14.914 -6.57 1 78.12 72 SER B CA 1
ATOM 5616 C C . SER B 1 72 ? 10.906 -16.078 -7.223 1 78.12 72 SER B C 1
ATOM 5618 O O . SER B 1 72 ? 12.023 -16.422 -6.824 1 78.12 72 SER B O 1
ATOM 5620 N N . ALA B 1 73 ? 10.297 -16.719 -8.164 1 78.62 73 ALA B N 1
ATOM 5621 C CA . ALA B 1 73 ? 10.898 -17.859 -8.852 1 78.62 73 ALA B CA 1
ATOM 5622 C C . ALA B 1 73 ? 12.18 -17.438 -9.57 1 78.62 73 ALA B C 1
ATOM 5624 O O . ALA B 1 73 ? 13.172 -18.188 -9.562 1 78.62 73 ALA B O 1
ATOM 5625 N N . GLY B 1 74 ? 12.156 -16.297 -10.141 1 80.5 74 GLY B N 1
ATOM 5626 C CA . GLY B 1 74 ? 13.344 -15.789 -10.82 1 80.5 74 GLY B CA 1
ATOM 5627 C C . GLY B 1 74 ? 14.523 -15.594 -9.883 1 80.5 74 GLY B C 1
ATOM 5628 O O . GLY B 1 74 ? 15.656 -15.961 -10.219 1 80.5 74 GLY B O 1
ATOM 5629 N N . SER B 1 75 ? 14.266 -15.039 -8.758 1 79.44 75 SER B N 1
ATOM 5630 C CA . SER B 1 75 ? 15.336 -14.805 -7.797 1 79.44 75 SER B CA 1
ATOM 5631 C C . SER B 1 75 ? 15.883 -16.109 -7.242 1 79.44 75 SER B C 1
ATOM 5633 O O . SER B 1 75 ? 17.078 -16.219 -6.969 1 79.44 75 SER B O 1
ATOM 5635 N N . PHE B 1 76 ? 15.078 -17.031 -7.031 1 81.38 76 PHE B N 1
ATOM 5636 C CA . PHE B 1 76 ? 15.539 -18.344 -6.586 1 81.38 76 PHE B CA 1
ATOM 5637 C C . PHE B 1 76 ? 16.453 -18.984 -7.629 1 81.38 76 PHE B C 1
ATOM 5639 O O . PHE B 1 76 ? 17.5 -19.547 -7.293 1 81.38 76 PHE B O 1
ATOM 5646 N N . THR B 1 77 ? 16.047 -18.859 -8.773 1 80.5 77 THR B N 1
ATOM 5647 C CA . THR B 1 77 ? 16.859 -19.359 -9.859 1 80.5 77 THR B CA 1
ATOM 5648 C C . THR B 1 77 ? 18.234 -18.688 -9.867 1 80.5 77 THR B C 1
ATOM 5650 O O . THR B 1 77 ? 19.266 -19.359 -10.047 1 80.5 77 THR B O 1
ATOM 5653 N N . ALA B 1 78 ? 18.203 -17.438 -9.688 1 76.88 78 ALA B N 1
ATOM 5654 C CA . ALA B 1 78 ? 19.469 -16.703 -9.633 1 76.88 78 ALA B CA 1
ATOM 5655 C C . ALA B 1 78 ? 20.328 -17.172 -8.477 1 76.88 78 ALA B C 1
ATOM 5657 O O . ALA B 1 78 ? 21.562 -17.234 -8.594 1 76.88 78 ALA B O 1
ATOM 5658 N N . GLN B 1 79 ? 19.719 -17.516 -7.398 1 75.62 79 GLN B N 1
ATOM 5659 C CA . GLN B 1 79 ? 20.438 -18.016 -6.23 1 75.62 79 GLN B CA 1
ATOM 5660 C C . GLN B 1 79 ? 21.109 -19.344 -6.535 1 75.62 79 GLN B C 1
ATOM 5662 O O . GLN B 1 79 ? 22.266 -19.562 -6.152 1 75.62 79 GLN B O 1
ATOM 5667 N N . ILE B 1 80 ? 20.391 -20.203 -7.184 1 75.56 80 ILE B N 1
ATOM 5668 C CA . ILE B 1 80 ? 20.922 -21.516 -7.527 1 75.56 80 ILE B CA 1
ATOM 5669 C C . ILE B 1 80 ? 22.062 -21.344 -8.539 1 75.56 80 ILE B C 1
ATOM 5671 O O . ILE B 1 80 ? 23.078 -22.031 -8.453 1 75.56 80 ILE B O 1
ATOM 5675 N N . LYS B 1 81 ? 21.859 -20.438 -9.422 1 76.12 81 LYS B N 1
ATOM 5676 C CA . LYS B 1 81 ? 22.906 -20.156 -10.406 1 76.12 81 LYS B CA 1
ATOM 5677 C C . LYS B 1 81 ? 24.188 -19.703 -9.734 1 76.12 81 LYS B C 1
ATOM 5679 O O . LYS B 1 81 ? 25.281 -20.156 -10.086 1 76.12 81 LYS B O 1
ATOM 5684 N N . LYS B 1 82 ? 24.047 -18.812 -8.852 1 76.31 82 LYS B N 1
ATOM 5685 C CA . LYS B 1 82 ? 25.203 -18.312 -8.117 1 76.31 82 LYS B CA 1
ATOM 5686 C C . LYS B 1 82 ? 25.906 -19.438 -7.371 1 76.31 82 LYS B C 1
ATOM 5688 O O . LYS B 1 82 ? 27.141 -19.5 -7.324 1 76.31 82 LYS B O 1
ATOM 5693 N N . ALA B 1 83 ? 25.156 -20.266 -6.816 1 72.38 83 ALA B N 1
ATOM 5694 C CA . ALA B 1 83 ? 25.703 -21.391 -6.074 1 72.38 83 ALA B CA 1
ATOM 5695 C C . ALA B 1 83 ? 26.484 -22.328 -6.996 1 72.38 83 ALA B C 1
ATOM 5697 O O . ALA B 1 83 ? 27.531 -22.859 -6.617 1 72.38 83 ALA B O 1
ATOM 5698 N N . ILE B 1 84 ? 25.984 -22.531 -8.125 1 74.5 84 ILE B N 1
ATOM 5699 C CA . ILE B 1 84 ? 26.656 -23.375 -9.109 1 74.5 84 ILE B CA 1
ATOM 5700 C C . ILE B 1 84 ? 27.969 -22.719 -9.539 1 74.5 84 ILE B C 1
ATOM 5702 O O . ILE B 1 84 ? 29 -23.391 -9.648 1 74.5 84 ILE B O 1
ATOM 5706 N N . ASP B 1 85 ? 27.922 -21.453 -9.688 1 75.5 85 ASP B N 1
ATOM 5707 C CA . ASP B 1 85 ? 29.109 -20.703 -10.102 1 75.5 85 ASP B CA 1
ATOM 5708 C C . ASP B 1 85 ? 30.203 -20.797 -9.039 1 75.5 85 ASP B C 1
ATOM 5710 O O . ASP B 1 85 ? 31.391 -20.938 -9.367 1 75.5 85 ASP B O 1
ATOM 5714 N N . VAL B 1 86 ? 29.812 -20.703 -7.828 1 73.31 86 VAL B N 1
ATOM 5715 C CA . VAL B 1 86 ? 30.75 -20.797 -6.723 1 73.31 86 VAL B CA 1
ATOM 5716 C C . VAL B 1 86 ? 31.406 -22.188 -6.727 1 73.31 86 VAL B C 1
ATOM 5718 O O . VAL B 1 86 ? 32.594 -22.328 -6.516 1 73.31 86 VAL B O 1
ATOM 5721 N N . ARG B 1 87 ? 30.672 -23.172 -6.973 1 72 87 ARG B N 1
ATOM 5722 C CA . ARG B 1 87 ? 31.172 -24.547 -6.984 1 72 87 ARG B CA 1
ATOM 5723 C C . ARG B 1 87 ? 32.094 -24.781 -8.164 1 72 87 ARG B C 1
ATOM 5725 O O . ARG B 1 87 ? 33.031 -25.594 -8.086 1 72 87 ARG B O 1
ATOM 5732 N N . LEU B 1 88 ? 31.859 -24.031 -9.219 1 72.38 88 LEU B N 1
ATOM 5733 C CA . LEU B 1 88 ? 32.688 -24.156 -10.422 1 72.38 88 LEU B CA 1
ATOM 5734 C C . LEU B 1 88 ? 33.938 -23.281 -10.328 1 72.38 88 LEU B C 1
ATOM 5736 O O . LEU B 1 88 ? 34.781 -23.297 -11.227 1 72.38 88 LEU B O 1
ATOM 5740 N N . GLY B 1 89 ? 34.281 -22.766 -9.086 1 66.56 89 GLY B N 1
ATOM 5741 C CA . GLY B 1 89 ? 35.438 -21.922 -8.875 1 66.56 89 GLY B CA 1
ATOM 5742 C C . GLY B 1 89 ? 35.406 -20.609 -9.633 1 66.56 89 GLY B C 1
ATOM 5743 O O . GLY B 1 89 ? 36.438 -19.984 -9.891 1 66.56 89 GLY B O 1
ATOM 5744 N N . ARG B 1 90 ? 34.562 -20.453 -10.32 1 60.44 90 ARG B N 1
ATOM 5745 C CA . ARG B 1 90 ? 34.438 -19.172 -11.016 1 60.44 90 ARG B CA 1
ATOM 5746 C C . ARG B 1 90 ? 34.25 -18.031 -10.023 1 60.44 90 ARG B C 1
ATOM 5748 O O . ARG B 1 90 ? 33.594 -18.203 -9 1 60.44 90 ARG B O 1
ATOM 5755 N N . PRO B 1 91 ? 35.375 -17.109 -9.992 1 48.84 91 PRO B N 1
ATOM 5756 C CA . PRO B 1 91 ? 35.25 -16.031 -9.008 1 48.84 91 PRO B CA 1
ATOM 5757 C C . PRO B 1 91 ? 33.812 -15.516 -8.883 1 48.84 91 PRO B C 1
ATOM 5759 O O . PRO B 1 91 ? 33.125 -15.344 -9.891 1 48.84 91 PRO B O 1
ATOM 5762 N N . ALA B 1 92 ? 33.312 -15.961 -7.828 1 46 92 ALA B N 1
ATOM 5763 C CA . ALA B 1 92 ? 32.062 -15.25 -7.496 1 46 92 ALA B CA 1
ATOM 5764 C C . ALA B 1 92 ? 32.156 -13.789 -7.922 1 46 92 ALA B C 1
ATOM 5766 O O . ALA B 1 92 ? 32.969 -13.023 -7.402 1 46 92 ALA B O 1
ATOM 5767 N N . THR B 1 93 ? 32.312 -13.422 -9.109 1 39.5 93 THR B N 1
ATOM 5768 C CA . THR B 1 93 ? 32.219 -11.969 -9.18 1 39.5 93 THR B CA 1
ATOM 5769 C C . THR B 1 93 ? 31.516 -11.406 -7.949 1 39.5 93 THR B C 1
ATOM 5771 O O . THR B 1 93 ? 30.469 -11.914 -7.555 1 39.5 93 THR B O 1
ATOM 5774 N N . ASN B 1 94 ? 32.25 -10.922 -6.98 1 35.09 94 ASN B N 1
ATOM 5775 C CA . ASN B 1 94 ? 31.766 -10.219 -5.793 1 35.09 94 ASN B CA 1
ATOM 5776 C C . ASN B 1 94 ? 30.375 -9.641 -6.008 1 35.09 94 ASN B C 1
ATOM 5778 O O . ASN B 1 94 ? 30.203 -8.422 -6.082 1 35.09 94 ASN B O 1
ATOM 5782 N N . SER B 1 95 ? 29.703 -10.023 -6.953 1 35.94 95 SER B N 1
ATOM 5783 C CA . SER B 1 95 ? 28.375 -9.438 -6.859 1 35.94 95 SER B CA 1
ATOM 5784 C C . SER B 1 95 ? 27.719 -9.773 -5.523 1 35.94 95 SER B C 1
ATOM 5786 O O . SER B 1 95 ? 27.531 -10.945 -5.195 1 35.94 95 SER B O 1
ATOM 5788 N N . GLN B 1 96 ? 27.969 -9.148 -4.434 1 33.97 96 GLN B N 1
ATOM 5789 C CA . GLN B 1 96 ? 27.328 -9.125 -3.125 1 33.97 96 GLN B CA 1
ATOM 5790 C C . GLN B 1 96 ? 25.953 -9.789 -3.172 1 33.97 96 GLN B C 1
ATOM 5792 O O . GLN B 1 96 ? 25.234 -9.68 -4.172 1 33.97 96 GLN B O 1
ATOM 5797 N N . ASP B 1 97 ? 25.719 -10.875 -2.414 1 37.78 97 ASP B N 1
ATOM 5798 C CA . ASP B 1 97 ? 24.547 -11.656 -2.051 1 37.78 97 ASP B CA 1
ATOM 5799 C C . ASP B 1 97 ? 23.266 -10.844 -2.236 1 37.78 97 ASP B C 1
ATOM 5801 O O . ASP B 1 97 ? 22.281 -11.031 -1.508 1 37.78 97 ASP B O 1
ATOM 5805 N N . ASN B 1 98 ? 23.391 -9.547 -2.648 1 36.28 98 ASN B N 1
ATOM 5806 C CA . ASN B 1 98 ? 22.188 -8.711 -2.654 1 36.28 98 ASN B CA 1
ATOM 5807 C C . ASN B 1 98 ? 21.109 -9.273 -3.574 1 36.28 98 ASN B C 1
ATOM 5809 O O . ASN B 1 98 ? 21.406 -9.742 -4.676 1 36.28 98 ASN B O 1
ATOM 5813 N N . PRO B 1 99 ? 20.188 -9.789 -3.125 1 40.78 99 PRO B N 1
ATOM 5814 C CA . PRO B 1 99 ? 19.062 -10.078 -4.023 1 40.78 99 PRO B CA 1
ATOM 5815 C C . PRO B 1 99 ? 19.156 -9.328 -5.348 1 40.78 99 PRO B C 1
ATOM 5817 O O . PRO B 1 99 ? 19.766 -8.258 -5.414 1 40.78 99 PRO B O 1
ATOM 5820 N N . SER B 1 100 ? 19.281 -10.133 -6.43 1 37.44 100 SER B N 1
ATOM 5821 C CA . SER B 1 100 ? 19.438 -9.711 -7.816 1 37.44 100 SER B CA 1
ATOM 5822 C C . SER B 1 100 ? 18.812 -8.336 -8.047 1 37.44 100 SER B C 1
ATOM 5824 O O . SER B 1 100 ? 17.609 -8.219 -8.25 1 37.44 100 SER B O 1
ATOM 5826 N N . CYS B 1 101 ? 19.125 -7.434 -7.223 1 35.34 101 CYS B N 1
ATOM 5827 C CA . CYS B 1 101 ? 19.047 -6.195 -7.988 1 35.34 101 CYS B CA 1
ATOM 5828 C C . CYS B 1 101 ? 19.984 -6.242 -9.188 1 35.34 101 CYS B C 1
ATOM 5830 O O . CYS B 1 101 ? 21.203 -6.305 -9.031 1 35.34 101 CYS B O 1
ATOM 5832 N N . VAL B 1 102 ? 19.906 -7.156 -10.195 1 31.52 102 VAL B N 1
ATOM 5833 C CA . VAL B 1 102 ? 20.719 -6.945 -11.391 1 31.52 102 VAL B CA 1
ATOM 5834 C C . VAL B 1 102 ? 21.219 -5.504 -11.422 1 31.52 102 VAL B C 1
ATOM 5836 O O . VAL B 1 102 ? 20.438 -4.562 -11.328 1 31.52 102 VAL B O 1
ATOM 5839 N N . SER B 1 103 ? 22.422 -5.41 -10.891 1 30.83 103 SER B N 1
ATOM 5840 C CA . SER B 1 103 ? 23.172 -4.16 -10.953 1 30.83 103 SER B CA 1
ATOM 5841 C C . SER B 1 103 ? 22.875 -3.402 -12.242 1 30.83 103 SER B C 1
ATOM 5843 O O . SER B 1 103 ? 23.109 -3.918 -13.336 1 30.83 103 SER B O 1
ATOM 5845 N N . ARG B 1 104 ? 22.062 -2.578 -12.141 1 31.06 104 ARG B N 1
ATOM 5846 C CA . ARG B 1 104 ? 22.078 -1.541 -13.172 1 31.06 104 ARG B CA 1
ATOM 5847 C C . ARG B 1 104 ? 23.484 -1.005 -13.383 1 31.06 104 ARG B C 1
ATOM 5849 O O . ARG B 1 104 ? 24.109 -0.495 -12.453 1 31.06 104 ARG B O 1
ATOM 5856 N N . SER B 1 105 ? 24.484 -1.657 -13.977 1 26.55 105 SER B N 1
ATOM 5857 C CA . SER B 1 105 ? 25.344 -0.581 -14.461 1 26.55 105 SER B CA 1
ATOM 5858 C C . SER B 1 105 ? 24.578 0.723 -14.602 1 26.55 105 SER B C 1
ATOM 5860 O O . SER B 1 105 ? 23.484 0.739 -15.18 1 26.55 105 SER B O 1
ATOM 5862 N N . ALA B 1 106 ? 24.688 1.454 -13.602 1 27 106 ALA B N 1
ATOM 5863 C CA . ALA B 1 106 ? 24.422 2.857 -13.914 1 27 106 ALA B CA 1
ATOM 5864 C C . ALA B 1 106 ? 24.828 3.188 -15.344 1 27 106 ALA B C 1
ATOM 5866 O O . ALA B 1 106 ? 25.672 4.047 -15.578 1 27 106 ALA B O 1
ATOM 5867 N N . GLY B 1 107 ? 25.344 2.176 -16.156 1 25.78 107 GLY B N 1
ATOM 5868 C CA . GLY B 1 107 ? 25.594 2.73 -17.469 1 25.78 107 GLY B CA 1
ATOM 5869 C C . GLY B 1 107 ? 24.594 3.785 -17.875 1 25.78 107 GLY B C 1
ATOM 5870 O O . GLY B 1 107 ? 23.531 3.92 -17.25 1 25.78 107 GLY B O 1
ATOM 5871 N N . GLY B 1 108 ? 25.156 4.668 -18.75 1 26.12 108 GLY B N 1
ATOM 5872 C CA . GLY B 1 108 ? 24.453 5.707 -19.5 1 26.12 108 GLY B CA 1
ATOM 5873 C C . GLY B 1 108 ? 23.047 5.312 -19.891 1 26.12 108 GLY B C 1
ATOM 5874 O O . GLY B 1 108 ? 22.766 4.137 -20.125 1 26.12 108 GLY B O 1
ATOM 5875 N N . ILE B 1 109 ? 22.047 5.816 -19.141 1 28.23 109 ILE B N 1
ATOM 5876 C CA . ILE B 1 109 ? 20.875 6.086 -19.953 1 28.23 109 ILE B CA 1
ATOM 5877 C C . ILE B 1 109 ? 21.203 5.926 -21.422 1 28.23 109 ILE B C 1
ATOM 5879 O O . ILE B 1 109 ? 22 6.699 -21.984 1 28.23 109 ILE B O 1
ATOM 5883 N N . ASP B 1 110 ? 21.688 4.805 -21.734 1 28.27 110 ASP B N 1
ATOM 5884 C CA . ASP B 1 110 ? 21.703 4.848 -23.188 1 28.27 110 ASP B CA 1
ATOM 5885 C C . ASP B 1 110 ? 20.562 5.711 -23.719 1 28.27 110 ASP B C 1
ATOM 5887 O O . ASP B 1 110 ? 19.391 5.391 -23.531 1 28.27 110 ASP B O 1
ATOM 5891 N N . SER B 1 111 ? 20.781 6.953 -23.672 1 29.05 111 SER B N 1
ATOM 5892 C CA . SER B 1 111 ? 20.281 8.055 -24.484 1 29.05 111 SER B CA 1
ATOM 5893 C C . SER B 1 111 ? 19.859 7.578 -25.859 1 29.05 111 SER B C 1
ATOM 5895 O O . SER B 1 111 ? 19.656 8.391 -26.766 1 29.05 111 SER B O 1
ATOM 5897 N N . THR B 1 112 ? 20.297 6.348 -26.234 1 28.73 112 THR B N 1
ATOM 5898 C CA . THR B 1 112 ? 20.125 6.191 -27.672 1 28.73 112 THR B CA 1
ATOM 5899 C C . THR B 1 112 ? 18.656 6.215 -28.062 1 28.73 112 THR B C 1
ATOM 5901 O O . THR B 1 112 ? 18.312 6.434 -29.219 1 28.73 112 THR B O 1
ATOM 5904 N N . THR B 1 113 ? 17.891 5.246 -27.516 1 29.02 113 THR B N 1
ATOM 5905 C CA . THR B 1 113 ? 16.703 5.406 -28.344 1 29.02 113 THR B CA 1
ATOM 5906 C C . THR B 1 113 ? 16.062 6.773 -28.109 1 29.02 113 THR B C 1
ATOM 5908 O O . THR B 1 113 ? 15.523 7.035 -27.031 1 29.02 113 THR B O 1
ATOM 5911 N N . SER B 1 114 ? 16.688 7.746 -28.453 1 29.97 114 SER B N 1
ATOM 5912 C CA . SER B 1 114 ? 15.969 8.938 -28.891 1 29.97 114 SER B CA 1
ATOM 5913 C C . SER B 1 114 ? 14.602 8.578 -29.453 1 29.97 114 SER B C 1
ATOM 5915 O O . SER B 1 114 ? 14.445 8.422 -30.656 1 29.97 114 SER B O 1
ATOM 5917 N N . ALA B 1 115 ? 14.031 7.418 -29.078 1 32.62 115 ALA B N 1
ATOM 5918 C CA . ALA B 1 115 ? 12.672 7.438 -29.609 1 32.62 115 ALA B CA 1
ATOM 5919 C C . ALA B 1 115 ? 12.102 8.852 -29.594 1 32.62 115 ALA B C 1
ATOM 5921 O O . ALA B 1 115 ? 12.242 9.578 -28.609 1 32.62 115 ALA B O 1
ATOM 5922 N N . SER B 1 116 ? 12.133 9.398 -30.547 1 34.06 116 SER B N 1
ATOM 5923 C CA . SER B 1 116 ? 11.367 10.602 -30.844 1 34.06 116 SER B CA 1
ATOM 5924 C C . SER B 1 116 ? 10.125 10.688 -29.969 1 34.06 116 SER B C 1
ATOM 5926 O O . SER B 1 116 ? 9.164 9.93 -30.156 1 34.06 116 SER B O 1
ATOM 5928 N N . PHE B 1 117 ? 10.32 10.648 -28.594 1 38.84 117 PHE B N 1
ATOM 5929 C CA . PHE B 1 117 ? 9.109 11.016 -27.859 1 38.84 117 PHE B CA 1
ATOM 5930 C C . PHE B 1 117 ? 8.234 11.945 -28.688 1 38.84 117 PHE B C 1
ATOM 5932 O O . PHE B 1 117 ? 8.742 12.859 -29.344 1 38.84 117 PHE B O 1
ATOM 5939 N N . PRO B 1 118 ? 7.262 11.43 -29.094 1 45.31 118 PRO B N 1
ATOM 5940 C CA . PRO B 1 118 ? 6.395 12.406 -29.75 1 45.31 118 PRO B CA 1
ATOM 5941 C C . PRO B 1 118 ? 6.445 13.781 -29.078 1 45.31 118 PRO B C 1
ATOM 5943 O O . PRO B 1 118 ? 6.66 13.875 -27.875 1 45.31 118 PRO B O 1
ATOM 5946 N N . ALA B 1 119 ? 7.027 14.742 -29.719 1 52.88 119 ALA B N 1
ATOM 5947 C CA . ALA B 1 119 ? 6.988 16.156 -29.359 1 52.88 119 ALA B CA 1
ATOM 5948 C C . ALA B 1 119 ? 5.742 16.469 -28.531 1 52.88 119 ALA B C 1
ATOM 5950 O O . ALA B 1 119 ? 4.617 16.281 -29 1 52.88 119 ALA B O 1
ATOM 5951 N N . PHE B 1 120 ? 5.836 16.203 -27.109 1 66.56 120 PHE B N 1
ATOM 5952 C CA . PHE B 1 120 ? 4.695 16.625 -26.312 1 66.56 120 PHE B CA 1
ATOM 5953 C C . PHE B 1 120 ? 4.621 18.156 -26.234 1 66.56 120 PHE B C 1
ATOM 5955 O O . PHE B 1 120 ? 5.609 18.812 -25.906 1 66.56 120 PHE B O 1
ATOM 5962 N N . PRO B 1 121 ? 3.729 18.641 -26.844 1 71.88 121 PRO B N 1
ATOM 5963 C CA . PRO B 1 121 ? 3.574 20.094 -26.703 1 71.88 121 PRO B CA 1
ATOM 5964 C C . PRO B 1 121 ? 3.326 20.531 -25.266 1 71.88 121 PRO B C 1
ATOM 5966 O O . PRO B 1 121 ? 2.602 19.844 -24.516 1 71.88 121 PRO B O 1
ATOM 5969 N N . TYR B 1 122 ? 4.328 21.312 -24.734 1 80.94 122 TYR B N 1
ATOM 5970 C CA . TYR B 1 122 ? 4.055 21.906 -23.438 1 80.94 122 TYR B CA 1
ATOM 5971 C C . TYR B 1 122 ? 4.258 23.422 -23.484 1 80.94 122 TYR B C 1
ATOM 5973 O O . TYR B 1 122 ? 4.816 23.953 -24.453 1 80.94 122 TYR B O 1
ATOM 5981 N N . VAL B 1 123 ? 3.648 24.109 -22.547 1 84.06 123 VAL B N 1
ATOM 5982 C CA . VAL B 1 123 ? 3.73 25.562 -22.422 1 84.06 123 VAL B CA 1
ATOM 5983 C C . VAL B 1 123 ? 4.547 25.938 -21.172 1 84.06 123 VAL B C 1
ATOM 5985 O O . VAL B 1 123 ? 4.387 25.328 -20.125 1 84.06 123 VAL B O 1
ATOM 5988 N N . LEU B 1 124 ? 5.523 26.812 -21.391 1 87.12 124 LEU B N 1
ATOM 5989 C CA . LEU B 1 124 ? 6.297 27.344 -20.281 1 87.12 124 LEU B CA 1
ATOM 5990 C C . LEU B 1 124 ? 5.809 28.734 -19.891 1 87.12 124 LEU B C 1
ATOM 5992 O O . LEU B 1 124 ? 5.473 29.547 -20.766 1 87.12 124 LEU B O 1
ATOM 5996 N N . PRO B 1 125 ? 5.695 28.953 -18.625 1 91.06 125 PRO B N 1
ATOM 5997 C CA . PRO B 1 125 ? 5.422 30.344 -18.234 1 91.06 125 PRO B CA 1
ATOM 5998 C C . PRO B 1 125 ? 6.609 31.266 -18.484 1 91.06 125 PRO B C 1
ATOM 6000 O O . PRO B 1 125 ? 7.719 30.797 -18.75 1 91.06 125 PRO B O 1
ATOM 6003 N N . PRO B 1 126 ? 6.332 32.594 -18.422 1 92.19 126 PRO B N 1
ATOM 6004 C CA . PRO B 1 126 ? 7.48 33.5 -18.5 1 92.19 126 PRO B CA 1
ATOM 6005 C C . PRO B 1 126 ? 8.57 33.188 -17.484 1 92.19 126 PRO B C 1
ATOM 6007 O O . PRO B 1 126 ? 8.266 32.812 -16.344 1 92.19 126 PRO B O 1
ATOM 6010 N N . ARG B 1 127 ? 9.844 33.281 -17.938 1 94.12 127 ARG B N 1
ATOM 6011 C CA . ARG B 1 127 ? 10.984 32.875 -17.125 1 94.12 127 ARG B CA 1
ATOM 6012 C C . ARG B 1 127 ? 10.992 33.562 -15.773 1 94.12 127 ARG B C 1
ATOM 6014 O O . ARG B 1 127 ? 11.297 32.969 -14.75 1 94.12 127 ARG B O 1
ATOM 6021 N N . ARG B 1 128 ? 10.672 34.875 -15.805 1 94.62 128 ARG B N 1
ATOM 6022 C CA . ARG B 1 128 ? 10.656 35.656 -14.562 1 94.62 128 ARG B CA 1
ATOM 6023 C C . ARG B 1 128 ? 9.672 35.062 -13.562 1 94.62 128 ARG B C 1
ATOM 6025 O O . ARG B 1 128 ? 9.977 34.969 -12.367 1 94.62 128 ARG B O 1
ATOM 6032 N N . GLN B 1 129 ? 8.555 34.75 -14.062 1 94.94 129 GLN B N 1
ATOM 6033 C CA . GLN B 1 129 ? 7.539 34.125 -13.203 1 94.94 129 GLN B CA 1
ATOM 6034 C C . GLN B 1 129 ? 7.988 32.781 -12.688 1 94.94 129 GLN B C 1
ATOM 6036 O O . GLN B 1 129 ? 7.832 32.469 -11.5 1 94.94 129 GLN B O 1
ATOM 6041 N N . ALA B 1 130 ? 8.469 31.953 -13.57 1 97 130 ALA B N 1
ATOM 6042 C CA . ALA B 1 130 ? 8.945 30.625 -13.195 1 97 130 ALA B CA 1
ATOM 6043 C C . ALA B 1 130 ? 10.062 30.719 -12.156 1 97 130 ALA B C 1
ATOM 6045 O O . ALA B 1 130 ? 10.086 29.953 -11.188 1 97 130 ALA B O 1
ATOM 6046 N N . ASP B 1 131 ? 11.016 31.625 -12.375 1 97.38 131 ASP B N 1
ATOM 6047 C CA . ASP B 1 131 ? 12.125 31.828 -11.445 1 97.38 131 ASP B CA 1
ATOM 6048 C C . ASP B 1 131 ? 11.617 32.188 -10.055 1 97.38 131 ASP B C 1
ATOM 6050 O O . ASP B 1 131 ? 12.125 31.703 -9.055 1 97.38 131 ASP B O 1
ATOM 6054 N N . HIS B 1 132 ? 10.664 33.094 -10.07 1 96.5 132 HIS B N 1
ATOM 6055 C CA . HIS B 1 132 ? 10.109 33.5 -8.797 1 96.5 132 HIS B CA 1
ATOM 6056 C C . HIS B 1 132 ? 9.461 32.344 -8.055 1 96.5 132 HIS B C 1
ATOM 6058 O O . HIS B 1 132 ? 9.688 32.156 -6.859 1 96.5 132 HIS B O 1
ATOM 6064 N N . LEU B 1 133 ? 8.617 31.609 -8.727 1 97.44 133 LEU B N 1
ATOM 6065 C CA . LEU B 1 133 ? 7.93 30.484 -8.117 1 97.44 133 LEU B CA 1
ATOM 6066 C C . LEU B 1 133 ? 8.93 29.406 -7.699 1 97.44 133 LEU B C 1
ATOM 6068 O O . LEU B 1 133 ? 8.75 28.75 -6.664 1 97.44 133 LEU B O 1
ATOM 6072 N N . MET B 1 134 ? 9.992 29.203 -8.484 1 97.69 134 MET B N 1
ATOM 6073 C CA . MET B 1 134 ? 11.039 28.25 -8.125 1 97.69 134 MET B CA 1
ATOM 6074 C C . MET B 1 134 ? 11.766 28.688 -6.859 1 97.69 134 MET B C 1
ATOM 6076 O O . MET B 1 134 ? 12.156 27.859 -6.035 1 97.69 134 MET B O 1
ATOM 6080 N N . GLU B 1 135 ? 11.969 29.969 -6.746 1 96.44 135 GLU B N 1
ATOM 6081 C CA . GLU B 1 135 ? 12.602 30.5 -5.547 1 96.44 135 GLU B CA 1
ATOM 6082 C C . GLU B 1 135 ? 11.766 30.219 -4.301 1 96.44 135 GLU B C 1
ATOM 6084 O O . GLU B 1 135 ? 12.305 29.891 -3.244 1 96.44 135 GLU B O 1
ATOM 6089 N N . LEU B 1 136 ? 10.492 30.391 -4.449 1 96.12 136 LEU B N 1
ATOM 6090 C CA . LEU B 1 136 ? 9.594 30.078 -3.344 1 96.12 136 LEU B CA 1
ATOM 6091 C C . LEU B 1 136 ? 9.688 28.594 -2.973 1 96.12 136 LEU B C 1
ATOM 6093 O O . LEU B 1 136 ? 9.695 28.25 -1.79 1 96.12 136 LEU B O 1
ATOM 6097 N N . TYR B 1 137 ? 9.75 27.781 -3.967 1 97.69 137 TYR B N 1
ATOM 6098 C CA . TYR B 1 137 ? 9.859 26.344 -3.727 1 97.69 137 TYR B CA 1
ATOM 6099 C C . TYR B 1 137 ? 11.133 26.016 -2.941 1 97.69 137 TYR B C 1
ATOM 6101 O O . TYR B 1 137 ? 11.086 25.297 -1.952 1 97.69 137 TYR B O 1
ATOM 6109 N N . TRP B 1 138 ? 12.281 26.516 -3.404 1 96.5 138 TRP B N 1
ATOM 6110 C CA . TRP B 1 138 ? 13.57 26.219 -2.783 1 96.5 138 TRP B CA 1
ATOM 6111 C C . TRP B 1 138 ? 13.633 26.781 -1.367 1 96.5 138 TRP B C 1
ATOM 6113 O O . TRP B 1 138 ? 14.328 26.234 -0.506 1 96.5 138 TRP B O 1
ATOM 6123 N N . PHE B 1 139 ? 12.805 27.781 -1.085 1 94.69 139 PHE B N 1
ATOM 6124 C CA . PHE B 1 139 ? 12.852 28.422 0.224 1 94.69 139 PHE B CA 1
ATOM 6125 C C . PHE B 1 139 ? 11.844 27.781 1.176 1 94.69 139 PHE B C 1
ATOM 6127 O O . PHE B 1 139 ? 12.156 27.547 2.346 1 94.69 139 PHE B O 1
ATOM 6134 N N . TYR B 1 140 ? 10.664 27.5 0.701 1 95.81 140 TYR B N 1
ATOM 6135 C CA . TYR B 1 140 ? 9.586 27.141 1.613 1 95.81 140 TYR B CA 1
ATOM 6136 C C . TYR B 1 140 ? 9.336 25.641 1.6 1 95.81 140 TYR B C 1
ATOM 6138 O O . TYR B 1 140 ? 8.828 25.078 2.57 1 95.81 140 TYR B O 1
ATOM 6146 N N . VAL B 1 141 ? 9.633 24.922 0.517 1 97.31 141 VAL B N 1
ATOM 6147 C CA . VAL B 1 141 ? 9.195 23.531 0.386 1 97.31 141 VAL B CA 1
ATOM 6148 C C . VAL B 1 141 ? 10.391 22.594 0.516 1 97.31 141 VAL B C 1
ATOM 6150 O O . VAL B 1 141 ? 10.398 21.703 1.368 1 97.31 141 VAL B O 1
ATOM 6153 N N . ASP B 1 142 ? 11.445 22.828 -0.166 1 96.88 142 ASP B N 1
ATOM 6154 C CA . ASP B 1 142 ? 12.57 21.906 -0.268 1 96.88 142 ASP B CA 1
ATOM 6155 C C . ASP B 1 142 ? 13.242 21.703 1.09 1 96.88 142 ASP B C 1
ATOM 6157 O O . ASP B 1 142 ? 13.672 20.594 1.419 1 96.88 142 ASP B O 1
ATOM 6161 N N . PRO B 1 143 ? 13.398 22.75 1.903 1 95.25 143 PRO B N 1
ATOM 6162 C CA . PRO B 1 143 ? 14.047 22.547 3.199 1 95.25 143 PRO B CA 1
ATOM 6163 C C . PRO B 1 143 ? 13.281 21.594 4.102 1 95.25 143 PRO B C 1
ATOM 6165 O O . PRO B 1 143 ? 13.852 21 5.023 1 95.25 143 PRO B O 1
ATOM 6168 N N . LEU B 1 144 ? 12.008 21.484 3.867 1 97.38 144 LEU B N 1
ATOM 6169 C CA . LEU B 1 144 ? 11.18 20.578 4.664 1 97.38 144 LEU B CA 1
ATOM 6170 C C . LEU B 1 144 ? 11.086 19.203 4.012 1 97.38 144 LEU B C 1
ATOM 6172 O O . LEU B 1 144 ? 11.094 18.188 4.707 1 97.38 144 LEU B O 1
ATOM 6176 N N . TYR B 1 145 ? 10.992 19.172 2.678 1 97.69 145 TYR B N 1
ATOM 6177 C CA . TYR B 1 145 ? 10.797 17.969 1.885 1 97.69 145 TYR B CA 1
ATOM 6178 C C . TYR B 1 145 ? 11.797 17.906 0.736 1 97.69 145 TYR B C 1
ATOM 6180 O O . TYR B 1 145 ? 11.43 18.109 -0.424 1 97.69 145 TYR B O 1
ATOM 6188 N N . PRO B 1 146 ? 13 17.484 1.047 1 96.25 146 PRO B N 1
ATOM 6189 C CA . PRO B 1 146 ? 14.086 17.516 0.056 1 96.25 146 PRO B CA 1
ATOM 6190 C C . PRO B 1 146 ? 14.07 16.297 -0.859 1 96.25 146 PRO B C 1
ATOM 6192 O O . PRO B 1 146 ? 14.984 15.469 -0.8 1 96.25 146 PRO B O 1
ATOM 6195 N N . PHE B 1 147 ? 13.195 16.297 -1.812 1 97 147 PHE B N 1
ATOM 6196 C CA . PHE B 1 147 ? 13 15.133 -2.662 1 97 147 PHE B CA 1
ATOM 6197 C C . PHE B 1 147 ? 13.789 15.273 -3.959 1 97 147 PHE B C 1
ATOM 6199 O O . PHE B 1 147 ? 13.953 14.297 -4.699 1 97 147 PHE B O 1
ATOM 6206 N N . LEU B 1 148 ? 14.281 16.484 -4.234 1 96.31 148 LEU B N 1
ATOM 6207 C CA . LEU B 1 148 ? 14.961 16.734 -5.5 1 96.31 148 LEU B CA 1
ATOM 6208 C C . LEU B 1 148 ? 16.438 17.031 -5.273 1 96.31 148 LEU B C 1
ATOM 6210 O O . LEU B 1 148 ? 16.812 17.562 -4.227 1 96.31 148 LEU B O 1
ATOM 6214 N N . ASP B 1 149 ? 17.234 16.594 -6.207 1 93.5 149 ASP B N 1
ATOM 6215 C CA . ASP B 1 149 ? 18.625 17.062 -6.27 1 93.5 149 ASP B CA 1
ATOM 6216 C C . ASP B 1 149 ? 18.688 18.453 -6.906 1 93.5 149 ASP B C 1
ATOM 6218 O O . ASP B 1 149 ? 18.516 18.594 -8.117 1 93.5 149 ASP B O 1
ATOM 6222 N N . ARG B 1 150 ? 19.047 19.406 -6.152 1 93.56 150 ARG B N 1
ATOM 6223 C CA . ARG B 1 150 ? 18.969 20.797 -6.574 1 93.56 150 ARG B CA 1
ATOM 6224 C C . ARG B 1 150 ? 19.891 21.062 -7.762 1 93.56 150 ARG B C 1
ATOM 6226 O O . ARG B 1 150 ? 19.516 21.781 -8.688 1 93.56 150 ARG B O 1
ATOM 6233 N N . THR B 1 151 ? 21.078 20.469 -7.746 1 92.44 151 THR B N 1
ATOM 6234 C CA . THR B 1 151 ? 22.047 20.703 -8.805 1 92.44 151 THR B CA 1
ATOM 6235 C C . THR B 1 151 ? 21.547 20.125 -10.125 1 92.44 151 THR B C 1
ATOM 6237 O O . THR B 1 151 ? 21.547 20.797 -11.156 1 92.44 151 THR B O 1
ATOM 6240 N N . ARG B 1 152 ? 21.141 18.906 -10.008 1 92.62 152 ARG B N 1
ATOM 6241 C CA . ARG B 1 152 ? 20.641 18.234 -11.203 1 92.62 152 ARG B CA 1
ATOM 6242 C C . ARG B 1 152 ? 19.391 18.922 -11.727 1 92.62 152 ARG B C 1
ATOM 6244 O O . ARG B 1 152 ? 19.203 19.062 -12.938 1 92.62 152 ARG B O 1
ATOM 6251 N N . TRP B 1 153 ? 18.562 19.391 -10.859 1 95.56 153 TRP B N 1
ATOM 6252 C CA . TRP B 1 153 ? 17.328 20.062 -11.211 1 95.56 153 TRP B CA 1
ATOM 6253 C C . TRP B 1 153 ? 17.609 21.391 -11.914 1 95.56 153 TRP B C 1
ATOM 6255 O O . TRP B 1 153 ? 17 21.703 -12.945 1 95.56 153 TRP B O 1
ATOM 6265 N N . ASN B 1 154 ? 18.484 22.156 -11.344 1 95.38 154 ASN B N 1
ATOM 6266 C CA . ASN B 1 154 ? 18.781 23.453 -11.906 1 95.38 154 ASN B CA 1
ATOM 6267 C C . ASN B 1 154 ? 19.422 23.344 -13.289 1 95.38 154 ASN B C 1
ATOM 6269 O O . ASN B 1 154 ? 19.188 24.172 -14.164 1 95.38 154 ASN B O 1
ATOM 6273 N N . ARG B 1 155 ? 20.219 22.328 -13.453 1 95.06 155 ARG B N 1
ATOM 6274 C CA . ARG B 1 155 ? 20.812 22.094 -14.773 1 95.06 155 ARG B CA 1
ATOM 6275 C C . ARG B 1 155 ? 19.719 21.828 -15.805 1 95.06 155 ARG B C 1
ATOM 6277 O O . ARG B 1 155 ? 19.766 22.359 -16.906 1 95.06 155 ARG B O 1
ATOM 6284 N N . ALA B 1 156 ? 18.766 20.984 -15.438 1 95.25 156 ALA B N 1
ATOM 6285 C CA . ALA B 1 156 ? 17.656 20.672 -16.344 1 95.25 156 ALA B CA 1
ATOM 6286 C C . ALA B 1 156 ? 16.766 21.891 -16.562 1 95.25 156 ALA B C 1
ATOM 6288 O O . ALA B 1 156 ? 16.297 22.125 -17.672 1 95.25 156 ALA B O 1
ATOM 6289 N N . TYR B 1 157 ? 16.531 22.688 -15.531 1 96.19 157 TYR B N 1
ATOM 6290 C CA . TYR B 1 157 ? 15.727 23.891 -15.578 1 96.19 157 TYR B CA 1
ATOM 6291 C C . TYR B 1 157 ? 16.328 24.922 -16.531 1 96.19 157 TYR B C 1
ATOM 6293 O O . TYR B 1 157 ? 15.617 25.484 -17.375 1 96.19 157 TYR B O 1
ATOM 6301 N N . ASP B 1 158 ? 17.578 25.047 -16.469 1 95.5 158 ASP B N 1
ATOM 6302 C CA . ASP B 1 158 ? 18.281 25.969 -17.344 1 95.5 158 ASP B CA 1
ATOM 6303 C C . ASP B 1 158 ? 18.281 25.469 -18.781 1 95.5 158 ASP B C 1
ATOM 6305 O O . ASP B 1 158 ? 18.141 26.25 -19.734 1 95.5 158 ASP B O 1
ATOM 6309 N N . ALA B 1 159 ? 18.422 24.219 -18.906 1 94.25 159 ALA B N 1
ATOM 6310 C CA . ALA B 1 159 ? 18.469 23.609 -20.234 1 94.25 159 ALA B CA 1
ATOM 6311 C C . ALA B 1 159 ? 17.141 23.797 -20.953 1 94.25 159 ALA B C 1
ATOM 6313 O O . ALA B 1 159 ? 17.109 24.062 -22.156 1 94.25 159 ALA B O 1
ATOM 6314 N N . ILE B 1 160 ? 16.016 23.656 -20.25 1 92.12 160 ILE B N 1
ATOM 6315 C CA . ILE B 1 160 ? 14.703 23.734 -20.859 1 92.12 160 ILE B CA 1
ATOM 6316 C C . ILE B 1 160 ? 14.445 25.172 -21.344 1 92.12 160 ILE B C 1
ATOM 6318 O O . ILE B 1 160 ? 13.875 25.375 -22.422 1 92.12 160 ILE B O 1
ATOM 6322 N N . PHE B 1 161 ? 14.836 26.188 -20.609 1 92.62 161 PHE B N 1
ATOM 6323 C CA . PHE B 1 161 ? 14.609 27.578 -20.984 1 92.62 161 PHE B CA 1
ATOM 6324 C C . PHE B 1 161 ? 15.594 28.016 -22.047 1 92.62 161 PHE B C 1
ATOM 6326 O O . PHE B 1 161 ? 15.305 28.922 -22.828 1 92.62 161 PHE B O 1
ATOM 6333 N N . ALA B 1 162 ? 16.703 27.25 -22.109 1 92.25 162 ALA B N 1
ATOM 6334 C CA . ALA B 1 162 ? 17.688 27.547 -23.156 1 92.25 162 ALA B CA 1
ATOM 6335 C C . ALA B 1 162 ? 17.391 26.766 -24.422 1 92.25 162 ALA B C 1
ATOM 6337 O O . ALA B 1 162 ? 17.938 27.062 -25.5 1 92.25 162 ALA B O 1
ATOM 6338 N N . GLY B 1 163 ? 16.547 25.766 -24.328 1 88.44 163 GLY B N 1
ATOM 6339 C CA . GLY B 1 163 ? 16.234 24.922 -25.469 1 88.44 163 GLY B CA 1
ATOM 6340 C C . GLY B 1 163 ? 17.312 23.906 -25.766 1 88.44 163 GLY B C 1
ATOM 6341 O O . GLY B 1 163 ? 17.531 23.547 -26.922 1 88.44 163 GLY B O 1
ATOM 6342 N N . THR B 1 164 ? 18.078 23.562 -24.75 1 89.69 164 THR B N 1
ATOM 6343 C CA . THR B 1 164 ? 19.141 22.578 -24.922 1 89.69 164 THR B CA 1
ATOM 6344 C C . THR B 1 164 ? 18.734 21.219 -24.359 1 89.69 164 THR B C 1
ATOM 6346 O O . THR B 1 164 ? 17.703 21.109 -23.703 1 89.69 164 THR B O 1
ATOM 6349 N N . ALA B 1 165 ? 19.531 20.172 -24.719 1 86.12 165 ALA B N 1
ATOM 6350 C CA . ALA B 1 165 ? 19.234 18.812 -24.266 1 86.12 165 ALA B CA 1
ATOM 6351 C C . ALA B 1 165 ? 19.438 18.672 -22.766 1 86.12 165 ALA B C 1
ATOM 6353 O O . ALA B 1 165 ? 20.281 19.359 -22.188 1 86.12 165 ALA B O 1
ATOM 6354 N N . MET B 1 166 ? 18.547 17.828 -22.234 1 87.44 166 MET B N 1
ATOM 6355 C CA . MET B 1 166 ? 18.688 17.594 -20.797 1 87.44 166 MET B CA 1
ATOM 6356 C C . MET B 1 166 ? 18.906 16.109 -20.5 1 87.44 166 MET B C 1
ATOM 6358 O O . MET B 1 166 ? 18.594 15.258 -21.328 1 87.44 166 MET B O 1
ATOM 6362 N N . ASP B 1 167 ? 19.422 15.844 -19.312 1 84.94 167 ASP B N 1
ATOM 6363 C CA . ASP B 1 167 ? 19.766 14.5 -18.875 1 84.94 167 ASP B CA 1
ATOM 6364 C C . ASP B 1 167 ? 18.562 13.789 -18.266 1 84.94 167 ASP B C 1
ATOM 6366 O O . ASP B 1 167 ? 18.562 12.562 -18.125 1 84.94 167 ASP B O 1
ATOM 6370 N N . LEU B 1 168 ? 17.562 14.531 -17.922 1 87.25 168 LEU B N 1
ATOM 6371 C CA . LEU B 1 168 ? 16.375 13.969 -17.297 1 87.25 168 LEU B CA 1
ATOM 6372 C C . LEU B 1 168 ? 15.289 13.711 -18.344 1 87.25 168 LEU B C 1
ATOM 6374 O O . LEU B 1 168 ? 15.336 14.266 -19.438 1 87.25 168 LEU B O 1
ATOM 6378 N N . ASP B 1 169 ? 14.367 12.766 -18.062 1 89.38 169 ASP B N 1
ATOM 6379 C CA . ASP B 1 169 ? 13.18 12.594 -18.891 1 89.38 169 ASP B CA 1
ATOM 6380 C C . ASP B 1 169 ? 12.383 13.898 -18.984 1 89.38 169 ASP B C 1
ATOM 6382 O O . ASP B 1 169 ? 11.844 14.367 -17.984 1 89.38 169 ASP B O 1
ATOM 6386 N N . GLU B 1 170 ? 12.359 14.477 -20.125 1 91.62 170 GLU B N 1
ATOM 6387 C CA . GLU B 1 170 ? 11.789 15.805 -20.328 1 91.62 170 GLU B CA 1
ATOM 6388 C C . GLU B 1 170 ? 10.312 15.836 -19.938 1 91.62 170 GLU B C 1
ATOM 6390 O O . GLU B 1 170 ? 9.828 16.828 -19.375 1 91.62 170 GLU B O 1
ATOM 6395 N N . ARG B 1 171 ? 9.57 14.828 -20.266 1 92.38 171 ARG B N 1
ATOM 6396 C CA . ARG B 1 171 ? 8.141 14.766 -19.953 1 92.38 171 ARG B CA 1
ATOM 6397 C C . ARG B 1 171 ? 7.918 14.781 -18.453 1 92.38 171 ARG B C 1
ATOM 6399 O O . ARG B 1 171 ? 7.086 15.547 -17.953 1 92.38 171 ARG B O 1
ATOM 6406 N N . ILE B 1 172 ? 8.633 13.922 -17.75 1 94.62 172 ILE B N 1
ATOM 6407 C CA . ILE B 1 172 ? 8.508 13.844 -16.297 1 94.62 172 ILE B CA 1
ATOM 6408 C C . ILE B 1 172 ? 8.969 15.156 -15.664 1 94.62 172 ILE B C 1
ATOM 6410 O O . ILE B 1 172 ? 8.352 15.648 -14.719 1 94.62 172 ILE B O 1
ATOM 6414 N N . PHE B 1 173 ? 10.047 15.719 -16.203 1 95.44 173 PHE B N 1
ATOM 6415 C CA . PHE B 1 173 ? 10.57 16.984 -15.688 1 95.44 173 PHE B CA 1
ATOM 6416 C C . PHE B 1 173 ? 9.531 18.094 -15.82 1 95.44 173 PHE B C 1
ATOM 6418 O O . PHE B 1 173 ? 9.273 18.828 -14.859 1 95.44 173 PHE B O 1
ATOM 6425 N N . MET B 1 174 ? 8.953 18.203 -16.969 1 95.5 174 MET B N 1
ATOM 6426 C CA . MET B 1 174 ? 7.984 19.25 -17.234 1 95.5 174 MET B CA 1
ATOM 6427 C C . MET B 1 174 ? 6.738 19.094 -16.375 1 95.5 174 MET B C 1
ATOM 6429 O O . MET B 1 174 ? 6.164 20.078 -15.906 1 95.5 174 MET B O 1
ATOM 6433 N N . ALA B 1 175 ? 6.285 17.875 -16.219 1 96.62 175 ALA B N 1
ATOM 6434 C CA . ALA B 1 175 ? 5.152 17.625 -15.336 1 96.62 175 ALA B CA 1
ATOM 6435 C C . ALA B 1 175 ? 5.477 18.031 -13.898 1 96.62 175 ALA B C 1
ATOM 6437 O O . ALA B 1 175 ? 4.672 18.703 -13.242 1 96.62 175 ALA B O 1
ATOM 6438 N N . THR B 1 176 ? 6.672 17.625 -13.43 1 97.88 176 THR B N 1
ATOM 6439 C CA . THR B 1 176 ? 7.098 17.969 -12.078 1 97.88 176 THR B CA 1
ATOM 6440 C C . THR B 1 176 ? 7.211 19.484 -11.906 1 97.88 176 THR B C 1
ATOM 6442 O O . THR B 1 176 ? 6.832 20.016 -10.867 1 97.88 176 THR B O 1
ATOM 6445 N N . LEU B 1 177 ? 7.785 20.109 -12.945 1 97.94 177 LEU B N 1
ATOM 6446 C CA . LEU B 1 177 ? 7.891 21.562 -12.906 1 97.94 177 LEU B CA 1
ATOM 6447 C C . LEU B 1 177 ? 6.516 22.203 -12.758 1 97.94 177 LEU B C 1
ATOM 6449 O O . LEU B 1 177 ? 6.336 23.109 -11.93 1 97.94 177 LEU B O 1
ATOM 6453 N N . ASN B 1 178 ? 5.598 21.781 -13.508 1 97.88 178 ASN B N 1
ATOM 6454 C CA . ASN B 1 178 ? 4.25 22.328 -13.406 1 97.88 178 ASN B CA 1
ATOM 6455 C C . ASN B 1 178 ? 3.648 22.109 -12.023 1 97.88 178 ASN B C 1
ATOM 6457 O O . ASN B 1 178 ? 2.939 22.969 -11.5 1 97.88 178 ASN B O 1
ATOM 6461 N N . VAL B 1 179 ? 3.895 20.953 -11.422 1 98.38 179 VAL B N 1
ATOM 6462 C CA . VAL B 1 179 ? 3.396 20.688 -10.078 1 98.38 179 VAL B CA 1
ATOM 6463 C C . VAL B 1 179 ? 4.051 21.641 -9.086 1 98.38 179 VAL B C 1
ATOM 6465 O O . VAL B 1 179 ? 3.389 22.172 -8.18 1 98.38 179 VAL B O 1
ATOM 6468 N N . ILE B 1 180 ? 5.359 21.828 -9.234 1 98.62 180 ILE B N 1
ATOM 6469 C CA . ILE B 1 180 ? 6.094 22.734 -8.367 1 98.62 180 ILE B CA 1
ATOM 6470 C C . ILE B 1 180 ? 5.527 24.141 -8.5 1 98.62 180 ILE B C 1
ATOM 6472 O O . ILE B 1 180 ? 5.32 24.828 -7.496 1 98.62 180 ILE B O 1
ATOM 6476 N N . LEU B 1 181 ? 5.27 24.562 -9.719 1 98.44 181 LEU B N 1
ATOM 6477 C CA . LEU B 1 181 ? 4.695 25.891 -9.945 1 98.44 181 LEU B CA 1
ATOM 6478 C C . LEU B 1 181 ? 3.307 26 -9.32 1 98.44 181 LEU B C 1
ATOM 6480 O O . LEU B 1 181 ? 2.951 27.031 -8.75 1 98.44 181 LEU B O 1
ATOM 6484 N N . ALA B 1 182 ? 2.52 24.953 -9.453 1 98.44 182 ALA B N 1
ATOM 6485 C CA . ALA B 1 182 ? 1.205 24.922 -8.82 1 98.44 182 ALA B CA 1
ATOM 6486 C C . ALA B 1 182 ? 1.326 25.047 -7.301 1 98.44 182 ALA B C 1
ATOM 6488 O O . ALA B 1 182 ? 0.609 25.844 -6.68 1 98.44 182 ALA B O 1
ATOM 6489 N N . LEU B 1 183 ? 2.215 24.297 -6.715 1 98.25 183 LEU B N 1
ATOM 6490 C CA . LEU B 1 183 ? 2.428 24.281 -5.273 1 98.25 183 LEU B CA 1
ATOM 6491 C C . LEU B 1 183 ? 2.922 25.625 -4.773 1 98.25 183 LEU B C 1
ATOM 6493 O O . LEU B 1 183 ? 2.416 26.156 -3.773 1 98.25 183 LEU B O 1
ATOM 6497 N N . SER B 1 184 ? 3.891 26.20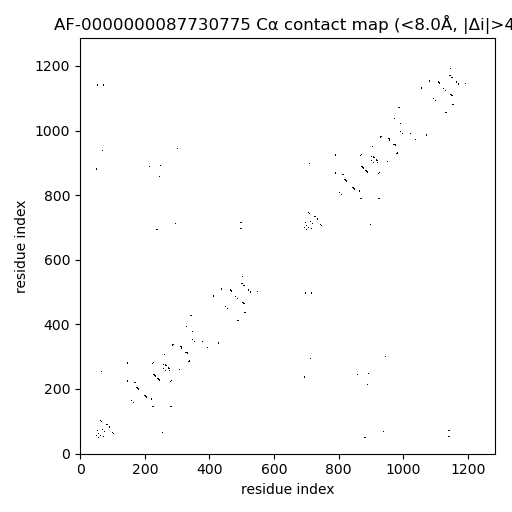3 -5.461 1 98.12 184 SER B N 1
ATOM 6498 C CA . SER B 1 184 ? 4.453 27.5 -5.078 1 98.12 184 SER B CA 1
ATOM 6499 C C . SER B 1 184 ? 3.414 28.609 -5.199 1 98.12 184 SER B C 1
ATOM 6501 O O . SER B 1 184 ? 3.42 29.562 -4.414 1 98.12 184 SER B O 1
ATOM 6503 N N . THR B 1 185 ? 2.57 28.5 -6.172 1 97.31 185 THR B N 1
ATOM 6504 C CA . THR B 1 185 ? 1.492 29.469 -6.312 1 97.31 185 THR B CA 1
ATOM 6505 C C . THR B 1 185 ? 0.605 29.469 -5.07 1 97.31 185 THR B C 1
ATOM 6507 O O . THR B 1 185 ? 0.153 30.531 -4.629 1 97.31 185 THR B O 1
ATOM 6510 N N . GLN B 1 186 ? 0.377 28.281 -4.504 1 95.62 186 GLN B N 1
ATOM 6511 C CA . GLN B 1 186 ? -0.442 28.172 -3.301 1 95.62 186 GLN B CA 1
ATOM 6512 C C . GLN B 1 186 ? 0.232 28.844 -2.111 1 95.62 186 GLN B C 1
ATOM 6514 O O . GLN B 1 186 ? -0.427 29.188 -1.123 1 95.62 186 GLN B O 1
ATOM 6519 N N . LEU B 1 187 ? 1.516 29.125 -2.219 1 95.56 187 LEU B N 1
ATOM 6520 C CA . LEU B 1 187 ? 2.271 29.719 -1.118 1 95.56 187 LEU B CA 1
ATOM 6521 C C . LEU B 1 187 ? 2.352 31.234 -1.26 1 95.56 187 LEU B C 1
ATOM 6523 O O . LEU B 1 187 ? 2.854 31.922 -0.366 1 95.56 187 LEU B O 1
ATOM 6527 N N . LEU B 1 188 ? 1.811 31.703 -2.404 1 93.88 188 LEU B N 1
ATOM 6528 C CA . LEU B 1 188 ? 1.727 33.156 -2.592 1 93.88 188 LEU B CA 1
ATOM 6529 C C . LEU B 1 188 ? 0.542 33.719 -1.826 1 93.88 188 LEU B C 1
ATOM 6531 O O . LEU B 1 188 ? -0.478 34.094 -2.426 1 93.88 188 LEU B O 1
ATOM 6535 N N . GLU B 1 189 ? 0.738 33.938 -0.635 1 90.31 189 GLU B N 1
ATOM 6536 C CA . GLU B 1 189 ? -0.347 34.344 0.26 1 90.31 189 GLU B CA 1
ATOM 6537 C C . GLU B 1 189 ? -0.75 35.781 0.034 1 90.31 189 GLU B C 1
ATOM 6539 O O . GLU B 1 189 ? -1.783 36.25 0.535 1 90.31 189 GLU B O 1
ATOM 6544 N N . SER B 1 190 ? -0.012 36.5 -0.781 1 89.38 190 SER B N 1
ATOM 6545 C CA . SER B 1 190 ? -0.358 37.875 -1.13 1 89.38 190 SER B CA 1
ATOM 6546 C C . SER B 1 190 ? -1.45 37.906 -2.193 1 89.38 190 SER B C 1
ATOM 6548 O O . SER B 1 190 ? -2.127 38.938 -2.355 1 89.38 190 SER B O 1
ATOM 6550 N N . GLN B 1 191 ? -1.593 36.906 -2.93 1 90.31 191 GLN B N 1
ATOM 6551 C CA . GLN B 1 191 ? -2.596 36.812 -3.988 1 90.31 191 GLN B CA 1
ATOM 6552 C C . GLN B 1 191 ? -3.953 36.406 -3.43 1 90.31 191 GLN B C 1
ATOM 6554 O O . GLN B 1 191 ? -4.023 35.719 -2.402 1 90.31 191 GLN B O 1
ATOM 6559 N N . SER B 1 192 ? -4.996 36.812 -4.113 1 91.06 192 SER B N 1
ATOM 6560 C CA . SER B 1 192 ? -6.34 36.406 -3.701 1 91.06 192 SER B CA 1
ATOM 6561 C C . SER B 1 192 ? -6.566 34.906 -3.889 1 91.06 192 SER B C 1
ATOM 6563 O O . SER B 1 192 ? -5.887 34.281 -4.691 1 91.06 192 SER B O 1
ATOM 6565 N N . LEU B 1 193 ? -7.461 34.438 -3.139 1 91 193 LEU B N 1
ATOM 6566 C CA . LEU B 1 193 ? -7.793 33.031 -3.189 1 91 193 LEU B CA 1
ATOM 6567 C C . LEU B 1 193 ? -8.156 32.594 -4.609 1 91 193 LEU B C 1
ATOM 6569 O O . LEU B 1 193 ? -7.656 31.578 -5.105 1 91 193 LEU B O 1
ATOM 6573 N N . ASP B 1 194 ? -8.977 33.344 -5.32 1 91.75 194 ASP B N 1
ATOM 6574 C CA . ASP B 1 194 ? -9.461 32.969 -6.652 1 91.75 194 ASP B CA 1
ATOM 6575 C C . ASP B 1 194 ? -8.312 32.969 -7.66 1 91.75 194 ASP B C 1
ATOM 6577 O O . ASP B 1 194 ? -8.234 32.062 -8.5 1 91.75 194 ASP B O 1
ATOM 6581 N N . GLN B 1 195 ? -7.477 33.969 -7.551 1 91.88 195 GLN B N 1
ATOM 6582 C CA . GLN B 1 195 ? -6.336 34.031 -8.461 1 91.88 195 GLN B CA 1
ATOM 6583 C C . GLN B 1 195 ? -5.375 32.875 -8.227 1 91.88 195 GLN B C 1
ATOM 6585 O O . GLN B 1 195 ? -4.875 32.281 -9.18 1 91.88 195 GLN B O 1
ATOM 6590 N N . ARG B 1 196 ? -5.098 32.562 -7.023 1 94 196 ARG B N 1
ATOM 6591 C CA . ARG B 1 196 ? -4.203 31.469 -6.676 1 94 196 ARG B CA 1
ATOM 6592 C C . ARG B 1 196 ? -4.766 30.141 -7.148 1 94 196 ARG B C 1
ATOM 6594 O O . ARG B 1 196 ? -4.047 29.328 -7.734 1 94 196 ARG B O 1
ATOM 6601 N N . GLU B 1 197 ? -6.039 29.938 -6.898 1 92.31 197 GLU B N 1
ATOM 6602 C CA . GLU B 1 197 ? -6.676 28.672 -7.281 1 92.31 197 GLU B CA 1
ATOM 6603 C C . GLU B 1 197 ? -6.68 28.5 -8.797 1 92.31 197 GLU B C 1
ATOM 6605 O O . GLU B 1 197 ? -6.406 27.406 -9.297 1 92.31 197 GLU B O 1
ATOM 6610 N N . GLN B 1 198 ? -6.973 29.547 -9.484 1 93.62 198 GLN B N 1
ATOM 6611 C CA . GLN B 1 198 ? -7.023 29.453 -10.945 1 93.62 198 GLN B CA 1
ATOM 6612 C C . GLN B 1 198 ? -5.641 29.172 -11.523 1 93.62 198 GLN B C 1
ATOM 6614 O O . GLN B 1 198 ? -5.496 28.281 -12.367 1 93.62 198 GLN B O 1
ATOM 6619 N N . SER B 1 199 ? -4.68 29.938 -11.086 1 94.31 199 SER B N 1
ATOM 6620 C CA . SER B 1 199 ? -3.318 29.75 -11.578 1 94.31 199 SER B CA 1
ATOM 6621 C C . SER B 1 199 ? -2.773 28.375 -11.195 1 94.31 199 SER B C 1
ATOM 6623 O O . SER B 1 199 ? -2.164 27.688 -12.016 1 94.31 199 SER B O 1
ATOM 6625 N N . SER B 1 200 ? -2.938 28.031 -9.945 1 96.62 200 SER B N 1
ATOM 6626 C CA . SER B 1 200 ? -2.469 26.75 -9.453 1 96.62 200 SER B CA 1
ATOM 6627 C C . SER B 1 200 ? -3.115 25.594 -10.211 1 96.62 200 SER B C 1
ATOM 6629 O O . SER B 1 200 ? -2.434 24.641 -10.602 1 96.62 200 SER B O 1
ATOM 6631 N N . GLU B 1 201 ? -4.395 25.656 -10.461 1 95.88 201 GLU B N 1
ATOM 6632 C CA . GLU B 1 201 ? -5.125 24.609 -11.164 1 95.88 201 GLU B CA 1
ATOM 6633 C C . GLU B 1 201 ? -4.668 24.5 -12.609 1 95.88 201 GLU B C 1
ATOM 6635 O O . GLU B 1 201 ? -4.641 23.406 -13.18 1 95.88 201 GLU B O 1
ATOM 6640 N N . THR B 1 202 ? -4.391 25.609 -13.219 1 95.94 202 THR B N 1
ATOM 6641 C CA . THR B 1 202 ? -3.906 25.609 -14.594 1 95.94 202 THR B CA 1
ATOM 6642 C C . THR B 1 202 ? -2.584 24.844 -14.695 1 95.94 202 THR B C 1
ATOM 6644 O O . THR B 1 202 ? -2.408 24.016 -15.586 1 95.94 202 THR B O 1
ATOM 6647 N N . PHE B 1 203 ? -1.64 25.156 -13.82 1 97.38 203 PHE B N 1
ATOM 6648 C CA . PHE B 1 203 ? -0.359 24.469 -13.805 1 97.38 203 PHE B CA 1
ATOM 6649 C C . PHE B 1 203 ? -0.558 22.969 -13.562 1 97.38 203 PHE B C 1
ATOM 6651 O O . PHE B 1 203 ? 0.073 22.141 -14.227 1 97.38 203 PHE B O 1
ATOM 6658 N N . PHE B 1 204 ? -1.47 22.656 -12.664 1 96.88 204 PHE B N 1
ATOM 6659 C CA . PHE B 1 204 ? -1.663 21.25 -12.32 1 96.88 204 PHE B CA 1
ATOM 6660 C C . PHE B 1 204 ? -2.32 20.5 -13.469 1 96.88 204 PHE B C 1
ATOM 6662 O O . PHE B 1 204 ? -1.98 19.344 -13.734 1 96.88 204 PHE B O 1
ATOM 6669 N N . ARG B 1 205 ? -3.248 21.078 -14.086 1 95.31 205 ARG B N 1
ATOM 6670 C CA . ARG B 1 205 ? -3.879 20.469 -15.25 1 95.31 205 ARG B CA 1
ATOM 6671 C C . ARG B 1 205 ? -2.85 20.156 -16.328 1 95.31 205 ARG B C 1
ATOM 6673 O O . ARG B 1 205 ? -2.896 19.094 -16.953 1 95.31 205 ARG B O 1
ATOM 6680 N N . ARG B 1 206 ? -1.966 21.047 -16.547 1 95 206 ARG B N 1
ATOM 6681 C CA . ARG B 1 206 ? -0.887 20.812 -17.5 1 95 206 ARG B CA 1
ATOM 6682 C C . ARG B 1 206 ? -0.045 19.609 -17.094 1 95 206 ARG B C 1
ATOM 6684 O O . ARG B 1 206 ? 0.361 18.828 -17.953 1 95 206 ARG B O 1
ATOM 6691 N N . ALA B 1 207 ? 0.235 19.531 -15.797 1 95.94 207 ALA B N 1
ATOM 6692 C CA . ALA B 1 207 ? 0.999 18.391 -15.297 1 95.94 207 ALA B CA 1
ATOM 6693 C C . ALA B 1 207 ? 0.26 17.094 -15.562 1 95.94 207 ALA B C 1
ATOM 6695 O O . ALA B 1 207 ? 0.864 16.094 -15.984 1 95.94 207 ALA B O 1
ATOM 6696 N N . GLN B 1 208 ? -1.042 17.031 -15.32 1 93.5 208 GLN B N 1
ATOM 6697 C CA . GLN B 1 208 ? -1.856 15.828 -15.5 1 93.5 208 GLN B CA 1
ATOM 6698 C C . GLN B 1 208 ? -1.897 15.414 -16.969 1 93.5 208 GLN B C 1
ATOM 6700 O O . GLN B 1 208 ? -1.925 14.219 -17.281 1 93.5 208 GLN B O 1
ATOM 6705 N N . GLU B 1 209 ? -1.939 16.375 -17.797 1 91 209 GLU B N 1
ATOM 6706 C CA . GLU B 1 209 ? -1.97 16.094 -19.234 1 91 209 GLU B CA 1
ATOM 6707 C C . GLU B 1 209 ? -0.654 15.477 -19.703 1 91 209 GLU B C 1
ATOM 6709 O O . GLU B 1 209 ? -0.646 14.602 -20.578 1 91 209 GLU B O 1
ATOM 6714 N N . LEU B 1 210 ? 0.401 15.961 -19.125 1 91.31 210 LEU B N 1
ATOM 6715 C CA . LEU B 1 210 ? 1.719 15.461 -19.5 1 91.31 210 LEU B CA 1
ATOM 6716 C C . LEU B 1 210 ? 1.953 14.07 -18.938 1 91.31 210 LEU B C 1
ATOM 6718 O O . LEU B 1 210 ? 2.545 13.211 -19.594 1 91.31 210 LEU B O 1
ATOM 6722 N N . LEU B 1 211 ? 1.487 13.883 -17.703 1 90.06 211 LEU B N 1
ATOM 6723 C CA . LEU B 1 211 ? 1.694 12.625 -17 1 90.06 211 LEU B CA 1
ATOM 6724 C C . LEU B 1 211 ? 0.42 12.18 -16.281 1 90.06 211 LEU B C 1
ATOM 6726 O O . LEU B 1 211 ? 0.237 12.461 -15.102 1 90.06 211 LEU B O 1
ATOM 6730 N N . PRO B 1 212 ? -0.307 11.344 -16.906 1 79.56 212 PRO B N 1
ATOM 6731 C CA . PRO B 1 212 ? -1.572 10.93 -16.281 1 79.56 212 PRO B CA 1
ATOM 6732 C C . PRO B 1 212 ? -1.372 10.109 -15.023 1 79.56 212 PRO B C 1
ATOM 6734 O O . PRO B 1 212 ? -2.324 9.883 -14.266 1 79.56 212 PRO B O 1
ATOM 6737 N N . MET B 1 213 ? -0.179 9.727 -14.734 1 84.44 213 MET B N 1
ATOM 6738 C CA . MET B 1 213 ? 0.181 9.008 -13.516 1 84.44 213 MET B CA 1
ATOM 6739 C C . MET B 1 213 ? -0.604 7.703 -13.406 1 84.44 213 MET B C 1
ATOM 6741 O O . MET B 1 213 ? -1.045 7.328 -12.32 1 84.44 213 MET B O 1
ATOM 6745 N N . ASN B 1 214 ? -0.904 7.133 -14.523 1 84.31 214 ASN B N 1
ATOM 6746 C CA . ASN B 1 214 ? -1.571 5.836 -14.555 1 84.31 214 ASN B CA 1
ATOM 6747 C C . ASN B 1 214 ? -0.586 4.691 -14.328 1 84.31 214 ASN B C 1
ATOM 6749 O O . ASN B 1 214 ? 0.627 4.902 -14.328 1 84.31 214 ASN B O 1
ATOM 6753 N N . PRO B 1 215 ? -1.094 3.541 -14.031 1 87.88 215 PRO B N 1
ATOM 6754 C CA . PRO B 1 215 ? -0.215 2.418 -13.695 1 87.88 215 PRO B CA 1
ATOM 6755 C C . PRO B 1 215 ? 0.448 1.796 -14.922 1 87.88 215 PRO B C 1
ATOM 6757 O O . PRO B 1 215 ? 1.235 0.855 -14.789 1 87.88 215 PRO B O 1
ATOM 6760 N N . TRP B 1 216 ? 0.246 2.311 -16.062 1 87.62 216 TRP B N 1
ATOM 6761 C CA . TRP B 1 216 ? 0.636 1.625 -17.297 1 87.62 216 TRP B CA 1
ATOM 6762 C C . TRP B 1 216 ? 2.084 1.935 -17.656 1 87.62 216 TRP B C 1
ATOM 6764 O O . TRP B 1 216 ? 2.742 1.148 -18.344 1 87.62 216 TRP B O 1
ATOM 6774 N N . GLU B 1 217 ? 2.605 3.016 -17.078 1 82.25 217 GLU B N 1
ATOM 6775 C CA . GLU B 1 217 ? 3.979 3.41 -17.375 1 82.25 217 GLU B CA 1
ATOM 6776 C C . GLU B 1 217 ? 4.957 2.811 -16.375 1 82.25 217 GLU B C 1
ATOM 6778 O O . GLU B 1 217 ? 4.652 2.723 -15.18 1 82.25 217 GLU B O 1
ATOM 6783 N N . PRO B 1 218 ? 6.113 2.412 -16.953 1 85.31 218 PRO B N 1
ATOM 6784 C CA . PRO B 1 218 ? 7.105 1.839 -16.047 1 85.31 218 PRO B CA 1
ATOM 6785 C C . PRO B 1 218 ? 7.551 2.822 -14.961 1 85.31 218 PRO B C 1
ATOM 6787 O O . PRO B 1 218 ? 7.586 4.031 -15.195 1 85.31 218 PRO B O 1
ATOM 6790 N N . GLY B 1 219 ? 7.973 2.275 -13.93 1 88.81 219 GLY B N 1
ATOM 6791 C CA . GLY B 1 219 ? 8.406 3.1 -12.812 1 88.81 219 GLY B CA 1
ATOM 6792 C C . GLY B 1 219 ? 9.812 3.635 -12.977 1 88.81 219 GLY B C 1
ATOM 6793 O O . GLY B 1 219 ? 10.641 3.021 -13.648 1 88.81 219 GLY B O 1
ATOM 6794 N N . SER B 1 220 ? 10.062 4.773 -12.438 1 92.12 220 SER B N 1
ATOM 6795 C CA . SER B 1 220 ? 11.383 5.387 -12.391 1 92.12 220 SER B CA 1
ATOM 6796 C C . SER B 1 220 ? 11.555 6.234 -11.133 1 92.12 220 SER B C 1
ATOM 6798 O O . SER B 1 220 ? 10.578 6.582 -10.477 1 92.12 220 SER B O 1
ATOM 6800 N N . LEU B 1 221 ? 12.812 6.469 -10.805 1 93.94 221 LEU B N 1
ATOM 6801 C CA . LEU B 1 221 ? 13.102 7.297 -9.641 1 93.94 221 LEU B CA 1
ATOM 6802 C C . LEU B 1 221 ? 12.508 8.695 -9.797 1 93.94 221 LEU B C 1
ATOM 6804 O O . LEU B 1 221 ? 11.969 9.258 -8.852 1 93.94 221 LEU B O 1
ATOM 6808 N N . GLU B 1 222 ? 12.586 9.289 -10.992 1 94.94 222 GLU B N 1
ATOM 6809 C CA . GLU B 1 222 ? 12.062 10.625 -11.281 1 94.94 222 GLU B CA 1
ATOM 6810 C C . GLU B 1 222 ? 10.547 10.664 -11.109 1 94.94 222 GLU B C 1
ATOM 6812 O O . GLU B 1 222 ? 10 11.664 -10.641 1 94.94 222 GLU B O 1
ATOM 6817 N N . LEU B 1 223 ? 9.945 9.594 -11.539 1 96 223 LEU B N 1
ATOM 6818 C CA . LEU B 1 223 ? 8.492 9.547 -11.391 1 96 223 LEU B CA 1
ATOM 6819 C C . LEU B 1 223 ? 8.102 9.484 -9.914 1 96 223 LEU B C 1
ATOM 6821 O O . LEU B 1 223 ? 7.098 10.07 -9.508 1 96 223 LEU B O 1
ATOM 6825 N N . VAL B 1 224 ? 8.852 8.695 -9.078 1 97.56 224 VAL B N 1
ATOM 6826 C CA . VAL B 1 224 ? 8.594 8.656 -7.645 1 97.56 224 VAL B CA 1
ATOM 6827 C C . VAL B 1 224 ? 8.742 10.062 -7.059 1 97.56 224 VAL B C 1
ATOM 6829 O O . VAL B 1 224 ? 7.906 10.492 -6.258 1 97.56 224 VAL B O 1
ATOM 6832 N N . GLN B 1 225 ? 9.789 10.766 -7.449 1 97.88 225 GLN B N 1
ATOM 6833 C CA . GLN B 1 225 ? 9.984 12.148 -7.012 1 97.88 225 GLN B CA 1
ATOM 6834 C C . GLN B 1 225 ? 8.797 13.023 -7.402 1 97.88 225 GLN B C 1
ATOM 6836 O O . GLN B 1 225 ? 8.312 13.82 -6.598 1 97.88 225 GLN B O 1
ATOM 6841 N N . CYS B 1 226 ? 8.375 12.875 -8.617 1 97.62 226 CYS B N 1
ATOM 6842 C CA . CYS B 1 226 ? 7.234 13.641 -9.117 1 97.62 226 CYS B CA 1
ATOM 6843 C C . CYS B 1 226 ? 5.988 13.375 -8.281 1 97.62 226 CYS B C 1
ATOM 6845 O O . CYS B 1 226 ? 5.262 14.305 -7.926 1 97.62 226 CYS B O 1
ATOM 6847 N N . LEU B 1 227 ? 5.75 12.125 -8.008 1 97.94 227 LEU B N 1
ATOM 6848 C CA . LEU B 1 227 ? 4.582 11.742 -7.227 1 97.94 227 LEU B CA 1
ATOM 6849 C C . LEU B 1 227 ? 4.668 12.312 -5.812 1 97.94 227 LEU B C 1
ATOM 6851 O O . LEU B 1 227 ? 3.666 12.766 -5.258 1 97.94 227 LEU B O 1
ATOM 6855 N N . LEU B 1 228 ? 5.809 12.297 -5.191 1 98.5 228 LEU B N 1
ATOM 6856 C CA . LEU B 1 228 ? 6.004 12.852 -3.855 1 98.5 228 LEU B CA 1
ATOM 6857 C C . LEU B 1 228 ? 5.715 14.352 -3.838 1 98.5 228 LEU B C 1
ATOM 6859 O O . LEU B 1 228 ? 5.012 14.836 -2.953 1 98.5 228 LEU B O 1
ATOM 6863 N N . VAL B 1 229 ? 6.23 15.055 -4.844 1 98.44 229 VAL B N 1
ATOM 6864 C CA . VAL B 1 229 ? 5.973 16.484 -4.938 1 98.44 229 VAL B CA 1
ATOM 6865 C C . VAL B 1 229 ? 4.488 16.734 -5.195 1 98.44 229 VAL B C 1
ATOM 6867 O O . VAL B 1 229 ? 3.902 17.672 -4.652 1 98.44 229 VAL B O 1
ATOM 6870 N N . THR B 1 230 ? 3.914 15.914 -6.039 1 98.19 230 THR B N 1
ATOM 6871 C CA . THR B 1 230 ? 2.486 16.016 -6.324 1 98.19 230 THR B CA 1
ATOM 6872 C C . THR B 1 230 ? 1.667 15.836 -5.047 1 98.19 230 THR B C 1
ATOM 6874 O O . THR B 1 230 ? 0.661 16.516 -4.848 1 98.19 230 THR B O 1
ATOM 6877 N N . SER B 1 231 ? 2.088 14.906 -4.234 1 97.31 231 SER B N 1
ATOM 6878 C CA . SER B 1 231 ? 1.374 14.672 -2.982 1 97.31 231 SER B CA 1
ATOM 6879 C C . SER B 1 231 ? 1.408 15.906 -2.092 1 97.31 231 SER B C 1
ATOM 6881 O O . SER B 1 231 ? 0.44 16.203 -1.387 1 97.31 231 SER B O 1
ATOM 6883 N N . GLN B 1 232 ? 2.475 16.641 -2.084 1 97.19 232 GLN B N 1
ATOM 6884 C CA . GLN B 1 232 ? 2.576 17.891 -1.331 1 97.19 232 GLN B CA 1
ATOM 6885 C C . GLN B 1 232 ? 1.568 18.922 -1.833 1 97.19 232 GLN B C 1
ATOM 6887 O O . GLN B 1 232 ? 0.903 19.578 -1.036 1 97.19 232 GLN B O 1
ATOM 6892 N N . TYR B 1 233 ? 1.52 19.047 -3.109 1 97.81 233 TYR B N 1
ATOM 6893 C CA . TYR B 1 233 ? 0.563 19.969 -3.703 1 97.81 233 TYR B CA 1
ATOM 6894 C C . TYR B 1 233 ? -0.866 19.578 -3.34 1 97.81 233 TYR B C 1
ATOM 6896 O O . TYR B 1 233 ? -1.675 20.453 -2.984 1 97.81 233 TYR B O 1
ATOM 6904 N N . LEU B 1 234 ? -1.171 18.312 -3.479 1 96.19 234 LEU B N 1
ATOM 6905 C CA . LEU B 1 234 ? -2.539 17.828 -3.295 1 96.19 234 LEU B CA 1
ATOM 6906 C C . LEU B 1 234 ? -3.006 18.062 -1.861 1 96.19 234 LEU B C 1
ATOM 6908 O O . LEU B 1 234 ? -4.207 18.172 -1.605 1 96.19 234 LEU B O 1
ATOM 6912 N N . GLN B 1 235 ? -2.127 18.156 -0.9 1 93.44 235 GLN B N 1
ATOM 6913 C CA . GLN B 1 235 ? -2.49 18.453 0.48 1 93.44 235 GLN B CA 1
ATOM 6914 C C . GLN B 1 235 ? -3.098 19.844 0.6 1 93.44 235 GLN B C 1
ATOM 6916 O O . GLN B 1 235 ? -3.814 20.141 1.561 1 93.44 235 GLN B O 1
ATOM 6921 N N . SER B 1 236 ? -2.795 20.719 -0.343 1 93.62 236 SER B N 1
ATOM 6922 C CA . SER B 1 236 ? -3.334 22.062 -0.326 1 93.62 236 SER B CA 1
ATOM 6923 C C . SER B 1 236 ? -4.68 22.141 -1.039 1 93.62 236 SER B C 1
ATOM 6925 O O . SER B 1 236 ? -5.285 23.203 -1.135 1 93.62 236 SER B O 1
ATOM 6927 N N . THR B 1 237 ? -5.16 21 -1.556 1 91.69 237 THR B N 1
ATOM 6928 C CA . THR B 1 237 ? -6.383 20.953 -2.354 1 91.69 237 THR B CA 1
ATOM 6929 C C . THR B 1 237 ? -7.512 20.281 -1.58 1 91.69 237 THR B C 1
ATOM 6931 O O . THR B 1 237 ? -7.355 19.953 -0.403 1 91.69 237 THR B O 1
ATOM 6934 N N . TYR B 1 238 ? -8.617 20.109 -2.244 1 86.06 238 TYR B N 1
ATOM 6935 C CA . TYR B 1 238 ? -9.812 19.547 -1.621 1 86.06 238 TYR B CA 1
ATOM 6936 C C . TYR B 1 238 ? -10.094 18.141 -2.145 1 86.06 238 TYR B C 1
ATOM 6938 O O . TYR B 1 238 ? -11.25 17.766 -2.34 1 86.06 238 TYR B O 1
ATOM 6946 N N . ASN B 1 239 ? -9.031 17.406 -2.414 1 87.94 239 ASN B N 1
ATOM 6947 C CA . ASN B 1 239 ? -9.195 16.078 -2.982 1 87.94 239 ASN B CA 1
ATOM 6948 C C . ASN B 1 239 ? -8.422 15.031 -2.182 1 87.94 239 ASN B C 1
ATOM 6950 O O . ASN B 1 239 ? -7.418 14.492 -2.658 1 87.94 239 ASN B O 1
ATOM 6954 N N . PRO B 1 240 ? -8.969 14.656 -1.029 1 90.25 240 PRO B N 1
ATOM 6955 C CA . PRO B 1 240 ? -8.266 13.688 -0.192 1 90.25 240 PRO B CA 1
ATOM 6956 C C . PRO B 1 240 ? -8.047 12.352 -0.893 1 90.25 240 PRO B C 1
ATOM 6958 O O . PRO B 1 240 ? -7.035 11.688 -0.659 1 90.25 240 PRO B O 1
ATOM 6961 N N . HIS B 1 241 ? -8.961 11.93 -1.764 1 91.12 241 HIS B N 1
ATOM 6962 C CA . HIS B 1 241 ? -8.812 10.672 -2.494 1 91.12 241 HIS B CA 1
ATOM 6963 C C . HIS B 1 241 ? -7.551 10.688 -3.355 1 91.12 241 HIS B C 1
ATOM 6965 O O . HIS B 1 241 ? -6.773 9.727 -3.338 1 91.12 241 HIS B O 1
ATOM 6971 N N . GLN B 1 242 ? -7.395 11.773 -4.062 1 93.38 242 GLN B N 1
ATOM 6972 C CA . GLN B 1 242 ? -6.227 11.883 -4.93 1 93.38 242 GLN B CA 1
ATOM 6973 C C . GLN B 1 242 ? -4.934 11.859 -4.113 1 93.38 242 GLN B C 1
ATOM 6975 O O . GLN B 1 242 ? -3.955 11.227 -4.516 1 93.38 242 GLN B O 1
ATOM 6980 N N . THR B 1 243 ? -4.965 12.602 -3.002 1 94.38 243 THR B N 1
ATOM 6981 C CA . THR B 1 243 ? -3.795 12.609 -2.135 1 94.38 243 THR B CA 1
ATOM 6982 C C . THR B 1 243 ? -3.459 11.203 -1.667 1 94.38 243 THR B C 1
ATOM 6984 O O . THR B 1 243 ? -2.305 10.773 -1.745 1 94.38 243 THR B O 1
ATOM 6987 N N . TRP B 1 244 ? -4.48 10.445 -1.225 1 95 244 TRP B N 1
ATOM 6988 C CA . TRP B 1 244 ? -4.359 9.078 -0.73 1 95 244 TRP B CA 1
ATOM 6989 C C . TRP B 1 244 ? -3.793 8.164 -1.808 1 95 244 TRP B C 1
ATOM 6991 O O . TRP B 1 244 ? -2.836 7.422 -1.562 1 95 244 TRP B O 1
ATOM 7001 N N . MET B 1 245 ? -4.285 8.258 -3.01 1 96.38 245 MET B N 1
ATOM 7002 C CA . MET B 1 245 ? -3.924 7.371 -4.109 1 96.38 245 MET B CA 1
ATOM 7003 C C . MET B 1 245 ? -2.521 7.68 -4.621 1 96.38 245 MET B C 1
ATOM 7005 O O . MET B 1 245 ? -1.752 6.766 -4.926 1 96.38 245 MET B O 1
ATOM 7009 N N . VAL B 1 246 ? -2.18 8.961 -4.73 1 96.94 246 VAL B N 1
ATOM 7010 C CA . VAL B 1 246 ? -0.886 9.375 -5.27 1 96.94 246 VAL B CA 1
ATOM 7011 C C . VAL B 1 246 ? 0.232 8.906 -4.34 1 96.94 246 VAL B C 1
ATOM 7013 O O . VAL B 1 246 ? 1.267 8.422 -4.797 1 96.94 246 VAL B O 1
ATOM 7016 N N . ILE B 1 247 ? 0.031 9.055 -3.068 1 97.5 247 ILE B N 1
ATOM 7017 C CA . ILE B 1 247 ? 1.028 8.609 -2.104 1 97.5 247 ILE B CA 1
ATOM 7018 C C . ILE B 1 247 ? 1.191 7.09 -2.197 1 97.5 247 ILE B C 1
ATOM 7020 O O . ILE B 1 247 ? 2.312 6.578 -2.184 1 97.5 247 ILE B O 1
ATOM 7024 N N . GLY B 1 248 ? 0.083 6.367 -2.277 1 97 248 GLY B N 1
ATOM 7025 C CA . GLY B 1 248 ? 0.154 4.93 -2.463 1 97 248 GLY B CA 1
ATOM 7026 C C . GLY B 1 248 ? 0.945 4.523 -3.691 1 97 248 GLY B C 1
ATOM 7027 O O . GLY B 1 248 ? 1.754 3.594 -3.637 1 97 248 GLY B O 1
ATOM 7028 N N . SER B 1 249 ? 0.692 5.211 -4.766 1 96.56 249 SER B N 1
ATOM 7029 C CA . SER B 1 249 ? 1.406 4.926 -6.004 1 96.56 249 SER B CA 1
ATOM 7030 C C . SER B 1 249 ? 2.904 5.168 -5.852 1 96.56 249 SER B C 1
ATOM 7032 O O . SER B 1 249 ? 3.719 4.398 -6.363 1 96.56 249 SER B O 1
ATOM 7034 N N . ALA B 1 250 ? 3.252 6.277 -5.211 1 97.69 250 ALA B N 1
ATOM 7035 C CA . ALA B 1 250 ? 4.664 6.578 -4.98 1 97.69 250 ALA B CA 1
ATOM 7036 C C . ALA B 1 250 ? 5.344 5.453 -4.207 1 97.69 250 ALA B C 1
ATOM 7038 O O . ALA B 1 250 ? 6.445 5.023 -4.562 1 97.69 250 ALA B O 1
ATOM 7039 N N . ILE B 1 251 ? 4.715 4.973 -3.162 1 97.88 251 ILE B N 1
ATOM 7040 C CA . ILE B 1 251 ? 5.281 3.947 -2.293 1 97.88 251 ILE B CA 1
ATOM 7041 C C . ILE B 1 251 ? 5.445 2.645 -3.072 1 97.88 251 ILE B C 1
ATOM 7043 O O . ILE B 1 251 ? 6.504 2.016 -3.027 1 97.88 251 ILE B O 1
ATOM 7047 N N . ARG B 1 252 ? 4.418 2.203 -3.787 1 96.75 252 ARG B N 1
ATOM 7048 C CA . ARG B 1 252 ? 4.469 0.951 -4.535 1 96.75 252 ARG B CA 1
ATOM 7049 C C . ARG B 1 252 ? 5.543 1.001 -5.617 1 96.75 252 ARG B C 1
ATOM 7051 O O . ARG B 1 252 ? 6.234 0.008 -5.859 1 96.75 252 ARG B O 1
ATOM 7058 N N . MET B 1 253 ? 5.574 2.123 -6.262 1 95.88 253 MET B N 1
ATOM 7059 C CA . MET B 1 253 ? 6.602 2.275 -7.289 1 95.88 253 MET B CA 1
ATOM 7060 C C . MET B 1 253 ? 7.996 2.211 -6.68 1 95.88 253 MET B C 1
ATOM 7062 O O . MET B 1 253 ? 8.898 1.582 -7.238 1 95.88 253 MET B O 1
ATOM 7066 N N . ALA B 1 254 ? 8.188 2.92 -5.574 1 97.12 254 ALA B N 1
ATOM 7067 C CA . ALA B 1 254 ? 9.477 2.873 -4.879 1 97.12 254 ALA B CA 1
ATOM 7068 C C . ALA B 1 254 ? 9.844 1.44 -4.504 1 97.12 254 ALA B C 1
ATOM 7070 O O . ALA B 1 254 ? 11 1.037 -4.633 1 97.12 254 ALA B O 1
ATOM 7071 N N . GLN B 1 255 ? 8.906 0.659 -4.039 1 95.25 255 GLN B N 1
ATOM 7072 C CA . GLN B 1 255 ? 9.148 -0.737 -3.684 1 95.25 255 GLN B CA 1
ATOM 7073 C C . GLN B 1 255 ? 9.484 -1.567 -4.918 1 95.25 255 GLN B C 1
ATOM 7075 O O . GLN B 1 255 ? 10.32 -2.469 -4.859 1 95.25 255 GLN B O 1
ATOM 7080 N N . GLY B 1 256 ? 8.766 -1.231 -5.992 1 93.19 256 GLY B N 1
ATOM 7081 C CA . GLY B 1 256 ? 9.078 -1.903 -7.242 1 93.19 256 GLY B CA 1
ATOM 7082 C C . GLY B 1 256 ? 10.5 -1.658 -7.711 1 93.19 256 GLY B C 1
ATOM 7083 O O . GLY B 1 256 ? 11.086 -2.496 -8.398 1 93.19 256 GLY B O 1
ATOM 7084 N N . LEU B 1 257 ? 11.062 -0.514 -7.285 1 92.75 257 LEU B N 1
ATOM 7085 C CA . LEU B 1 257 ? 12.43 -0.146 -7.656 1 92.75 257 LEU B CA 1
ATOM 7086 C C . LEU B 1 257 ? 13.43 -0.661 -6.629 1 92.75 257 LEU B C 1
ATOM 7088 O O . LEU B 1 257 ? 14.641 -0.508 -6.805 1 92.75 257 LEU B O 1
ATOM 7092 N N . GLY B 1 258 ? 12.984 -1.228 -5.504 1 92.25 258 GLY B N 1
ATOM 7093 C CA . GLY B 1 258 ? 13.852 -1.806 -4.492 1 92.25 258 GLY B CA 1
ATOM 7094 C C . GLY B 1 258 ? 14.344 -0.791 -3.477 1 92.25 258 GLY B C 1
ATOM 7095 O O . GLY B 1 258 ? 15.273 -1.065 -2.719 1 92.25 258 GLY B O 1
ATOM 7096 N N . LEU B 1 259 ? 13.727 0.415 -3.354 1 95.25 259 LEU B N 1
ATOM 7097 C CA . LEU B 1 259 ? 14.219 1.479 -2.484 1 95.25 259 LEU B CA 1
ATOM 7098 C C . LEU B 1 259 ? 14.031 1.108 -1.017 1 95.25 259 LEU B C 1
ATOM 7100 O O . LEU B 1 259 ? 14.648 1.719 -0.137 1 95.25 259 LEU B O 1
ATOM 7104 N N . HIS B 1 260 ? 13.195 0.133 -0.703 1 94.12 260 HIS B N 1
ATOM 7105 C CA . HIS B 1 260 ? 12.953 -0.289 0.671 1 94.12 260 HIS B CA 1
ATOM 7106 C C . HIS B 1 260 ? 14.062 -1.196 1.177 1 94.12 260 HIS B C 1
ATOM 7108 O O . HIS B 1 260 ? 14.086 -1.568 2.352 1 94.12 260 HIS B O 1
ATOM 7114 N N . LEU B 1 261 ? 14.953 -1.54 0.347 1 90.88 261 LEU B N 1
ATOM 7115 C CA . LEU B 1 261 ? 16.078 -2.398 0.71 1 90.88 261 LEU B CA 1
ATOM 7116 C C . LEU B 1 261 ? 17.297 -1.568 1.065 1 90.88 261 LEU B C 1
ATOM 7118 O O . LEU B 1 261 ? 17.656 -0.635 0.342 1 90.88 261 LEU B O 1
ATOM 7122 N N . PRO B 1 262 ? 17.969 -1.852 2.15 1 90.19 262 PRO B N 1
ATOM 7123 C CA . PRO B 1 262 ? 19.172 -1.105 2.512 1 90.19 262 PRO B CA 1
ATOM 7124 C C . PRO B 1 262 ? 20.281 -1.232 1.468 1 90.19 262 PRO B C 1
ATOM 7126 O O . PRO B 1 262 ? 21.047 -0.286 1.251 1 90.19 262 PRO B O 1
ATOM 7129 N N . GLU B 1 263 ? 20.375 -2.344 0.746 1 88.75 263 GLU B N 1
ATOM 7130 C CA . GLU B 1 263 ? 21.438 -2.609 -0.225 1 88.75 263 GLU B CA 1
ATOM 7131 C C . GLU B 1 263 ? 21.312 -1.683 -1.433 1 88.75 263 GLU B C 1
ATOM 7133 O O . GLU B 1 263 ? 22.328 -1.338 -2.055 1 88.75 263 GLU B O 1
ATOM 7138 N N . THR B 1 264 ? 20.109 -1.283 -1.737 1 90.44 264 THR B N 1
ATOM 7139 C CA . THR B 1 264 ? 19.891 -0.456 -2.92 1 90.44 264 THR B CA 1
ATOM 7140 C C . THR B 1 264 ? 20.609 0.882 -2.781 1 90.44 264 THR B C 1
ATOM 7142 O O . THR B 1 264 ? 21.281 1.333 -3.711 1 90.44 264 THR B O 1
ATOM 7145 N N . SER B 1 265 ? 20.453 1.52 -1.654 1 91.12 265 SER B N 1
ATOM 7146 C CA . SER B 1 265 ? 21.141 2.789 -1.442 1 91.12 265 SER B CA 1
ATOM 7147 C C . SER B 1 265 ? 22.609 2.57 -1.12 1 91.12 265 SER B C 1
ATOM 7149 O O . SER B 1 265 ? 23.469 3.295 -1.62 1 91.12 265 SER B O 1
ATOM 7151 N N . SER B 1 266 ? 22.938 1.521 -0.359 1 90.44 266 SER B N 1
ATOM 7152 C CA . SER B 1 266 ? 24.312 1.3 0.113 1 90.44 266 SER B CA 1
ATOM 7153 C C . SER B 1 266 ? 25.234 0.892 -1.031 1 90.44 266 SER B C 1
ATOM 7155 O O . SER B 1 266 ? 26.438 1.125 -0.975 1 90.44 266 SER B O 1
ATOM 7157 N N . SER B 1 267 ? 24.688 0.339 -2.049 1 87.94 267 SER B N 1
ATOM 7158 C CA . SER B 1 267 ? 25.484 -0.157 -3.158 1 87.94 267 SER B CA 1
ATOM 7159 C C . SER B 1 267 ? 25.906 0.977 -4.09 1 87.94 267 SER B C 1
ATOM 7161 O O . SER B 1 267 ? 26.781 0.801 -4.934 1 87.94 267 SER B O 1
ATOM 7163 N N . ARG B 1 268 ? 25.328 2.174 -3.867 1 88.5 268 ARG B N 1
ATOM 7164 C CA . ARG B 1 268 ? 25.672 3.305 -4.719 1 88.5 268 ARG B CA 1
ATOM 7165 C C . ARG B 1 268 ? 27.016 3.906 -4.305 1 88.5 268 ARG B C 1
ATOM 7167 O O . ARG B 1 268 ? 27.219 4.219 -3.133 1 88.5 268 ARG B O 1
ATOM 7174 N N . SER B 1 269 ? 27.859 3.982 -5.281 1 89.31 269 SER B N 1
ATOM 7175 C CA . SER B 1 269 ? 29.188 4.531 -5.008 1 89.31 269 SER B CA 1
ATOM 7176 C C . SER B 1 269 ? 29.125 6.043 -4.809 1 89.31 269 SER B C 1
ATOM 7178 O O . SER B 1 269 ? 29.875 6.598 -4 1 89.31 269 SER B O 1
ATOM 7180 N N . ASP B 1 270 ? 28.266 6.691 -5.551 1 89.44 270 ASP B N 1
ATOM 7181 C CA . ASP B 1 270 ? 28.109 8.141 -5.418 1 89.44 270 ASP B CA 1
ATOM 7182 C C . ASP B 1 270 ? 27.312 8.484 -4.16 1 89.44 270 ASP B C 1
ATOM 7184 O O . ASP B 1 270 ? 26.156 8.094 -4.02 1 89.44 270 ASP B O 1
ATOM 7188 N N . LEU B 1 271 ? 27.938 9.25 -3.301 1 87.62 271 LEU B N 1
ATOM 7189 C CA . LEU B 1 271 ? 27.328 9.602 -2.025 1 87.62 271 LEU B CA 1
ATOM 7190 C C . LEU B 1 271 ? 26.047 10.414 -2.238 1 87.62 271 LEU B C 1
ATOM 7192 O O . LEU B 1 271 ? 25.078 10.266 -1.492 1 87.62 271 LEU B O 1
ATOM 7196 N N . GLY B 1 272 ? 26.156 11.367 -3.141 1 87.94 272 GLY B N 1
ATOM 7197 C CA . GLY B 1 272 ? 24.984 12.172 -3.438 1 87.94 272 GLY B CA 1
ATOM 7198 C C . GLY B 1 272 ? 23.797 11.336 -3.859 1 87.94 272 GLY B C 1
ATOM 7199 O O . GLY B 1 272 ? 22.672 11.594 -3.42 1 87.94 272 GLY B O 1
ATOM 7200 N N . GLU B 1 273 ? 24.078 10.375 -4.676 1 90.94 273 GLU B N 1
ATOM 7201 C CA . GLU B 1 273 ? 23.031 9.492 -5.148 1 90.94 273 GLU B CA 1
ATOM 7202 C C . GLU B 1 273 ? 22.5 8.609 -4.016 1 90.94 273 GLU B C 1
ATOM 7204 O O . GLU B 1 273 ? 21.297 8.359 -3.92 1 90.94 273 GLU B O 1
ATOM 7209 N N . ARG B 1 274 ? 23.391 8.141 -3.232 1 93.25 274 ARG B N 1
ATOM 7210 C CA . ARG B 1 274 ? 23.016 7.316 -2.086 1 93.25 274 ARG B CA 1
ATOM 7211 C C . ARG B 1 274 ? 22.078 8.07 -1.155 1 93.25 274 ARG B C 1
ATOM 7213 O O . ARG B 1 274 ? 21.047 7.539 -0.748 1 93.25 274 ARG B O 1
ATOM 7220 N N . GLU B 1 275 ? 22.453 9.289 -0.825 1 92.94 275 GLU B N 1
ATOM 7221 C CA . GLU B 1 275 ? 21.656 10.109 0.078 1 92.94 275 GLU B CA 1
ATOM 7222 C C . GLU B 1 275 ? 20.297 10.461 -0.545 1 92.94 275 GLU B C 1
ATOM 7224 O O . GLU B 1 275 ? 19.281 10.531 0.151 1 92.94 275 GLU B O 1
ATOM 7229 N N . LEU B 1 276 ? 20.328 10.703 -1.794 1 94.25 276 LEU B N 1
ATOM 7230 C CA . LEU B 1 276 ? 19.094 11.023 -2.486 1 94.25 276 LEU B CA 1
ATOM 7231 C C . LEU B 1 276 ? 18.109 9.852 -2.428 1 94.25 276 LEU B C 1
ATOM 7233 O O . LEU B 1 276 ? 16.922 10.039 -2.182 1 94.25 276 LEU B O 1
ATOM 7237 N N . LEU B 1 277 ? 18.641 8.617 -2.693 1 96.19 277 LEU B N 1
ATOM 7238 C CA . LEU B 1 277 ? 17.797 7.426 -2.641 1 96.19 277 LEU B CA 1
ATOM 7239 C C . LEU B 1 277 ? 17.172 7.258 -1.259 1 96.19 277 LEU B C 1
ATOM 7241 O O . LEU B 1 277 ? 15.992 6.922 -1.141 1 96.19 277 LEU B O 1
ATOM 7245 N N . ARG B 1 278 ? 17.953 7.496 -0.259 1 96.31 278 ARG B N 1
ATOM 7246 C CA . ARG B 1 278 ? 17.453 7.379 1.111 1 96.31 278 ARG B CA 1
ATOM 7247 C C . ARG B 1 278 ? 16.406 8.445 1.407 1 96.31 278 ARG B C 1
ATOM 7249 O O . ARG B 1 278 ? 15.383 8.156 2.033 1 96.31 278 ARG B O 1
ATOM 7256 N N . ARG B 1 279 ? 16.609 9.656 0.974 1 96.38 279 ARG B N 1
ATOM 7257 C CA . ARG B 1 279 ? 15.641 10.727 1.174 1 96.38 279 ARG B CA 1
ATOM 7258 C C . ARG B 1 279 ? 14.32 10.406 0.481 1 96.38 279 ARG B C 1
ATOM 7260 O O . ARG B 1 279 ? 13.25 10.664 1.029 1 96.38 279 ARG B O 1
ATOM 7267 N N . ILE B 1 280 ? 14.43 9.859 -0.687 1 97.69 280 ILE B N 1
ATOM 7268 C CA . ILE B 1 280 ? 13.219 9.539 -1.438 1 97.69 280 ILE B CA 1
ATOM 7269 C C . ILE B 1 280 ? 12.453 8.43 -0.727 1 97.69 280 ILE B C 1
ATOM 7271 O O . ILE B 1 280 ? 11.227 8.508 -0.581 1 97.69 280 ILE B O 1
ATOM 7275 N N . TRP B 1 281 ? 13.133 7.375 -0.289 1 98 281 TRP B N 1
ATOM 7276 C CA . TRP B 1 281 ? 12.453 6.305 0.433 1 98 281 TRP B CA 1
ATOM 7277 C C . TRP B 1 281 ? 11.773 6.844 1.689 1 98 281 TRP B C 1
ATOM 7279 O O . TRP B 1 281 ? 10.594 6.57 1.936 1 98 281 TRP B O 1
ATOM 7289 N N . TYR B 1 282 ? 12.523 7.625 2.428 1 98.06 282 TYR B N 1
ATOM 7290 C CA . TYR B 1 282 ? 11.961 8.133 3.674 1 98.06 282 TYR B CA 1
ATOM 7291 C C . TYR B 1 282 ? 10.938 9.234 3.404 1 98.06 282 TYR B C 1
ATOM 7293 O O . TYR B 1 282 ? 10.117 9.547 4.266 1 98.06 282 TYR B O 1
ATOM 7301 N N . GLY B 1 283 ? 11.07 9.867 2.221 1 98.5 283 GLY B N 1
ATOM 7302 C CA . GLY B 1 283 ? 9.953 10.688 1.784 1 98.5 283 GLY B CA 1
ATOM 7303 C C . GLY B 1 283 ? 8.656 9.906 1.66 1 98.5 283 GLY B C 1
ATOM 7304 O O . GLY B 1 283 ? 7.598 10.391 2.07 1 98.5 283 GLY B O 1
ATOM 7305 N N . CYS B 1 284 ? 8.727 8.711 1.095 1 98.5 284 CYS B N 1
ATOM 7306 C CA . CYS B 1 284 ? 7.578 7.816 1.013 1 98.5 284 CYS B CA 1
ATOM 7307 C C . CYS B 1 284 ? 7.062 7.461 2.402 1 98.5 284 CYS B C 1
ATOM 7309 O O . CYS B 1 284 ? 5.855 7.5 2.65 1 98.5 284 CYS B O 1
ATOM 7311 N N . VAL B 1 285 ? 7.988 7.145 3.312 1 98.31 285 VAL B N 1
ATOM 7312 C CA . VAL B 1 285 ? 7.625 6.766 4.676 1 98.31 285 VAL B CA 1
ATOM 7313 C C . VAL B 1 285 ? 6.922 7.934 5.367 1 98.31 285 VAL B C 1
ATOM 7315 O O . VAL B 1 285 ? 5.867 7.754 5.977 1 98.31 285 VAL B O 1
ATOM 7318 N N . LEU B 1 286 ? 7.504 9.086 5.227 1 98.44 286 LEU B N 1
ATOM 7319 C CA . LEU B 1 286 ? 6.969 10.273 5.883 1 98.44 286 LEU B CA 1
ATOM 7320 C C . LEU B 1 286 ? 5.57 10.594 5.371 1 98.44 286 LEU B C 1
ATOM 7322 O O . LEU B 1 286 ? 4.66 10.852 6.16 1 98.44 286 LEU B O 1
ATOM 7326 N N . MET B 1 287 ? 5.395 10.609 4.066 1 98.12 287 MET B N 1
ATOM 7327 C CA . MET B 1 287 ? 4.086 10.906 3.49 1 98.12 287 MET B CA 1
ATOM 7328 C C . MET B 1 287 ? 3.059 9.852 3.9 1 98.12 287 MET B C 1
ATOM 7330 O O . MET B 1 287 ? 1.893 10.172 4.129 1 98.12 287 MET B O 1
ATOM 7334 N N . ASP B 1 288 ? 3.5 8.602 3.945 1 97.62 288 ASP B N 1
ATOM 7335 C CA . ASP B 1 288 ? 2.627 7.516 4.375 1 97.62 288 ASP B CA 1
ATOM 7336 C C . ASP B 1 288 ? 2.088 7.766 5.781 1 97.62 288 ASP B C 1
ATOM 7338 O O . ASP B 1 288 ? 0.888 7.625 6.027 1 97.62 288 ASP B O 1
ATOM 7342 N N . ARG B 1 289 ? 2.963 8.102 6.711 1 97.44 289 ARG B N 1
ATOM 7343 C CA . ARG B 1 289 ? 2.566 8.344 8.094 1 97.44 289 ARG B CA 1
ATOM 7344 C C . ARG B 1 289 ? 1.677 9.578 8.195 1 97.44 289 ARG B C 1
ATOM 7346 O O . ARG B 1 289 ? 0.68 9.578 8.922 1 97.44 289 ARG B O 1
ATOM 7353 N N . MET B 1 290 ? 2.039 10.594 7.473 1 96.12 290 MET B N 1
ATOM 7354 C CA . MET B 1 290 ? 1.307 11.852 7.535 1 96.12 290 MET B CA 1
ATOM 7355 C C . MET B 1 290 ? -0.129 11.672 7.055 1 96.12 290 MET B C 1
ATOM 7357 O O . MET B 1 290 ? -1.069 12.125 7.711 1 96.12 290 MET B O 1
ATOM 7361 N N . VAL B 1 291 ? -0.275 11.023 5.93 1 94.31 291 VAL B N 1
ATOM 7362 C CA . VAL B 1 291 ? -1.613 10.914 5.359 1 94.31 291 VAL B CA 1
ATOM 7363 C C . VAL B 1 291 ? -2.436 9.906 6.156 1 94.31 291 VAL B C 1
ATOM 7365 O O . VAL B 1 291 ? -3.65 10.062 6.305 1 94.31 291 VAL B O 1
ATOM 7368 N N . SER B 1 292 ? -1.804 8.859 6.684 1 94.38 292 SER B N 1
ATOM 7369 C CA . SER B 1 292 ? -2.488 7.902 7.543 1 94.38 292 SER B CA 1
ATOM 7370 C C . SER B 1 292 ? -3.125 8.594 8.742 1 94.38 292 SER B C 1
ATOM 7372 O O . SER B 1 292 ? -4.293 8.352 9.062 1 94.38 292 SER B O 1
ATOM 7374 N N . VAL B 1 293 ? -2.398 9.484 9.375 1 92.5 293 VAL B N 1
ATOM 7375 C CA . VAL B 1 293 ? -2.887 10.18 10.562 1 92.5 293 VAL B CA 1
ATOM 7376 C C . VAL B 1 293 ? -3.973 11.18 10.164 1 92.5 293 VAL B C 1
ATOM 7378 O O . VAL B 1 293 ? -5 11.289 10.844 1 92.5 293 VAL B O 1
ATOM 7381 N N . THR B 1 294 ? -3.766 11.867 9.078 1 91.56 294 THR B N 1
ATOM 7382 C CA . THR B 1 294 ? -4.695 12.914 8.672 1 91.56 294 THR B CA 1
ATOM 7383 C C . THR B 1 294 ? -6.012 12.312 8.188 1 91.56 294 THR B C 1
ATOM 7385 O O . THR B 1 294 ? -7.082 12.875 8.422 1 91.56 294 THR B O 1
ATOM 7388 N N . HIS B 1 295 ? -5.945 11.18 7.512 1 91 295 HIS B N 1
ATOM 7389 C CA . HIS B 1 295 ? -7.145 10.562 6.957 1 91 295 HIS B CA 1
ATOM 7390 C C . HIS B 1 295 ? -7.707 9.508 7.906 1 91 295 HIS B C 1
ATOM 7392 O O . HIS B 1 295 ? -8.867 9.109 7.781 1 91 295 HIS B O 1
ATOM 7398 N N . GLY B 1 296 ? -6.902 9.07 8.898 1 90.56 296 GLY B N 1
ATOM 7399 C CA . GLY B 1 296 ? -7.316 7.992 9.781 1 90.56 296 GLY B CA 1
ATOM 7400 C C . GLY B 1 296 ? -7.367 6.641 9.086 1 90.56 296 GLY B C 1
ATOM 7401 O O . GLY B 1 296 ? -8.234 5.816 9.391 1 90.56 296 GLY B O 1
ATOM 7402 N N . ARG B 1 297 ? -6.566 6.445 8.078 1 92.06 297 ARG B N 1
ATOM 7403 C CA . ARG B 1 297 ? -6.473 5.211 7.305 1 92.06 297 ARG B CA 1
ATOM 7404 C C . ARG B 1 297 ? -5.18 4.465 7.617 1 92.06 297 ARG B C 1
ATOM 7406 O O . ARG B 1 297 ? -4.219 5.062 8.117 1 92.06 297 ARG B O 1
ATOM 7413 N N . PRO B 1 298 ? -5.156 3.148 7.445 1 92.75 298 PRO B N 1
ATOM 7414 C CA . PRO B 1 298 ? -3.959 2.385 7.805 1 92.75 298 PRO B CA 1
ATOM 7415 C C . PRO B 1 298 ? -2.748 2.75 6.949 1 92.75 298 PRO B C 1
ATOM 7417 O O . PRO B 1 298 ? -2.883 2.971 5.746 1 92.75 298 PRO B O 1
ATOM 7420 N N . ALA B 1 299 ? -1.619 2.82 7.621 1 94.5 299 ALA B N 1
ATOM 7421 C CA . ALA B 1 299 ? -0.372 3.033 6.895 1 94.5 299 ALA B CA 1
ATOM 7422 C C . ALA B 1 299 ? -0.009 1.81 6.055 1 94.5 299 ALA B C 1
ATOM 7424 O O . ALA B 1 299 ? -0.356 0.681 6.414 1 94.5 299 ALA B O 1
ATOM 7425 N N . MET B 1 300 ? 0.689 2.035 4.984 1 94.94 300 MET B N 1
ATOM 7426 C CA . MET B 1 300 ? 1.039 0.984 4.031 1 94.94 300 MET B CA 1
ATOM 7427 C C . MET B 1 300 ? 2.385 0.357 4.387 1 94.94 300 MET B C 1
ATOM 7429 O O . MET B 1 300 ? 2.617 -0.82 4.105 1 94.94 300 MET B O 1
ATOM 7433 N N . ILE B 1 301 ? 3.303 1.108 4.879 1 95.88 301 ILE B N 1
ATOM 7434 C CA . ILE B 1 301 ? 4.66 0.648 5.148 1 95.88 301 ILE B CA 1
ATOM 7435 C C . ILE B 1 301 ? 4.777 0.208 6.605 1 95.88 301 ILE B C 1
ATOM 7437 O O . ILE B 1 301 ? 4.531 0.998 7.523 1 95.88 301 ILE B O 1
ATOM 7441 N N . SER B 1 302 ? 5.156 -1.016 6.832 1 92.19 302 SER B N 1
ATOM 7442 C CA . SER B 1 302 ? 5.332 -1.509 8.195 1 92.19 302 SER B CA 1
ATOM 7443 C C . SER B 1 302 ? 6.504 -0.822 8.883 1 92.19 302 SER B C 1
ATOM 7445 O O . SER B 1 302 ? 7.395 -0.282 8.219 1 92.19 302 SER B O 1
ATOM 7447 N N . GLN B 1 303 ? 6.465 -0.839 10.211 1 89.75 303 GLN B N 1
ATOM 7448 C CA . GLN B 1 303 ? 7.535 -0.227 10.984 1 89.75 303 GLN B CA 1
ATOM 7449 C C . GLN B 1 303 ? 8.883 -0.887 10.688 1 89.75 303 GLN B C 1
ATOM 7451 O O . GLN B 1 303 ? 9.898 -0.206 10.57 1 89.75 303 GLN B O 1
ATOM 7456 N N . HIS B 1 304 ? 8.852 -2.143 10.562 1 86.75 304 HIS B N 1
ATOM 7457 C CA . HIS B 1 304 ? 10.078 -2.891 10.328 1 86.75 304 HIS B CA 1
ATOM 7458 C C . HIS B 1 304 ? 10.688 -2.543 8.969 1 86.75 304 HIS B C 1
ATOM 7460 O O . HIS B 1 304 ? 11.898 -2.371 8.852 1 86.75 304 HIS B O 1
ATOM 7466 N N . LEU B 1 305 ? 9.867 -2.455 8.023 1 89 305 LEU B N 1
ATOM 7467 C CA . LEU B 1 305 ? 10.328 -2.129 6.676 1 89 305 LEU B CA 1
ATOM 7468 C C . LEU B 1 305 ? 10.906 -0.718 6.625 1 89 305 LEU B C 1
ATOM 7470 O O . LEU B 1 305 ? 11.891 -0.471 5.934 1 89 305 LEU B O 1
ATOM 7474 N N . ALA B 1 306 ? 10.266 0.192 7.285 1 90.62 306 ALA B N 1
ATOM 7475 C CA . ALA B 1 306 ? 10.719 1.579 7.305 1 90.62 306 ALA B CA 1
ATOM 7476 C C . ALA B 1 306 ? 12.102 1.692 7.938 1 90.62 306 ALA B C 1
ATOM 7478 O O . ALA B 1 306 ? 12.945 2.463 7.473 1 90.62 306 ALA B O 1
ATOM 7479 N N . LYS B 1 307 ? 12.406 0.894 8.891 1 88.25 307 LYS B N 1
ATOM 7480 C CA . LYS B 1 307 ? 13.633 0.998 9.672 1 88.25 307 LYS B CA 1
ATOM 7481 C C . LYS B 1 307 ? 14.781 0.254 8.992 1 88.25 307 LYS B C 1
ATOM 7483 O O . LYS B 1 307 ? 15.945 0.432 9.352 1 88.25 307 LYS B O 1
ATOM 7488 N N . SER B 1 308 ? 14.469 -0.518 8.008 1 90 308 SER B N 1
ATOM 7489 C CA . SER B 1 308 ? 15.484 -1.352 7.367 1 90 308 SER B CA 1
ATOM 7490 C C . SER B 1 308 ? 16.484 -0.506 6.586 1 90 308 SER B C 1
ATOM 7492 O O . SER B 1 308 ? 17.656 -0.88 6.457 1 90 308 SER B O 1
ATOM 7494 N N . VAL B 1 309 ? 16.094 0.611 6.074 1 93.88 309 VAL B N 1
ATOM 7495 C CA . VAL B 1 309 ? 16.953 1.492 5.297 1 93.88 309 VAL B CA 1
ATOM 7496 C C . VAL B 1 309 ? 17.594 2.531 6.215 1 93.88 309 VAL B C 1
ATOM 7498 O O . VAL B 1 309 ? 16.906 3.16 7.023 1 93.88 309 VAL B O 1
ATOM 7501 N N . PRO B 1 310 ? 18.906 2.672 6.164 1 93.38 310 PRO B N 1
ATOM 7502 C CA . PRO B 1 310 ? 19.531 3.717 6.984 1 93.38 310 PRO B CA 1
ATOM 7503 C C . PRO B 1 310 ? 18.969 5.105 6.695 1 93.38 310 PRO B C 1
ATOM 7505 O O . PRO B 1 310 ? 18.688 5.438 5.539 1 93.38 310 PRO B O 1
ATOM 7508 N N . LEU B 1 311 ? 18.75 5.906 7.73 1 93.81 311 LEU B N 1
ATOM 7509 C CA . LEU B 1 311 ? 18.281 7.277 7.578 1 93.81 311 LEU B CA 1
ATOM 7510 C C . LEU B 1 311 ? 19.297 8.125 6.816 1 93.81 311 LEU B C 1
ATOM 7512 O O . LEU B 1 311 ? 20.5 7.859 6.875 1 93.81 311 LEU B O 1
ATOM 7516 N N . PRO B 1 312 ? 18.766 9.102 6.055 1 91.56 312 PRO B N 1
ATOM 7517 C CA . PRO B 1 312 ? 19.703 10.039 5.445 1 91.56 312 PRO B CA 1
ATOM 7518 C C . PRO B 1 312 ? 20.578 10.75 6.477 1 91.56 312 PRO B C 1
ATOM 7520 O O . PRO B 1 312 ? 20.172 10.914 7.629 1 91.56 312 PRO B O 1
ATOM 7523 N N . THR B 1 313 ? 21.766 11.031 6.125 1 83 313 THR B N 1
ATOM 7524 C CA . THR B 1 313 ? 22.703 11.719 7.004 1 83 313 THR B CA 1
ATOM 7525 C C . THR B 1 313 ? 22.219 13.125 7.332 1 83 313 THR B C 1
ATOM 7527 O O . THR B 1 313 ? 21.766 13.852 6.445 1 83 313 THR B O 1
ATOM 7530 N N . GLU B 1 314 ? 22.109 13.297 8.672 1 68.25 314 GLU B N 1
ATOM 7531 C CA . GLU B 1 314 ? 21.719 14.648 9.062 1 68.25 314 GLU B CA 1
ATOM 7532 C C . GLU B 1 314 ? 22.828 15.656 8.797 1 68.25 314 GLU B C 1
ATOM 7534 O O . GLU B 1 314 ? 22.594 16.703 8.195 1 68.25 314 GLU B O 1
ATOM 7539 N N . SER B 1 315 ? 23.672 15.93 9.781 1 53.62 315 SER B N 1
ATOM 7540 C CA . SER B 1 315 ? 24.781 16.859 9.789 1 53.62 315 SER B CA 1
ATOM 7541 C C . SER B 1 315 ? 26.094 16.156 9.445 1 53.62 315 SER B C 1
ATOM 7543 O O . SER B 1 315 ? 26.172 14.93 9.477 1 53.62 315 SER B O 1
ATOM 7545 N N . THR B 1 316 ? 27.281 16.969 9.906 1 43.38 316 THR B N 1
ATOM 7546 C CA . THR B 1 316 ? 28.594 17.562 9.711 1 43.38 316 THR B CA 1
ATOM 7547 C C . THR B 1 316 ? 29.703 16.562 10.047 1 43.38 316 THR B C 1
ATOM 7549 O O . THR B 1 316 ? 30.875 16.922 10.148 1 43.38 316 THR B O 1
ATOM 7552 N N . THR B 1 317 ? 29.5 15.578 10.859 1 39.84 317 THR B N 1
ATOM 7553 C CA . THR B 1 317 ? 30.844 15.547 11.406 1 39.84 317 THR B CA 1
ATOM 7554 C C . THR B 1 317 ? 31.875 15.375 10.297 1 39.84 317 THR B C 1
ATOM 7556 O O . THR B 1 317 ? 32.875 16.109 10.234 1 39.84 317 THR B O 1
ATOM 7559 N N . ASN B 1 318 ? 32.469 14.039 10.133 1 37.75 318 ASN B N 1
ATOM 7560 C CA . ASN B 1 318 ? 33.875 13.82 9.773 1 37.75 318 ASN B CA 1
ATOM 7561 C C . ASN B 1 318 ? 34.156 14.25 8.336 1 37.75 318 ASN B C 1
ATOM 7563 O O . ASN B 1 318 ? 35.156 14.922 8.07 1 37.75 318 ASN B O 1
ATOM 7567 N N . GLU B 1 319 ? 34.031 13.281 7.312 1 40.09 319 GLU B N 1
ATOM 7568 C CA . GLU B 1 319 ? 34.781 13.477 6.078 1 40.09 319 GLU B CA 1
ATOM 7569 C C . GLU B 1 319 ? 34.219 14.656 5.277 1 40.09 319 GLU B C 1
ATOM 7571 O O . GLU B 1 319 ? 33.031 14.906 5.293 1 40.09 319 GLU B O 1
ATOM 7576 N N . PRO B 1 320 ? 35.156 15.633 4.738 1 36.09 320 PRO B N 1
ATOM 7577 C CA . PRO B 1 320 ? 34.938 16.734 3.793 1 36.09 320 PRO B CA 1
ATOM 7578 C C . PRO B 1 320 ? 33.844 16.422 2.777 1 36.09 320 PRO B C 1
ATOM 7580 O O . PRO B 1 320 ? 33.875 16.953 1.663 1 36.09 320 PRO B O 1
ATOM 7583 N N . CYS B 1 321 ? 33.156 15.453 2.838 1 36.88 321 CYS B N 1
ATOM 7584 C CA . CYS B 1 321 ? 32.344 15.477 1.632 1 36.88 321 CYS B CA 1
ATOM 7585 C C . CYS B 1 321 ? 31.484 16.734 1.566 1 36.88 321 CYS B C 1
ATOM 7587 O O . CYS B 1 321 ? 30.859 17.125 2.557 1 36.88 321 CYS B O 1
ATOM 7589 N N . LYS B 1 322 ? 31.703 17.656 0.637 1 41.44 322 LYS B N 1
ATOM 7590 C CA . LYS B 1 322 ? 31.109 18.875 0.105 1 41.44 322 LYS B CA 1
ATOM 7591 C C . LYS B 1 322 ? 29.578 18.812 0.15 1 41.44 322 LYS B C 1
ATOM 7593 O O . LYS B 1 322 ? 28.922 19 -0.871 1 41.44 322 LYS B O 1
ATOM 7598 N N . ILE B 1 323 ? 29.078 17.781 0.721 1 45.28 323 ILE B N 1
ATOM 7599 C CA . ILE B 1 323 ? 27.625 17.875 0.621 1 45.28 323 ILE B CA 1
ATOM 7600 C C . ILE B 1 323 ? 27.156 19.188 1.243 1 45.28 323 ILE B C 1
ATOM 7602 O O . ILE B 1 323 ? 27.703 19.641 2.252 1 45.28 323 ILE B O 1
ATOM 7606 N N . GLN B 1 324 ? 26.219 19.844 0.732 1 49.25 324 GLN B N 1
ATOM 7607 C CA . GLN B 1 324 ? 25.5 21.016 1.237 1 49.25 324 GLN B CA 1
ATOM 7608 C C . GLN B 1 324 ? 25.266 20.906 2.74 1 49.25 324 GLN B C 1
ATOM 7610 O O . GLN B 1 324 ? 25.375 19.828 3.314 1 49.25 324 GLN B O 1
ATOM 7615 N N . ASN B 1 325 ? 24.922 22.031 3.514 1 56.19 325 ASN B N 1
ATOM 7616 C CA . ASN B 1 325 ? 24.672 22.344 4.922 1 56.19 325 ASN B CA 1
ATOM 7617 C C . ASN B 1 325 ? 23.922 21.219 5.617 1 56.19 325 ASN B C 1
ATOM 7619 O O . ASN B 1 325 ? 22.719 21.016 5.375 1 56.19 325 ASN B O 1
ATOM 7623 N N . PRO B 1 326 ? 24.75 20.172 6.086 1 57.56 326 PRO B N 1
ATOM 7624 C CA . PRO B 1 326 ? 24.125 19.078 6.84 1 57.56 326 PRO B CA 1
ATOM 7625 C C . PRO B 1 326 ? 22.938 19.516 7.68 1 57.56 326 PRO B C 1
ATOM 7627 O O . PRO B 1 326 ? 22.016 18.734 7.914 1 57.56 326 PRO B O 1
ATOM 7630 N N . GLU B 1 327 ? 23 20.703 8.031 1 79.19 327 GLU B N 1
ATOM 7631 C CA . GLU B 1 327 ? 21.922 21.203 8.883 1 79.19 327 GLU B CA 1
ATOM 7632 C C . GLU B 1 327 ? 20.625 21.375 8.086 1 79.19 327 GLU B C 1
ATOM 7634 O O . GLU B 1 327 ? 19.531 21.375 8.664 1 79.19 327 GLU B O 1
ATOM 7639 N N . TYR B 1 328 ? 20.891 21.172 6.844 1 81.88 328 TYR B N 1
ATOM 7640 C CA . TYR B 1 328 ? 19.781 21.422 5.934 1 81.88 328 TYR B CA 1
ATOM 7641 C C . TYR B 1 328 ? 18.781 20.266 5.969 1 81.88 328 TYR B C 1
ATOM 7643 O O . TYR B 1 328 ? 17.562 20.5 5.898 1 81.88 328 TYR B O 1
ATOM 7651 N N . TYR B 1 329 ? 19.281 19.047 6.207 1 91.56 329 TYR B N 1
ATOM 7652 C CA . TYR B 1 329 ? 18.438 17.875 6.09 1 91.56 329 TYR B CA 1
ATOM 7653 C C . TYR B 1 329 ? 17.984 17.375 7.461 1 91.56 329 TYR B C 1
ATOM 7655 O O . TYR B 1 329 ? 17.188 16.453 7.562 1 91.56 329 TYR B O 1
ATOM 7663 N N . SER B 1 330 ? 18.469 18.047 8.5 1 93.38 330 SER B N 1
ATOM 7664 C CA . SER B 1 330 ? 18.156 17.609 9.859 1 93.38 330 SER B CA 1
ATOM 7665 C C . SER B 1 330 ? 16.656 17.672 10.133 1 93.38 330 SER B C 1
ATOM 7667 O O . SER B 1 330 ? 16.109 16.781 10.789 1 93.38 330 SER B O 1
ATOM 7669 N N . PHE B 1 331 ? 16.062 18.75 9.648 1 96.5 331 PHE B N 1
ATOM 7670 C CA . PHE B 1 331 ? 14.625 18.875 9.852 1 96.5 331 PHE B CA 1
ATOM 7671 C C . PHE B 1 331 ? 13.898 17.641 9.32 1 96.5 331 PHE B C 1
ATOM 7673 O O . PHE B 1 331 ? 13.016 17.094 9.992 1 96.5 331 PHE B O 1
ATOM 7680 N N . PHE B 1 332 ? 14.281 17.266 8.094 1 97.12 332 PHE B N 1
ATOM 7681 C CA . PHE B 1 332 ? 13.625 16.141 7.426 1 97.12 332 PHE B CA 1
ATOM 7682 C C . PHE B 1 332 ? 13.805 14.859 8.234 1 97.12 332 PHE B C 1
ATOM 7684 O O . PHE B 1 332 ? 12.836 14.148 8.492 1 97.12 332 PHE B O 1
ATOM 7691 N N . VAL B 1 333 ? 14.945 14.555 8.641 1 96 333 VAL B N 1
ATOM 7692 C CA . VAL B 1 333 ? 15.273 13.336 9.367 1 96 333 VAL B CA 1
ATOM 7693 C C . VAL B 1 333 ? 14.531 13.32 10.703 1 96 333 VAL B C 1
ATOM 7695 O O . VAL B 1 333 ? 13.953 12.297 11.086 1 96 333 VAL B O 1
ATOM 7698 N N . ARG B 1 334 ? 14.523 14.477 11.398 1 96.69 334 ARG B N 1
ATOM 7699 C CA . ARG B 1 334 ? 13.859 14.555 12.695 1 96.69 334 ARG B CA 1
ATOM 7700 C C . ARG B 1 334 ? 12.344 14.453 12.547 1 96.69 334 ARG B C 1
ATOM 7702 O O . ARG B 1 334 ? 11.664 13.922 13.422 1 96.69 334 ARG B O 1
ATOM 7709 N N . SER B 1 335 ? 11.859 14.984 11.422 1 97.94 335 SER B N 1
ATOM 7710 C CA . SER B 1 335 ? 10.438 14.812 11.133 1 97.94 335 SER B CA 1
ATOM 7711 C C . SER B 1 335 ? 10.086 13.344 10.938 1 97.94 335 SER B C 1
ATOM 7713 O O . SER B 1 335 ? 9.062 12.867 11.43 1 97.94 335 SER B O 1
ATOM 7715 N N . VAL B 1 336 ? 10.906 12.617 10.188 1 97.69 336 VAL B N 1
ATOM 7716 C CA . VAL B 1 336 ? 10.68 11.195 9.969 1 97.69 336 VAL B CA 1
ATOM 7717 C C . VAL B 1 336 ? 10.633 10.469 11.312 1 97.69 336 VAL B C 1
ATOM 7719 O O . VAL B 1 336 ? 9.742 9.641 11.547 1 97.69 336 VAL B O 1
ATOM 7722 N N . ARG B 1 337 ? 11.492 10.766 12.219 1 97.31 337 ARG B N 1
ATOM 7723 C CA . ARG B 1 337 ? 11.547 10.141 13.531 1 97.31 337 ARG B CA 1
ATOM 7724 C C . ARG B 1 337 ? 10.297 10.461 14.344 1 97.31 337 ARG B C 1
ATOM 7726 O O . ARG B 1 337 ? 9.75 9.594 15.031 1 97.31 337 ARG B O 1
ATOM 7733 N N . LEU B 1 338 ? 9.93 11.703 14.297 1 98.31 338 LEU B N 1
ATOM 7734 C CA . LEU B 1 338 ? 8.742 12.109 15.039 1 98.31 338 LEU B CA 1
ATOM 7735 C C . LEU B 1 338 ? 7.504 11.383 14.516 1 98.31 338 LEU B C 1
ATOM 7737 O O . LEU B 1 338 ? 6.68 10.914 15.305 1 98.31 338 LEU B O 1
ATOM 7741 N N . TYR B 1 339 ? 7.379 11.297 13.25 1 98.19 339 TYR B N 1
ATOM 7742 C CA . TYR B 1 339 ? 6.191 10.688 12.656 1 98.19 339 TYR B CA 1
ATOM 7743 C C . TYR B 1 339 ? 6.195 9.172 12.859 1 98.19 339 TYR B C 1
ATOM 7745 O O . TYR B 1 339 ? 5.145 8.531 12.789 1 98.19 339 TYR B O 1
ATOM 7753 N N . GLU B 1 340 ? 7.312 8.562 13.086 1 97.19 340 GLU B N 1
ATOM 7754 C CA . GLU B 1 340 ? 7.324 7.168 13.516 1 97.19 340 GLU B CA 1
ATOM 7755 C C . GLU B 1 340 ? 6.699 7.008 14.898 1 97.19 340 GLU B C 1
ATOM 7757 O O . GLU B 1 340 ? 6.027 6.012 15.172 1 97.19 340 GLU B O 1
ATOM 7762 N N . ILE B 1 341 ? 6.969 7.949 15.781 1 97.38 341 ILE B N 1
ATOM 7763 C CA . ILE B 1 341 ? 6.348 7.922 17.094 1 97.38 341 ILE B CA 1
ATOM 7764 C C . ILE B 1 341 ? 4.84 8.117 16.953 1 97.38 341 ILE B C 1
ATOM 7766 O O . ILE B 1 341 ? 4.055 7.438 17.625 1 97.38 341 ILE B O 1
ATOM 7770 N N . ILE B 1 342 ? 4.465 9.07 16.125 1 97.38 342 ILE B N 1
ATOM 7771 C CA . ILE B 1 342 ? 3.049 9.297 15.867 1 97.38 342 ILE B CA 1
ATOM 7772 C C . ILE B 1 342 ? 2.416 8.016 15.328 1 97.38 342 ILE B C 1
ATOM 7774 O O . ILE B 1 342 ? 1.299 7.656 15.711 1 97.38 342 ILE B O 1
ATOM 7778 N N . HIS B 1 343 ? 3.141 7.352 14.445 1 96.19 343 HIS B N 1
ATOM 7779 C CA . HIS B 1 343 ? 2.641 6.098 13.891 1 96.19 343 HIS B CA 1
ATOM 7780 C C . HIS B 1 343 ? 2.402 5.07 14.992 1 96.19 343 HIS B C 1
ATOM 7782 O O . HIS B 1 343 ? 1.392 4.363 14.984 1 96.19 343 HIS B O 1
ATOM 7788 N N . LYS B 1 344 ? 3.275 4.926 15.93 1 95.12 344 LYS B N 1
ATOM 7789 C CA . LYS B 1 344 ? 3.09 4.039 17.078 1 95.12 344 LYS B CA 1
ATOM 7790 C C . LYS B 1 344 ? 1.849 4.426 17.875 1 95.12 344 LYS B C 1
ATOM 7792 O O . LYS B 1 344 ? 1.121 3.555 18.359 1 95.12 344 LYS B O 1
ATOM 7797 N N . THR B 1 345 ? 1.677 5.711 18.016 1 94.94 345 THR B N 1
ATOM 7798 C CA . THR B 1 345 ? 0.489 6.211 18.688 1 94.94 345 THR B CA 1
ATOM 7799 C C . THR B 1 345 ? -0.778 5.773 17.969 1 94.94 345 THR B C 1
ATOM 7801 O O . THR B 1 345 ? -1.745 5.34 18.594 1 94.94 345 THR B O 1
ATOM 7804 N N . MET B 1 346 ? -0.767 5.875 16.625 1 93.25 346 MET B N 1
ATOM 7805 C CA . MET B 1 346 ? -1.906 5.477 15.805 1 93.25 346 MET B CA 1
ATOM 7806 C C . MET B 1 346 ? -2.221 3.998 15.992 1 93.25 346 MET B C 1
ATOM 7808 O O . MET B 1 346 ? -3.387 3.619 16.125 1 93.25 346 MET B O 1
ATOM 7812 N N . MET B 1 347 ? -1.226 3.209 15.992 1 90.38 347 MET B N 1
ATOM 7813 C CA . MET B 1 347 ? -1.399 1.767 16.141 1 90.38 347 MET B CA 1
ATOM 7814 C C . MET B 1 347 ? -1.93 1.423 17.531 1 90.38 347 MET B C 1
ATOM 7816 O O . MET B 1 347 ? -2.727 0.496 17.672 1 90.38 347 MET B O 1
ATOM 7820 N N . ALA B 1 348 ? -1.568 2.186 18.484 1 90.12 348 ALA B N 1
ATOM 7821 C CA . ALA B 1 348 ? -1.901 1.881 19.859 1 90.12 348 ALA B CA 1
ATOM 7822 C C . ALA B 1 348 ? -3.328 2.309 20.203 1 90.12 348 ALA B C 1
ATOM 7824 O O . ALA B 1 348 ? -4.043 1.608 20.922 1 90.12 348 ALA B O 1
ATOM 7825 N N . PHE B 1 349 ? -3.781 3.475 19.609 1 89.69 349 PHE B N 1
ATOM 7826 C CA . PHE B 1 349 ? -4.992 4.051 20.188 1 89.69 349 PHE B CA 1
ATOM 7827 C C . PHE B 1 349 ? -6.043 4.285 19.109 1 89.69 349 PHE B C 1
ATOM 7829 O O . PHE B 1 349 ? -7.219 4.5 19.422 1 89.69 349 PHE B O 1
ATOM 7836 N N . TYR B 1 350 ? -5.641 4.277 17.906 1 86.88 350 TYR B N 1
ATOM 7837 C CA . TYR B 1 350 ? -6.578 4.664 16.859 1 86.88 350 TYR B CA 1
ATOM 7838 C C . TYR B 1 350 ? -6.902 3.484 15.961 1 86.88 350 TYR B C 1
ATOM 7840 O O . TYR B 1 350 ? -7.75 3.59 15.07 1 86.88 350 TYR B O 1
ATOM 7848 N N . SER B 1 351 ? -6.18 2.318 16.094 1 79 351 SER B N 1
ATOM 7849 C CA . SER B 1 351 ? -6.41 1.152 15.242 1 79 351 SER B CA 1
ATOM 7850 C C . SER B 1 351 ? -7.57 0.311 15.758 1 79 351 SER B C 1
ATOM 7852 O O . SER B 1 351 ? -7.871 0.325 16.953 1 79 351 SER B O 1
ATOM 7854 N N . HIS B 1 352 ? -8.398 -0.208 14.961 1 62.25 352 HIS B N 1
ATOM 7855 C CA . HIS B 1 352 ? -9.594 -0.984 15.273 1 62.25 352 HIS B CA 1
ATOM 7856 C C . HIS B 1 352 ? -9.25 -2.238 16.062 1 62.25 352 HIS B C 1
ATOM 7858 O O . HIS B 1 352 ? -10.125 -2.871 16.656 1 62.25 352 HIS B O 1
ATOM 7864 N N . ILE B 1 353 ? -8.031 -2.74 15.93 1 53.97 353 ILE B N 1
ATOM 7865 C CA . ILE B 1 353 ? -7.676 -3.975 16.625 1 53.97 353 ILE B CA 1
ATOM 7866 C C . ILE B 1 353 ? -7.973 -3.83 18.109 1 53.97 353 ILE B C 1
ATOM 7868 O O . ILE B 1 353 ? -8.383 -4.789 18.766 1 53.97 353 ILE B O 1
ATOM 7872 N N . GLN B 1 354 ? -7.734 -2.66 18.656 1 48.72 354 GLN B N 1
ATOM 7873 C CA . GLN B 1 354 ? -7.855 -2.408 20.094 1 48.72 354 GLN B CA 1
ATOM 7874 C C . GLN B 1 354 ? -9.305 -2.566 20.562 1 48.72 354 GLN B C 1
ATOM 7876 O O . GLN B 1 354 ? -9.555 -3.027 21.672 1 48.72 354 GLN B O 1
ATOM 7881 N N . ASP B 1 355 ? -10.188 -2.195 19.641 1 46.91 355 ASP B N 1
ATOM 7882 C CA . ASP B 1 355 ? -11.57 -2.291 20.094 1 46.91 355 ASP B CA 1
ATOM 7883 C C . ASP B 1 355 ? -11.977 -3.746 20.312 1 46.91 355 ASP B C 1
ATOM 7885 O O . ASP B 1 355 ? -12.75 -4.047 21.219 1 46.91 355 ASP B O 1
ATOM 7889 N N . SER B 1 356 ? -11.375 -4.625 19.438 1 45.81 356 SER B N 1
ATOM 7890 C CA . SER B 1 356 ? -11.75 -6.031 19.562 1 45.81 356 SER B CA 1
ATOM 7891 C C . SER B 1 356 ? -11.062 -6.672 20.766 1 45.81 356 SER B C 1
ATOM 7893 O O . SER B 1 356 ? -11.578 -7.629 21.344 1 45.81 356 SER B O 1
ATOM 7895 N N . ARG B 1 357 ? -9.82 -6.305 21.109 1 45.06 357 ARG B N 1
ATOM 7896 C CA . ARG B 1 357 ? -9.164 -6.816 22.297 1 45.06 357 ARG B CA 1
ATOM 7897 C C . ARG B 1 357 ? -9.961 -6.449 23.547 1 45.06 357 ARG B C 1
ATOM 7899 O O . ARG B 1 357 ? -9.992 -7.215 24.516 1 45.06 357 ARG B O 1
ATOM 7906 N N . SER B 1 358 ? -10.375 -5.195 23.469 1 43.19 358 SER B N 1
ATOM 7907 C CA . SER B 1 358 ? -11.188 -4.773 24.609 1 43.19 358 SER B CA 1
ATOM 7908 C C . SER B 1 358 ? -12.469 -5.594 24.703 1 43.19 358 SER B C 1
ATOM 7910 O O . SER B 1 358 ? -12.977 -5.824 25.797 1 43.19 358 SER B O 1
ATOM 7912 N N . LYS B 1 359 ? -13 -6.02 23.547 1 46.69 359 LYS B N 1
ATOM 7913 C CA . LYS B 1 359 ? -14.219 -6.816 23.641 1 46.69 359 LYS B CA 1
ATOM 7914 C C . LYS B 1 359 ? -13.898 -8.258 24.047 1 46.69 359 LYS B C 1
ATOM 7916 O O . LYS B 1 359 ? -14.68 -8.898 24.75 1 46.69 359 LYS B O 1
ATOM 7921 N N . GLU B 1 360 ? -12.891 -8.898 23.391 1 45.72 360 GLU B N 1
ATOM 7922 C CA . GLU B 1 360 ? -12.555 -10.273 23.75 1 45.72 360 GLU B CA 1
ATOM 7923 C C . GLU B 1 360 ? -12.125 -10.375 25.203 1 45.72 360 GLU B C 1
ATOM 7925 O O . GLU B 1 360 ? -12.383 -11.391 25.859 1 45.72 360 GLU B O 1
ATOM 7930 N N . LYS B 1 361 ? -11.312 -9.484 25.656 1 42.47 361 LYS B N 1
ATOM 7931 C CA . LYS B 1 361 ? -10.938 -9.484 27.062 1 42.47 361 LYS B CA 1
ATOM 7932 C C . LYS B 1 361 ? -12.141 -9.188 27.953 1 42.47 361 LYS B C 1
ATOM 7934 O O . LYS B 1 361 ? -12.086 -9.398 29.172 1 42.47 361 LYS B O 1
ATOM 7939 N N . GLU B 1 362 ? -13.031 -8.422 27.516 1 40.12 362 GLU B N 1
ATOM 7940 C CA . GLU B 1 362 ? -14.227 -8.242 28.328 1 40.12 362 GLU B CA 1
ATOM 7941 C C . GLU B 1 362 ? -14.891 -9.578 28.656 1 40.12 362 GLU B C 1
ATOM 7943 O O . GLU B 1 362 ? -15.562 -9.711 29.672 1 40.12 362 GLU B O 1
ATOM 7948 N N . THR B 1 363 ? -14.938 -10.547 27.672 1 40.59 363 THR B N 1
ATOM 7949 C CA . THR B 1 363 ? -15.641 -11.773 28.016 1 40.59 363 THR B CA 1
ATOM 7950 C C . THR B 1 363 ? -14.875 -12.562 29.078 1 40.59 363 THR B C 1
ATOM 7952 O O . THR B 1 363 ? -15.461 -13.336 29.828 1 40.59 363 THR B O 1
ATOM 7955 N N . HIS B 1 364 ? -13.555 -12.742 28.938 1 38.47 364 HIS B N 1
ATOM 7956 C CA . HIS B 1 364 ? -12.891 -13.586 29.922 1 38.47 364 HIS B CA 1
ATOM 7957 C C . HIS B 1 364 ? -12.258 -12.75 31.031 1 38.47 364 HIS B C 1
ATOM 7959 O O . HIS B 1 364 ? -11.555 -13.281 31.891 1 38.47 364 HIS B O 1
ATOM 7965 N N . SER B 1 365 ? -12.07 -11.5 30.797 1 37.09 365 SER B N 1
ATOM 7966 C CA . SER B 1 365 ? -11.414 -10.836 31.906 1 37.09 365 SER B CA 1
ATOM 7967 C C . SER B 1 365 ? -12.352 -10.727 33.125 1 37.09 365 SER B C 1
ATOM 7969 O O . SER B 1 365 ? -13.57 -10.68 32.969 1 37.09 365 SER B O 1
ATOM 7971 N N . ASP B 1 366 ? -11.922 -11.109 34.25 1 36.78 366 ASP B N 1
ATOM 7972 C CA . ASP B 1 366 ? -12.523 -10.742 35.531 1 36.78 366 ASP B CA 1
ATOM 7973 C C . ASP B 1 366 ? -13.086 -9.32 35.5 1 36.78 366 ASP B C 1
ATOM 7975 O O . ASP B 1 366 ? -12.461 -8.414 34.938 1 36.78 366 ASP B O 1
ATOM 7979 N N . PRO B 1 367 ? -14.391 -9.125 35.656 1 40.47 367 PRO B N 1
ATOM 7980 C CA . PRO B 1 367 ? -14.953 -7.777 35.719 1 40.47 367 PRO B CA 1
ATOM 7981 C C . PRO B 1 367 ? -13.977 -6.766 36.344 1 40.47 367 PRO B C 1
ATOM 7983 O O . PRO B 1 367 ? -14.133 -5.559 36.125 1 40.47 367 PRO B O 1
ATOM 7986 N N . GLU B 1 368 ? -13.312 -7.133 37.375 1 40.62 368 GLU B N 1
ATOM 7987 C CA . GLU B 1 368 ? -12.484 -6.23 38.156 1 40.62 368 GLU B CA 1
ATOM 7988 C C . GLU B 1 368 ? -11.219 -5.836 37.406 1 40.62 368 GLU B C 1
ATOM 7990 O O . GLU B 1 368 ? -10.477 -4.957 37.844 1 40.62 368 GLU B O 1
ATOM 7995 N N . SER B 1 369 ? -10.688 -6.625 36.625 1 39.94 369 SER B N 1
ATOM 7996 C CA . SER B 1 369 ? -9.359 -6.371 36.062 1 39.94 369 SER B CA 1
ATOM 7997 C C . SER B 1 369 ? -9.422 -5.391 34.906 1 39.94 369 SER B C 1
ATOM 7999 O O . SER B 1 369 ? -9.898 -5.738 33.812 1 39.94 369 SER B O 1
ATOM 8001 N N . SER B 1 370 ? -9.703 -4.102 35.031 1 43.03 370 SER B N 1
ATOM 8002 C CA . SER B 1 370 ? -9.477 -2.828 34.375 1 43.03 370 SER B CA 1
ATOM 8003 C C . SER B 1 370 ? -8.18 -2.861 33.562 1 43.03 370 SER B C 1
ATOM 8005 O O . SER B 1 370 ? -7.621 -1.812 33.25 1 43.03 370 SER B O 1
ATOM 8007 N N . ASP B 1 371 ? -7.59 -3.932 33.312 1 46.34 371 ASP B N 1
ATOM 8008 C CA . ASP B 1 371 ? -6.242 -4.137 32.781 1 46.34 371 ASP B CA 1
ATOM 8009 C C . ASP B 1 371 ? -6.098 -3.533 31.391 1 46.34 371 ASP B C 1
ATOM 8011 O O . ASP B 1 371 ? -5.039 -3.008 31.031 1 46.34 371 ASP B O 1
ATOM 8015 N N . GLY B 1 372 ? -7.184 -3.549 30.688 1 49.94 372 GLY B N 1
ATOM 8016 C CA . GLY B 1 372 ? -7.07 -2.98 29.359 1 49.94 372 GLY B CA 1
ATOM 8017 C C . GLY B 1 372 ? -6.871 -1.478 29.359 1 49.94 372 GLY B C 1
ATOM 8018 O O . GLY B 1 372 ? -6.027 -0.953 28.625 1 49.94 372 GLY B O 1
ATOM 8019 N N . GLU B 1 373 ? -7.668 -0.853 30.25 1 52.84 373 GLU B N 1
ATOM 8020 C CA . GLU B 1 373 ? -7.539 0.594 30.391 1 52.84 373 GLU B CA 1
ATOM 8021 C C . GLU B 1 373 ? -6.188 0.972 30.984 1 52.84 373 GLU B C 1
ATOM 8023 O O . GLU B 1 373 ? -5.59 1.978 30.594 1 52.84 373 GLU B O 1
ATOM 8028 N N . ASP B 1 374 ? -5.75 0.132 31.766 1 55.03 374 ASP B N 1
ATOM 8029 C CA . ASP B 1 374 ? -4.457 0.383 32.406 1 55.03 374 ASP B CA 1
ATOM 8030 C C . ASP B 1 374 ? -3.32 0.248 31.391 1 55.03 374 ASP B C 1
ATOM 8032 O O . ASP B 1 374 ? -2.381 1.047 31.406 1 55.03 374 ASP B O 1
ATOM 8036 N N . ASP B 1 375 ? -3.574 -0.653 30.625 1 69.44 375 ASP B N 1
ATOM 8037 C CA . ASP B 1 375 ? -2.551 -0.865 29.609 1 69.44 375 ASP B CA 1
ATOM 8038 C C . ASP B 1 375 ? -2.49 0.313 28.641 1 69.44 375 ASP B C 1
ATOM 8040 O O . ASP B 1 375 ? -1.41 0.692 28.188 1 69.44 375 ASP B O 1
ATOM 8044 N N . ASP B 1 376 ? -3.553 0.929 28.609 1 80.12 376 ASP B N 1
ATOM 8045 C CA . ASP B 1 376 ? -3.611 2.074 27.703 1 80.12 376 ASP B CA 1
ATOM 8046 C C . ASP B 1 376 ? -2.869 3.273 28.281 1 80.12 376 ASP B C 1
ATOM 8048 O O . ASP B 1 376 ? -2.113 3.947 27.578 1 80.12 376 ASP B O 1
ATOM 8052 N N . LEU B 1 377 ? -3.027 3.51 29.594 1 87.06 377 LEU B N 1
ATOM 8053 C CA . LEU B 1 377 ? -2.395 4.668 30.203 1 87.06 377 LEU B CA 1
ATOM 8054 C C . LEU B 1 377 ? -0.88 4.496 30.266 1 87.06 377 LEU B C 1
ATOM 8056 O O . LEU B 1 377 ? -0.136 5.469 30.109 1 87.06 377 LEU B O 1
ATOM 8060 N N . ASP B 1 378 ? -0.485 3.26 30.453 1 89.62 378 ASP B N 1
ATOM 8061 C CA . ASP B 1 378 ? 0.947 2.98 30.422 1 89.62 378 ASP B CA 1
ATOM 8062 C C . ASP B 1 378 ? 1.536 3.303 29.047 1 89.62 378 ASP B C 1
ATOM 8064 O O . ASP B 1 378 ? 2.629 3.865 28.953 1 89.62 378 ASP B O 1
ATOM 8068 N N . ARG B 1 379 ? 0.8 2.92 28.109 1 92.62 379 ARG B N 1
ATOM 8069 C CA . ARG B 1 379 ? 1.261 3.17 26.75 1 92.62 379 ARG B CA 1
ATOM 8070 C C . ARG B 1 379 ? 1.31 4.664 26.453 1 92.62 379 ARG B C 1
ATOM 8072 O O . ARG B 1 379 ? 2.203 5.133 25.734 1 92.62 379 ARG B O 1
ATOM 8079 N N . VAL B 1 380 ? 0.365 5.438 27.016 1 94.31 380 VAL B N 1
ATOM 8080 C CA . VAL B 1 380 ? 0.345 6.887 26.828 1 94.31 380 VAL B CA 1
ATOM 8081 C C . VAL B 1 380 ? 1.597 7.5 27.453 1 94.31 380 VAL B C 1
ATOM 8083 O O . VAL B 1 380 ? 2.252 8.344 26.844 1 94.31 380 VAL B O 1
ATOM 8086 N N . VAL B 1 381 ? 1.918 7.039 28.641 1 94.62 381 VAL B N 1
ATOM 8087 C CA . VAL B 1 381 ? 3.072 7.574 29.344 1 94.62 381 VAL B CA 1
ATOM 8088 C C . VAL B 1 381 ? 4.355 7.215 28.609 1 94.62 381 VAL B C 1
ATOM 8090 O O . VAL B 1 381 ? 5.258 8.039 28.469 1 94.62 381 VAL B O 1
ATOM 8093 N N . GLN B 1 382 ? 4.383 5.992 28.094 1 95.31 382 GLN B N 1
ATOM 8094 C CA . GLN B 1 382 ? 5.555 5.531 27.359 1 95.31 382 GLN B CA 1
ATOM 8095 C C . GLN B 1 382 ? 5.758 6.348 26.078 1 95.31 382 GLN B C 1
ATOM 8097 O O . GLN B 1 382 ? 6.879 6.762 25.781 1 95.31 382 GLN B O 1
ATOM 8102 N N . LEU B 1 383 ? 4.758 6.562 25.359 1 96.12 383 LEU B N 1
ATOM 8103 C CA . LEU B 1 383 ? 4.859 7.285 24.094 1 96.12 383 LEU B CA 1
ATOM 8104 C C . LEU B 1 383 ? 5.137 8.766 24.344 1 96.12 383 LEU B C 1
ATOM 8106 O O . LEU B 1 383 ? 5.832 9.406 23.547 1 96.12 383 LEU B O 1
ATOM 8110 N N . ASP B 1 384 ? 4.633 9.32 25.438 1 96.69 384 ASP B N 1
ATOM 8111 C CA . ASP B 1 384 ? 4.965 10.695 25.781 1 96.69 384 ASP B CA 1
ATOM 8112 C C . ASP B 1 384 ? 6.453 10.844 26.094 1 96.69 384 ASP B C 1
ATOM 8114 O O . ASP B 1 384 ? 7.066 11.867 25.781 1 96.69 384 ASP B O 1
ATOM 8118 N N . ARG B 1 385 ? 6.953 9.828 26.766 1 96.56 385 ARG B N 1
ATOM 8119 C CA . ARG B 1 385 ? 8.391 9.828 27.031 1 96.56 385 ARG B CA 1
ATOM 8120 C C . ARG B 1 385 ? 9.188 9.812 25.734 1 96.56 385 ARG B C 1
ATOM 8122 O O . ARG B 1 385 ? 10.219 10.484 25.625 1 96.56 385 ARG B O 1
ATOM 8129 N N . CYS B 1 386 ? 8.711 9.047 24.766 1 97.38 386 CYS B N 1
ATOM 8130 C CA . CYS B 1 386 ? 9.367 9 23.453 1 97.38 386 CYS B CA 1
ATOM 8131 C C . CYS B 1 386 ? 9.336 10.367 22.781 1 97.38 386 CYS B C 1
ATOM 8133 O O . CYS B 1 386 ? 10.336 10.797 22.203 1 97.38 386 CYS B O 1
ATOM 8135 N N . ILE B 1 387 ? 8.242 11.094 22.844 1 97.75 387 ILE B N 1
ATOM 8136 C CA . ILE B 1 387 ? 8.094 12.422 22.25 1 97.75 387 ILE B CA 1
ATOM 8137 C C . ILE B 1 387 ? 9.039 13.398 22.938 1 97.75 387 ILE B C 1
ATOM 8139 O O . ILE B 1 387 ? 9.703 14.203 22.281 1 97.75 387 ILE B O 1
ATOM 8143 N N . SER B 1 388 ? 9.141 13.258 24.266 1 97 388 SER B N 1
ATOM 8144 C CA . SER B 1 388 ? 10.016 14.141 25.047 1 97 388 SER B CA 1
ATOM 8145 C C . SER B 1 388 ? 11.484 13.875 24.734 1 97 388 SER B C 1
ATOM 8147 O O . SER B 1 388 ? 12.273 14.812 24.625 1 97 388 SER B O 1
ATOM 8149 N N . ARG B 1 389 ? 11.789 12.617 24.625 1 96.88 389 ARG B N 1
ATOM 8150 C CA . ARG B 1 389 ? 13.164 12.25 24.266 1 96.88 389 ARG B CA 1
ATOM 8151 C C . ARG B 1 389 ? 13.516 12.75 22.875 1 96.88 389 ARG B C 1
ATOM 8153 O O . ARG B 1 389 ? 14.633 13.203 22.641 1 96.88 389 ARG B O 1
ATOM 8160 N N . TRP B 1 390 ? 12.648 12.633 21.969 1 97.31 390 TRP B N 1
ATOM 8161 C CA . TRP B 1 390 ? 12.836 13.156 20.625 1 97.31 390 TRP B CA 1
ATOM 8162 C C . TRP B 1 390 ? 13.141 14.648 20.656 1 97.31 390 TRP B C 1
ATOM 8164 O O . TRP B 1 390 ? 14.062 15.117 19.969 1 97.31 390 TRP B O 1
ATOM 8174 N N . GLU B 1 391 ? 12.367 15.438 21.422 1 97.25 391 GLU B N 1
ATOM 8175 C CA . GLU B 1 391 ? 12.562 16.875 21.531 1 97.25 391 GLU B CA 1
ATOM 8176 C C . GLU B 1 391 ? 13.938 17.203 22.109 1 97.25 391 GLU B C 1
ATOM 8178 O O . GLU B 1 391 ? 14.617 18.125 21.641 1 97.25 391 GLU B O 1
ATOM 8183 N N . SER B 1 392 ? 14.352 16.375 23.094 1 95.75 392 SER B N 1
ATOM 8184 C CA . SER B 1 392 ? 15.609 16.641 23.781 1 95.75 392 SER B CA 1
ATOM 8185 C C . SER B 1 392 ? 16.812 16.344 22.891 1 95.75 392 SER B C 1
ATOM 8187 O O . SER B 1 392 ? 17.906 16.844 23.125 1 95.75 392 SER B O 1
ATOM 8189 N N . ARG B 1 393 ? 16.594 15.594 21.828 1 94.25 393 ARG B N 1
ATOM 8190 C CA . ARG B 1 393 ? 17.688 15.156 20.953 1 94.25 393 ARG B CA 1
ATOM 8191 C C . ARG B 1 393 ? 17.781 16.016 19.703 1 94.25 393 ARG B C 1
ATOM 8193 O O . ARG B 1 393 ? 18.609 15.758 18.828 1 94.25 393 ARG B O 1
ATOM 8200 N N . LEU B 1 394 ? 17.016 17.078 19.688 1 95.31 394 LEU B N 1
ATOM 8201 C CA . LEU B 1 394 ? 17.062 17.969 18.531 1 95.31 394 LEU B CA 1
ATOM 8202 C C . LEU B 1 394 ? 18.391 18.734 18.484 1 95.31 394 LEU B C 1
ATOM 8204 O O . LEU B 1 394 ? 18.906 19.141 19.531 1 95.31 394 LEU B O 1
ATOM 8208 N N . PRO B 1 395 ? 19.016 18.828 17.328 1 93 395 PRO B N 1
ATOM 8209 C CA . PRO B 1 395 ? 20.203 19.688 17.234 1 93 395 PRO B CA 1
ATOM 8210 C C . PRO B 1 395 ? 19.906 21.141 17.578 1 93 395 PRO B C 1
ATOM 8212 O O . PRO B 1 395 ? 18.766 21.594 17.438 1 93 395 PRO B O 1
ATOM 8215 N N . ASN B 1 396 ? 20.859 21.906 17.844 1 91.44 396 ASN B N 1
ATOM 8216 C CA . ASN B 1 396 ? 20.719 23.25 18.391 1 91.44 396 ASN B CA 1
ATOM 8217 C C . ASN B 1 396 ? 19.938 24.156 17.438 1 91.44 396 ASN B C 1
ATOM 8219 O O . ASN B 1 396 ? 19.078 24.938 17.875 1 91.44 396 ASN B O 1
ATOM 8223 N N . HIS B 1 397 ? 20.188 24.062 16.234 1 91.44 397 HIS B N 1
ATOM 8224 C CA . HIS B 1 397 ? 19.578 24.984 15.281 1 91.44 397 HIS B CA 1
ATOM 8225 C C . HIS B 1 397 ? 18.094 24.688 15.094 1 91.44 397 HIS B C 1
ATOM 8227 O O . HIS B 1 397 ? 17.375 25.5 14.516 1 91.44 397 HIS B O 1
ATOM 8233 N N . LEU B 1 398 ? 17.578 23.516 15.633 1 94.88 398 LEU B N 1
ATOM 8234 C CA . LEU B 1 398 ? 16.188 23.141 15.484 1 94.88 398 LEU B CA 1
ATOM 8235 C C . LEU B 1 398 ? 15.453 23.219 16.828 1 94.88 398 LEU B C 1
ATOM 8237 O O . LEU B 1 398 ? 14.258 22.938 16.906 1 94.88 398 LEU B O 1
ATOM 8241 N N . ARG B 1 399 ? 16.141 23.625 17.844 1 95 399 ARG B N 1
ATOM 8242 C CA . ARG B 1 399 ? 15.539 23.656 19.172 1 95 399 ARG B CA 1
ATOM 8243 C C . ARG B 1 399 ? 14.664 24.891 19.344 1 95 399 ARG B C 1
ATOM 8245 O O . ARG B 1 399 ? 15.055 26 18.953 1 95 399 ARG B O 1
ATOM 8252 N N . TRP B 1 400 ? 13.594 24.75 19.969 1 94.62 400 TRP B N 1
ATOM 8253 C CA . TRP B 1 400 ? 12.609 25.797 20.203 1 94.62 400 TRP B CA 1
ATOM 8254 C C . TRP B 1 400 ? 13.156 26.844 21.188 1 94.62 400 TRP B C 1
ATOM 8256 O O . TRP B 1 400 ? 12.938 28.031 21 1 94.62 400 TRP B O 1
ATOM 8266 N N . ASP B 1 401 ? 13.859 26.422 22.203 1 93.75 401 ASP B N 1
ATOM 8267 C CA . ASP B 1 401 ? 14.367 27.312 23.234 1 93.75 401 ASP B CA 1
ATOM 8268 C C . ASP B 1 401 ? 15.492 28.203 22.703 1 93.75 401 ASP B C 1
ATOM 8270 O O . ASP B 1 401 ? 15.82 29.219 23.312 1 93.75 401 ASP B O 1
ATOM 8274 N N . LEU B 1 402 ? 16.047 27.844 21.531 1 93.88 402 LEU B N 1
ATOM 8275 C CA . LEU B 1 402 ? 17.156 28.594 20.953 1 93.88 402 LEU B CA 1
ATOM 8276 C C . LEU B 1 402 ? 16.703 29.328 19.688 1 93.88 402 LEU B C 1
ATOM 8278 O O . LEU B 1 402 ? 17.531 29.766 18.891 1 93.88 402 LEU B O 1
ATOM 8282 N N . LEU B 1 403 ? 15.398 29.469 19.484 1 93.69 403 LEU B N 1
ATOM 8283 C CA . LEU B 1 403 ? 14.828 30.062 18.281 1 93.69 403 LEU B CA 1
ATOM 8284 C C . LEU B 1 403 ? 15.352 31.469 18.062 1 93.69 403 LEU B C 1
ATOM 8286 O O . LEU B 1 403 ? 15.719 31.828 16.938 1 93.69 403 LEU B O 1
ATOM 8290 N N . GLU B 1 404 ? 15.438 32.25 19.125 1 91.12 404 GLU B N 1
ATOM 8291 C CA . GLU B 1 404 ? 15.797 33.688 19.016 1 91.12 404 GLU B CA 1
ATOM 8292 C C . GLU B 1 404 ? 17.281 33.844 18.672 1 91.12 404 GLU B C 1
ATOM 8294 O O . GLU B 1 404 ? 17.672 34.812 18.062 1 91.12 404 GLU B O 1
ATOM 8299 N N . SER B 1 405 ? 18.031 32.875 18.969 1 90.62 405 SER B N 1
ATOM 8300 C CA . SER B 1 405 ? 19.469 32.938 18.734 1 90.62 405 SER B CA 1
ATOM 8301 C C . SER B 1 405 ? 19.828 32.5 17.312 1 90.62 405 SER B C 1
ATOM 8303 O O . SER B 1 405 ? 20.922 32.781 16.828 1 90.62 405 SER B O 1
ATOM 8305 N N . ASN B 1 406 ? 18.906 31.906 16.656 1 88.12 406 ASN B N 1
ATOM 8306 C CA . ASN B 1 406 ? 19.125 31.406 15.305 1 88.12 406 ASN B CA 1
ATOM 8307 C C . ASN B 1 406 ? 19.047 32.531 14.281 1 88.12 406 ASN B C 1
ATOM 8309 O O . ASN B 1 406 ? 18.031 33.219 14.18 1 88.12 406 ASN B O 1
ATOM 8313 N N . THR B 1 407 ? 20.094 32.719 13.578 1 87 407 THR B N 1
ATOM 8314 C CA . THR B 1 407 ? 20.141 33.844 12.633 1 87 407 THR B CA 1
ATOM 8315 C C . THR B 1 407 ? 19.703 33.375 11.242 1 87 407 THR B C 1
ATOM 8317 O O . THR B 1 407 ? 19.375 34.188 10.383 1 87 407 THR B O 1
ATOM 8320 N N . ASP B 1 408 ? 19.719 32.094 10.977 1 89.69 408 ASP B N 1
ATOM 8321 C CA . ASP B 1 408 ? 19.312 31.547 9.68 1 89.69 408 ASP B CA 1
ATOM 8322 C C . ASP B 1 408 ? 17.797 31.422 9.594 1 89.69 408 ASP B C 1
ATOM 8324 O O . ASP B 1 408 ? 17.188 30.641 10.328 1 89.69 408 ASP B O 1
ATOM 8328 N N . LYS B 1 409 ? 17.172 32.125 8.68 1 90.31 409 LYS B N 1
ATOM 8329 C CA . LYS B 1 409 ? 15.727 32.156 8.562 1 90.31 409 LYS B CA 1
ATOM 8330 C C . LYS B 1 409 ? 15.156 30.781 8.242 1 90.31 409 LYS B C 1
ATOM 8332 O O . LYS B 1 409 ? 14.062 30.438 8.695 1 90.31 409 LYS B O 1
ATOM 8337 N N . ILE B 1 410 ? 15.805 30.016 7.426 1 92.31 410 ILE B N 1
ATOM 8338 C CA . ILE B 1 410 ? 15.344 28.672 7.078 1 92.31 410 ILE B CA 1
ATOM 8339 C C . ILE B 1 410 ? 15.352 27.797 8.32 1 92.31 410 ILE B C 1
ATOM 8341 O O . ILE B 1 410 ? 14.375 27.078 8.586 1 92.31 410 ILE B O 1
ATOM 8345 N N . ALA B 1 411 ? 16.422 27.828 9.094 1 92.69 411 ALA B N 1
ATOM 8346 C CA . ALA B 1 411 ? 16.516 27.047 10.32 1 92.69 411 ALA B CA 1
ATOM 8347 C C . ALA B 1 411 ? 15.477 27.484 11.344 1 92.69 411 ALA B C 1
ATOM 8349 O O . ALA B 1 411 ? 14.922 26.656 12.07 1 92.69 411 ALA B O 1
ATOM 8350 N N . GLN B 1 412 ? 15.25 28.781 11.422 1 94.25 412 GLN B N 1
ATOM 8351 C CA . GLN B 1 412 ? 14.234 29.297 12.328 1 94.25 412 GLN B CA 1
ATOM 8352 C C . GLN B 1 412 ? 12.852 28.75 11.961 1 94.25 412 GLN B C 1
ATOM 8354 O O . GLN B 1 412 ? 12.102 28.328 12.836 1 94.25 412 GLN B O 1
ATOM 8359 N N . ARG B 1 413 ? 12.555 28.859 10.703 1 95.56 413 ARG B N 1
ATOM 8360 C CA . ARG B 1 413 ? 11.273 28.344 10.234 1 95.56 413 ARG B CA 1
ATOM 8361 C C . ARG B 1 413 ? 11.148 26.859 10.5 1 95.56 413 ARG B C 1
ATOM 8363 O O . ARG B 1 413 ? 10.094 26.391 10.938 1 95.56 413 ARG B O 1
ATOM 8370 N N . GLN B 1 414 ? 12.203 26.078 10.211 1 96.5 414 GLN B N 1
ATOM 8371 C CA . GLN B 1 414 ? 12.219 24.641 10.492 1 96.5 414 GLN B CA 1
ATOM 8372 C C . GLN B 1 414 ? 11.93 24.359 11.961 1 96.5 414 GLN B C 1
ATOM 8374 O O . GLN B 1 414 ? 11.172 23.453 12.289 1 96.5 414 GLN B O 1
ATOM 8379 N N . ALA B 1 415 ? 12.508 25.172 12.805 1 96.56 415 ALA B N 1
ATOM 8380 C CA . ALA B 1 415 ? 12.328 25 14.242 1 96.56 415 ALA B CA 1
ATOM 8381 C C . ALA B 1 415 ? 10.875 25.25 14.648 1 96.56 415 ALA B C 1
ATOM 8383 O O . ALA B 1 415 ? 10.305 24.5 15.453 1 96.56 415 ALA B O 1
ATOM 8384 N N . VAL B 1 416 ? 10.266 26.281 14.109 1 97.38 416 VAL B N 1
ATOM 8385 C CA . VAL B 1 416 ? 8.875 26.625 14.422 1 97.38 416 VAL B CA 1
ATOM 8386 C C . VAL B 1 416 ? 7.953 25.5 13.93 1 97.38 416 VAL B C 1
ATOM 8388 O O . VAL B 1 416 ? 7.039 25.094 14.641 1 97.38 416 VAL B O 1
ATOM 8391 N N . ILE B 1 417 ? 8.18 25.031 12.719 1 97.88 417 ILE B N 1
ATOM 8392 C CA . ILE B 1 417 ? 7.344 24 12.133 1 97.88 417 ILE B CA 1
ATOM 8393 C C . ILE B 1 417 ? 7.496 22.703 12.922 1 97.88 417 ILE B C 1
ATOM 8395 O O . ILE B 1 417 ? 6.516 21.984 13.156 1 97.88 417 ILE B O 1
ATOM 8399 N N . LEU B 1 418 ? 8.727 22.375 13.32 1 97.81 418 LEU B N 1
ATOM 8400 C CA . LEU B 1 418 ? 8.953 21.172 14.125 1 97.81 418 LEU B CA 1
ATOM 8401 C C . LEU B 1 418 ? 8.242 21.281 15.469 1 97.81 418 LEU B C 1
ATOM 8403 O O . LEU B 1 418 ? 7.758 20.281 15.992 1 97.81 418 LEU B O 1
ATOM 8407 N N . ARG B 1 419 ? 8.234 22.484 16.078 1 97.94 419 ARG B N 1
ATOM 8408 C CA . ARG B 1 419 ? 7.5 22.719 17.312 1 97.94 419 ARG B CA 1
ATOM 8409 C C . ARG B 1 419 ? 6.012 22.438 17.125 1 97.94 419 ARG B C 1
ATOM 8411 O O . ARG B 1 419 ? 5.383 21.812 17.984 1 97.94 419 ARG B O 1
ATOM 8418 N N . MET B 1 420 ? 5.48 22.922 16.047 1 97.88 420 MET B N 1
ATOM 8419 C CA . MET B 1 420 ? 4.07 22.672 15.75 1 97.88 420 MET B CA 1
ATOM 8420 C C . MET B 1 420 ? 3.795 21.172 15.609 1 97.88 420 MET B C 1
ATOM 8422 O O . MET B 1 420 ? 2.795 20.672 16.125 1 97.88 420 MET B O 1
ATOM 8426 N N . ARG B 1 421 ? 4.676 20.484 14.883 1 98.12 421 ARG B N 1
ATOM 8427 C CA . ARG B 1 421 ? 4.516 19.047 14.711 1 98.12 421 ARG B CA 1
ATOM 8428 C C . ARG B 1 421 ? 4.621 18.312 16.047 1 98.12 421 ARG B C 1
ATOM 8430 O O . ARG B 1 421 ? 3.9 17.344 16.281 1 98.12 421 ARG B O 1
ATOM 8437 N N . PHE B 1 422 ? 5.562 18.797 16.953 1 98.25 422 PHE B N 1
ATOM 8438 C CA . PHE B 1 422 ? 5.734 18.25 18.297 1 98.25 422 PHE B CA 1
ATOM 8439 C C . PHE B 1 422 ? 4.453 18.406 19.109 1 98.25 422 PHE B C 1
ATOM 8441 O O . PHE B 1 422 ? 3.994 17.438 19.734 1 98.25 422 PHE B O 1
ATOM 8448 N N . LEU B 1 423 ? 3.889 19.531 19.094 1 98.5 423 LEU B N 1
ATOM 8449 C CA . LEU B 1 423 ? 2.662 19.797 19.828 1 98.5 423 LEU B CA 1
ATOM 8450 C C . LEU B 1 423 ? 1.505 18.969 19.281 1 98.5 423 LEU B C 1
ATOM 8452 O O . LEU B 1 423 ? 0.71 18.422 20.047 1 98.5 423 LEU B O 1
ATOM 8456 N N . HIS B 1 424 ? 1.433 18.891 18 1 97.88 424 HIS B N 1
ATOM 8457 C CA . HIS B 1 424 ? 0.372 18.094 17.391 1 97.88 424 HIS B CA 1
ATOM 8458 C C . HIS B 1 424 ? 0.506 16.625 17.766 1 97.88 424 HIS B C 1
ATOM 8460 O O . HIS B 1 424 ? -0.496 15.945 18 1 97.88 424 HIS B O 1
ATOM 8466 N N . ALA B 1 425 ? 1.716 16.094 17.734 1 98.19 425 ALA B N 1
ATOM 8467 C CA . ALA B 1 425 ? 1.959 14.719 18.141 1 98.19 425 ALA B CA 1
ATOM 8468 C C . ALA B 1 425 ? 1.417 14.461 19.547 1 98.19 425 ALA B C 1
ATOM 8470 O O . ALA B 1 425 ? 0.81 13.422 19.797 1 98.19 425 ALA B O 1
ATOM 8471 N N . ARG B 1 426 ? 1.646 15.375 20.391 1 97.62 426 ARG B N 1
ATOM 8472 C CA . ARG B 1 426 ? 1.185 15.234 21.781 1 97.62 426 ARG B CA 1
ATOM 8473 C C . ARG B 1 426 ? -0.337 15.297 21.844 1 97.62 426 ARG B C 1
ATOM 8475 O O . ARG B 1 426 ? -0.958 14.562 22.625 1 97.62 426 ARG B O 1
ATOM 8482 N N . ILE B 1 427 ? -0.951 16.172 21.109 1 96.94 427 ILE B N 1
ATOM 8483 C CA . ILE B 1 427 ? -2.408 16.25 21.062 1 96.94 427 ILE B CA 1
ATOM 8484 C C . ILE B 1 427 ? -2.98 14.898 20.625 1 96.94 427 ILE B C 1
ATOM 8486 O O . ILE B 1 427 ? -3.906 14.375 21.234 1 96.94 427 ILE B O 1
ATOM 8490 N N . LEU B 1 428 ? -2.426 14.344 19.547 1 95.56 428 LEU B N 1
ATOM 8491 C CA . LEU B 1 428 ? -2.885 13.062 19.031 1 95.56 428 LEU B CA 1
ATOM 8492 C C . LEU B 1 428 ? -2.748 11.969 20.094 1 95.56 428 LEU B C 1
ATOM 8494 O O . LEU B 1 428 ? -3.598 11.078 20.188 1 95.56 428 LEU B O 1
ATOM 8498 N N . LEU B 1 429 ? -1.701 12.016 20.844 1 96.88 429 LEU B N 1
ATOM 8499 C CA . LEU B 1 429 ? -1.435 11.023 21.891 1 96.88 429 LEU B CA 1
ATOM 8500 C C . LEU B 1 429 ? -2.459 11.133 23.016 1 96.88 429 LEU B C 1
ATOM 8502 O O . LEU B 1 429 ? -2.916 10.109 23.531 1 96.88 429 LEU B O 1
ATOM 8506 N N . LEU B 1 430 ? -2.863 12.328 23.375 1 95.81 430 LEU B N 1
ATOM 8507 C CA . LEU B 1 430 ? -3.633 12.562 24.578 1 95.81 430 LEU B CA 1
ATOM 8508 C C . LEU B 1 430 ? -5.125 12.641 24.281 1 95.81 430 LEU B C 1
ATOM 8510 O O . LEU B 1 430 ? -5.957 12.523 25.188 1 95.81 430 LEU B O 1
ATOM 8514 N N . ARG B 1 431 ? -5.441 12.805 23.078 1 92.38 431 ARG B N 1
ATOM 8515 C CA . ARG B 1 431 ? -6.816 12.992 22.625 1 92.38 431 ARG B CA 1
ATOM 8516 C C . ARG B 1 431 ? -7.711 11.852 23.109 1 92.38 431 ARG B C 1
ATOM 8518 O O . ARG B 1 431 ? -8.82 12.086 23.594 1 92.38 431 ARG B O 1
ATOM 8525 N N . PRO B 1 432 ? -7.312 10.617 22.922 1 88.75 432 PRO B N 1
ATOM 8526 C CA . PRO B 1 432 ? -8.172 9.523 23.375 1 88.75 432 PRO B CA 1
ATOM 8527 C C . PRO B 1 432 ? -8.461 9.586 24.875 1 88.75 432 PRO B C 1
ATOM 8529 O O . PRO B 1 432 ? -9.562 9.266 25.312 1 88.75 432 PRO B O 1
ATOM 8532 N N . VAL B 1 433 ? -7.52 10 25.688 1 90.88 433 VAL B N 1
ATOM 8533 C CA . VAL B 1 433 ? -7.691 10.133 27.125 1 90.88 433 VAL B CA 1
ATOM 8534 C C . VAL B 1 433 ? -8.656 11.273 27.438 1 90.88 433 VAL B C 1
ATOM 8536 O O . VAL B 1 433 ? -9.516 11.156 28.297 1 90.88 433 VAL B O 1
ATOM 8539 N N . LEU B 1 434 ? -8.492 12.383 26.734 1 91.5 434 LEU B N 1
ATOM 8540 C CA . LEU B 1 434 ? -9.391 13.516 26.891 1 91.5 434 LEU B CA 1
ATOM 8541 C C . LEU B 1 434 ? -10.828 13.125 26.578 1 91.5 434 LEU B C 1
ATOM 8543 O O . LEU B 1 434 ? -11.75 13.484 27.312 1 91.5 434 LEU B O 1
ATOM 8547 N N . SER B 1 435 ? -11.023 12.414 25.5 1 86.06 435 SER B N 1
ATOM 8548 C CA . SER B 1 435 ? -12.352 11.961 25.078 1 86.06 435 SER B CA 1
ATOM 8549 C C . SER B 1 435 ? -12.992 11.086 26.156 1 86.06 435 SER B C 1
ATOM 8551 O O . SER B 1 435 ? -14.164 11.266 26.484 1 86.06 435 SER B O 1
ATOM 8553 N N . ARG B 1 436 ? -12.211 10.211 26.641 1 81.5 436 ARG B N 1
ATOM 8554 C CA . ARG B 1 436 ? -12.703 9.344 27.703 1 81.5 436 ARG B CA 1
ATOM 8555 C C . ARG B 1 436 ? -13.062 10.148 28.953 1 81.5 436 ARG B C 1
ATOM 8557 O O . ARG B 1 436 ? -14.086 9.891 29.594 1 81.5 436 ARG B O 1
ATOM 8564 N N . PHE B 1 437 ? -12.273 11.07 29.312 1 85.94 437 PHE B N 1
ATOM 8565 C CA . PHE B 1 437 ? -12.453 11.898 30.484 1 85.94 437 PHE B CA 1
ATOM 8566 C C . PHE B 1 437 ? -13.711 12.758 30.359 1 85.94 437 PHE B C 1
ATOM 8568 O O . PHE B 1 437 ? -14.484 12.891 31.297 1 85.94 437 PHE B O 1
ATOM 8575 N N . CYS B 1 438 ? -13.898 13.32 29.234 1 82.12 438 CYS B N 1
ATOM 8576 C CA . CYS B 1 438 ? -14.969 14.297 29.031 1 82.12 438 CYS B CA 1
ATOM 8577 C C . CYS B 1 438 ? -16.297 13.594 28.75 1 82.12 438 CYS B C 1
ATOM 8579 O O . CYS B 1 438 ? -17.359 14.156 29 1 82.12 438 CYS B O 1
ATOM 8581 N N . LEU B 1 439 ? -16.203 12.398 28.234 1 74.62 439 LEU B N 1
ATOM 8582 C CA . LEU B 1 439 ? -17.422 11.695 27.859 1 74.62 439 LEU B CA 1
ATOM 8583 C C . LEU B 1 439 ? -17.906 10.805 29 1 74.62 439 LEU B C 1
ATOM 8585 O O . LEU B 1 439 ? -19.047 10.344 29 1 74.62 439 LEU B O 1
ATOM 8589 N N . SER B 1 440 ? -17.062 10.531 29.969 1 69.38 440 SER B N 1
ATOM 8590 C CA . SER B 1 440 ? -17.469 9.758 31.125 1 69.38 440 SER B CA 1
ATOM 8591 C C . SER B 1 440 ? -18.453 10.539 31.984 1 69.38 440 SER B C 1
ATOM 8593 O O . SER B 1 440 ? -18.344 11.766 32.125 1 69.38 440 SER B O 1
ATOM 8595 N N . PRO B 1 441 ? -19.656 9.812 32.375 1 61.56 441 PRO B N 1
ATOM 8596 C CA . PRO B 1 441 ? -20.672 10.5 33.188 1 61.56 441 PRO B CA 1
ATOM 8597 C C . PRO B 1 441 ? -20.062 11.156 34.438 1 61.56 441 PRO B C 1
ATOM 8599 O O . PRO B 1 441 ? -19.078 10.672 34.969 1 61.56 441 PRO B O 1
ATOM 8602 N N . PHE B 1 442 ? -20.516 12.352 34.781 1 56.09 442 PHE B N 1
ATOM 8603 C CA . PHE B 1 442 ? -20.094 13.156 35.938 1 56.09 442 PHE B CA 1
ATOM 8604 C C . PHE B 1 442 ? -20.109 12.344 37.219 1 56.09 442 PHE B C 1
ATOM 8606 O O . PHE B 1 442 ? -21 11.508 37.406 1 56.09 442 PHE B O 1
ATOM 8613 N N . PRO B 1 443 ? -19.016 12.227 37.906 1 46.69 443 PRO B N 1
ATOM 8614 C CA . PRO B 1 443 ? -19.172 11.57 39.219 1 46.69 443 PRO B CA 1
ATOM 8615 C C . PRO B 1 443 ? -20.359 12.086 40 1 46.69 443 PRO B C 1
ATOM 8617 O O . PRO B 1 443 ? -20.453 13.289 40.25 1 46.69 443 PRO B O 1
ATOM 8620 N N . SER B 1 444 ? -21.641 11.812 39.875 1 44.78 444 SER B N 1
ATOM 8621 C CA . SER B 1 444 ? -22.453 12.133 41.031 1 44.78 444 SER B CA 1
ATOM 8622 C C . SER B 1 444 ? -21.625 12.102 42.312 1 44.78 444 SER B C 1
ATOM 8624 O O . SER B 1 444 ? -20.453 11.703 42.281 1 44.78 444 SER B O 1
ATOM 8626 N N . LYS B 1 445 ? -22.531 11.719 43.75 1 39.28 445 LYS B N 1
ATOM 8627 C CA . LYS B 1 445 ? -22.125 11.547 45.125 1 39.28 445 LYS B CA 1
ATOM 8628 C C . LYS B 1 445 ? -20.938 10.594 45.25 1 39.28 445 LYS B C 1
ATOM 8630 O O . LYS B 1 445 ? -20.641 10.086 46.344 1 39.28 445 LYS B O 1
ATOM 8635 N N . ARG B 1 446 ? -20.781 9.789 44.312 1 40.28 446 ARG B N 1
ATOM 8636 C CA . ARG B 1 446 ? -19.875 8.812 44.906 1 40.28 446 ARG B CA 1
ATOM 8637 C C . ARG B 1 446 ? -18.547 9.445 45.281 1 40.28 446 ARG B C 1
ATOM 8639 O O . ARG B 1 446 ? -17.875 10.016 44.406 1 40.28 446 ARG B O 1
ATOM 8646 N N . PRO B 1 447 ? -18.297 9.789 46.469 1 42.09 447 PRO B N 1
ATOM 8647 C CA . PRO B 1 447 ? -17.188 10.438 47.156 1 42.09 447 PRO B CA 1
ATOM 8648 C C . PRO B 1 447 ? -15.828 10.086 46.562 1 42.09 447 PRO B C 1
ATOM 8650 O O . PRO B 1 447 ? -14.828 10.75 46.844 1 42.09 447 PRO B O 1
ATOM 8653 N N . GLN B 1 448 ? -15.43 8.75 46.312 1 43.09 448 GLN B N 1
ATOM 8654 C CA . GLN B 1 448 ? -14.188 8.023 46.531 1 43.09 448 GLN B CA 1
ATOM 8655 C C . GLN B 1 448 ? -13.242 8.164 45.344 1 43.09 448 GLN B C 1
ATOM 8657 O O . GLN B 1 448 ? -12.188 7.523 45.312 1 43.09 448 GLN B O 1
ATOM 8662 N N . ALA B 1 449 ? -13.539 8.562 44.25 1 47.53 449 ALA B N 1
ATOM 8663 C CA . ALA B 1 449 ? -12.766 8.688 43 1 47.53 449 ALA B CA 1
ATOM 8664 C C . ALA B 1 449 ? -11.453 9.414 43.25 1 47.53 449 ALA B C 1
ATOM 8666 O O . ALA B 1 449 ? -10.477 9.211 42.531 1 47.53 449 ALA B O 1
ATOM 8667 N N . GLU B 1 450 ? -11.492 10.414 44.188 1 54.12 450 GLU B N 1
ATOM 8668 C CA . GLU B 1 450 ? -10.328 11.227 44.531 1 54.12 450 GLU B CA 1
ATOM 8669 C C . GLU B 1 450 ? -9.188 10.352 45.031 1 54.12 450 GLU B C 1
ATOM 8671 O O . GLU B 1 450 ? -8.039 10.805 45.094 1 54.12 450 GLU B O 1
ATOM 8676 N N . ASP B 1 451 ? -9.5 9.109 45.281 1 63.53 451 ASP B N 1
ATOM 8677 C CA . ASP B 1 451 ? -8.422 8.445 46 1 63.53 451 ASP B CA 1
ATOM 8678 C C . ASP B 1 451 ? -7.672 7.465 45.125 1 63.53 451 ASP B C 1
ATOM 8680 O O . ASP B 1 451 ? -6.949 6.594 45.594 1 63.53 451 ASP B O 1
ATOM 8684 N N . ASN B 1 452 ? -7.965 7.543 43.688 1 78.56 452 ASN B N 1
ATOM 8685 C CA . ASN B 1 452 ? -7.242 6.582 42.875 1 78.56 452 ASN B CA 1
ATOM 8686 C C . ASN B 1 452 ? -6.293 7.277 41.906 1 78.56 452 ASN B C 1
ATOM 8688 O O . ASN B 1 452 ? -6.641 8.297 41.312 1 78.56 452 ASN B O 1
ATOM 8692 N N . LEU B 1 453 ? -5.02 6.816 41.844 1 82.94 453 LEU B N 1
ATOM 8693 C CA . LEU B 1 453 ? -3.947 7.379 41.031 1 82.94 453 LEU B CA 1
ATOM 8694 C C . LEU B 1 453 ? -4.34 7.395 39.531 1 82.94 453 LEU B C 1
ATOM 8696 O O . LEU B 1 453 ? -3.998 8.336 38.812 1 82.94 453 LEU B O 1
ATOM 8700 N N . GLN B 1 454 ? -5.027 6.387 39.094 1 83.38 454 GLN B N 1
ATOM 8701 C CA . GLN B 1 454 ? -5.43 6.285 37.688 1 83.38 454 GLN B CA 1
ATOM 8702 C C . GLN B 1 454 ? -6.324 7.453 37.312 1 83.38 454 GLN B C 1
ATOM 8704 O O . GLN B 1 454 ? -6.137 8.055 36.25 1 83.38 454 GLN B O 1
ATOM 8709 N N . THR B 1 455 ? -7.277 7.723 38.125 1 84.12 455 THR B N 1
ATOM 8710 C CA . THR B 1 455 ? -8.195 8.82 37.844 1 84.12 455 THR B CA 1
ATOM 8711 C C . THR B 1 455 ? -7.449 10.148 37.812 1 84.12 455 THR B C 1
ATOM 8713 O O . THR B 1 455 ? -7.766 11.023 36.969 1 84.12 455 THR B O 1
ATOM 8716 N N . ARG B 1 456 ? -6.488 10.289 38.656 1 87.56 456 ARG B N 1
ATOM 8717 C CA . ARG B 1 456 ? -5.699 11.516 38.688 1 87.56 456 ARG B CA 1
ATOM 8718 C C . ARG B 1 456 ? -4.852 11.648 37.438 1 87.56 456 ARG B C 1
ATOM 8720 O O . ARG B 1 456 ? -4.699 12.75 36.906 1 87.56 456 ARG B O 1
ATOM 8727 N N . VAL B 1 457 ? -4.316 10.523 37 1 89.69 457 VAL B N 1
ATOM 8728 C CA . VAL B 1 457 ? -3.486 10.539 35.812 1 89.69 457 VAL B CA 1
ATOM 8729 C C . VAL B 1 457 ? -4.344 10.883 34.594 1 89.69 457 VAL B C 1
ATOM 8731 O O . VAL B 1 457 ? -3.91 11.625 33.719 1 89.69 457 VAL B O 1
ATOM 8734 N N . ILE B 1 458 ? -5.492 10.336 34.562 1 90.38 458 ILE B N 1
ATOM 8735 C CA . ILE B 1 458 ? -6.41 10.617 33.469 1 90.38 458 ILE B CA 1
ATOM 8736 C C . ILE B 1 458 ? -6.742 12.109 33.438 1 90.38 458 ILE B C 1
ATOM 8738 O O . ILE B 1 458 ? -6.703 12.742 32.375 1 90.38 458 ILE B O 1
ATOM 8742 N N . GLN B 1 459 ? -7.066 12.641 34.594 1 91.19 459 GLN B N 1
ATOM 8743 C CA . GLN B 1 459 ? -7.398 14.055 34.688 1 91.19 459 GLN B CA 1
ATOM 8744 C C . GLN B 1 459 ? -6.211 14.922 34.281 1 91.19 459 GLN B C 1
ATOM 8746 O O . GLN B 1 459 ? -6.371 15.891 33.531 1 91.19 459 GLN B O 1
ATOM 8751 N N . GLN B 1 460 ? -5.035 14.594 34.781 1 93.62 460 GLN B N 1
ATOM 8752 C CA . GLN B 1 460 ? -3.844 15.367 34.438 1 93.62 460 GLN B CA 1
ATOM 8753 C C . GLN B 1 460 ? -3.529 15.281 32.969 1 93.62 460 GLN B C 1
ATOM 8755 O O . GLN B 1 460 ? -3.07 16.266 32.375 1 93.62 460 GLN B O 1
ATOM 8760 N N . SER B 1 461 ? -3.725 14.102 32.375 1 94.56 461 SER B N 1
ATOM 8761 C CA . SER B 1 461 ? -3.498 13.938 30.953 1 94.56 461 SER B CA 1
ATOM 8762 C C . SER B 1 461 ? -4.465 14.789 30.141 1 94.56 461 SER B C 1
ATOM 8764 O O . SER B 1 461 ? -4.078 15.375 29.125 1 94.56 461 SER B O 1
ATOM 8766 N N . ALA B 1 462 ? -5.676 14.805 30.609 1 93.81 462 ALA B N 1
ATOM 8767 C CA . ALA B 1 462 ? -6.664 15.641 29.938 1 93.81 462 ALA B CA 1
ATOM 8768 C C . ALA B 1 462 ? -6.285 17.109 30.016 1 93.81 462 ALA B C 1
ATOM 8770 O O . ALA B 1 462 ? -6.367 17.844 29.016 1 93.81 462 ALA B O 1
ATOM 8771 N N . MET B 1 463 ? -5.871 17.562 31.188 1 95.62 463 MET B N 1
ATOM 8772 C CA . MET B 1 463 ? -5.453 18.953 31.375 1 95.62 463 MET B CA 1
ATOM 8773 C C . MET B 1 463 ? -4.238 19.281 30.516 1 95.62 463 MET B C 1
ATOM 8775 O O . MET B 1 463 ? -4.148 20.359 29.953 1 95.62 463 MET B O 1
ATOM 8779 N N . PHE B 1 464 ? -3.365 18.328 30.453 1 97 464 PHE B N 1
ATOM 8780 C CA . PHE B 1 464 ? -2.164 18.484 29.641 1 97 464 PHE B CA 1
ATOM 8781 C C . PHE B 1 464 ? -2.52 18.625 28.172 1 97 464 PHE B C 1
ATOM 8783 O O . PHE B 1 464 ? -1.893 19.391 27.438 1 97 464 PHE B O 1
ATOM 8790 N N . CYS B 1 465 ? -3.465 17.828 27.703 1 96.75 465 CYS B N 1
ATOM 8791 C CA . CYS B 1 465 ? -3.939 17.906 26.328 1 96.75 465 CYS B CA 1
ATOM 8792 C C . CYS B 1 465 ? -4.457 19.297 26 1 96.75 465 CYS B C 1
ATOM 8794 O O . CYS B 1 465 ? -4.109 19.875 24.969 1 96.75 465 CYS B O 1
ATOM 8796 N N . VAL B 1 466 ? -5.262 19.859 26.891 1 96.75 466 VAL B N 1
ATOM 8797 C CA . VAL B 1 466 ? -5.844 21.188 26.703 1 96.75 466 VAL B CA 1
ATOM 8798 C C . VAL B 1 466 ? -4.742 22.234 26.719 1 96.75 466 VAL B C 1
ATOM 8800 O O . VAL B 1 466 ? -4.734 23.141 25.875 1 96.75 466 VAL B O 1
ATOM 8803 N N . ALA B 1 467 ? -3.855 22.078 27.641 1 97.5 467 ALA B N 1
ATOM 8804 C CA . ALA B 1 467 ? -2.734 23 27.703 1 97.5 467 ALA B CA 1
ATOM 8805 C C . ALA B 1 467 ? -1.916 22.969 26.422 1 97.5 467 ALA B C 1
ATOM 8807 O O . ALA B 1 467 ? -1.426 24 25.953 1 97.5 467 ALA B O 1
ATOM 8808 N N . THR B 1 468 ? -1.714 21.781 25.891 1 98.12 468 THR B N 1
ATOM 8809 C CA . THR B 1 468 ? -0.969 21.609 24.656 1 98.12 468 THR B CA 1
ATOM 8810 C C . THR B 1 468 ? -1.695 22.297 23.5 1 98.12 468 THR B C 1
ATOM 8812 O O . THR B 1 468 ? -1.063 22.922 22.641 1 98.12 468 THR B O 1
ATOM 8815 N N . ALA B 1 469 ? -2.984 22.125 23.422 1 97.69 469 ALA B N 1
ATOM 8816 C CA . ALA B 1 469 ? -3.787 22.781 22.406 1 97.69 469 ALA B CA 1
ATOM 8817 C C . ALA B 1 469 ? -3.658 24.297 22.484 1 97.69 469 ALA B C 1
ATOM 8819 O O . ALA B 1 469 ? -3.529 24.984 21.469 1 97.69 469 ALA B O 1
ATOM 8820 N N . GLN B 1 470 ? -3.719 24.828 23.703 1 97.94 470 GLN B N 1
ATOM 8821 C CA . GLN B 1 470 ? -3.559 26.25 23.922 1 97.94 470 GLN B CA 1
ATOM 8822 C C . GLN B 1 470 ? -2.176 26.734 23.484 1 97.94 470 GLN B C 1
ATOM 8824 O O . GLN B 1 470 ? -2.037 27.797 22.891 1 97.94 470 GLN B O 1
ATOM 8829 N N . ASN B 1 471 ? -1.175 25.891 23.828 1 97.94 471 ASN B N 1
ATOM 8830 C CA . ASN B 1 471 ? 0.184 26.219 23.391 1 97.94 471 ASN B CA 1
ATOM 8831 C C . ASN B 1 471 ? 0.294 26.266 21.875 1 97.94 471 ASN B C 1
ATOM 8833 O O . ASN B 1 471 ? 1.021 27.109 21.328 1 97.94 471 ASN B O 1
ATOM 8837 N N . MET B 1 472 ? -0.345 25.375 21.172 1 97.69 472 MET B N 1
ATOM 8838 C CA . MET B 1 472 ? -0.348 25.359 19.703 1 97.69 472 MET B CA 1
ATOM 8839 C C . MET B 1 472 ? -0.947 26.641 19.156 1 97.69 472 MET B C 1
ATOM 8841 O O . MET B 1 472 ? -0.372 27.25 18.25 1 97.69 472 MET B O 1
ATOM 8845 N N . ILE B 1 473 ? -2.074 27.062 19.703 1 97.75 473 ILE B N 1
ATOM 8846 C CA . ILE B 1 473 ? -2.746 28.281 19.266 1 97.75 473 ILE B CA 1
ATOM 8847 C C . ILE B 1 473 ? -1.862 29.5 19.562 1 97.75 473 ILE B C 1
ATOM 8849 O O . ILE B 1 473 ? -1.683 30.359 18.703 1 97.75 473 ILE B O 1
ATOM 8853 N N . ASN B 1 474 ? -1.282 29.516 20.719 1 97.25 474 ASN B N 1
ATOM 8854 C CA . ASN B 1 474 ? -0.412 30.625 21.094 1 97.25 474 ASN B CA 1
ATOM 8855 C C . ASN B 1 474 ? 0.796 30.719 20.172 1 97.25 474 ASN B C 1
ATOM 8857 O O . ASN B 1 474 ? 1.22 31.828 19.828 1 97.25 474 ASN B O 1
ATOM 8861 N N . THR B 1 475 ? 1.367 29.594 19.828 1 97 475 THR B N 1
ATOM 8862 C CA . THR B 1 475 ? 2.521 29.578 18.938 1 97 475 THR B CA 1
ATOM 8863 C C . THR B 1 475 ? 2.152 30.125 17.562 1 97 475 THR B C 1
ATOM 8865 O O . THR B 1 475 ? 2.92 30.875 16.969 1 97 475 THR B O 1
ATOM 8868 N N . LEU B 1 476 ? 1.01 29.75 17.078 1 96.94 476 LEU B N 1
ATOM 8869 C CA . LEU B 1 476 ? 0.542 30.219 15.781 1 96.94 476 LEU B CA 1
ATOM 8870 C C . LEU B 1 476 ? 0.288 31.734 15.82 1 96.94 476 LEU B C 1
ATOM 8872 O O . LEU B 1 476 ? 0.658 32.438 14.883 1 96.94 476 LEU B O 1
ATOM 8876 N N . VAL B 1 477 ? -0.323 32.219 16.922 1 95.81 477 VAL B N 1
ATOM 8877 C CA . VAL B 1 477 ? -0.622 33.656 17.078 1 95.81 477 VAL B CA 1
ATOM 8878 C C . VAL B 1 477 ? 0.678 34.438 17.172 1 95.81 477 VAL B C 1
ATOM 8880 O O . VAL B 1 477 ? 0.815 35.5 16.531 1 95.81 477 VAL B O 1
ATOM 8883 N N . ALA B 1 478 ? 1.646 33.938 17.844 1 94.69 478 ALA B N 1
ATOM 8884 C CA . ALA B 1 478 ? 2.9 34.625 18.109 1 94.69 478 ALA B CA 1
ATOM 8885 C C . ALA B 1 478 ? 3.73 34.781 16.828 1 94.69 478 ALA B C 1
ATOM 8887 O O . ALA B 1 478 ? 4.531 35.688 16.703 1 94.69 478 ALA B O 1
ATOM 8888 N N . HIS B 1 479 ? 3.537 33.875 15.883 1 94.25 479 HIS B N 1
ATOM 8889 C CA . HIS B 1 479 ? 4.418 33.875 14.719 1 94.25 479 HIS B CA 1
ATOM 8890 C C . HIS B 1 479 ? 3.646 34.219 13.445 1 94.25 479 HIS B C 1
ATOM 8892 O O . HIS B 1 479 ? 4.125 33.969 12.336 1 94.25 479 HIS B O 1
ATOM 8898 N N . GLN B 1 480 ? 2.467 34.688 13.625 1 91.56 480 GLN B N 1
ATOM 8899 C CA . GLN B 1 480 ? 1.708 35.125 12.461 1 91.56 480 GLN B CA 1
ATOM 8900 C C . GLN B 1 480 ? 2.436 36.25 11.734 1 91.56 480 GLN B C 1
ATOM 8902 O O . GLN B 1 480 ? 2.961 37.188 12.367 1 91.56 480 GLN B O 1
ATOM 8907 N N . SER B 1 481 ? 2.557 36.031 10.445 1 87.94 481 SER B N 1
ATOM 8908 C CA . SER B 1 481 ? 3.223 37.062 9.641 1 87.94 481 SER B CA 1
ATOM 8909 C C . SER B 1 481 ? 2.303 38.25 9.375 1 87.94 481 SER B C 1
ATOM 8911 O O . SER B 1 481 ? 1.104 38.062 9.156 1 87.94 481 SER B O 1
ATOM 8913 N N . MET B 1 482 ? 2.945 39.438 9.32 1 81.94 482 MET B N 1
ATOM 8914 C CA . MET B 1 482 ? 2.193 40.656 9.055 1 81.94 482 MET B CA 1
ATOM 8915 C C . MET B 1 482 ? 2.465 41.156 7.645 1 81.94 482 MET B C 1
ATOM 8917 O O . MET B 1 482 ? 1.807 42.094 7.184 1 81.94 482 MET B O 1
ATOM 8921 N N . ASP B 1 483 ? 3.438 40.562 6.938 1 82.5 483 ASP B N 1
ATOM 8922 C CA . ASP B 1 483 ? 3.842 41.094 5.629 1 82.5 483 ASP B CA 1
ATOM 8923 C C . ASP B 1 483 ? 3.219 40.25 4.5 1 82.5 483 ASP B C 1
ATOM 8925 O O . ASP B 1 483 ? 3.75 40.219 3.391 1 82.5 483 ASP B O 1
ATOM 8929 N N . ARG B 1 484 ? 2.225 39.562 4.66 1 81.06 484 ARG B N 1
ATOM 8930 C CA . ARG B 1 484 ? 1.47 38.812 3.666 1 81.06 484 ARG B CA 1
ATOM 8931 C C . ARG B 1 484 ? 2.307 37.656 3.092 1 81.06 484 ARG B C 1
ATOM 8933 O O . ARG B 1 484 ? 2.123 37.281 1.937 1 81.06 484 ARG B O 1
ATOM 8940 N N . THR B 1 485 ? 3.402 37.344 3.734 1 86.5 485 THR B N 1
ATOM 8941 C CA . THR B 1 485 ? 4.156 36.156 3.404 1 86.5 485 THR B CA 1
ATOM 8942 C C . THR B 1 485 ? 3.828 35.031 4.375 1 86.5 485 THR B C 1
ATOM 8944 O O . THR B 1 485 ? 3.08 35.219 5.336 1 86.5 485 THR B O 1
ATOM 8947 N N . VAL B 1 486 ? 4.324 33.875 4.094 1 90.25 486 VAL B N 1
ATOM 8948 C CA . VAL B 1 486 ? 4.102 32.719 4.949 1 90.25 486 VAL B CA 1
ATOM 8949 C C . VAL B 1 486 ? 4.832 32.906 6.277 1 90.25 486 VAL B C 1
ATOM 8951 O O . VAL B 1 486 ? 4.371 32.406 7.32 1 90.25 486 VAL B O 1
ATOM 8954 N N . GLY B 1 487 ? 5.973 33.625 6.266 1 91.88 487 GLY B N 1
ATOM 8955 C CA . GLY B 1 487 ? 6.762 33.844 7.469 1 91.88 487 GLY B CA 1
ATOM 8956 C C . GLY B 1 487 ? 7.414 32.562 7.984 1 91.88 487 GLY B C 1
ATOM 8957 O O . GLY B 1 487 ? 7.922 31.766 7.199 1 91.88 487 GLY B O 1
ATOM 8958 N N . LEU B 1 488 ? 7.434 32.406 9.289 1 94.38 488 LEU B N 1
ATOM 8959 C CA . LEU B 1 488 ? 8.109 31.266 9.906 1 94.38 488 LEU B CA 1
ATOM 8960 C C . LEU B 1 488 ? 7.156 30.094 10.07 1 94.38 488 LEU B C 1
ATOM 8962 O O . LEU B 1 488 ? 7.574 29 10.445 1 94.38 488 LEU B O 1
ATOM 8966 N N . LEU B 1 489 ? 5.906 30.312 9.758 1 95.62 489 LEU B N 1
ATOM 8967 C CA . LEU B 1 489 ? 4.875 29.312 9.992 1 95.62 489 LEU B CA 1
ATOM 8968 C C . LEU B 1 489 ? 4.797 28.328 8.828 1 95.62 489 LEU B C 1
ATOM 8970 O O . LEU B 1 489 ? 5.379 28.578 7.77 1 95.62 489 LEU B O 1
ATOM 8974 N N . PRO B 1 490 ? 4.168 27.109 9.031 1 96.06 490 PRO B N 1
ATOM 8975 C CA . PRO B 1 490 ? 3.934 26.219 7.891 1 96.06 490 PRO B CA 1
ATOM 8976 C C . PRO B 1 490 ? 2.922 26.797 6.898 1 96.06 490 PRO B C 1
ATOM 8978 O O . PRO B 1 490 ? 2.305 27.828 7.168 1 96.06 490 PRO B O 1
ATOM 8981 N N . ALA B 1 491 ? 2.801 26.109 5.77 1 95.19 491 ALA B N 1
ATOM 8982 C CA . ALA B 1 491 ? 1.833 26.516 4.75 1 95.19 491 ALA B CA 1
ATOM 8983 C C . ALA B 1 491 ? 0.425 26.594 5.332 1 95.19 491 ALA B C 1
ATOM 8985 O O . ALA B 1 491 ? 0.125 25.953 6.34 1 95.19 491 ALA B O 1
ATOM 8986 N N . TRP B 1 492 ? -0.466 27.391 4.727 1 94.81 492 TRP B N 1
ATOM 8987 C CA . TRP B 1 492 ? -1.756 27.734 5.312 1 94.81 492 TRP B CA 1
ATOM 8988 C C . TRP B 1 492 ? -2.607 26.484 5.539 1 94.81 492 TRP B C 1
ATOM 8990 O O . TRP B 1 492 ? -3.395 26.438 6.484 1 94.81 492 TRP B O 1
ATOM 9000 N N . TRP B 1 493 ? -2.533 25.5 4.719 1 93.62 493 TRP B N 1
ATOM 9001 C CA . TRP B 1 493 ? -3.369 24.312 4.902 1 93.62 493 TRP B CA 1
ATOM 9002 C C . TRP B 1 493 ? -2.947 23.531 6.141 1 93.62 493 TRP B C 1
ATOM 9004 O O . TRP B 1 493 ? -3.764 22.844 6.758 1 93.62 493 TRP B O 1
ATOM 9014 N N . TYR B 1 494 ? -1.681 23.562 6.566 1 95.56 494 TYR B N 1
ATOM 9015 C CA . TYR B 1 494 ? -1.236 22.969 7.816 1 95.56 494 TYR B CA 1
ATOM 9016 C C . TYR B 1 494 ? -1.678 23.797 9.016 1 95.56 494 TYR B C 1
ATOM 9018 O O . TYR B 1 494 ? -2.043 23.266 10.055 1 95.56 494 TYR B O 1
ATOM 9026 N N . ARG B 1 495 ? -1.601 25.141 8.875 1 96.12 495 ARG B N 1
ATOM 9027 C CA . ARG B 1 495 ? -2.035 26.016 9.945 1 96.12 495 ARG B CA 1
ATOM 9028 C C . ARG B 1 495 ? -3.504 25.797 10.289 1 96.12 495 ARG B C 1
ATOM 9030 O O . ARG B 1 495 ? -3.863 25.656 11.461 1 96.12 495 ARG B O 1
ATOM 9037 N N . VAL B 1 496 ? -4.285 25.75 9.234 1 94.5 496 VAL B N 1
ATOM 9038 C CA . VAL B 1 496 ? -5.715 25.5 9.414 1 94.5 496 VAL B CA 1
ATOM 9039 C C . VAL B 1 496 ? -5.922 24.156 10.109 1 94.5 496 VAL B C 1
ATOM 9041 O O . VAL B 1 496 ? -6.738 24.047 11.023 1 94.5 496 VAL B O 1
ATOM 9044 N N . TYR B 1 497 ? -5.219 23.188 9.703 1 94.62 497 TYR B N 1
ATOM 9045 C CA . TYR B 1 497 ? -5.301 21.844 10.258 1 94.62 497 TYR B CA 1
ATOM 9046 C C . TYR B 1 497 ? -4.957 21.844 11.75 1 94.62 497 TYR B C 1
ATOM 9048 O O . TYR B 1 497 ? -5.68 21.266 12.562 1 94.62 497 TYR B O 1
ATOM 9056 N N . TYR B 1 498 ? -3.865 22.469 12.141 1 95.81 498 TYR B N 1
ATOM 9057 C CA . TYR B 1 498 ? -3.402 22.484 13.523 1 95.81 498 TYR B CA 1
ATOM 9058 C C . TYR B 1 498 ? -4.359 23.281 14.406 1 95.81 498 TYR B C 1
ATOM 9060 O O . TYR B 1 498 ? -4.699 22.844 15.508 1 95.81 498 TYR B O 1
ATOM 9068 N N . VAL B 1 499 ? -4.836 24.406 13.922 1 96.56 499 VAL B N 1
ATOM 9069 C CA . VAL B 1 499 ? -5.742 25.234 14.711 1 96.56 499 VAL B CA 1
ATOM 9070 C C . VAL B 1 499 ? -7.066 24.516 14.914 1 96.56 499 VAL B C 1
ATOM 9072 O O . VAL B 1 499 ? -7.637 24.531 16 1 96.56 499 VAL B O 1
ATOM 9075 N N . TYR B 1 500 ? -7.559 23.938 13.914 1 93.75 500 TYR B N 1
ATOM 9076 C CA . TYR B 1 500 ? -8.812 23.203 14.008 1 93.75 500 TYR B CA 1
ATOM 9077 C C . TYR B 1 500 ? -8.703 22.062 15.023 1 93.75 500 TYR B C 1
ATOM 9079 O O . TYR B 1 500 ? -9.617 21.859 15.828 1 93.75 500 TYR B O 1
ATOM 9087 N N . SER B 1 501 ? -7.605 21.281 14.891 1 92.81 501 SER B N 1
ATOM 9088 C CA . SER B 1 501 ? -7.359 20.203 15.836 1 92.81 501 SER B CA 1
ATOM 9089 C C . SER B 1 501 ? -7.336 20.719 17.281 1 92.81 501 SER B C 1
ATOM 9091 O O . SER B 1 501 ? -7.941 20.125 18.172 1 92.81 501 SER B O 1
ATOM 9093 N N . ALA B 1 502 ? -6.66 21.812 17.484 1 96.44 502 ALA B N 1
ATOM 9094 C CA . ALA B 1 502 ? -6.547 22.406 18.812 1 96.44 502 ALA B CA 1
ATOM 9095 C C . ALA B 1 502 ? -7.891 22.938 19.297 1 96.44 502 ALA B C 1
ATOM 9097 O O . ALA B 1 502 ? -8.258 22.75 20.453 1 96.44 502 ALA B O 1
ATOM 9098 N N . ALA B 1 503 ? -8.609 23.594 18.438 1 95.31 503 ALA B N 1
ATOM 9099 C CA . ALA B 1 503 ? -9.898 24.172 18.781 1 95.31 503 ALA B CA 1
ATOM 9100 C C . ALA B 1 503 ? -10.898 23.078 19.172 1 95.31 503 ALA B C 1
ATOM 9102 O O . ALA B 1 503 ? -11.727 23.281 20.062 1 95.31 503 ALA B O 1
ATOM 9103 N N . THR B 1 504 ? -10.875 21.984 18.484 1 91.31 504 THR B N 1
ATOM 9104 C CA . THR B 1 504 ? -11.773 20.891 18.812 1 91.31 504 THR B CA 1
ATOM 9105 C C . THR B 1 504 ? -11.492 20.359 20.219 1 91.31 504 THR B C 1
ATOM 9107 O O . THR B 1 504 ? -12.414 19.969 20.938 1 91.31 504 THR B O 1
ATOM 9110 N N . VAL B 1 505 ? -10.227 20.297 20.609 1 93.38 505 VAL B N 1
ATOM 9111 C CA . VAL B 1 505 ? -9.836 19.922 21.953 1 93.38 505 VAL B CA 1
ATOM 9112 C C . VAL B 1 505 ? -10.453 20.875 22.969 1 93.38 505 VAL B C 1
ATOM 9114 O O . VAL B 1 505 ? -10.945 20.453 24.016 1 93.38 505 VAL B O 1
ATOM 9117 N N . LEU B 1 506 ? -10.453 22.188 22.656 1 94.31 506 LEU B N 1
ATOM 9118 C CA . LEU B 1 506 ? -11.031 23.188 23.562 1 94.31 506 LEU B CA 1
ATOM 9119 C C . LEU B 1 506 ? -12.531 22.984 23.703 1 94.31 506 LEU B C 1
ATOM 9121 O O . LEU B 1 506 ? -13.086 23.156 24.797 1 94.31 506 LEU B O 1
ATOM 9125 N N . ILE B 1 507 ? -13.188 22.625 22.625 1 90.12 507 ILE B N 1
ATOM 9126 C CA . ILE B 1 507 ? -14.617 22.344 22.688 1 90.12 507 ILE B CA 1
ATOM 9127 C C . ILE B 1 507 ? -14.875 21.156 23.609 1 90.12 507 ILE B C 1
ATOM 9129 O O . ILE B 1 507 ? -15.82 21.156 24.406 1 90.12 507 ILE B O 1
ATOM 9133 N N . ALA B 1 508 ? -14.086 20.125 23.438 1 87.75 508 ALA B N 1
ATOM 9134 C CA . ALA B 1 508 ? -14.219 18.953 24.312 1 87.75 508 ALA B CA 1
ATOM 9135 C C . ALA B 1 508 ? -14.055 19.344 25.781 1 87.75 508 ALA B C 1
ATOM 9137 O O . ALA B 1 508 ? -14.773 18.844 26.641 1 87.75 508 ALA B O 1
ATOM 9138 N N . ALA B 1 509 ? -13.109 20.25 26.016 1 90.19 509 ALA B N 1
ATOM 9139 C CA . ALA B 1 509 ? -12.836 20.688 27.375 1 90.19 509 ALA B CA 1
ATOM 9140 C C . ALA B 1 509 ? -14.039 21.406 27.969 1 90.19 509 ALA B C 1
ATOM 9142 O O . ALA B 1 509 ? -14.266 21.359 29.188 1 90.19 509 ALA B O 1
ATOM 9143 N N . LYS B 1 510 ? -14.836 22.031 27.172 1 87.62 510 LYS B N 1
ATOM 9144 C CA . LYS B 1 510 ? -16.016 22.766 27.625 1 87.62 510 LYS B CA 1
ATOM 9145 C C . LYS B 1 510 ? -17.062 21.812 28.219 1 87.62 510 LYS B C 1
ATOM 9147 O O . LYS B 1 510 ? -17.969 22.234 28.938 1 87.62 510 LYS B O 1
ATOM 9152 N N . LEU B 1 511 ? -16.953 20.547 27.922 1 83.44 511 LEU B N 1
ATOM 9153 C CA . LEU B 1 511 ? -17.875 19.562 28.453 1 83.44 511 LEU B CA 1
ATOM 9154 C C . LEU B 1 511 ? -17.609 19.281 29.922 1 83.44 511 LEU B C 1
ATOM 9156 O O . LEU B 1 511 ? -18.438 18.688 30.609 1 83.44 511 LEU B O 1
ATOM 9160 N N . ARG B 1 512 ? -16.469 19.734 30.422 1 85.62 512 ARG B N 1
ATOM 9161 C CA . ARG B 1 512 ? -16.109 19.562 31.828 1 85.62 512 ARG B CA 1
ATOM 9162 C C . ARG B 1 512 ? -15.789 20.906 32.469 1 85.62 512 ARG B C 1
ATOM 9164 O O . ARG B 1 512 ? -14.641 21.172 32.844 1 85.62 512 ARG B O 1
ATOM 9171 N N . PRO B 1 513 ? -16.828 21.703 32.719 1 85.38 513 PRO B N 1
ATOM 9172 C CA . PRO B 1 513 ? -16.625 23.031 33.312 1 85.38 513 PRO B CA 1
ATOM 9173 C C . PRO B 1 513 ? -16.109 22.969 34.75 1 85.38 513 PRO B C 1
ATOM 9175 O O . PRO B 1 513 ? -15.594 23.953 35.281 1 85.38 513 PRO B O 1
ATOM 9178 N N . ASP B 1 514 ? -16.281 21.812 35.375 1 84.06 514 ASP B N 1
ATOM 9179 C CA . ASP B 1 514 ? -15.805 21.625 36.75 1 84.06 514 ASP B CA 1
ATOM 9180 C C . ASP B 1 514 ? -14.281 21.672 36.812 1 84.06 514 ASP B C 1
ATOM 9182 O O . ASP B 1 514 ? -13.711 22.047 37.812 1 84.06 514 ASP B O 1
ATOM 9186 N N . ILE B 1 515 ? -13.664 21.344 35.719 1 87.38 515 ILE B N 1
ATOM 9187 C CA . ILE B 1 515 ? -12.203 21.266 35.688 1 87.38 515 ILE B CA 1
ATOM 9188 C C . ILE B 1 515 ? -11.625 22.422 34.906 1 87.38 515 ILE B C 1
ATOM 9190 O O . ILE B 1 515 ? -10.609 23.016 35.312 1 87.38 515 ILE B O 1
ATOM 9194 N N . PHE B 1 516 ? -12.25 22.719 33.781 1 89.56 516 PHE B N 1
ATOM 9195 C CA . PHE B 1 516 ? -11.727 23.734 32.875 1 89.56 516 PHE B CA 1
ATOM 9196 C C . PHE B 1 516 ? -12.531 25.016 32.969 1 89.56 516 PHE B C 1
ATOM 9198 O O . PHE B 1 516 ? -13.711 25.047 32.594 1 89.56 516 PHE B O 1
ATOM 9205 N N . SER B 1 517 ? -11.836 26.062 33.406 1 87.44 517 SER B N 1
ATOM 9206 C CA . SER B 1 517 ? -12.516 27.344 33.562 1 87.44 517 SER B CA 1
ATOM 9207 C C . SER B 1 517 ? -12.93 27.922 32.219 1 87.44 517 SER B C 1
ATOM 9209 O O . SER B 1 517 ? -12.18 27.844 31.25 1 87.44 517 SER B O 1
ATOM 9211 N N . ALA B 1 518 ? -14.062 28.5 32.188 1 83.56 518 ALA B N 1
ATOM 9212 C CA . ALA B 1 518 ? -14.609 29.094 30.969 1 83.56 518 ALA B CA 1
ATOM 9213 C C . ALA B 1 518 ? -13.727 30.25 30.469 1 83.56 518 ALA B C 1
ATOM 9215 O O . ALA B 1 518 ? -13.562 30.438 29.266 1 83.56 518 ALA B O 1
ATOM 9216 N N . ALA B 1 519 ? -13.18 30.969 31.438 1 85.25 519 ALA B N 1
ATOM 9217 C CA . ALA B 1 519 ? -12.352 32.125 31.078 1 85.25 519 ALA B CA 1
ATOM 9218 C C . ALA B 1 519 ? -11.078 31.688 30.359 1 85.25 519 ALA B C 1
ATOM 9220 O O . ALA B 1 519 ? -10.68 32.281 29.359 1 85.25 519 ALA B O 1
ATOM 9221 N N . GLY B 1 520 ? -10.484 30.719 30.906 1 83.94 520 GLY B N 1
ATOM 9222 C CA . GLY B 1 520 ? -9.242 30.234 30.312 1 83.94 520 GLY B CA 1
ATOM 9223 C C . GLY B 1 520 ? -9.43 29.609 28.953 1 83.94 520 GLY B C 1
ATOM 9224 O O . GLY B 1 520 ? -8.609 29.797 28.047 1 83.94 520 GLY B O 1
ATOM 9225 N N . ILE B 1 521 ? -10.477 28.875 28.734 1 91.31 521 ILE B N 1
ATOM 9226 C CA . ILE B 1 521 ? -10.781 28.25 27.453 1 91.31 521 ILE B CA 1
ATOM 9227 C C . ILE B 1 521 ? -11.258 29.297 26.469 1 91.31 521 ILE B C 1
ATOM 9229 O O . ILE B 1 521 ? -10.945 29.234 25.281 1 91.31 521 ILE B O 1
ATOM 9233 N N . GLY B 1 522 ? -11.953 30.266 26.984 1 91.06 522 GLY B N 1
ATOM 9234 C CA . GLY B 1 522 ? -12.562 31.281 26.141 1 91.06 522 GLY B CA 1
ATOM 9235 C C . GLY B 1 522 ? -11.555 32.125 25.375 1 91.06 522 GLY B C 1
ATOM 9236 O O . GLY B 1 522 ? -11.75 32.438 24.203 1 91.06 522 GLY B O 1
ATOM 9237 N N . GLN B 1 523 ? -10.516 32.531 26.078 1 94 523 GLN B N 1
ATOM 9238 C CA . GLN B 1 523 ? -9.484 33.344 25.422 1 94 523 GLN B CA 1
ATOM 9239 C C . GLN B 1 523 ? -8.852 32.594 24.266 1 94 523 GLN B C 1
ATOM 9241 O O . GLN B 1 523 ? -8.742 33.125 23.156 1 94 523 GLN B O 1
ATOM 9246 N N . SER B 1 524 ? -8.367 31.375 24.5 1 95.81 524 SER B N 1
ATOM 9247 C CA . SER B 1 524 ? -7.75 30.562 23.469 1 95.81 524 SER B CA 1
ATOM 9248 C C . SER B 1 524 ? -8.742 30.25 22.344 1 95.81 524 SER B C 1
ATOM 9250 O O . SER B 1 524 ? -8.359 30.203 21.172 1 95.81 524 SER B O 1
ATOM 9252 N N . TRP B 1 525 ? -9.945 30.016 22.719 1 94.5 525 TRP B N 1
ATOM 9253 C CA . TRP B 1 525 ? -10.992 29.781 21.734 1 94.5 525 TRP B CA 1
ATOM 9254 C C . TRP B 1 525 ? -11.148 30.969 20.797 1 94.5 525 TRP B C 1
ATOM 9256 O O . TRP B 1 525 ? -11.188 30.812 19.578 1 94.5 525 TRP B O 1
ATOM 9266 N N . GLY B 1 526 ? -11.25 32.156 21.406 1 95.12 526 GLY B N 1
ATOM 9267 C CA . GLY B 1 526 ? -11.344 33.375 20.594 1 95.12 526 GLY B CA 1
ATOM 9268 C C . GLY B 1 526 ? -10.18 33.562 19.641 1 95.12 526 GLY B C 1
ATOM 9269 O O . GLY B 1 526 ? -10.367 33.969 18.5 1 95.12 526 GLY B O 1
ATOM 9270 N N . GLN B 1 527 ? -9 33.281 20.125 1 96.56 527 GLN B N 1
ATOM 9271 C CA . GLN B 1 527 ? -7.805 33.375 19.297 1 96.56 527 GLN B CA 1
ATOM 9272 C C . GLN B 1 527 ? -7.859 32.375 18.156 1 96.56 527 GLN B C 1
ATOM 9274 O O . GLN B 1 527 ? -7.473 32.688 17.016 1 96.56 527 GLN B O 1
ATOM 9279 N N . ALA B 1 528 ? -8.273 31.125 18.438 1 96.75 528 ALA B N 1
ATOM 9280 C CA . ALA B 1 528 ? -8.367 30.078 17.422 1 96.75 528 ALA B CA 1
ATOM 9281 C C . ALA B 1 528 ? -9.344 30.469 16.312 1 96.75 528 ALA B C 1
ATOM 9283 O O . ALA B 1 528 ? -9.031 30.328 15.125 1 96.75 528 ALA B O 1
ATOM 9284 N N . ILE B 1 529 ? -10.5 30.984 16.672 1 96.06 529 ILE B N 1
ATOM 9285 C CA . ILE B 1 529 ? -11.516 31.375 15.711 1 96.06 529 ILE B CA 1
ATOM 9286 C C . ILE B 1 529 ? -11 32.562 14.875 1 96.06 529 ILE B C 1
ATOM 9288 O O . ILE B 1 529 ? -11.203 32.594 13.656 1 96.06 529 ILE B O 1
ATOM 9292 N N . SER B 1 530 ? -10.367 33.469 15.555 1 96.19 530 SER B N 1
ATOM 9293 C CA . SER B 1 530 ? -9.805 34.625 14.844 1 96.19 530 SER B CA 1
ATOM 9294 C C . SER B 1 530 ? -8.773 34.188 13.82 1 96.19 530 SER B C 1
ATOM 9296 O O . SER B 1 530 ? -8.719 34.719 12.711 1 96.19 530 SER B O 1
ATOM 9298 N N . LEU B 1 531 ? -7.922 33.25 14.195 1 95.75 531 LEU B N 1
ATOM 9299 C CA . LEU B 1 531 ? -6.91 32.719 13.289 1 95.75 531 LEU B CA 1
ATOM 9300 C C . LEU B 1 531 ? -7.562 32.062 12.078 1 95.75 531 LEU B C 1
ATOM 9302 O O . LEU B 1 531 ? -7.125 32.281 10.945 1 95.75 531 LEU B O 1
ATOM 9306 N N . LEU B 1 532 ? -8.531 31.203 12.281 1 95.12 532 LEU B N 1
ATOM 9307 C CA . LEU B 1 532 ? -9.203 30.516 11.188 1 95.12 532 LEU B CA 1
ATOM 9308 C C . LEU B 1 532 ? -9.891 31.531 10.266 1 95.12 532 LEU B C 1
ATOM 9310 O O . LEU B 1 532 ? -9.852 31.375 9.039 1 95.12 532 LEU B O 1
ATOM 9314 N N . LYS B 1 533 ? -10.5 32.562 10.82 1 94.81 533 LYS B N 1
ATOM 9315 C CA . LYS B 1 533 ? -11.164 33.562 10.016 1 94.81 533 LYS B CA 1
ATOM 9316 C C . LYS B 1 533 ? -10.164 34.312 9.125 1 94.81 533 LYS B C 1
ATOM 9318 O O . LYS B 1 533 ? -10.461 34.594 7.961 1 94.81 533 LYS B O 1
ATOM 9323 N N . THR B 1 534 ? -9.047 34.594 9.703 1 92.44 534 THR B N 1
ATOM 9324 C CA . THR B 1 534 ? -8 35.219 8.914 1 92.44 534 THR B CA 1
ATOM 9325 C C . THR B 1 534 ? -7.559 34.344 7.766 1 92.44 534 THR B C 1
ATOM 9327 O O . THR B 1 534 ? -7.199 34.812 6.691 1 92.44 534 THR B O 1
ATOM 9330 N N . HIS B 1 535 ? -7.625 33.031 7.934 1 93.5 535 HIS B N 1
ATOM 9331 C CA . HIS B 1 535 ? -7.156 32.062 6.941 1 93.5 535 HIS B CA 1
ATOM 9332 C C . HIS B 1 535 ? -8.234 31.766 5.91 1 93.5 535 HIS B C 1
ATOM 9334 O O . HIS B 1 535 ? -7.992 31.047 4.938 1 93.5 535 HIS B O 1
ATOM 9340 N N . GLU B 1 536 ? -9.438 32.312 6.066 1 91.44 536 GLU B N 1
ATOM 9341 C CA . GLU B 1 536 ? -10.5 32.125 5.086 1 91.44 536 GLU B CA 1
ATOM 9342 C C . GLU B 1 536 ? -10.109 32.688 3.725 1 91.44 536 GLU B C 1
ATOM 9344 O O . GLU B 1 536 ? -10.625 32.25 2.691 1 91.44 536 GLU B O 1
ATOM 9349 N N . GLN B 1 537 ? -9.227 33.594 3.764 1 90.56 537 GLN B N 1
ATOM 9350 C CA . GLN B 1 537 ? -8.773 34.188 2.518 1 90.56 537 GLN B CA 1
ATOM 9351 C C . GLN B 1 537 ? -7.891 33.25 1.723 1 90.56 537 GLN B C 1
ATOM 9353 O O . GLN B 1 537 ? -7.676 33.438 0.524 1 90.56 537 GLN B O 1
ATOM 9358 N N . PHE B 1 538 ? -7.406 32.25 2.344 1 88.69 538 PHE B N 1
ATOM 9359 C CA . PHE B 1 538 ? -6.473 31.344 1.677 1 88.69 538 PHE B CA 1
ATOM 9360 C C . PHE B 1 538 ? -7.191 30.109 1.148 1 88.69 538 PHE B C 1
ATOM 9362 O O . PHE B 1 538 ? -6.75 29.484 0.176 1 88.69 538 PHE B O 1
ATOM 9369 N N . GLY B 1 539 ? -8.227 29.703 1.803 1 85.81 539 GLY B N 1
ATOM 9370 C CA . GLY B 1 539 ? -8.891 28.5 1.356 1 85.81 539 GLY B CA 1
ATOM 9371 C C . GLY B 1 539 ? -10.273 28.312 1.951 1 85.81 539 GLY B C 1
ATOM 9372 O O . GLY B 1 539 ? -10.578 28.859 3.01 1 85.81 539 GLY B O 1
ATOM 9373 N N . GLN B 1 540 ? -11.016 27.484 1.289 1 84.56 540 GLN B N 1
ATOM 9374 C CA . GLN B 1 540 ? -12.375 27.188 1.73 1 84.56 540 GLN B CA 1
ATOM 9375 C C . GLN B 1 540 ? -12.367 26.312 2.982 1 84.56 540 GLN B C 1
ATOM 9377 O O . GLN B 1 540 ? -13.344 26.297 3.738 1 84.56 540 GLN B O 1
ATOM 9382 N N . SER B 1 541 ? -11.289 25.656 3.16 1 86.5 541 SER B N 1
ATOM 9383 C CA . SER B 1 541 ? -11.164 24.766 4.312 1 86.5 541 SER B CA 1
ATOM 9384 C C . SER B 1 541 ? -11.328 25.547 5.621 1 86.5 541 SER B C 1
ATOM 9386 O O . SER B 1 541 ? -11.969 25.047 6.555 1 86.5 541 SER B O 1
ATOM 9388 N N . ALA B 1 542 ? -10.727 26.719 5.676 1 90.88 542 ALA B N 1
ATOM 9389 C CA . ALA B 1 542 ? -10.828 27.531 6.883 1 90.88 542 ALA B CA 1
ATOM 9390 C C . ALA B 1 542 ? -12.273 27.922 7.164 1 90.88 542 ALA B C 1
ATOM 9392 O O . ALA B 1 542 ? -12.711 27.906 8.32 1 90.88 542 ALA B O 1
ATOM 9393 N N . LYS B 1 543 ? -12.977 28.25 6.137 1 88.62 543 LYS B N 1
ATOM 9394 C CA . LYS B 1 543 ? -14.383 28.625 6.277 1 88.62 543 LYS B CA 1
ATOM 9395 C C . LYS B 1 543 ? -15.211 27.438 6.797 1 88.62 543 LYS B C 1
ATOM 9397 O O . LYS B 1 543 ? -16.062 27.609 7.672 1 88.62 543 LYS B O 1
ATOM 9402 N N . ARG B 1 544 ? -14.969 26.328 6.277 1 85.94 544 ARG B N 1
ATOM 9403 C CA . ARG B 1 544 ? -15.672 25.125 6.703 1 85.94 544 ARG B CA 1
ATOM 9404 C C . ARG B 1 544 ? -15.367 24.797 8.164 1 85.94 544 ARG B C 1
ATOM 9406 O O . ARG B 1 544 ? -16.25 24.375 8.914 1 85.94 544 ARG B O 1
ATOM 9413 N N . CYS B 1 545 ? -14.117 24.953 8.539 1 87.56 545 CYS B N 1
ATOM 9414 C CA . CYS B 1 545 ? -13.695 24.672 9.914 1 87.56 545 CYS B CA 1
ATOM 9415 C C . CYS B 1 545 ? -14.383 25.625 10.891 1 87.56 545 CYS B C 1
ATOM 9417 O O . CYS B 1 545 ? -14.859 25.188 11.945 1 87.56 545 CYS B O 1
ATOM 9419 N N . VAL B 1 546 ? -14.477 26.922 10.5 1 91.44 546 VAL B N 1
ATOM 9420 C CA . VAL B 1 546 ? -15.133 27.906 11.352 1 91.44 546 VAL B CA 1
ATOM 9421 C C . VAL B 1 546 ? -16.594 27.547 11.531 1 91.44 546 VAL B C 1
ATOM 9423 O O . VAL B 1 546 ? -17.125 27.562 12.656 1 91.44 546 VAL B O 1
ATOM 9426 N N . THR B 1 547 ? -17.219 27.156 10.484 1 86 547 THR B N 1
ATOM 9427 C CA . THR B 1 547 ? -18.625 26.797 10.523 1 86 547 THR B CA 1
ATOM 9428 C C . THR B 1 547 ? -18.844 25.578 11.406 1 86 547 THR B C 1
ATOM 9430 O O . THR B 1 547 ? -19.75 25.578 12.25 1 86 547 THR B O 1
ATOM 9433 N N . ALA B 1 548 ? -18.062 24.594 11.211 1 82.5 548 ALA B N 1
ATOM 9434 C CA . ALA B 1 548 ? -18.188 23.359 11.992 1 82.5 548 ALA B CA 1
ATOM 9435 C C . ALA B 1 548 ? -17.984 23.625 13.477 1 82.5 548 ALA B C 1
ATOM 9437 O O . ALA B 1 548 ? -18.719 23.094 14.312 1 82.5 548 ALA B O 1
ATOM 9438 N N . LEU B 1 549 ? -17.016 24.453 13.836 1 88.25 549 LEU B N 1
ATOM 9439 C CA . LEU B 1 549 ? -16.688 24.75 15.227 1 88.25 549 LEU B CA 1
ATOM 9440 C C . LEU B 1 549 ? -17.797 25.578 15.875 1 88.25 549 LEU B C 1
ATOM 9442 O O . LEU B 1 549 ? -18.125 25.391 17.047 1 88.25 549 LEU B O 1
ATOM 9446 N N . HIS B 1 550 ? -18.359 26.438 15.117 1 86.88 550 HIS B N 1
ATOM 9447 C CA . HIS B 1 550 ? -19.469 27.234 15.633 1 86.88 550 HIS B CA 1
ATOM 9448 C C . HIS B 1 550 ? -20.688 26.375 15.906 1 86.88 550 HIS B C 1
ATOM 9450 O O . HIS B 1 550 ? -21.375 26.578 16.906 1 86.88 550 HIS B O 1
ATOM 9456 N N . ILE B 1 551 ? -20.922 25.484 15.039 1 79.88 551 ILE B N 1
ATOM 9457 C CA . ILE B 1 551 ? -22.047 24.578 15.227 1 79.88 551 ILE B CA 1
ATOM 9458 C C . ILE B 1 551 ? -21.844 23.781 16.516 1 79.88 551 ILE B C 1
ATOM 9460 O O . ILE B 1 551 ? -22.766 23.641 17.312 1 79.88 551 ILE B O 1
ATOM 9464 N N . LEU B 1 552 ? -20.703 23.328 16.75 1 80.38 552 LEU B N 1
ATOM 9465 C CA . LEU B 1 552 ? -20.406 22.531 17.938 1 80.38 552 LEU B CA 1
ATOM 9466 C C . LEU B 1 552 ? -20.5 23.375 19.203 1 80.38 552 LEU B C 1
ATOM 9468 O O . LEU B 1 552 ? -21.016 22.922 20.219 1 80.38 552 LEU B O 1
ATOM 9472 N N . SER B 1 553 ? -19.922 24.516 19.109 1 84.12 553 SER B N 1
ATOM 9473 C CA . SER B 1 553 ? -19.938 25.422 20.266 1 84.12 553 SER B CA 1
ATOM 9474 C C . SER B 1 553 ? -21.359 25.781 20.656 1 84.12 553 SER B C 1
ATOM 9476 O O . SER B 1 553 ? -21.688 25.875 21.844 1 84.12 553 SER B O 1
ATOM 9478 N N . SER B 1 554 ? -22.156 25.984 19.688 1 82.12 554 SER B N 1
ATOM 9479 C CA . SER B 1 554 ? -23.547 26.312 19.953 1 82.12 554 SER B CA 1
ATOM 9480 C C . SER B 1 554 ? -24.281 25.156 20.609 1 82.12 554 SER B C 1
ATOM 9482 O O . SER B 1 554 ? -25.125 25.375 21.484 1 82.12 554 SER B O 1
ATOM 9484 N N . LYS B 1 555 ? -23.984 24.047 20.266 1 77.81 555 LYS B N 1
ATOM 9485 C CA . LYS B 1 555 ? -24.609 22.859 20.844 1 77.81 555 LYS B CA 1
ATOM 9486 C C . LYS B 1 555 ? -24.219 22.688 22.312 1 77.81 555 LYS B C 1
ATOM 9488 O O . LYS B 1 555 ? -25.031 22.25 23.125 1 77.81 555 LYS B O 1
ATOM 9493 N N . ILE B 1 556 ? -23.078 22.922 22.625 1 76.94 556 ILE B N 1
ATOM 9494 C CA . ILE B 1 556 ? -22.594 22.781 23.984 1 76.94 556 ILE B CA 1
ATOM 9495 C C . ILE B 1 556 ? -23.281 23.812 24.891 1 76.94 556 ILE B C 1
ATOM 9497 O O . ILE B 1 556 ? -23.609 23.531 26.031 1 76.94 556 ILE B O 1
ATOM 9501 N N . LEU B 1 557 ? -23.422 25.016 24.375 1 73.06 557 LEU B N 1
ATOM 9502 C CA . LEU B 1 557 ? -24.078 26.062 25.141 1 73.06 557 LEU B CA 1
ATOM 9503 C C . LEU B 1 557 ? -25.516 25.688 25.453 1 73.06 557 LEU B C 1
ATOM 9505 O O . LEU B 1 557 ? -26.016 25.984 26.531 1 73.06 557 LEU B O 1
ATOM 9509 N N . GLN B 1 558 ? -26.062 25.031 24.562 1 71.19 558 GLN B N 1
ATOM 9510 C CA . GLN B 1 558 ? -27.406 24.547 24.797 1 71.19 558 GLN B CA 1
ATOM 9511 C C . GLN B 1 558 ? -27.438 23.453 25.859 1 71.19 558 GLN B C 1
ATOM 9513 O O . GLN B 1 558 ? -28.359 23.406 26.688 1 71.19 558 GLN B O 1
ATOM 9518 N N . ALA B 1 559 ? -26.469 22.672 25.875 1 65.06 559 ALA B N 1
ATOM 9519 C CA . ALA B 1 559 ? -26.406 21.562 26.812 1 65.06 559 ALA B CA 1
ATOM 9520 C C . ALA B 1 559 ? -26.094 22.062 28.234 1 65.06 559 ALA B C 1
ATOM 9522 O O . ALA B 1 559 ? -26.609 21.5 29.203 1 65.06 559 ALA B O 1
ATOM 9523 N N . THR B 1 560 ? -25.328 23.031 28.406 1 62.66 560 THR B N 1
ATOM 9524 C CA . THR B 1 560 ? -24.953 23.562 29.719 1 62.66 560 THR B CA 1
ATOM 9525 C C . THR B 1 560 ? -26.078 24.438 30.281 1 62.66 560 THR B C 1
ATOM 9527 O O . THR B 1 560 ? -26.266 24.516 31.5 1 62.66 560 THR B O 1
ATOM 9530 N N . SER B 1 561 ? -26.875 25.141 29.453 1 57.59 561 SER B N 1
ATOM 9531 C CA . SER B 1 561 ? -28 25.953 29.906 1 57.59 561 SER B CA 1
ATOM 9532 C C . SER B 1 561 ? -29.156 25.078 30.375 1 57.59 561 SER B C 1
ATOM 9534 O O . SER B 1 561 ? -29.844 25.406 31.344 1 57.59 561 SER B O 1
ATOM 9536 N N . ARG B 1 562 ? -29.422 23.969 29.844 1 50.5 562 ARG B N 1
ATOM 9537 C CA . ARG B 1 562 ? -30.516 23.094 30.25 1 50.5 562 ARG B CA 1
ATOM 9538 C C . ARG B 1 562 ? -30.172 22.359 31.547 1 50.5 562 ARG B C 1
ATOM 9540 O O . ARG B 1 562 ? -31.047 22.047 32.344 1 50.5 562 ARG B O 1
ATOM 9547 N N . GLY B 1 563 ? -29.031 22.094 31.812 1 46.59 563 GLY B N 1
ATOM 9548 C CA . GLY B 1 563 ? -28.688 21.5 33.094 1 46.59 563 GLY B CA 1
ATOM 9549 C C . GLY B 1 563 ? -28.891 22.438 34.281 1 46.59 563 GLY B C 1
ATOM 9550 O O . GLY B 1 563 ? -29.109 22 35.406 1 46.59 563 GLY B O 1
ATOM 9551 N N . SER B 1 564 ? -28.812 23.781 34.188 1 40.47 564 SER B N 1
ATOM 9552 C CA . SER B 1 564 ? -29.094 24.719 35.25 1 40.47 564 SER B CA 1
ATOM 9553 C C . SER B 1 564 ? -30.594 24.859 35.469 1 40.47 564 SER B C 1
ATOM 9555 O O . SER B 1 564 ? -31.047 25.203 36.562 1 40.47 564 SER B O 1
ATOM 9557 N N . LEU B 1 565 ? -31.469 24.719 34.531 1 37 565 LEU B N 1
ATOM 9558 C CA . LEU B 1 565 ? -32.906 24.953 34.719 1 37 565 LEU B CA 1
ATOM 9559 C C . LEU B 1 565 ? -33.562 23.734 35.344 1 37 565 LEU B C 1
ATOM 9561 O O . LEU B 1 565 ? -34.688 23.844 35.875 1 37 565 LEU B O 1
ATOM 9565 N N . GLY B 1 566 ? -33.031 22.578 35.188 1 34.59 566 GLY B N 1
ATOM 9566 C CA . GLY B 1 566 ? -33.781 21.453 35.75 1 34.59 566 GLY B CA 1
ATOM 9567 C C . GLY B 1 566 ? -33.719 21.406 37.25 1 34.59 566 GLY B C 1
ATOM 9568 O O . GLY B 1 566 ? -34.25 20.484 37.875 1 34.59 566 GLY B O 1
ATOM 9569 N N . ARG B 1 567 ? -32.781 22.141 37.875 1 33.97 567 ARG B N 1
ATOM 9570 C CA . ARG B 1 567 ? -32.938 22.094 39.344 1 33.97 567 ARG B CA 1
ATOM 9571 C C . ARG B 1 567 ? -34.094 22.969 39.781 1 33.97 567 ARG B C 1
ATOM 9573 O O . ARG B 1 567 ? -34.125 23.438 40.938 1 33.97 567 ARG B O 1
ATOM 9580 N N . GLU B 1 568 ? -34.875 23.578 38.938 1 28.75 568 GLU B N 1
ATOM 9581 C CA . GLU B 1 568 ? -35.906 24.391 39.594 1 28.75 568 GLU B CA 1
ATOM 9582 C C . GLU B 1 568 ? -36.688 23.562 40.625 1 28.75 568 GLU B C 1
ATOM 9584 O O . GLU B 1 568 ? -36.719 22.328 40.562 1 28.75 568 GLU B O 1
ATOM 9589 N N . VAL B 1 569 ? -37.75 24.234 41.344 1 31.53 569 VAL B N 1
ATOM 9590 C CA . VAL B 1 569 ? -38.594 24.344 42.531 1 31.53 569 VAL B CA 1
ATOM 9591 C C . VAL B 1 569 ? -39.688 23.266 42.469 1 31.53 569 VAL B C 1
ATOM 9593 O O . VAL B 1 569 ? -40.562 23.312 41.625 1 31.53 569 VAL B O 1
ATOM 9596 N N . VAL B 1 570 ? -39.406 22 42.469 1 29.88 570 VAL B N 1
ATOM 9597 C CA . VAL B 1 570 ? -40.531 21.203 43.031 1 29.88 570 VAL B CA 1
ATOM 9598 C C . VAL B 1 570 ? -41.031 21.859 44.312 1 29.88 570 VAL B C 1
ATOM 9600 O O . VAL B 1 570 ? -40.375 21.844 45.344 1 29.88 570 VAL B O 1
ATOM 9603 N N . ASN B 1 571 ? -41.5 23.141 44.281 1 25.34 571 ASN B N 1
ATOM 9604 C CA . ASN B 1 571 ? -42.344 23.688 45.344 1 25.34 571 ASN B CA 1
ATOM 9605 C C . ASN B 1 571 ? -43.5 22.734 45.688 1 25.34 571 ASN B C 1
ATOM 9607 O O . ASN B 1 571 ? -44.375 22.5 44.875 1 25.34 571 ASN B O 1
ATOM 9611 N N . ASN B 1 572 ? -43.188 21.641 46.406 1 25.23 572 ASN B N 1
ATOM 9612 C CA . ASN B 1 572 ? -44.219 21 47.219 1 25.23 572 ASN B CA 1
ATOM 9613 C C . ASN B 1 572 ? -45 22.016 48.031 1 25.23 572 ASN B C 1
ATOM 9615 O O . ASN B 1 572 ? -44.438 22.734 48.844 1 25.23 572 ASN B O 1
ATOM 9619 N N . ASN B 1 573 ? -46.094 22.656 47.531 1 25.58 573 ASN B N 1
ATOM 9620 C CA . ASN B 1 573 ? -47.219 23.406 48.125 1 25.58 573 ASN B CA 1
ATOM 9621 C C . ASN B 1 573 ? -47.75 22.734 49.375 1 25.58 573 ASN B C 1
ATOM 9623 O O . ASN B 1 573 ? -48.875 22.203 49.375 1 25.58 573 ASN B O 1
ATOM 9627 N N . GLY B 1 574 ? -47.062 21.875 50.188 1 25.12 574 GLY B N 1
ATOM 9628 C CA . GLY B 1 574 ? -47.75 21.672 51.469 1 25.12 574 GLY B CA 1
ATOM 9629 C C . GLY B 1 574 ? -47.938 22.953 52.25 1 25.12 574 GLY B C 1
ATOM 9630 O O . GLY B 1 574 ? -46.969 23.672 52.531 1 25.12 574 GLY B O 1
ATOM 9631 N N . ILE B 1 575 ? -49.125 23.672 52.125 1 25.44 575 ILE B N 1
ATOM 9632 C CA . ILE B 1 575 ? -49.75 24.812 52.781 1 25.44 575 ILE B CA 1
ATOM 9633 C C . ILE B 1 575 ? -49.688 24.625 54.312 1 25.44 575 ILE B C 1
ATOM 9635 O O . ILE B 1 575 ? -50.406 23.797 54.844 1 25.44 575 ILE B O 1
ATOM 9639 N N . PRO B 1 576 ? -48.625 24.328 55 1 26.06 576 PRO B N 1
ATOM 9640 C CA . PRO B 1 576 ? -48.969 24.422 56.438 1 26.06 576 PRO B CA 1
ATOM 9641 C C . PRO B 1 576 ? -49.531 25.781 56.812 1 26.06 576 PRO B C 1
ATOM 9643 O O . PRO B 1 576 ? -49.312 26.766 56.125 1 26.06 576 PRO B O 1
ATOM 9646 N N . ASN B 1 577 ? -50.625 25.891 57.781 1 25.86 577 ASN B N 1
ATOM 9647 C CA . ASN B 1 577 ? -51.344 26.938 58.5 1 25.86 577 ASN B CA 1
ATOM 9648 C C . ASN B 1 577 ? -50.406 27.938 59.125 1 25.86 577 ASN B C 1
ATOM 9650 O O . ASN B 1 577 ? -49.656 27.594 60.031 1 25.86 577 ASN B O 1
ATOM 9654 N N . LEU B 1 578 ? -49.688 28.891 58.375 1 23.38 578 LEU B N 1
ATOM 9655 C CA . LEU B 1 578 ? -48.812 29.969 58.844 1 23.38 578 LEU B CA 1
ATOM 9656 C C . LEU B 1 578 ? -49.594 30.891 59.781 1 23.38 578 LEU B C 1
ATOM 9658 O O . LEU B 1 578 ? -50.625 31.453 59.406 1 23.38 578 LEU B O 1
ATOM 9662 N N . ASP B 1 579 ? -49.594 30.609 61.094 1 25.09 579 ASP B N 1
ATOM 9663 C CA . ASP B 1 579 ? -49.938 31.594 62.125 1 25.09 579 ASP B CA 1
ATOM 9664 C C . ASP B 1 579 ? -49.344 32.969 61.781 1 25.09 579 ASP B C 1
ATOM 9666 O O . ASP B 1 579 ? -48.281 33.062 61.188 1 25.09 579 ASP B O 1
ATOM 9670 N N . THR B 1 580 ? -50.188 34.094 61.781 1 24.66 580 THR B N 1
ATOM 9671 C CA . THR B 1 580 ? -50.312 35.5 61.375 1 24.66 580 THR B CA 1
ATOM 9672 C C . THR B 1 580 ? -49.188 36.344 61.969 1 24.66 580 THR B C 1
ATOM 9674 O O . THR B 1 580 ? -49.25 37.562 61.875 1 24.66 580 THR B O 1
ATOM 9677 N N . ARG B 1 581 ? -48.188 35.781 62.688 1 24.5 581 ARG B N 1
ATOM 9678 C CA . ARG B 1 581 ? -47.656 36.875 63.469 1 24.5 581 ARG B CA 1
ATOM 9679 C C . ARG B 1 581 ? -47.062 37.938 62.531 1 24.5 581 ARG B C 1
ATOM 9681 O O . ARG B 1 581 ? -46.469 37.625 61.5 1 24.5 581 ARG B O 1
ATOM 9688 N N . ASP B 1 582 ? -47.469 39.219 62.625 1 25.45 582 ASP B N 1
ATOM 9689 C CA . ASP B 1 582 ? -47.469 40.562 62 1 25.45 582 ASP B CA 1
ATOM 9690 C C . ASP B 1 582 ? -46.062 41.094 61.844 1 25.45 582 ASP B C 1
ATOM 9692 O O . ASP B 1 582 ? -45.844 42.25 61.5 1 25.45 582 ASP B O 1
ATOM 9696 N N . ASP B 1 583 ? -45 40.344 62.344 1 24.67 583 ASP B N 1
ATOM 9697 C CA . ASP B 1 583 ? -43.938 41.312 62.562 1 24.67 583 ASP B CA 1
ATOM 9698 C C . ASP B 1 583 ? -43.438 41.906 61.25 1 24.67 583 ASP B C 1
ATOM 9700 O O . ASP B 1 583 ? -43.469 41.25 60.219 1 24.67 583 ASP B O 1
ATOM 9704 N N . GLN B 1 584 ? -43.156 43.25 61.25 1 23.67 584 GLN B N 1
ATOM 9705 C CA . GLN B 1 584 ? -42.844 44.344 60.312 1 23.67 584 GLN B CA 1
ATOM 9706 C C . GLN B 1 584 ? -41.562 44.094 59.562 1 23.67 584 GLN B C 1
ATOM 9708 O O . GLN B 1 584 ? -40.469 44.188 60.125 1 23.67 584 GLN B O 1
ATOM 9713 N N . ILE B 1 585 ? -41.438 42.875 58.938 1 23.48 585 ILE B N 1
ATOM 9714 C CA . ILE B 1 585 ? -40.188 42.562 58.312 1 23.48 585 ILE B CA 1
ATOM 9715 C C . ILE B 1 585 ? -39.812 43.656 57.281 1 23.48 585 ILE B C 1
ATOM 9717 O O . ILE B 1 585 ? -40.625 43.969 56.406 1 23.48 585 ILE B O 1
ATOM 9721 N N . SER B 1 586 ? -38.844 44.531 57.688 1 24.38 586 SER B N 1
ATOM 9722 C CA . SER B 1 586 ? -38.375 45.688 57 1 24.38 586 SER B CA 1
ATOM 9723 C C . SER B 1 586 ? -37.938 45.344 55.562 1 24.38 586 SER B C 1
ATOM 9725 O O . SER B 1 586 ? -37.438 44.25 55.312 1 24.38 586 SER B O 1
ATOM 9727 N N . PRO B 1 587 ? -38.438 46.031 54.469 1 24.38 587 PRO B N 1
ATOM 9728 C CA . PRO B 1 587 ? -38.438 45.938 53 1 24.38 587 PRO B CA 1
ATOM 9729 C C . PRO B 1 587 ? -37.062 45.875 52.406 1 24.38 587 PRO B C 1
ATOM 9731 O O . PRO B 1 587 ? -36.906 45.812 51.188 1 24.38 587 PRO B O 1
ATOM 9734 N N . HIS B 1 588 ? -35.906 46.156 53.062 1 22.77 588 HIS B N 1
ATOM 9735 C CA . HIS B 1 588 ? -34.906 46.938 52.312 1 22.77 588 HIS B CA 1
ATOM 9736 C C . HIS B 1 588 ? -34.188 46.062 51.312 1 22.77 588 HIS B C 1
ATOM 9738 O O . HIS B 1 588 ? -33.5 46.562 50.406 1 22.77 588 HIS B O 1
ATOM 9744 N N . MET B 1 589 ? -33.656 44.875 51.656 1 23.75 589 MET B N 1
ATOM 9745 C CA . MET B 1 589 ? -32.375 44.562 51 1 23.75 589 MET B CA 1
ATOM 9746 C C . MET B 1 589 ? -32.625 44.094 49.562 1 23.75 589 MET B C 1
ATOM 9748 O O . MET B 1 589 ? -33.156 43 49.344 1 23.75 589 MET B O 1
ATOM 9752 N N . VAL B 1 590 ? -32.969 45.031 48.625 1 26.38 590 VAL B N 1
ATOM 9753 C CA . VAL B 1 590 ? -33.156 44.781 47.188 1 26.38 590 VAL B CA 1
ATOM 9754 C C . VAL B 1 590 ? -31.875 44.156 46.625 1 26.38 590 VAL B C 1
ATOM 9756 O O . VAL B 1 590 ? -30.781 44.688 46.75 1 26.38 590 VAL B O 1
ATOM 9759 N N . PRO B 1 591 ? -31.828 42.812 46.469 1 27.53 591 PRO B N 1
ATOM 9760 C CA . PRO B 1 591 ? -30.625 42.156 45.938 1 27.53 591 PRO B CA 1
ATOM 9761 C C . PRO B 1 591 ? -30.094 42.812 44.688 1 27.53 591 PRO B C 1
ATOM 9763 O O . PRO B 1 591 ? -30.875 43.281 43.844 1 27.53 591 PRO B O 1
ATOM 9766 N N . ASP B 1 592 ? -28.875 43.469 44.719 1 27.48 592 ASP B N 1
ATOM 9767 C CA . ASP B 1 592 ? -28.188 44.312 43.75 1 27.48 592 ASP B CA 1
ATOM 9768 C C . ASP B 1 592 ? -28.141 43.625 42.375 1 27.48 592 ASP B C 1
ATOM 9770 O O . ASP B 1 592 ? -27.953 42.406 42.312 1 27.48 592 ASP B O 1
ATOM 9774 N N . ILE B 1 593 ? -28.688 44.25 41.312 1 28.78 593 ILE B N 1
ATOM 9775 C CA . ILE B 1 593 ? -28.844 44.188 39.875 1 28.78 593 ILE B CA 1
ATOM 9776 C C . ILE B 1 593 ? -27.5 43.844 39.219 1 28.78 593 ILE B C 1
ATOM 9778 O O . ILE B 1 593 ? -27.406 43.656 38 1 28.78 593 ILE B O 1
ATOM 9782 N N . GLU B 1 594 ? -26.391 44.031 40 1 30.86 594 GLU B N 1
ATOM 9783 C CA . GLU B 1 594 ? -25.094 44 39.312 1 30.86 594 GLU B CA 1
ATOM 9784 C C . GLU B 1 594 ? -24.781 42.594 38.781 1 30.86 594 GLU B C 1
ATOM 9786 O O . GLU B 1 594 ? -23.891 42.406 37.969 1 30.86 594 GLU B O 1
ATOM 9791 N N . SER B 1 595 ? -25.297 41.594 39.469 1 31.42 595 SER B N 1
ATOM 9792 C CA . SER B 1 595 ? -24.844 40.25 39.094 1 31.42 595 SER B CA 1
ATOM 9793 C C . SER B 1 595 ? -25.375 39.875 37.719 1 31.42 595 SER B C 1
ATOM 9795 O O . SER B 1 595 ? -24.938 38.875 37.125 1 31.42 595 SER B O 1
ATOM 9797 N N . ILE B 1 596 ? -26.562 40.5 37.344 1 30.81 596 ILE B N 1
ATOM 9798 C CA . ILE B 1 596 ? -27.094 40.188 36 1 30.81 596 ILE B CA 1
ATOM 9799 C C . ILE B 1 596 ? -26.188 40.781 34.938 1 30.81 596 ILE B C 1
ATOM 9801 O O . ILE B 1 596 ? -26.141 40.312 33.812 1 30.81 596 ILE B O 1
ATOM 9805 N N . ASP B 1 597 ? -25.547 41.938 35.25 1 30.36 597 ASP B N 1
ATOM 9806 C CA . ASP B 1 597 ? -24.734 42.625 34.25 1 30.36 597 ASP B CA 1
ATOM 9807 C C . ASP B 1 597 ? -23.516 41.781 33.844 1 30.36 597 ASP B C 1
ATOM 9809 O O . ASP B 1 597 ? -23.047 41.844 32.719 1 30.36 597 ASP B O 1
ATOM 9813 N N . ARG B 1 598 ? -22.938 41.125 34.812 1 30.86 598 ARG B N 1
ATOM 9814 C CA . ARG B 1 598 ? -21.734 40.344 34.469 1 30.86 598 ARG B CA 1
ATOM 9815 C C . ARG B 1 598 ? -22.062 39.219 33.531 1 30.86 598 ARG B C 1
ATOM 9817 O O . ARG B 1 598 ? -21.203 38.75 32.781 1 30.86 598 ARG B O 1
ATOM 9824 N N . ILE B 1 599 ? -23.219 38.625 33.656 1 31.44 599 ILE B N 1
ATOM 9825 C CA . ILE B 1 599 ? -23.609 37.594 32.688 1 31.44 599 ILE B CA 1
ATOM 9826 C C . ILE B 1 599 ? -23.797 38.25 31.312 1 31.44 599 ILE B C 1
ATOM 9828 O O . ILE B 1 599 ? -23.438 37.625 30.297 1 31.44 599 ILE B O 1
ATOM 9832 N N . GLN B 1 600 ? -24.344 39.531 31.172 1 30.59 600 GLN B N 1
ATOM 9833 C CA . GLN B 1 600 ? -24.5 40.25 29.906 1 30.59 600 GLN B CA 1
ATOM 9834 C C . GLN B 1 600 ? -23.156 40.562 29.281 1 30.59 600 GLN B C 1
ATOM 9836 O O . GLN B 1 600 ? -23.016 40.594 28.062 1 30.59 600 GLN B O 1
ATOM 9841 N N . GLN B 1 601 ? -22.203 41.031 30.062 1 30.36 601 GLN B N 1
ATOM 9842 C CA . GLN B 1 601 ? -20.906 41.344 29.484 1 30.36 601 GLN B CA 1
ATOM 9843 C C . GLN B 1 601 ? -20.234 40.125 28.891 1 30.36 601 GLN B C 1
ATOM 9845 O O . GLN B 1 601 ? -19.375 40.219 28 1 30.36 601 GLN B O 1
ATOM 9850 N N . MET B 1 602 ? -20.328 39 29.547 1 28.19 602 MET B N 1
ATOM 9851 C CA . MET B 1 602 ? -19.734 37.781 29.016 1 28.19 602 MET B CA 1
ATOM 9852 C C . MET B 1 602 ? -20.359 37.438 27.672 1 28.19 602 MET B C 1
ATOM 9854 O O . MET B 1 602 ? -19.688 36.875 26.797 1 28.19 602 MET B O 1
ATOM 9858 N N . VAL B 1 603 ? -21.719 37.688 27.406 1 31.75 603 VAL B N 1
ATOM 9859 C CA . VAL B 1 603 ? -22.359 37.5 26.094 1 31.75 603 VAL B CA 1
ATOM 9860 C C . VAL B 1 603 ? -21.844 38.594 25.125 1 31.75 603 VAL B C 1
ATOM 9862 O O . VAL B 1 603 ? -21.719 38.344 23.938 1 31.75 603 VAL B O 1
ATOM 9865 N N . GLN B 1 604 ? -21.578 39.844 25.562 1 30.84 604 GLN B N 1
ATOM 9866 C CA . GLN B 1 604 ? -21.25 40.938 24.688 1 30.84 604 GLN B CA 1
ATOM 9867 C C . GLN B 1 604 ? -19.891 40.719 24.016 1 30.84 604 GLN B C 1
ATOM 9869 O O . GLN B 1 604 ? -19.562 41.375 23.016 1 30.84 604 GLN B O 1
ATOM 9874 N N . GLY B 1 605 ? -18.875 40.281 24.734 1 29.09 605 GLY B N 1
ATOM 9875 C CA . GLY B 1 605 ? -17.594 40.188 24.047 1 29.09 605 GLY B CA 1
ATOM 9876 C C . GLY B 1 605 ? -17.641 39.312 22.812 1 29.09 605 GLY B C 1
ATOM 9877 O O . GLY B 1 605 ? -16.641 39.156 22.109 1 29.09 605 GLY B O 1
ATOM 9878 N N . PHE B 1 606 ? -18.531 38.344 22.828 1 28.95 606 PHE B N 1
ATOM 9879 C CA . PHE B 1 606 ? -18.672 37.5 21.641 1 28.95 606 PHE B CA 1
ATOM 9880 C C . PHE B 1 606 ? -19.484 38.219 20.562 1 28.95 606 PHE B C 1
ATOM 9882 O O . PHE B 1 606 ? -19.875 37.625 19.562 1 28.95 606 PHE B O 1
ATOM 9889 N N . GLU B 1 607 ? -20.141 39.531 20.828 1 28.31 607 GLU B N 1
ATOM 9890 C CA . GLU B 1 607 ? -21.047 40.188 19.891 1 28.31 607 GLU B CA 1
ATOM 9891 C C . GLU B 1 607 ? -20.297 40.781 18.703 1 28.31 607 GLU B C 1
ATOM 9893 O O . GLU B 1 607 ? -19.672 41.844 18.828 1 28.31 607 GLU B O 1
ATOM 9898 N N . SER B 1 608 ? -19.594 40.219 17.969 1 27.98 608 SER B N 1
ATOM 9899 C CA . SER B 1 608 ? -19.156 40.969 16.797 1 27.98 608 SER B CA 1
ATOM 9900 C C . SER B 1 608 ? -20.344 41.656 16.125 1 27.98 608 SER B C 1
ATOM 9902 O O . SER B 1 608 ? -21.484 41.219 16.25 1 27.98 608 SER B O 1
ATOM 9904 N N . PRO B 1 609 ? -20.328 42.938 15.781 1 25.11 609 PRO B N 1
ATOM 9905 C CA . PRO B 1 609 ? -21.375 43.75 15.164 1 25.11 609 PRO B CA 1
ATOM 9906 C C . PRO B 1 609 ? -22.172 42.969 14.109 1 25.11 609 PRO B C 1
ATOM 9908 O O . PRO B 1 609 ? -21.594 42.312 13.258 1 25.11 609 PRO B O 1
ATOM 9911 N N . VAL B 1 610 ? -23.359 42.594 14.445 1 28 610 VAL B N 1
ATOM 9912 C CA . VAL B 1 610 ? -24.344 42 13.539 1 28 610 VAL B CA 1
ATOM 9913 C C . VAL B 1 610 ? -24.609 42.938 12.375 1 28 610 VAL B C 1
ATOM 9915 O O . VAL B 1 610 ? -24.922 44.125 12.578 1 28 610 VAL B O 1
ATOM 9918 N N . PRO B 1 611 ? -24.141 42.844 11.219 1 27.97 611 PRO B N 1
ATOM 9919 C CA . PRO B 1 611 ? -24.531 43.812 10.188 1 27.97 611 PRO B CA 1
ATOM 9920 C C . PRO B 1 611 ? -26.031 44.125 10.219 1 27.97 611 PRO B C 1
ATOM 9922 O O . PRO B 1 611 ? -26.812 43.344 10.75 1 27.97 611 PRO B O 1
ATOM 9925 N N . ASP B 1 612 ? -26.5 45.25 10.156 1 27.17 612 ASP B N 1
ATOM 9926 C CA . ASP B 1 612 ? -27.812 45.906 10.164 1 27.17 612 ASP B CA 1
ATOM 9927 C C . ASP B 1 612 ? -28.797 45.156 9.281 1 27.17 612 ASP B C 1
ATOM 9929 O O . ASP B 1 612 ? -28.844 45.375 8.07 1 27.17 612 ASP B O 1
ATOM 9933 N N . PHE B 1 613 ? -29.047 43.875 9.516 1 26.42 613 PHE B N 1
ATOM 9934 C CA . PHE B 1 613 ? -30.094 43.25 8.711 1 26.42 613 PHE B CA 1
ATOM 9935 C C . PHE B 1 613 ? -31.453 43.844 9.047 1 26.42 613 PHE B C 1
ATOM 9937 O O . PHE B 1 613 ? -31.766 44.094 10.211 1 26.42 613 PHE B O 1
ATOM 9944 N N . ASN B 1 614 ? -32.031 44.656 8.211 1 26.77 614 ASN B N 1
ATOM 9945 C CA . ASN B 1 614 ? -33.375 45.219 8.352 1 26.77 614 ASN B CA 1
ATOM 9946 C C . ASN B 1 614 ? -34.375 44.156 8.797 1 26.77 614 ASN B C 1
ATOM 9948 O O . ASN B 1 614 ? -34.5 43.094 8.164 1 26.77 614 ASN B O 1
ATOM 9952 N N . PRO B 1 615 ? -34.906 44.031 10.055 1 29.31 615 PRO B N 1
ATOM 9953 C CA . PRO B 1 615 ? -35.812 43.125 10.773 1 29.31 615 PRO B CA 1
ATOM 9954 C C . PRO B 1 615 ? -37.062 42.781 9.992 1 29.31 615 PRO B C 1
ATOM 9956 O O . PRO B 1 615 ? -37.75 41.812 10.305 1 29.31 615 PRO B O 1
ATOM 9959 N N . GLN B 1 616 ? -37.625 43.719 9.273 1 29.91 616 GLN B N 1
ATOM 9960 C CA . GLN B 1 616 ? -38.969 43.625 8.711 1 29.91 616 GLN B CA 1
ATOM 9961 C C . GLN B 1 616 ? -39.062 42.438 7.773 1 29.91 616 GLN B C 1
ATOM 9963 O O . GLN B 1 616 ? -40.156 41.938 7.512 1 29.91 616 GLN B O 1
ATOM 9968 N N . ASP B 1 617 ? -38 42.156 7.094 1 29.36 617 ASP B N 1
ATOM 9969 C CA . ASP B 1 617 ? -38.156 41.188 6.008 1 29.36 617 ASP B CA 1
ATOM 9970 C C . ASP B 1 617 ? -38.219 39.75 6.555 1 29.36 617 ASP B C 1
ATOM 9972 O O . ASP B 1 617 ? -38.438 38.812 5.797 1 29.36 617 ASP B O 1
ATOM 9976 N N . PHE B 1 618 ? -37.719 39.5 7.875 1 27.48 618 PHE B N 1
ATOM 9977 C CA . PHE B 1 618 ? -37.75 38.156 8.445 1 27.48 618 PHE B CA 1
ATOM 9978 C C . PHE B 1 618 ? -39.031 37.969 9.297 1 27.48 618 PHE B C 1
ATOM 9980 O O . PHE B 1 618 ? -39.125 37 10.039 1 27.48 618 PHE B O 1
ATOM 9987 N N . VAL B 1 619 ? -39.844 38.75 9.445 1 29.22 619 VAL B N 1
ATOM 9988 C CA . VAL B 1 619 ? -41.031 38.656 10.312 1 29.22 619 VAL B CA 1
ATOM 9989 C C . VAL B 1 619 ? -41.781 37.375 10.039 1 29.22 619 VAL B C 1
ATOM 9991 O O . VAL B 1 619 ? -42.312 36.75 10.953 1 29.22 619 VAL B O 1
ATOM 9994 N N . ASP B 1 620 ? -41.906 36.969 8.805 1 29.45 620 ASP B N 1
ATOM 9995 C CA . ASP B 1 620 ? -42.906 35.938 8.508 1 29.45 620 ASP B CA 1
ATOM 9996 C C . ASP B 1 620 ? -42.344 34.562 8.703 1 29.45 620 ASP B C 1
ATOM 9998 O O . ASP B 1 620 ? -42.938 33.562 8.305 1 29.45 620 ASP B O 1
ATOM 10002 N N . PHE B 1 621 ? -40.969 34.438 8.945 1 27.28 621 PHE B N 1
ATOM 10003 C CA . PHE B 1 621 ? -40.438 33.094 9.008 1 27.28 621 PHE B CA 1
ATOM 10004 C C . PHE B 1 621 ? -40.594 32.5 10.414 1 27.28 621 PHE B C 1
ATOM 10006 O O . PHE B 1 621 ? -40.062 33.062 11.375 1 27.28 621 PHE B O 1
ATOM 10013 N N . ASP B 1 622 ? -41.656 31.797 10.75 1 28.02 622 ASP B N 1
ATOM 10014 C CA . ASP B 1 622 ? -41.969 31.172 12.031 1 28.02 622 ASP B CA 1
ATOM 10015 C C . ASP B 1 622 ? -40.906 30.156 12.43 1 28.02 622 ASP B C 1
ATOM 10017 O O . ASP B 1 622 ? -40.75 29.125 11.773 1 28.02 622 ASP B O 1
ATOM 10021 N N . PHE B 1 623 ? -39.844 30.5 13.078 1 28.02 623 PHE B N 1
ATOM 10022 C CA . PHE B 1 623 ? -38.719 29.781 13.617 1 28.02 623 PHE B CA 1
ATOM 10023 C C . PHE B 1 623 ? -39.125 28.859 14.758 1 28.02 623 PHE B C 1
ATOM 10025 O O . PHE B 1 623 ? -39.188 29.281 15.914 1 28.02 623 PHE B O 1
ATOM 10032 N N . ASN B 1 624 ? -40.156 27.938 14.523 1 30.95 624 ASN B N 1
ATOM 10033 C CA . ASN B 1 624 ? -40.469 27.078 15.664 1 30.95 624 ASN B CA 1
ATOM 10034 C C . ASN B 1 624 ? -39.281 26.188 16.031 1 30.95 624 ASN B C 1
ATOM 10036 O O . ASN B 1 624 ? -38.812 25.391 15.203 1 30.95 624 ASN B O 1
ATOM 10040 N N . VAL B 1 625 ? -38.5 26.391 16.984 1 31.56 625 VAL B N 1
ATOM 10041 C CA . VAL B 1 625 ? -37.312 25.859 17.609 1 31.56 625 VAL B CA 1
ATOM 10042 C C . VAL B 1 625 ? -37.469 24.359 17.844 1 31.56 625 VAL B C 1
ATOM 10044 O O . VAL B 1 625 ? -36.469 23.625 17.922 1 31.56 625 VAL B O 1
ATOM 10047 N N . ASN B 1 626 ? -38.656 23.875 18.188 1 29.61 626 ASN B N 1
ATOM 10048 C CA . ASN B 1 626 ? -38.969 22.5 18.547 1 29.61 626 ASN B CA 1
ATOM 10049 C C . AS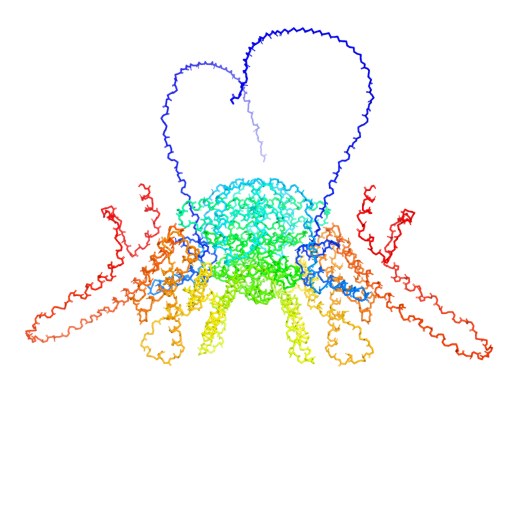N B 1 626 ? -39 21.594 17.312 1 29.61 626 ASN B C 1
ATOM 10051 O O . ASN B 1 626 ? -39 20.375 17.422 1 29.61 626 ASN B O 1
ATOM 10055 N N . ASP B 1 627 ? -39.75 22.016 16.25 1 29.19 627 ASP B N 1
ATOM 10056 C CA . ASP B 1 627 ? -40 21.297 15.008 1 29.19 627 ASP B CA 1
ATOM 10057 C C . ASP B 1 627 ? -38.906 21.594 13.977 1 29.19 627 ASP B C 1
ATOM 10059 O O . ASP B 1 627 ? -38.906 22.672 13.383 1 29.19 627 ASP B O 1
ATOM 10063 N N . MET B 1 628 ? -37.594 21 14.273 1 29.06 628 MET B N 1
ATOM 10064 C CA . MET B 1 628 ? -36.375 21.219 13.508 1 29.06 628 MET B CA 1
ATOM 10065 C C . MET B 1 628 ? -36.531 20.734 12.07 1 29.06 628 MET B C 1
ATOM 10067 O O . MET B 1 628 ? -35.562 20.547 11.367 1 29.06 628 MET B O 1
ATOM 10071 N N . SER B 1 629 ? -37.719 20.5 11.633 1 31.58 629 SER B N 1
ATOM 10072 C CA . SER B 1 629 ? -38.062 20.094 10.273 1 31.58 629 SER B CA 1
ATOM 10073 C C . SER B 1 629 ? -37.594 21.125 9.258 1 31.58 629 SER B C 1
ATOM 10075 O O . SER B 1 629 ? -37.5 20.828 8.07 1 31.58 629 SER B O 1
ATOM 10077 N N . TRP B 1 630 ? -37.594 22.344 9.641 1 30.53 630 TRP B N 1
ATOM 10078 C CA . TRP B 1 630 ? -37.312 23.484 8.766 1 30.53 630 TRP B CA 1
ATOM 10079 C C . TRP B 1 630 ? -35.875 23.5 8.32 1 30.53 630 TRP B C 1
ATOM 10081 O O . TRP B 1 630 ? -35.531 24.109 7.312 1 30.53 630 TRP B O 1
ATOM 10091 N N . LEU B 1 631 ? -34.875 22.969 9.117 1 28.3 631 LEU B N 1
ATOM 10092 C CA . LEU B 1 631 ? -33.5 22.781 8.719 1 28.3 631 LEU B CA 1
ATOM 10093 C C . LEU B 1 631 ? -33.406 21.922 7.473 1 28.3 631 LEU B C 1
ATOM 10095 O O . LEU B 1 631 ? -32.375 21.922 6.781 1 28.3 631 LEU B O 1
ATOM 10099 N N . ASN B 1 632 ? -34.312 21.188 7.301 1 29.42 632 ASN B N 1
ATOM 10100 C CA . ASN B 1 632 ? -34.438 20.406 6.074 1 29.42 632 ASN B CA 1
ATOM 10101 C C . ASN B 1 632 ? -34.75 21.297 4.875 1 29.42 632 ASN B C 1
ATOM 10103 O O . ASN B 1 632 ? -34.625 20.859 3.729 1 29.42 632 ASN B O 1
ATOM 10107 N N . ASP B 1 633 ? -35.5 22.375 5.07 1 27.94 633 ASP B N 1
ATOM 10108 C CA . ASP B 1 633 ? -36.062 23.172 3.971 1 27.94 633 ASP B CA 1
ATOM 10109 C C . ASP B 1 633 ? -35.062 24.25 3.539 1 27.94 633 ASP B C 1
ATOM 10111 O O . ASP B 1 633 ? -35.469 25.297 2.998 1 27.94 633 ASP B O 1
ATOM 10115 N N . ILE B 1 634 ? -33.844 24.297 3.98 1 27.7 634 ILE B N 1
ATOM 10116 C CA . ILE B 1 634 ? -32.875 25.328 3.635 1 27.7 634 ILE B CA 1
ATOM 10117 C C . ILE B 1 634 ? -32.625 25.328 2.129 1 27.7 634 ILE B C 1
ATOM 10119 O O . ILE B 1 634 ? -31.828 26.094 1.621 1 27.7 634 ILE B O 1
ATOM 10123 N N . GLN B 1 635 ? -33.25 24.641 1.376 1 27.73 635 GLN B N 1
ATOM 10124 C CA . GLN B 1 635 ? -33.219 24.812 -0.073 1 27.73 635 GLN B CA 1
ATOM 10125 C C . GLN B 1 635 ? -33.75 26.188 -0.473 1 27.73 635 GLN B C 1
ATOM 10127 O O . GLN B 1 635 ? -33.188 26.844 -1.36 1 27.73 635 GLN B O 1
ATOM 10132 N N . GLY B 1 636 ? -34.781 26.656 0.072 1 27.72 636 GLY B N 1
ATOM 10133 C CA . GLY B 1 636 ? -35.469 27.859 -0.35 1 27.72 636 GLY B CA 1
ATOM 10134 C C . GLY B 1 636 ? -34.781 29.141 0.083 1 27.72 636 GLY B C 1
ATOM 10135 O O . GLY B 1 636 ? -34.906 30.172 -0.589 1 27.72 636 GLY B O 1
ATOM 10136 N N . VAL B 1 637 ? -34.25 29.281 1.19 1 28.38 637 VAL B N 1
ATOM 10137 C CA . VAL B 1 637 ? -33.719 30.578 1.612 1 28.38 637 VAL B CA 1
ATOM 10138 C C . VAL B 1 637 ? -32.469 30.906 0.812 1 28.38 637 VAL B C 1
ATOM 10140 O O . VAL B 1 637 ? -32.188 32.062 0.508 1 28.38 637 VAL B O 1
ATOM 10143 N N . TRP B 1 638 ? -31.672 30.016 0.4 1 24.55 638 TRP B N 1
ATOM 10144 C CA . TRP B 1 638 ? -30.516 30.312 -0.44 1 24.55 638 TRP B CA 1
ATOM 10145 C C . TRP B 1 638 ? -30.953 30.812 -1.813 1 24.55 638 TRP B C 1
ATOM 10147 O O . TRP B 1 638 ? -30.266 31.609 -2.449 1 24.55 638 TRP B O 1
ATOM 10157 N N . GLU B 1 639 ? -32.062 30.562 -2.27 1 27.41 639 GLU B N 1
ATOM 10158 C CA . GLU B 1 639 ? -32.562 31.156 -3.51 1 27.41 639 GLU B CA 1
ATOM 10159 C C . GLU B 1 639 ? -32.812 32.656 -3.332 1 27.41 639 GLU B C 1
ATOM 10161 O O . GLU B 1 639 ? -32.594 33.438 -4.258 1 27.41 639 GLU B O 1
ATOM 10166 N N . LEU B 1 640 ? -33.219 33.156 -2.188 1 26.08 640 LEU B N 1
ATOM 10167 C CA . LEU B 1 640 ? -33.625 34.531 -2.029 1 26.08 640 LEU B CA 1
ATOM 10168 C C . LEU B 1 640 ? -32.406 35.438 -1.981 1 26.08 640 LEU B C 1
ATOM 10170 O O . LEU B 1 640 ? -32.406 36.562 -2.51 1 26.08 640 LEU B O 1
ATOM 10174 N N . LEU B 1 641 ? -31.281 35.125 -1.335 1 23.86 641 LEU B N 1
ATOM 10175 C CA . LEU B 1 641 ? -30.219 36.125 -1.252 1 23.86 641 LEU B CA 1
ATOM 10176 C C . LEU B 1 641 ? -29.531 36.281 -2.605 1 23.86 641 LEU B C 1
ATOM 10178 O O . LEU B 1 641 ? -28.844 37.281 -2.828 1 23.86 641 LEU B O 1
ATOM 10182 N N . ASN B 1 642 ? -29.531 35.344 -3.57 1 22.38 642 ASN B N 1
ATOM 10183 C CA . ASN B 1 642 ? -28.984 35.562 -4.902 1 22.38 642 ASN B CA 1
ATOM 10184 C C . ASN B 1 642 ? -30 36.188 -5.832 1 22.38 642 ASN B C 1
ATOM 10186 O O . ASN B 1 642 ? -29.797 36.25 -7.043 1 22.38 642 ASN B O 1
ATOM 10190 N N . GLU B 1 643 ? -31.125 36.656 -5.312 1 22.84 643 GLU B N 1
ATOM 10191 C CA . GLU B 1 643 ? -31.797 37.625 -6.18 1 22.84 643 GLU B CA 1
ATOM 10192 C C . GLU B 1 643 ? -31.266 39.031 -5.938 1 22.84 643 GLU B C 1
ATOM 10194 O O . GLU B 1 643 ? -31.062 39.438 -4.789 1 22.84 643 GLU B O 1
#

Organism: NCBI:txid56646

pLDDT: mean 71.32, std 29.25, range [13.59, 98.62]